Protein AF-A0A1V9Z223-F1 (afdb_monomer_lite)

Foldseek 3Di:
DDDDDDDDPPPPPPPPQFAQAFEEEEEWDDDVPALWTWDFVLVQVLLVLLRYFYFYDFNPDDLVRLVQVLLAGLEYEYEDDDDAQDVSNLSSVVVQVVCVVVVFAYEYEYEAVRQLNVVCSLLVHRPLKDQAFAQALFFWAKDFDPVQVVDLQCVLPVPLNVVSNVDRQFTAHHRIAAAPVSQVVRPSNVQFKDQGIWIAGPVRGIGRAWIATPRHNYIYGNTDLSCLCAQQFDDPVRHGPGPHHVDPSSVSSSSSNSNSRSVSSSSGPRRNPDVVVVVVRTLVVFDWDCPVPNVRNIMTIGNNDDDDDDDDDDDDDDDDDDDDDDDDDDDFWWAEWDDADPAWIKTWTQQFKIWIFGDDDPPDPDTDTDIGGDANGTFHYKDWDDPDPQWTWIWTWGQSQKIFIATPRDPPDSPPDTPDIDHDGPGGWQEWDDLPQWIWTWGQSQKIWIWHFDPVCPVDPDTDIDTPDIDGNPPWTWHYKDDQPPASFWIWTWTFQGKIWIKGWDDPLSPDPDPDPRTDIDTDDMGRPHDRGTWHYWDAPNVQQWIWTFGPQQWIFIARNPPRHTPDIDHPVVVVWGWQEWEAQPQQQWIWTFTQQQKIWIAHPVVRGTPDIDHHPARFNYWYAPDRNQWIWTDHRRDIDIGGDDPPPQKDWAFDFPFFWFEKEFADDDPDPDCPPQNFGMWIFGQSQKIFTADPPPRYTPDIEGDDPFGWQEWDADRVQGWIWTWGQCQWIWTADPNPGDIDIDRDDNGTFHEKDWDADPNWIWIWIFFQQQKIWIWTDDNPDDTHTDDIARRDDPDDGKGWAYKDWDQQPQAPDPRFTWMWIWTQQQKIWIATPVVRDTLDIDRPDRGTFHEWEDDNQWIWTFFQSQKIWIWGPSPVNDIDTPGIDNHGPGGWAYWYADVVQRWIWTFFQCQKIWIWAQVDQDPPRRSIDTLDMDGDNFGWHYWYQHPVQRWIWTITSNNIIMIGRDDPVSRDRPPPPPDPPPDDPVVVVVVVVVVVVVVPPDDDDDDDDPDPVVPPPPDDDDDDDDDDDDDDDDDDDDDDDDDDDDDDDDDDDDDDDDDDDDDDDDDD

Sequence (1072 aa):
MLRTLVITVAVVAASVAATSSPIIGVVAQPYWGRDVDYIAASYVKWLESAGARSVAIPYSASNETLHKTFSSINGLLFPGGSAFVSDQAAYLYSLAIDSNDQGVHFPIWGTCLGFEWLLQLTAGARDILDTTLDAMNLSSPLNFTAAASSSRIVSFAPSVFAALADGERTMNNHKKGMSSPRFAAAPALTSFFDVLATSKDRTGVEYVAMIEAKKYPFYGVQFHPEKHAYELGTYADGLPYEAIDHGYEAIAAGQAFSHFFVGEARKNNHSFPTPVAERAALHYNWQTTTHKAPAFVEIYEFPSVSFNVLESYTSNGHRSPNVPKAGNEPAAALTAYRFVTDFALFSGRSDGKLLKWSNAPKGCLLLHGDLFGDHAGAVVVLEYLSLSETSGILFSGSADRTIKLWDVTSTASLEGGCIQTLNGHGGTITMLCMAGNTLLSGSVDRTIKVWTRDKDRALLRHPWYMCVQTLSTGGSWPTTVSLKLGDVTSMYVGNSTGGLAVYTASGRYLDRQAESTDGQMKLKRLYTHLHTLGITQVLVIPDQNLVVTLGFDDKAQICDAISGVVAVTIDNAARHCRFRACDWDKVHRDLYLVDNGGELIIWSLDAEKCIKRERLPAPATNVSVWAGGSYLMVQSAANAVKYAVVRDATYVECKAHSDAVIAVVAITPCEEEHITSSGATVFSASLDNSLRCWDPYDLKVLYGFEEKTSEISAMAYSALHNRLLTGSEDGCLKQWNVDNGHYFSVPKHANTLSCLAVAFVDEIEYVLTGDYDGVVWIWEMQPAHAPVPHCRIQTKERGSPYELYCIAFNPGEYLLTPHAEYFAVGDSHGDIMLYGFDDQRLYVTLSNHHEAVTCLAFDGSFLFSGSEDCTIKIWNCVDPHHAYEMGYIDAHTAPVRDVLIIPVTGYLVSCAYDGKVRVWNYQVCGAGGEYASLAHEFRKPERLHCLAFWPQRNALVCGTRDTNVLVFDVPKHEITRCLSIPAFAMLSLDELFSALRCLLLFAAIGAGIAIVRLTIDAVRGYCCPVKTAMGLLPGIRADDDPVHCRWCRRHLSRCCCGHGAAEEKLSLVAFA

pLDDT: mean 77.52, std 22.71, range [21.55, 98.69]

Radius of gyration: 38.78 Å; chains: 1; bounding box: 118×94×100 Å

InterPro domains:
  IPR001680 WD40 repeat [PF00400] (385-407)
  IPR001680 WD40 repeat [PF00400] (417-451)
  IPR001680 WD40 repeat [PF00400] (702-737)
  IPR001680 WD40 repeat [PF00400] (844-876)
  IPR001680 WD40 repeat [PF00400] (889-921)
  IPR001680 WD40 repeat [PS50082] (385-416)
  IPR001680 WD40 repeat [PS50082] (422-461)
  IPR001680 WD40 repeat [PS50082] (705-746)
  IPR001680 WD40 repeat [PS50082] (846-876)
  IPR001680 WD40 repeat [PS50082] (889-921)
  IPR001680 WD40 repeat [SM00320] (358-407)
  IPR001680 WD40 repeat [SM00320] (415-452)
  IPR001680 WD40 repeat [SM00320] (522-560)
  IPR001680 WD40 repeat [SM00320] (647-695)
  IPR001680 WD40 repeat [SM00320] (698-737)
  IPR001680 WD40 repeat [SM00320] (739-780)
  IPR001680 WD40 repeat [SM00320] (789-836)
  IPR001680 WD40 repeat [SM00320] (839-876)
  IPR001680 WD40 repeat [SM00320] (882-921)
  IPR001680 WD40 repeat [SM00320] (931-969)

Secondary structure (DSSP, 8-state):
-------------------SS-EEEEE-EE-TTSSEEEEEHHHHHHHHTTT-EEEEE-TT--HHHHHHHHTT-SEEEE--SSPPPPHHHHHHHHHHHHHHHTT----EEEETHHHHHHHHHHHT-TT-SBS---EEEEEE--EE-GGGGG-HHHHHSHHHHHTTTSSS-EEEEES-B-BHHHHHT-HHHHHHEEEEEEEE-TT--EEEEEEEESSSSEEEESS-TTHHHH---B-TTS-BSS----SHHHHHHHHHHHHHHHHHHTT-----SSHHHHHHHBGGGS-EE-TTTTTSS-EEEEE--PPP----------PPP----------PPEEEEEEEETTEEEEEETTS-EEEEPPPPTT-----EEEE---SS-EEEEEEEESSSS-EEEEEEETTS-EEEEE---TT-TTS--SEEE---SS-EEEEEEETTEEEEEETTTEEEEEEE-GGGTTSSS--EEEEEEEE-TTS-EEEEEEETTEEEEEEEEETTS-EEEEE-SSSTTTS--S-STT--EEEEEE-SS-SS-EEEEEEETTTTEEEEEETTSEEEEEETTT--EEEEEE-GGGT--EEEEEEETTTTEEEEEETTSEEEEEETTTTEEEEEEE-SS-EEEEEEEGGGTEEEEEESS-EEEEE--S--S-EEEE--SS-EEEEEE----TTT---TT---EEEEETTSEEEEE-TTT--EEEEEE--SS-EEEEEEETTTTEEEEEETTSEEEEEETTT--EEEEE--SS-EEEEEEEEETTEEEEEEEETTSEEEEEE--SSSPPEEEEEEE-S-TTS---EEEEEEE--TT-SSSS--EEEEEETTS-EEEEETTT--EEEEE---SS-EEEEEEETTEEEEEETTS-EEEEE-SSGGG-EEEEEE---SS-EEEEEEETTTTEEEEEETTSEEEEEETTS--TTS-SSEEEEEEE-SSPEEEEEEETTTTEEEEEETTSEEEEEEPPTTTS-------------HHHHHHHHHHHHHHTTSS-----SSSSSGGGS---PPP----------------------------------------------

Structure (mmCIF, N/CA/C/O backbone):
data_AF-A0A1V9Z223-F1
#
_entry.id   AF-A0A1V9Z223-F1
#
loop_
_atom_site.group_PDB
_atom_site.id
_atom_site.type_symbol
_atom_site.label_atom_id
_atom_site.label_alt_id
_atom_site.label_comp_id
_atom_site.label_asym_id
_atom_site.label_entity_id
_atom_site.label_seq_id
_atom_site.pdbx_PDB_ins_code
_atom_site.Cartn_x
_atom_site.Cartn_y
_atom_site.Cartn_z
_atom_site.occupancy
_atom_site.B_iso_or_equiv
_atom_site.auth_seq_id
_atom_site.auth_comp_id
_atom_site.auth_asym_id
_atom_site.auth_atom_id
_atom_site.pdbx_PDB_model_num
ATOM 1 N N . MET A 1 1 ? 48.265 -60.223 34.348 1.00 36.38 1 MET A N 1
ATOM 2 C CA . MET A 1 1 ? 47.101 -60.786 35.074 1.00 36.38 1 MET A CA 1
ATOM 3 C C . MET A 1 1 ? 46.522 -59.641 35.894 1.00 36.38 1 MET A C 1
ATOM 5 O O . MET A 1 1 ? 47.300 -59.068 36.631 1.00 36.38 1 MET A O 1
ATOM 9 N N . LEU A 1 2 ? 45.296 -59.134 35.776 1.00 30.62 2 LEU A N 1
ATOM 10 C CA . LEU A 1 2 ? 44.018 -59.577 35.215 1.00 30.62 2 LEU A CA 1
ATOM 11 C C . LEU A 1 2 ? 43.450 -58.452 34.321 1.00 30.62 2 LEU A C 1
ATOM 13 O O . LEU A 1 2 ? 43.560 -57.279 34.663 1.00 30.62 2 LEU A O 1
ATOM 17 N N . ARG A 1 3 ? 42.809 -58.821 33.208 1.00 33.97 3 ARG A N 1
ATOM 18 C CA . ARG A 1 3 ? 41.876 -57.967 32.461 1.00 33.97 3 ARG A CA 1
ATOM 19 C C . ARG A 1 3 ? 40.465 -58.374 32.887 1.00 33.97 3 ARG A C 1
ATOM 21 O O . ARG A 1 3 ? 40.125 -59.534 32.676 1.00 33.97 3 ARG A O 1
ATOM 28 N N . THR A 1 4 ? 39.655 -57.444 33.391 1.00 36.12 4 THR A N 1
ATOM 29 C CA . THR A 1 4 ? 38.201 -57.642 33.483 1.00 36.12 4 THR A CA 1
ATOM 30 C C . THR A 1 4 ? 37.458 -56.355 33.128 1.00 36.12 4 THR A C 1
ATOM 32 O O . THR A 1 4 ? 37.611 -55.325 33.775 1.00 36.12 4 THR A O 1
ATOM 35 N N . LEU A 1 5 ? 36.711 -56.485 32.034 1.00 32.88 5 LEU A N 1
ATOM 36 C CA . LEU A 1 5 ? 35.576 -55.731 31.502 1.00 32.88 5 LEU A CA 1
ATOM 37 C C . LEU A 1 5 ? 34.864 -54.743 32.456 1.00 32.88 5 LEU A C 1
ATOM 39 O O . LEU A 1 5 ? 34.338 -55.150 33.488 1.00 32.88 5 LEU A O 1
ATOM 43 N N . VAL A 1 6 ? 34.696 -53.494 32.007 1.00 32.84 6 VAL A N 1
ATOM 44 C CA . VAL A 1 6 ? 33.543 -52.646 32.358 1.00 32.84 6 VAL A CA 1
ATOM 45 C C . VAL A 1 6 ? 32.861 -52.261 31.048 1.00 32.84 6 VAL A C 1
ATOM 47 O O . VAL A 1 6 ? 33.488 -51.729 30.135 1.00 32.84 6 VAL A O 1
ATOM 50 N N . ILE A 1 7 ? 31.588 -52.629 30.952 1.00 33.84 7 ILE A N 1
ATOM 51 C CA . ILE A 1 7 ? 30.689 -52.379 29.829 1.00 33.84 7 ILE A CA 1
ATOM 52 C C . ILE A 1 7 ? 30.216 -50.927 29.937 1.00 33.84 7 ILE A C 1
ATOM 54 O O . ILE A 1 7 ? 29.489 -50.591 30.870 1.00 33.84 7 ILE A O 1
ATOM 58 N N . THR A 1 8 ? 30.603 -50.071 28.992 1.00 33.38 8 THR A N 1
ATOM 59 C CA . THR A 1 8 ? 30.015 -48.735 28.840 1.00 33.38 8 THR A CA 1
ATOM 60 C C . THR A 1 8 ? 28.887 -48.831 27.820 1.00 33.38 8 THR A C 1
ATOM 62 O O . THR A 1 8 ? 29.124 -49.039 26.631 1.00 33.38 8 THR A O 1
ATOM 65 N N . VAL A 1 9 ? 27.648 -48.721 28.293 1.00 32.28 9 VAL A N 1
ATOM 66 C CA . VAL A 1 9 ? 26.464 -48.562 27.444 1.00 32.28 9 VAL A CA 1
ATOM 67 C C . VAL A 1 9 ? 26.579 -47.207 26.746 1.00 32.28 9 VAL A C 1
ATOM 69 O O . VAL A 1 9 ? 26.492 -46.163 27.388 1.00 32.28 9 VAL A O 1
ATOM 72 N N . ALA A 1 10 ? 26.803 -47.219 25.434 1.00 33.72 10 ALA A N 1
ATOM 73 C CA . ALA A 1 10 ? 26.681 -46.034 24.600 1.00 33.72 10 ALA A CA 1
ATOM 74 C C . ALA A 1 10 ? 25.190 -45.695 24.464 1.00 33.72 10 ALA A C 1
ATOM 76 O O . ALA A 1 10 ? 24.483 -46.264 23.634 1.00 33.72 10 ALA A O 1
ATOM 77 N N . VAL A 1 11 ? 24.701 -44.779 25.300 1.00 32.81 11 VAL A N 1
ATOM 78 C CA . VAL A 1 11 ? 23.472 -44.048 24.990 1.00 32.81 11 VAL A CA 1
ATOM 79 C C . VAL A 1 11 ? 23.833 -43.114 23.843 1.00 32.81 11 VAL A C 1
ATOM 81 O O . VAL A 1 11 ? 24.526 -42.117 24.035 1.00 32.81 11 VAL A O 1
ATOM 84 N N . VAL A 1 12 ? 23.406 -43.466 22.632 1.00 33.78 12 VAL A N 1
ATOM 85 C CA . VAL A 1 12 ? 23.365 -42.534 21.505 1.00 33.78 12 VAL A CA 1
ATOM 86 C C . VAL A 1 12 ? 22.308 -41.491 21.861 1.00 33.78 12 VAL A C 1
ATOM 88 O O . VAL A 1 12 ? 21.133 -41.643 21.543 1.00 33.78 12 VAL A O 1
ATOM 91 N N . ALA A 1 13 ? 22.709 -40.452 22.592 1.00 34.94 13 ALA A N 1
ATOM 92 C CA . ALA A 1 13 ? 21.952 -39.216 22.612 1.00 34.94 13 ALA A CA 1
ATOM 93 C C . ALA A 1 13 ? 22.073 -38.656 21.196 1.00 34.94 13 ALA A C 1
ATOM 95 O O . ALA A 1 13 ? 23.142 -38.194 20.795 1.00 34.94 13 ALA A O 1
ATOM 96 N N . ALA A 1 14 ? 21.007 -38.792 20.408 1.00 34.34 14 ALA A N 1
ATOM 97 C CA . ALA A 1 14 ? 20.885 -38.090 19.146 1.00 34.34 14 ALA A CA 1
ATOM 98 C C . ALA A 1 14 ? 21.104 -36.602 19.443 1.00 34.34 14 ALA A C 1
ATOM 100 O O . ALA A 1 14 ? 20.265 -35.960 20.073 1.00 34.34 14 ALA A O 1
ATOM 101 N N . SER A 1 15 ? 22.263 -36.064 19.059 1.00 38.34 15 SER A N 1
ATOM 102 C CA . SER A 1 15 ? 22.480 -34.627 19.064 1.00 38.34 15 SER A CA 1
ATOM 103 C C . SER A 1 15 ? 21.512 -34.059 18.034 1.00 38.34 15 SER A C 1
ATOM 105 O O . SER A 1 15 ? 21.759 -34.164 16.830 1.00 38.34 15 SER A O 1
ATOM 107 N N . VAL A 1 16 ? 20.376 -33.535 18.493 1.00 47.53 16 VAL A N 1
ATOM 108 C CA . VAL A 1 16 ? 19.483 -32.741 17.652 1.00 47.53 16 VAL A CA 1
ATOM 109 C C . VAL A 1 16 ? 20.354 -31.627 17.086 1.00 47.53 16 VAL A C 1
ATOM 111 O O . VAL A 1 16 ? 20.934 -30.854 17.848 1.00 47.53 16 VAL A O 1
ATOM 114 N N . ALA A 1 17 ? 20.553 -31.626 15.768 1.00 51.72 17 ALA A N 1
ATOM 115 C CA . ALA A 1 17 ? 21.320 -30.591 15.095 1.00 51.72 17 ALA A CA 1
ATOM 116 C C . ALA A 1 17 ? 20.658 -29.251 15.430 1.00 51.72 17 ALA A C 1
ATOM 118 O O . ALA A 1 17 ? 19.537 -29.007 14.995 1.00 51.72 17 ALA A O 1
ATOM 119 N N . ALA A 1 18 ? 21.309 -28.452 16.278 1.00 65.88 18 ALA A N 1
ATOM 120 C CA . ALA A 1 18 ? 20.759 -27.195 16.757 1.00 65.88 18 ALA A CA 1
ATOM 121 C C . ALA A 1 18 ? 20.639 -26.213 15.588 1.00 65.88 18 ALA A C 1
ATOM 123 O O . ALA A 1 18 ? 21.585 -26.049 14.810 1.00 65.88 18 ALA A O 1
ATOM 124 N N . THR A 1 19 ? 19.496 -25.539 15.481 1.00 82.25 19 THR A N 1
ATOM 125 C CA . THR A 1 19 ? 19.250 -24.548 14.432 1.00 82.25 19 THR A CA 1
ATOM 126 C C . THR A 1 19 ? 20.258 -23.402 14.564 1.00 82.25 19 THR A C 1
ATOM 128 O O . THR A 1 19 ? 20.306 -22.685 15.568 1.00 82.25 19 THR A O 1
ATOM 131 N N . SER A 1 20 ? 21.114 -23.228 13.555 1.00 80.75 20 SER A N 1
ATOM 132 C CA . SER A 1 20 ? 22.217 -22.254 13.576 1.00 80.75 20 SER A CA 1
ATOM 133 C C . SER A 1 20 ? 21.763 -20.807 13.361 1.00 80.75 20 SER A C 1
ATOM 135 O O . SER A 1 20 ? 22.490 -19.885 13.731 1.00 80.75 20 SER A O 1
ATOM 137 N N . SER A 1 21 ? 20.548 -20.581 12.861 1.00 85.19 21 SER A N 1
ATOM 138 C CA . SER A 1 21 ? 19.933 -19.253 12.751 1.00 85.19 21 SER A CA 1
ATOM 139 C C . SER A 1 21 ? 18.417 -19.352 12.979 1.00 85.19 21 SER A C 1
ATOM 141 O O . SER A 1 21 ? 17.664 -19.467 12.007 1.00 85.19 21 SER A O 1
ATOM 143 N N . PRO A 1 22 ? 17.964 -19.393 14.249 1.00 95.50 22 PRO A N 1
ATOM 144 C CA . PRO A 1 22 ? 16.554 -19.568 14.572 1.00 95.50 22 PRO A CA 1
ATOM 145 C C . PRO A 1 22 ? 15.749 -18.337 14.152 1.00 95.50 22 PRO A C 1
ATOM 147 O O . PRO A 1 22 ? 16.244 -17.207 14.190 1.00 95.50 22 PRO A O 1
ATOM 150 N N . ILE A 1 23 ? 14.498 -18.569 13.778 1.00 97.25 23 ILE A N 1
ATOM 151 C CA . ILE A 1 23 ? 13.552 -17.546 13.354 1.00 97.25 23 ILE A CA 1
ATOM 152 C C . ILE A 1 23 ? 12.497 -17.384 14.437 1.00 97.25 23 ILE A C 1
ATOM 154 O O . ILE A 1 23 ? 11.825 -18.341 14.808 1.00 97.25 23 ILE A O 1
ATOM 158 N N . ILE A 1 24 ? 12.342 -16.172 14.948 1.00 98.06 24 ILE A N 1
ATOM 159 C CA . ILE A 1 24 ? 11.418 -15.872 16.038 1.00 98.06 24 ILE A CA 1
ATOM 160 C C . ILE A 1 24 ? 10.253 -15.056 15.489 1.00 98.06 24 ILE A C 1
ATOM 162 O O . ILE A 1 24 ? 10.441 -14.015 14.859 1.00 98.06 24 ILE A O 1
ATOM 166 N N . GLY A 1 25 ? 9.034 -15.530 15.729 1.00 97.19 25 GLY A N 1
ATOM 167 C CA . GLY A 1 25 ? 7.832 -14.768 15.418 1.00 97.19 25 GLY A CA 1
ATOM 168 C C . GLY A 1 25 ? 7.608 -13.680 16.462 1.00 97.19 25 GLY A C 1
ATOM 169 O O . GLY A 1 25 ? 7.559 -13.983 17.652 1.00 97.19 25 GLY A O 1
ATOM 170 N N . VAL A 1 26 ? 7.457 -12.430 16.034 1.00 96.94 26 VAL A N 1
ATOM 171 C CA . VAL A 1 26 ? 7.158 -11.298 16.922 1.00 96.94 26 VAL A CA 1
ATOM 172 C C . VAL A 1 26 ? 5.731 -10.836 16.660 1.00 96.94 26 VAL A C 1
ATOM 174 O O . VAL A 1 26 ? 5.400 -10.458 15.537 1.00 96.94 26 VAL A O 1
ATOM 177 N N . VAL A 1 27 ? 4.872 -10.883 17.682 1.00 94.44 27 VAL A N 1
ATOM 178 C CA . VAL A 1 27 ? 3.461 -10.491 17.536 1.00 94.44 27 VAL A CA 1
ATOM 179 C C . VAL A 1 27 ? 3.331 -8.975 17.499 1.00 94.44 27 VAL A C 1
ATOM 181 O O . VAL A 1 27 ? 3.602 -8.301 18.490 1.00 94.44 27 VAL A O 1
ATOM 184 N N . ALA A 1 28 ? 2.902 -8.444 16.359 1.00 92.44 28 ALA A N 1
ATOM 185 C CA . ALA A 1 28 ? 2.703 -7.020 16.155 1.00 92.44 28 ALA A CA 1
ATOM 186 C C . ALA A 1 28 ? 1.580 -6.468 17.047 1.00 92.44 28 ALA A C 1
ATOM 188 O O . ALA A 1 28 ? 0.679 -7.191 17.474 1.00 92.44 28 ALA A O 1
ATOM 189 N N . GLN A 1 29 ? 1.649 -5.173 17.342 1.00 90.75 29 GLN A N 1
ATOM 190 C CA . GLN A 1 29 ? 0.672 -4.450 18.151 1.00 90.75 29 GLN A CA 1
ATOM 191 C C . GLN A 1 29 ? -0.131 -3.494 17.262 1.00 90.75 29 GLN A C 1
ATOM 193 O O . GLN A 1 29 ? 0.460 -2.854 16.398 1.00 90.75 29 GLN A O 1
ATOM 198 N N . PRO A 1 30 ? -1.443 -3.321 17.471 1.00 88.69 30 PRO A N 1
ATOM 199 C CA . PRO A 1 30 ? -2.222 -2.349 16.716 1.00 88.69 30 PRO A CA 1
ATOM 200 C C . PRO A 1 30 ? -1.740 -0.923 17.018 1.00 88.69 30 PRO A C 1
ATOM 202 O O . PRO A 1 30 ? -1.567 -0.537 18.184 1.00 88.69 30 PRO A O 1
ATOM 205 N N . TYR A 1 31 ? -1.545 -0.109 15.980 1.00 83.94 31 TYR A N 1
ATOM 206 C CA . TYR A 1 31 ? -1.314 1.321 16.150 1.00 83.94 31 TYR A CA 1
ATOM 207 C C . TYR A 1 31 ? -2.665 2.031 16.267 1.00 83.94 31 TYR A C 1
ATOM 209 O O . TYR A 1 31 ? -3.237 2.491 15.289 1.00 83.94 31 TYR A O 1
ATOM 217 N N . TRP A 1 32 ? -3.142 2.241 17.494 1.00 68.38 32 TRP A N 1
ATOM 218 C CA . TRP A 1 32 ? -4.338 3.057 17.742 1.00 68.38 32 TRP A CA 1
ATOM 219 C C . TRP A 1 32 ? -4.241 4.445 17.081 1.00 68.38 32 TRP A C 1
ATOM 221 O O . TRP A 1 32 ? -3.419 5.273 17.478 1.00 68.38 32 TRP A O 1
ATOM 231 N N . GLY A 1 33 ? -5.079 4.689 16.068 1.00 58.44 33 GLY A N 1
ATOM 232 C CA . GLY A 1 33 ? -5.089 5.924 15.274 1.00 58.44 33 GLY A CA 1
ATOM 233 C C . GLY A 1 33 ? -4.497 5.807 13.863 1.00 58.44 33 GLY A C 1
ATOM 234 O O . GLY A 1 33 ? -4.538 6.793 13.129 1.00 58.44 33 GLY A O 1
ATOM 235 N N . ARG A 1 34 ? -3.980 4.636 13.470 1.00 61.00 34 ARG A N 1
ATOM 236 C CA . ARG A 1 34 ? -3.576 4.297 12.097 1.00 61.00 34 ARG A CA 1
ATOM 237 C C . ARG A 1 34 ? -4.026 2.866 11.772 1.00 61.00 34 ARG A C 1
ATOM 239 O O . ARG A 1 34 ? -3.981 2.009 12.645 1.00 61.00 34 ARG A O 1
ATOM 246 N N . ASP A 1 35 ? -4.409 2.584 10.529 1.00 71.38 35 ASP A N 1
ATOM 247 C CA . ASP A 1 35 ? -4.799 1.227 10.088 1.00 71.38 35 ASP A CA 1
ATOM 248 C C . ASP A 1 35 ? -3.563 0.341 9.803 1.00 71.38 35 ASP A C 1
ATOM 250 O O . ASP A 1 35 ? -3.434 -0.289 8.751 1.00 71.38 35 ASP A O 1
ATOM 254 N N . VAL A 1 36 ? -2.610 0.346 10.738 1.00 81.19 36 VAL A N 1
ATOM 255 C CA . VAL A 1 36 ? -1.364 -0.426 10.679 1.00 81.19 36 VAL A CA 1
ATOM 256 C C . VAL A 1 36 ? -1.099 -1.117 12.014 1.00 81.19 36 VAL A C 1
ATOM 258 O O . VAL A 1 36 ? -1.377 -0.583 13.093 1.00 81.19 36 VAL A O 1
ATOM 261 N N . ASP A 1 37 ? -0.502 -2.299 11.940 1.00 87.94 37 ASP A N 1
ATOM 262 C CA . ASP A 1 37 ? 0.132 -2.947 13.079 1.00 87.94 37 ASP A CA 1
ATOM 263 C C . ASP A 1 37 ? 1.596 -2.492 13.137 1.00 87.94 37 ASP A C 1
ATOM 265 O O . ASP A 1 37 ? 2.188 -2.129 12.123 1.00 87.94 37 ASP A O 1
ATOM 269 N N . TYR A 1 38 ? 2.216 -2.512 14.311 1.00 91.69 38 TYR A N 1
ATOM 270 C CA . TYR A 1 38 ? 3.611 -2.121 14.465 1.00 91.69 38 TYR A CA 1
ATOM 271 C C . TYR A 1 38 ? 4.393 -3.068 15.372 1.00 91.69 38 TYR A C 1
ATOM 273 O O . TYR A 1 38 ? 3.850 -3.700 16.281 1.00 91.69 38 TYR A O 1
ATOM 281 N N . ILE A 1 39 ? 5.703 -3.127 15.143 1.00 94.50 39 ILE A N 1
ATOM 282 C CA . ILE A 1 39 ? 6.685 -3.765 16.026 1.00 94.50 39 ILE A CA 1
ATOM 283 C C . ILE A 1 39 ? 7.776 -2.735 16.303 1.00 94.50 39 ILE A C 1
ATOM 285 O O . ILE A 1 39 ? 8.337 -2.164 15.371 1.00 94.50 39 ILE A O 1
ATOM 289 N N . ALA A 1 40 ? 8.098 -2.489 17.574 1.00 95.06 40 ALA A N 1
ATOM 290 C CA . ALA A 1 40 ? 9.225 -1.622 17.908 1.00 95.06 40 ALA A CA 1
ATOM 291 C C . ALA A 1 40 ? 10.540 -2.242 17.422 1.00 95.06 40 ALA A C 1
ATOM 293 O O . ALA A 1 40 ? 10.797 -3.428 17.657 1.00 95.06 40 ALA A O 1
ATOM 294 N N . ALA A 1 41 ? 11.380 -1.445 16.756 1.00 95.38 41 ALA A N 1
ATOM 295 C CA . ALA A 1 41 ? 12.619 -1.945 16.171 1.00 95.38 41 ALA A CA 1
ATOM 296 C C . ALA A 1 41 ? 13.598 -2.465 17.238 1.00 95.38 41 ALA A C 1
ATOM 298 O O . ALA A 1 41 ? 14.400 -3.349 16.945 1.00 95.38 41 ALA A O 1
ATOM 299 N N . SER A 1 42 ? 13.499 -1.985 18.482 1.00 96.19 42 SER A N 1
ATOM 300 C CA . SER A 1 42 ? 14.265 -2.500 19.623 1.00 96.19 42 SER A CA 1
ATOM 301 C C . SER A 1 42 ? 14.052 -3.991 19.876 1.00 96.19 42 SER A C 1
ATOM 303 O O . SER A 1 42 ? 15.039 -4.685 20.097 1.00 96.19 42 SER A O 1
ATOM 305 N N . TYR A 1 43 ? 12.829 -4.529 19.760 1.00 97.56 43 TYR A N 1
ATOM 306 C CA . TYR A 1 43 ? 12.600 -5.979 19.893 1.00 97.56 43 TYR A CA 1
ATOM 307 C C . TYR A 1 43 ? 13.332 -6.776 18.819 1.00 97.56 43 TYR A C 1
ATOM 309 O O . TYR A 1 43 ? 13.893 -7.832 19.096 1.00 97.56 43 TYR A O 1
ATOM 317 N N . VAL A 1 44 ? 13.330 -6.267 17.588 1.00 96.69 44 VAL A N 1
ATOM 318 C CA . VAL A 1 44 ? 13.997 -6.911 16.457 1.00 96.69 44 VAL A CA 1
ATOM 319 C C . VAL A 1 44 ? 15.511 -6.889 16.657 1.00 96.69 44 VAL A C 1
ATOM 321 O O . VAL A 1 44 ? 16.123 -7.952 16.713 1.00 96.69 44 VAL A O 1
ATOM 324 N N . LYS A 1 45 ? 16.093 -5.705 16.886 1.00 96.38 45 LYS A N 1
ATOM 325 C CA . LYS A 1 45 ? 17.534 -5.525 17.137 1.00 96.38 45 LYS A CA 1
ATOM 326 C C . LYS A 1 45 ? 18.016 -6.369 18.319 1.00 96.38 45 LYS A C 1
ATOM 328 O O . LYS A 1 45 ? 19.089 -6.965 18.259 1.00 96.38 45 LYS A O 1
ATOM 333 N N . TRP A 1 46 ? 17.197 -6.468 19.367 1.00 97.50 46 TRP A N 1
ATOM 334 C CA . TRP A 1 46 ? 17.472 -7.290 20.540 1.00 97.50 46 TRP A CA 1
ATOM 335 C C . TRP A 1 46 ? 17.564 -8.779 20.206 1.00 97.50 46 TRP A C 1
ATOM 337 O O . TRP A 1 46 ? 18.469 -9.440 20.694 1.00 97.50 46 TRP A O 1
ATOM 347 N N . LEU A 1 47 ? 16.696 -9.323 19.349 1.00 97.38 47 LEU A N 1
ATOM 348 C CA . LEU A 1 47 ? 16.793 -10.722 18.909 1.00 97.38 47 LEU A CA 1
ATOM 349 C C . LEU A 1 47 ? 18.004 -10.959 17.992 1.00 97.38 47 LEU A C 1
ATOM 351 O O . LEU A 1 47 ? 18.698 -11.976 18.098 1.00 97.38 47 LEU A O 1
ATOM 355 N N . GLU A 1 48 ? 18.269 -10.017 17.093 1.00 95.38 48 GLU A N 1
ATOM 356 C CA . GLU A 1 48 ? 19.357 -10.112 16.119 1.00 95.38 48 GLU A CA 1
ATOM 357 C C . GLU A 1 48 ? 20.737 -10.050 16.759 1.00 95.38 48 GLU A C 1
ATOM 359 O O . GLU A 1 48 ? 21.651 -10.753 16.319 1.00 95.38 48 GLU A O 1
ATOM 364 N N . SER A 1 49 ? 20.887 -9.290 17.845 1.00 95.75 49 SER A N 1
ATOM 365 C CA . SER A 1 49 ? 22.148 -9.214 18.582 1.00 95.75 49 SER A CA 1
ATOM 366 C C . SER A 1 49 ? 22.587 -10.570 19.158 1.00 95.75 49 SER A C 1
ATOM 368 O O . SER A 1 49 ? 23.776 -10.780 19.390 1.00 95.75 49 SER A O 1
ATOM 370 N N . ALA A 1 50 ? 21.661 -11.519 19.347 1.00 96.19 50 ALA A N 1
ATOM 371 C CA . ALA A 1 50 ? 21.947 -12.898 19.753 1.00 96.19 50 ALA A CA 1
ATOM 372 C C . ALA A 1 50 ? 21.986 -13.909 18.583 1.00 96.19 50 ALA A C 1
ATOM 374 O O . ALA A 1 50 ? 22.138 -15.123 18.791 1.00 96.19 50 ALA A O 1
ATOM 375 N N . GLY A 1 51 ? 21.889 -13.426 17.341 1.00 94.19 51 GLY A N 1
ATOM 376 C CA . GLY A 1 51 ? 22.000 -14.226 16.121 1.00 94.19 51 GLY A CA 1
ATOM 377 C C . GLY A 1 51 ? 20.720 -14.966 15.726 1.00 94.19 51 GLY A C 1
ATOM 378 O O . GLY A 1 51 ? 20.810 -16.026 15.096 1.00 94.19 51 GLY A O 1
ATOM 379 N N . ALA A 1 52 ? 19.553 -14.453 16.124 1.00 95.81 52 ALA A N 1
ATOM 380 C CA . ALA A 1 52 ? 18.267 -14.854 15.561 1.00 95.81 52 ALA A CA 1
ATOM 381 C C . ALA A 1 52 ? 17.876 -13.953 14.385 1.00 95.81 52 ALA A C 1
ATOM 383 O O . ALA A 1 52 ? 18.422 -12.872 14.194 1.00 95.81 52 ALA A O 1
ATOM 384 N N . ARG A 1 53 ? 16.890 -14.405 13.618 1.00 94.50 53 ARG A N 1
ATOM 385 C CA . ARG A 1 53 ? 16.129 -13.572 12.683 1.00 94.50 53 ARG A CA 1
ATOM 386 C C . ARG A 1 53 ? 14.692 -13.506 13.166 1.00 94.50 53 ARG A C 1
ATOM 388 O O . ARG A 1 53 ? 14.271 -14.351 13.957 1.00 94.50 53 ARG A O 1
ATOM 395 N N . SER A 1 54 ? 13.920 -12.538 12.697 1.00 94.50 54 SER A N 1
ATOM 396 C CA . SER A 1 54 ? 12.524 -12.422 13.111 1.00 94.50 54 SER A CA 1
ATOM 397 C C . SER A 1 54 ? 11.572 -12.189 11.952 1.00 94.50 54 SER A C 1
ATOM 399 O O . SER A 1 54 ? 11.929 -11.607 10.924 1.00 94.50 54 SER A O 1
ATOM 401 N N . VAL A 1 55 ? 10.347 -12.669 12.143 1.00 94.44 55 VAL A N 1
ATOM 402 C CA . VAL A 1 55 ? 9.219 -12.479 11.231 1.00 94.44 55 VAL A CA 1
ATOM 403 C C . VAL A 1 55 ? 8.091 -11.795 11.988 1.00 94.44 55 VAL A C 1
ATOM 405 O O . VAL A 1 55 ? 7.864 -12.075 13.170 1.00 94.44 55 VAL A O 1
ATOM 408 N N . ALA A 1 56 ? 7.381 -10.899 11.314 1.00 91.56 56 ALA A N 1
ATOM 409 C CA . ALA A 1 56 ? 6.223 -10.244 11.898 1.00 91.56 56 ALA A CA 1
ATOM 410 C C . ALA A 1 56 ? 5.023 -11.197 11.904 1.00 91.56 56 ALA A C 1
ATOM 412 O O . ALA A 1 56 ? 4.714 -11.840 10.899 1.00 91.56 56 ALA A O 1
ATOM 413 N N . ILE A 1 57 ? 4.330 -11.270 13.036 1.00 90.94 57 ILE A N 1
ATOM 414 C CA . ILE A 1 57 ? 3.029 -11.924 13.150 1.00 90.94 57 ILE A CA 1
ATOM 415 C C . ILE A 1 57 ? 1.984 -10.817 13.309 1.00 90.94 57 ILE A C 1
ATOM 417 O O . ILE A 1 57 ? 1.933 -10.200 14.373 1.00 90.94 57 ILE A O 1
ATOM 421 N N . PRO A 1 58 ? 1.156 -10.551 12.283 1.00 85.81 58 PRO A N 1
ATOM 422 C CA . PRO A 1 58 ? 0.123 -9.524 12.359 1.00 85.81 58 PRO A CA 1
ATOM 423 C C . PRO A 1 58 ? -0.862 -9.774 13.501 1.00 85.81 58 PRO A C 1
ATOM 425 O O . PRO A 1 58 ? -1.217 -10.924 13.783 1.00 85.81 58 PRO A O 1
ATOM 428 N N . TYR A 1 59 ? -1.346 -8.700 14.121 1.00 84.62 59 TYR A N 1
ATOM 429 C CA . TYR A 1 59 ? -2.207 -8.769 15.304 1.00 84.62 59 TYR A CA 1
ATOM 430 C C . TYR A 1 59 ? -3.546 -9.466 15.005 1.00 84.62 59 TYR A C 1
ATOM 432 O O . TYR A 1 59 ? -4.093 -10.172 15.853 1.00 84.62 59 TYR A O 1
ATOM 440 N N . SER A 1 60 ? -4.039 -9.320 13.770 1.00 77.88 60 SER A N 1
ATOM 441 C CA . SER A 1 60 ? -5.304 -9.870 13.264 1.00 77.88 60 SER A CA 1
ATOM 442 C C . SER A 1 60 ? -5.139 -11.064 12.308 1.00 77.88 60 SER A C 1
ATOM 444 O O . SER A 1 60 ? -6.063 -11.398 11.561 1.00 77.88 60 SER A O 1
ATOM 446 N N . ALA A 1 61 ? -3.974 -11.727 12.301 1.00 78.62 61 ALA A N 1
ATOM 447 C CA . ALA A 1 61 ? -3.706 -12.847 11.398 1.00 78.62 61 ALA A CA 1
ATOM 448 C C . ALA A 1 61 ? -4.743 -13.984 11.525 1.00 78.62 61 ALA A C 1
ATOM 450 O O . ALA A 1 61 ? -5.238 -14.305 12.606 1.00 78.62 61 ALA A O 1
ATOM 451 N N . SER A 1 62 ? -5.069 -14.628 10.400 1.00 79.19 62 SER A N 1
ATOM 452 C CA . SER A 1 62 ? -6.006 -15.758 10.393 1.00 79.19 62 SER A CA 1
ATOM 453 C C . SER A 1 62 ? -5.387 -17.007 11.018 1.00 79.19 62 SER A C 1
ATOM 455 O O . SER A 1 62 ? -4.188 -17.228 10.868 1.00 79.19 62 SER A O 1
ATOM 457 N N . ASN A 1 63 ? -6.197 -17.876 11.631 1.00 83.88 63 ASN A N 1
ATOM 458 C CA . ASN A 1 63 ? -5.696 -19.119 12.233 1.00 83.88 63 ASN A CA 1
ATOM 459 C C . ASN A 1 63 ? -4.935 -20.004 11.229 1.00 83.88 63 ASN A C 1
ATOM 461 O O . ASN A 1 63 ? -3.955 -20.635 11.604 1.00 83.88 63 ASN A O 1
ATOM 465 N N . GLU A 1 64 ? -5.323 -20.012 9.948 1.00 80.56 64 GLU A N 1
ATOM 466 C CA . GLU A 1 64 ? -4.593 -20.748 8.905 1.00 80.56 64 GLU A CA 1
ATOM 467 C C . GLU A 1 64 ? -3.190 -20.165 8.677 1.00 80.56 64 GLU A C 1
ATOM 469 O O . GLU A 1 64 ? -2.205 -20.901 8.607 1.00 80.56 64 GLU A O 1
ATOM 474 N N . THR A 1 65 ? -3.091 -18.835 8.595 1.00 81.06 65 THR A N 1
ATOM 475 C CA . THR A 1 65 ? -1.810 -18.126 8.488 1.00 81.06 65 THR A CA 1
ATOM 476 C C . THR A 1 65 ? -0.952 -18.392 9.718 1.00 81.06 65 THR A C 1
ATOM 478 O O . THR A 1 65 ? 0.209 -18.758 9.579 1.00 81.06 65 THR A O 1
ATOM 481 N N . LEU A 1 66 ? -1.533 -18.271 10.914 1.00 87.69 66 LEU A N 1
ATOM 482 C CA . LEU A 1 66 ? -0.843 -18.515 12.177 1.00 87.69 66 LEU A CA 1
ATOM 483 C C . LEU A 1 66 ? -0.311 -19.939 12.264 1.00 87.69 66 LEU A C 1
ATOM 485 O O . LEU A 1 66 ? 0.836 -20.125 12.646 1.00 87.69 66 LEU A O 1
ATOM 489 N N . HIS A 1 67 ? -1.098 -20.934 11.858 1.00 88.56 67 HIS A N 1
ATOM 490 C CA . HIS A 1 67 ? -0.672 -22.327 11.885 1.00 88.56 67 HIS A CA 1
ATOM 491 C C . HIS A 1 67 ? 0.479 -22.599 10.901 1.00 88.56 67 HIS A C 1
ATOM 493 O O . HIS A 1 67 ? 1.408 -23.338 11.231 1.00 88.56 67 HIS A O 1
ATOM 499 N N . LYS A 1 68 ? 0.465 -21.977 9.710 1.00 85.38 68 LYS A N 1
ATOM 500 C CA . LYS A 1 68 ? 1.587 -22.047 8.755 1.00 85.38 68 LYS A CA 1
ATOM 501 C C . LYS A 1 68 ? 2.833 -21.375 9.330 1.00 85.38 68 LYS A C 1
ATOM 503 O O . LYS A 1 68 ? 3.880 -22.013 9.403 1.00 85.38 68 LYS A O 1
ATOM 508 N N . THR A 1 69 ? 2.711 -20.138 9.807 1.00 89.38 69 THR A N 1
ATOM 509 C CA . THR A 1 69 ? 3.833 -19.389 10.388 1.00 89.38 69 THR A CA 1
ATOM 510 C C . THR A 1 69 ? 4.412 -20.097 11.612 1.00 89.38 69 THR A C 1
ATOM 512 O O . THR A 1 69 ? 5.627 -20.216 11.717 1.00 89.38 69 THR A O 1
ATOM 515 N N . PHE A 1 70 ? 3.569 -20.642 12.495 1.00 95.88 70 PHE A N 1
ATOM 516 C CA . PHE A 1 70 ? 3.987 -21.386 13.688 1.00 95.88 70 PHE A CA 1
ATOM 517 C C . PHE A 1 70 ? 4.895 -22.574 13.341 1.00 95.88 70 PHE A C 1
ATOM 519 O O . PHE A 1 70 ? 5.909 -22.791 14.001 1.00 95.88 70 PHE A O 1
ATOM 526 N N . SER A 1 71 ? 4.582 -23.301 12.262 1.00 93.62 71 SER A N 1
ATOM 527 C CA . SER A 1 71 ? 5.407 -24.420 11.779 1.00 93.62 71 SER A CA 1
ATOM 528 C C . SER A 1 71 ? 6.747 -24.003 11.154 1.00 93.62 71 SER A C 1
ATOM 530 O O . SER A 1 71 ? 7.602 -24.851 10.912 1.00 93.62 71 SER A O 1
ATOM 532 N N . SER A 1 72 ? 6.940 -22.706 10.895 1.00 95.12 72 SER A N 1
ATOM 533 C CA . SER A 1 72 ? 8.145 -22.150 10.266 1.00 95.12 72 SER A CA 1
ATOM 534 C C . SER A 1 72 ? 9.019 -21.319 11.210 1.00 95.12 72 SER A C 1
ATOM 536 O O . SER A 1 72 ? 10.143 -20.982 10.846 1.00 95.12 72 SER A O 1
ATOM 538 N N . ILE A 1 73 ? 8.534 -21.008 12.416 1.00 97.19 73 ILE A N 1
ATOM 539 C CA . ILE A 1 73 ? 9.279 -20.277 13.450 1.00 97.19 73 ILE A CA 1
ATOM 540 C C . ILE A 1 73 ? 9.724 -21.212 14.575 1.00 97.19 73 ILE A C 1
ATOM 542 O O . ILE A 1 73 ? 9.060 -22.194 14.898 1.00 97.19 73 ILE A O 1
ATOM 546 N N . ASN A 1 74 ? 10.842 -20.867 15.201 1.00 98.06 74 ASN A N 1
ATOM 547 C CA . ASN A 1 74 ? 11.501 -21.625 16.259 1.00 98.06 74 ASN A CA 1
ATOM 548 C C . ASN A 1 74 ? 11.130 -21.151 17.670 1.00 98.06 74 ASN A C 1
ATOM 550 O O . ASN A 1 74 ? 11.504 -21.802 18.639 1.00 98.06 74 ASN A O 1
ATOM 554 N N . GLY A 1 75 ? 10.446 -20.013 17.794 1.00 97.81 75 GLY A N 1
ATOM 555 C CA . GLY A 1 75 ? 10.004 -19.433 19.059 1.00 97.81 75 GLY A CA 1
ATOM 556 C C . GLY A 1 75 ? 9.110 -18.215 18.836 1.00 97.81 75 GLY A C 1
ATOM 557 O O . GLY A 1 75 ? 9.009 -17.705 17.715 1.00 97.81 75 GLY A O 1
ATOM 558 N N . LEU A 1 76 ? 8.459 -17.755 19.903 1.00 98.19 76 LEU A N 1
ATOM 559 C CA . LEU A 1 76 ? 7.475 -16.672 19.855 1.00 98.19 76 LEU A CA 1
ATOM 560 C C . LEU A 1 76 ? 7.789 -15.578 20.879 1.00 98.19 76 LEU A C 1
ATOM 562 O O . LEU A 1 76 ? 8.054 -15.876 22.041 1.00 98.19 76 LEU A O 1
ATOM 566 N N . LEU A 1 77 ? 7.715 -14.317 20.459 1.00 98.38 77 LEU A N 1
ATOM 567 C CA . LEU A 1 77 ? 7.860 -13.150 21.325 1.00 98.38 77 LEU A CA 1
ATOM 568 C C . LEU A 1 77 ? 6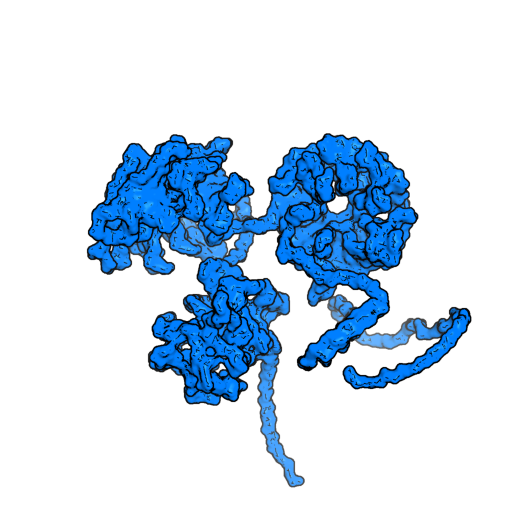.549 -12.356 21.369 1.00 98.38 77 LEU A C 1
ATOM 570 O O . LEU A 1 77 ? 6.060 -11.879 20.340 1.00 98.38 77 LEU A O 1
ATOM 574 N N . PHE A 1 78 ? 6.013 -12.183 22.576 1.00 98.00 78 PHE A N 1
ATOM 575 C CA . PHE A 1 78 ? 4.950 -11.230 22.881 1.00 98.00 78 PHE A CA 1
ATOM 576 C C . PHE A 1 78 ? 5.580 -9.924 23.398 1.00 98.00 78 PHE A C 1
ATOM 578 O O . PHE A 1 78 ? 6.145 -9.915 24.499 1.00 98.00 78 PHE A O 1
ATOM 585 N N . PRO A 1 79 ? 5.537 -8.831 22.614 1.00 96.31 79 PRO A N 1
ATOM 586 C CA . PRO A 1 79 ? 6.170 -7.574 22.994 1.00 96.31 79 PRO A CA 1
ATOM 587 C C . PRO A 1 79 ? 5.325 -6.782 24.000 1.00 96.31 79 PRO A C 1
ATOM 589 O O . PRO A 1 79 ? 4.160 -7.091 24.260 1.00 96.31 79 PRO A O 1
ATOM 592 N N . GLY A 1 80 ? 5.913 -5.712 24.533 1.00 90.31 80 GLY A N 1
ATOM 593 C CA . GLY A 1 80 ? 5.192 -4.684 25.272 1.00 90.31 80 GLY A CA 1
ATOM 594 C C . GLY A 1 80 ? 4.253 -3.872 24.373 1.00 90.31 80 GLY A C 1
ATOM 595 O O . GLY A 1 80 ? 4.378 -3.860 23.147 1.00 90.31 80 GLY A O 1
ATOM 596 N N . GLY A 1 81 ? 3.305 -3.158 24.979 1.00 88.12 81 GLY A N 1
ATOM 597 C CA . GLY A 1 81 ? 2.315 -2.375 24.244 1.00 88.12 81 GLY A CA 1
ATOM 598 C C . GLY A 1 81 ? 1.129 -1.973 25.111 1.00 88.12 81 GLY A C 1
ATOM 599 O O . GLY A 1 81 ? 1.215 -1.957 26.336 1.00 88.12 81 GLY A O 1
ATOM 600 N N . SER A 1 82 ? 0.004 -1.664 24.467 1.00 81.81 82 SER A N 1
ATOM 601 C CA . SER A 1 82 ? -1.240 -1.273 25.146 1.00 81.81 82 SER A CA 1
ATOM 602 C C . SER A 1 82 ? -2.480 -2.028 24.653 1.00 81.81 82 SER A C 1
ATOM 604 O O . SER A 1 82 ? -3.600 -1.600 24.928 1.00 81.81 82 SER A O 1
ATOM 606 N N . ALA A 1 83 ? -2.306 -3.106 23.883 1.00 86.50 83 ALA A N 1
ATOM 607 C CA . ALA A 1 83 ? -3.410 -3.861 23.302 1.00 86.50 83 ALA A CA 1
ATOM 608 C C . ALA A 1 83 ? -3.995 -4.899 24.271 1.00 86.50 83 ALA A C 1
ATOM 610 O O . ALA A 1 83 ? -3.346 -5.359 25.210 1.00 86.50 83 ALA A O 1
ATOM 611 N N . PHE A 1 84 ? -5.239 -5.305 24.027 1.00 85.31 84 PHE A N 1
ATOM 612 C CA . PHE A 1 84 ? -5.837 -6.435 24.735 1.00 85.31 84 PHE A CA 1
ATOM 613 C C . PHE A 1 84 ? -5.253 -7.759 24.228 1.00 85.31 84 PHE A C 1
ATOM 615 O O . PHE A 1 84 ? -4.761 -7.829 23.101 1.00 85.31 84 PHE A O 1
ATOM 622 N N . VAL A 1 85 ? -5.327 -8.819 25.040 1.00 85.69 85 VAL A N 1
ATOM 623 C CA . VAL A 1 85 ? -4.956 -10.161 24.570 1.00 85.69 85 VAL A CA 1
ATOM 624 C C . VAL A 1 85 ? -5.903 -10.567 23.438 1.00 85.69 85 VAL A C 1
ATOM 626 O O . VAL A 1 85 ? -7.127 -10.539 23.606 1.00 85.69 85 VAL A O 1
ATOM 629 N N . SER A 1 86 ? -5.345 -10.881 22.271 1.00 84.50 86 SER A N 1
ATOM 630 C CA . SER A 1 86 ? -6.124 -11.268 21.095 1.00 84.50 86 SER A CA 1
ATOM 631 C C . SER A 1 86 ? -6.398 -12.770 21.080 1.00 84.50 86 SER A C 1
ATOM 633 O O . SER A 1 86 ? -5.671 -13.565 21.686 1.00 84.50 86 SER A O 1
ATOM 635 N N . ASP A 1 87 ? -7.433 -13.181 20.348 1.00 85.19 87 ASP A N 1
ATOM 636 C CA . ASP A 1 87 ? -7.728 -14.603 20.148 1.00 85.19 87 ASP A CA 1
ATOM 637 C C . ASP A 1 87 ? -6.595 -15.293 19.359 1.00 85.19 87 ASP A C 1
ATOM 639 O O . ASP A 1 87 ? -6.320 -16.473 19.558 1.00 85.19 87 ASP A O 1
ATOM 643 N N . GLN A 1 88 ? -5.866 -14.536 18.533 1.00 87.75 88 GLN A N 1
ATOM 644 C CA . GLN A 1 88 ? -4.660 -14.964 17.821 1.00 87.75 88 GLN A CA 1
ATOM 645 C C . GLN A 1 88 ? -3.505 -15.281 18.777 1.00 87.75 88 GLN A C 1
ATOM 647 O O . GLN A 1 88 ? -2.855 -16.318 18.636 1.00 87.75 88 GLN A O 1
ATOM 652 N N . ALA A 1 89 ? -3.261 -14.417 19.769 1.00 90.06 89 ALA A N 1
ATOM 653 C CA . ALA A 1 89 ? -2.261 -14.670 20.804 1.00 90.06 89 ALA A CA 1
ATOM 654 C C . ALA A 1 89 ? -2.638 -15.900 21.645 1.00 90.06 89 ALA A C 1
ATOM 656 O O . ALA A 1 89 ? -1.779 -16.736 21.927 1.00 90.06 89 ALA A O 1
ATOM 657 N N . ALA A 1 90 ? -3.928 -16.059 21.968 1.00 93.62 90 ALA A N 1
ATOM 658 C CA . ALA A 1 90 ? -4.435 -17.250 22.646 1.00 93.62 90 ALA A CA 1
ATOM 659 C C . ALA A 1 90 ? -4.233 -18.526 21.811 1.00 93.62 90 ALA A C 1
ATOM 661 O O . ALA A 1 90 ? -3.801 -19.546 22.346 1.00 93.62 90 ALA A O 1
ATOM 662 N N . TYR A 1 91 ? -4.473 -18.458 20.499 1.00 94.88 91 TYR A N 1
ATOM 663 C CA . TYR A 1 91 ? -4.287 -19.583 19.584 1.00 94.88 91 TYR A CA 1
ATOM 664 C C . TYR A 1 91 ? -2.815 -20.000 19.442 1.00 94.88 91 TYR A C 1
ATOM 666 O O . TYR A 1 91 ? -2.492 -21.187 19.494 1.00 94.88 91 TYR A O 1
ATOM 674 N N . LEU A 1 92 ? -1.893 -19.041 19.316 1.00 96.38 92 LEU A N 1
ATOM 675 C CA . LEU A 1 92 ? -0.454 -19.331 19.285 1.00 96.38 92 LEU A CA 1
ATOM 676 C C . LEU A 1 92 ? 0.046 -19.913 20.611 1.00 96.38 92 LEU A C 1
ATOM 678 O O . LEU A 1 92 ? 0.874 -20.822 20.609 1.00 96.38 92 LEU A O 1
ATOM 682 N N . TYR A 1 93 ? -0.477 -19.420 21.735 1.00 97.31 93 TYR A N 1
ATOM 683 C CA . TYR A 1 93 ? -0.173 -19.961 23.056 1.00 97.31 93 TYR A CA 1
ATOM 684 C C . TYR A 1 93 ? -0.657 -21.413 23.198 1.00 97.31 93 TYR A C 1
ATOM 686 O O . TYR A 1 93 ? 0.104 -22.256 23.673 1.00 97.31 93 TYR A O 1
ATOM 694 N N . SER A 1 94 ? -1.868 -21.743 22.721 1.00 97.31 94 SER A N 1
ATOM 695 C CA . SER A 1 94 ? -2.341 -23.135 22.710 1.00 97.31 94 SER A CA 1
ATOM 696 C C . SER A 1 94 ? -1.497 -24.027 21.800 1.00 97.31 94 SER A C 1
ATOM 698 O O . SER A 1 94 ? -1.093 -25.102 22.228 1.00 97.31 94 SER A O 1
ATOM 700 N N . LEU A 1 95 ? -1.133 -23.557 20.598 1.00 97.25 95 LEU A N 1
ATOM 701 C CA . LEU A 1 95 ? -0.255 -24.310 19.692 1.00 97.25 95 LEU A CA 1
ATOM 702 C C . LEU A 1 95 ? 1.116 -24.588 20.319 1.00 97.25 95 LEU A C 1
ATOM 704 O O . LEU A 1 95 ? 1.667 -25.672 20.144 1.00 97.25 95 LEU A O 1
ATOM 708 N N . ALA A 1 96 ? 1.670 -23.635 21.071 1.00 97.75 96 ALA A N 1
ATOM 709 C CA . ALA A 1 96 ? 2.929 -23.829 21.778 1.00 97.75 96 ALA A CA 1
ATOM 710 C C . ALA A 1 96 ? 2.820 -24.871 22.897 1.00 97.75 96 ALA A C 1
ATOM 712 O O . ALA A 1 96 ? 3.731 -25.687 23.035 1.00 97.75 96 ALA A O 1
ATOM 713 N N . ILE A 1 97 ? 1.731 -24.876 23.676 1.00 97.69 97 ILE A N 1
ATOM 714 C CA . ILE A 1 97 ? 1.488 -25.930 24.676 1.00 97.69 97 ILE A CA 1
ATOM 715 C C . ILE A 1 97 ? 1.397 -27.291 23.985 1.00 97.69 97 ILE A C 1
ATOM 717 O O . ILE A 1 97 ? 2.156 -28.193 24.337 1.00 97.69 97 ILE A O 1
ATOM 721 N N . ASP A 1 98 ? 0.547 -27.406 22.962 1.00 96.94 98 ASP A N 1
ATOM 722 C CA . ASP A 1 98 ? 0.319 -28.659 22.238 1.00 96.94 98 ASP A CA 1
ATOM 723 C C . ASP A 1 98 ? 1.614 -29.194 21.606 1.00 96.94 98 ASP A C 1
ATOM 725 O O . ASP A 1 98 ? 1.907 -30.387 21.680 1.00 96.94 98 ASP A O 1
ATOM 729 N N . SER A 1 99 ? 2.426 -28.308 21.025 1.00 95.69 99 SER A N 1
ATOM 730 C CA . SER A 1 99 ? 3.717 -28.639 20.412 1.00 95.69 99 SER A CA 1
ATOM 731 C C . SER A 1 99 ? 4.729 -29.158 21.444 1.00 95.69 99 SER A C 1
ATOM 733 O O . SER A 1 99 ? 5.352 -30.204 21.242 1.00 95.69 99 SER A O 1
ATOM 735 N N . ASN A 1 100 ? 4.838 -28.497 22.603 1.00 97.31 100 ASN A N 1
ATOM 736 C CA . ASN A 1 100 ? 5.710 -28.962 23.685 1.00 97.31 100 ASN A CA 1
ATOM 737 C C . ASN A 1 100 ? 5.221 -30.282 24.300 1.00 97.31 100 ASN A C 1
ATOM 739 O O . ASN A 1 100 ? 6.041 -31.141 24.624 1.00 97.31 100 ASN A O 1
ATOM 743 N N . ASP A 1 101 ? 3.907 -30.485 24.416 1.00 96.81 101 ASP A N 1
ATOM 744 C CA . ASP A 1 101 ? 3.324 -31.755 24.867 1.00 96.81 101 ASP A CA 1
ATOM 745 C C . ASP A 1 101 ? 3.588 -32.906 23.888 1.00 96.81 101 ASP A C 1
ATOM 747 O O . ASP A 1 101 ? 3.723 -34.059 24.304 1.00 96.81 101 ASP A O 1
ATOM 751 N N . GLN A 1 102 ? 3.750 -32.594 22.601 1.00 95.06 102 GLN A N 1
ATOM 752 C CA . GLN A 1 102 ? 4.190 -33.528 21.561 1.00 95.06 102 GLN A CA 1
ATOM 753 C C . GLN A 1 102 ? 5.718 -33.720 21.517 1.00 95.06 102 GLN A C 1
ATOM 755 O O . GLN A 1 102 ? 6.223 -34.465 20.677 1.00 95.06 102 GLN A O 1
ATOM 760 N N . GLY A 1 103 ? 6.467 -33.091 22.428 1.00 92.88 103 GLY A N 1
ATOM 761 C CA . GLY A 1 103 ? 7.921 -33.222 22.536 1.00 92.88 103 GLY A CA 1
ATOM 762 C C . GLY A 1 103 ? 8.722 -32.288 21.624 1.00 92.88 103 GLY A C 1
ATOM 763 O O . GLY A 1 103 ? 9.939 -32.445 21.522 1.00 92.88 103 GLY A O 1
ATOM 764 N N . VAL A 1 104 ? 8.080 -31.313 20.974 1.00 93.12 104 VAL A N 1
ATOM 765 C CA . VAL A 1 104 ? 8.759 -30.271 20.192 1.00 93.12 104 VAL A CA 1
ATOM 766 C C . VAL A 1 104 ? 9.064 -29.082 21.105 1.00 93.12 104 VAL A C 1
ATOM 768 O O . VAL A 1 104 ? 8.161 -28.400 21.577 1.00 93.12 104 VAL A O 1
ATOM 771 N N . HIS A 1 105 ? 10.349 -28.804 21.347 1.00 96.12 105 HIS A N 1
ATOM 772 C CA . HIS A 1 105 ? 10.774 -27.686 22.202 1.00 96.12 105 HIS A CA 1
ATOM 773 C C . HIS A 1 105 ? 10.396 -26.346 21.561 1.00 96.12 105 HIS A C 1
ATOM 775 O O . HIS A 1 105 ? 11.037 -25.940 20.598 1.00 96.12 105 HIS A O 1
ATOM 781 N N . PHE A 1 106 ? 9.373 -25.647 22.058 1.00 98.12 106 PHE A N 1
ATOM 782 C CA . PHE A 1 106 ? 8.905 -24.379 21.475 1.00 98.12 106 PHE A CA 1
ATOM 783 C C . PHE A 1 106 ? 8.816 -23.274 22.542 1.00 98.12 106 PHE A C 1
ATOM 785 O O . PHE A 1 106 ? 7.865 -23.278 23.329 1.00 98.12 106 PHE A O 1
ATOM 792 N N . PRO A 1 107 ? 9.785 -22.341 22.607 1.00 98.38 107 PRO A N 1
ATOM 793 C CA . PRO A 1 107 ? 9.828 -21.309 23.633 1.00 98.38 107 PRO A CA 1
ATOM 794 C C . PRO A 1 107 ? 8.936 -20.097 23.341 1.00 98.38 107 PRO A C 1
ATOM 796 O O . PRO A 1 107 ? 8.794 -19.667 22.193 1.00 98.38 107 PRO A O 1
ATOM 799 N N . ILE A 1 108 ? 8.402 -19.501 24.413 1.00 98.62 108 ILE A N 1
ATOM 800 C CA . ILE A 1 108 ? 7.702 -18.207 24.383 1.00 98.62 108 ILE A CA 1
ATOM 801 C C . ILE A 1 108 ? 8.404 -17.224 25.318 1.00 98.62 108 ILE A C 1
ATOM 803 O O . ILE A 1 108 ? 8.721 -17.574 26.456 1.00 98.62 108 ILE A O 1
ATOM 807 N N . TRP A 1 109 ? 8.586 -15.990 24.855 1.00 98.69 109 TRP A N 1
ATOM 808 C CA . TRP A 1 109 ? 9.033 -14.857 25.659 1.00 98.69 109 TRP A CA 1
ATOM 809 C C . TRP A 1 109 ? 7.949 -13.780 25.749 1.00 98.69 109 TRP A C 1
ATOM 811 O O . TRP A 1 109 ? 7.391 -13.385 24.726 1.00 98.69 109 TRP A O 1
ATOM 821 N N . GLY A 1 110 ? 7.673 -13.275 26.952 1.00 98.12 110 GLY A N 1
ATOM 822 C CA . GLY A 1 110 ? 6.774 -12.141 27.178 1.00 98.12 110 GLY A CA 1
ATOM 823 C C . GLY A 1 110 ? 7.472 -10.969 27.868 1.00 98.12 110 GLY A C 1
ATOM 824 O O . GLY A 1 110 ? 8.045 -11.149 28.940 1.00 98.12 110 GLY A O 1
ATOM 825 N N . THR A 1 111 ? 7.374 -9.770 27.290 1.00 97.81 111 THR A N 1
ATOM 826 C CA . THR A 1 111 ? 7.898 -8.522 27.878 1.00 97.81 111 THR A CA 1
ATOM 827 C C . THR A 1 111 ? 6.751 -7.561 28.194 1.00 97.81 111 THR A C 1
ATOM 829 O O . THR A 1 111 ? 5.950 -7.269 27.308 1.00 97.81 111 THR A O 1
ATOM 832 N N . CYS A 1 112 ? 6.682 -7.026 29.419 1.00 95.81 112 CYS A N 1
ATOM 833 C CA . CYS A 1 112 ? 5.684 -6.032 29.847 1.00 95.81 112 CYS A CA 1
ATOM 834 C C . CYS A 1 112 ? 4.240 -6.495 29.549 1.00 95.81 112 CYS A C 1
ATOM 836 O O . CYS A 1 112 ? 3.776 -7.456 30.160 1.00 95.81 112 CYS A O 1
ATOM 838 N N . LEU A 1 113 ? 3.544 -5.915 28.563 1.00 94.62 113 LEU A N 1
ATOM 839 C CA . LEU A 1 113 ? 2.233 -6.413 28.114 1.00 94.62 113 LEU A CA 1
ATOM 840 C C . LEU A 1 113 ? 2.263 -7.904 27.722 1.00 94.62 113 LEU A C 1
ATOM 842 O O . LEU A 1 113 ? 1.332 -8.646 28.021 1.00 94.62 113 LEU A O 1
ATOM 846 N N . GLY A 1 114 ? 3.334 -8.378 27.084 1.00 96.62 114 GLY A N 1
ATOM 847 C CA . GLY A 1 114 ? 3.480 -9.793 26.751 1.00 96.62 114 GLY A CA 1
ATOM 848 C C . GLY A 1 114 ? 3.595 -10.696 27.982 1.00 96.62 114 GLY A C 1
ATOM 849 O O . GLY A 1 114 ? 3.092 -11.818 27.970 1.00 96.62 114 GLY A O 1
ATOM 850 N N . PHE A 1 115 ? 4.201 -10.207 29.068 1.00 97.50 115 PHE A N 1
ATOM 851 C CA . PHE A 1 115 ? 4.203 -10.896 30.362 1.00 97.50 115 PHE A CA 1
ATOM 852 C C . PHE A 1 115 ? 2.790 -10.944 30.959 1.00 97.50 115 PHE A C 1
ATOM 854 O O . PHE A 1 115 ? 2.335 -11.999 31.400 1.00 97.50 115 PHE A O 1
ATOM 861 N N . GLU A 1 116 ? 2.057 -9.833 30.895 1.00 96.25 116 GLU A N 1
ATOM 862 C CA . GLU A 1 116 ? 0.658 -9.753 31.324 1.00 96.25 116 GLU A CA 1
ATOM 863 C C . GLU A 1 116 ? -0.236 -10.745 30.560 1.00 96.25 116 GLU A C 1
ATOM 865 O O . GLU A 1 116 ? -1.054 -11.442 31.169 1.00 96.25 116 GLU A O 1
ATOM 870 N N . TRP A 1 117 ? -0.034 -10.875 29.244 1.00 96.50 117 TRP A N 1
ATOM 871 C CA . TRP A 1 117 ? -0.736 -11.852 28.410 1.00 96.50 117 TRP A CA 1
ATOM 872 C C . TRP A 1 117 ? -0.442 -13.288 28.835 1.00 96.50 117 TRP A C 1
ATOM 874 O O . TRP A 1 117 ? -1.374 -14.082 28.932 1.00 96.50 117 TRP A O 1
ATOM 884 N N . LEU A 1 118 ? 0.813 -13.633 29.147 1.00 97.56 118 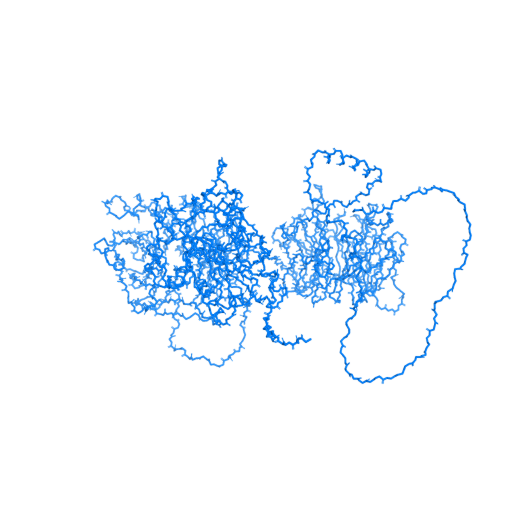LEU A N 1
ATOM 885 C CA . LEU A 1 118 ? 1.148 -14.973 29.644 1.00 97.56 118 LEU A CA 1
ATOM 886 C C . LEU A 1 118 ? 0.364 -15.314 30.917 1.00 97.56 118 LEU A C 1
ATOM 888 O O . LEU A 1 118 ? -0.154 -16.426 31.029 1.00 97.56 118 LEU A O 1
ATOM 892 N N . LEU A 1 119 ? 0.216 -14.366 31.847 1.00 97.19 119 LEU A N 1
ATOM 893 C CA . LEU A 1 119 ? -0.575 -14.572 33.063 1.00 97.19 119 LEU A CA 1
ATOM 894 C C . LEU A 1 119 ? -2.069 -14.740 32.751 1.00 97.19 119 LEU A C 1
ATOM 896 O O . LEU A 1 119 ? -2.698 -15.684 33.231 1.00 97.19 119 LEU A O 1
ATOM 900 N N . GLN A 1 120 ? -2.640 -13.868 31.918 1.00 96.94 120 GLN A N 1
ATOM 901 C CA . GLN A 1 120 ? -4.059 -13.933 31.544 1.00 96.94 120 GLN A CA 1
ATOM 902 C C . GLN A 1 120 ? -4.410 -15.229 30.801 1.00 96.94 120 GLN A C 1
ATOM 904 O O . GLN A 1 120 ? -5.424 -15.858 31.109 1.00 96.94 120 GLN A O 1
ATOM 909 N N . LEU A 1 121 ? -3.569 -15.641 29.845 1.00 97.06 121 LEU A N 1
ATOM 910 C CA . LEU A 1 121 ? -3.761 -16.852 29.044 1.00 97.06 121 LEU A CA 1
ATOM 911 C C . LEU A 1 121 ? -3.635 -18.114 29.898 1.00 97.06 121 LEU A C 1
ATOM 913 O O . LEU A 1 121 ? -4.492 -18.988 29.818 1.00 97.06 121 LEU A O 1
ATOM 917 N N . THR A 1 122 ? -2.624 -18.176 30.770 1.00 97.12 122 THR A N 1
ATOM 918 C CA . THR A 1 122 ? -2.412 -19.330 31.661 1.00 97.12 122 THR A CA 1
ATOM 919 C C . THR A 1 122 ? -3.544 -19.477 32.677 1.00 97.12 122 THR A C 1
ATOM 921 O O . THR A 1 122 ? -3.975 -20.587 32.979 1.00 97.12 122 THR A O 1
ATOM 924 N N . ALA A 1 123 ? -4.055 -18.362 33.206 1.00 94.69 123 ALA A N 1
ATOM 925 C CA . ALA A 1 123 ? -5.164 -18.389 34.152 1.00 94.69 123 ALA A CA 1
ATOM 926 C C . ALA A 1 123 ? -6.542 -18.570 33.496 1.00 94.69 123 ALA A C 1
ATOM 928 O O . ALA A 1 123 ? -7.510 -18.848 34.203 1.00 94.69 123 ALA A O 1
ATOM 929 N N . GLY A 1 124 ? -6.656 -18.365 32.179 1.00 91.06 124 GLY A N 1
ATOM 930 C CA . GLY A 1 124 ? -7.943 -18.303 31.484 1.00 91.06 124 GLY A CA 1
ATOM 931 C C . GLY A 1 124 ? -8.822 -17.128 31.936 1.00 91.06 124 GLY A C 1
ATOM 932 O O . GLY A 1 124 ? -10.043 -17.193 31.806 1.00 91.06 124 GLY A O 1
ATOM 933 N N . ALA A 1 125 ? -8.222 -16.066 32.487 1.00 88.19 125 ALA A N 1
ATOM 934 C CA . ALA A 1 125 ? -8.925 -14.942 33.105 1.00 88.19 125 ALA A CA 1
ATOM 935 C C . ALA A 1 125 ? -8.321 -13.602 32.658 1.00 88.19 125 ALA A C 1
ATOM 937 O O . ALA A 1 125 ? -7.172 -13.281 32.966 1.00 88.19 125 ALA A O 1
ATOM 938 N N . ARG A 1 126 ? -9.106 -12.794 31.930 1.00 83.62 126 ARG A N 1
ATOM 939 C CA . ARG A 1 126 ? -8.651 -11.501 31.377 1.00 83.62 126 ARG A CA 1
ATOM 940 C C . ARG A 1 126 ? -8.535 -10.393 32.438 1.00 83.62 126 ARG A C 1
ATOM 942 O O . ARG A 1 126 ? -7.830 -9.415 32.217 1.00 83.62 126 ARG A O 1
ATOM 949 N N . ASP A 1 127 ? -9.172 -10.541 33.592 1.00 86.06 127 ASP A N 1
ATOM 950 C CA . ASP A 1 127 ? -9.222 -9.579 34.705 1.00 86.06 127 ASP A CA 1
ATOM 951 C C . ASP A 1 127 ? -8.312 -9.961 35.892 1.00 86.06 127 ASP A C 1
ATOM 953 O O . ASP A 1 127 ? -8.413 -9.406 36.989 1.00 86.06 127 ASP A O 1
ATOM 957 N N . ILE A 1 128 ? -7.389 -10.907 35.689 1.00 91.50 128 ILE A N 1
ATOM 958 C CA . ILE A 1 128 ? -6.517 -11.396 36.763 1.00 91.50 128 ILE A CA 1
ATOM 959 C C . ILE A 1 128 ? -5.462 -10.375 37.219 1.00 91.50 128 ILE A C 1
ATOM 961 O O . ILE A 1 128 ? -4.908 -10.525 38.302 1.00 91.50 128 ILE A O 1
ATOM 965 N N . LEU A 1 129 ? -5.192 -9.333 36.437 1.00 93.44 129 LEU A N 1
ATOM 966 C CA . LEU A 1 129 ? -4.141 -8.350 36.709 1.00 93.44 129 LEU A CA 1
ATOM 967 C C . LEU A 1 129 ? -4.610 -7.254 37.677 1.00 93.44 129 LEU A C 1
ATOM 969 O O . LEU A 1 129 ? -5.764 -6.828 37.642 1.00 93.44 129 LEU A O 1
ATOM 973 N N . ASP A 1 130 ? -3.690 -6.752 38.495 1.00 91.31 130 ASP A N 1
ATOM 974 C CA . ASP A 1 130 ? -3.863 -5.503 39.235 1.00 91.31 130 ASP A CA 1
ATOM 975 C C . ASP A 1 130 ? -3.741 -4.324 38.262 1.00 91.31 130 ASP A C 1
ATOM 977 O O . ASP A 1 130 ? -2.853 -4.310 37.415 1.00 91.31 130 ASP A O 1
ATOM 981 N N . THR A 1 131 ? -4.625 -3.328 38.363 1.00 87.06 131 THR A N 1
ATOM 982 C CA . THR A 1 131 ? -4.686 -2.184 37.425 1.00 87.06 131 THR A CA 1
ATOM 983 C C . THR A 1 131 ? -4.228 -0.859 38.038 1.00 87.06 131 THR A C 1
ATOM 985 O O . THR A 1 131 ? -4.454 0.201 37.453 1.00 87.06 131 THR A O 1
ATOM 988 N N . THR A 1 132 ? -3.661 -0.901 39.244 1.00 85.06 132 THR A N 1
ATOM 989 C CA . THR A 1 132 ? -3.331 0.278 40.063 1.00 85.06 132 THR A CA 1
ATOM 990 C C . THR A 1 132 ? -1.844 0.390 40.396 1.00 85.06 132 THR A C 1
ATOM 992 O O . THR A 1 132 ? -1.501 1.152 41.292 1.00 85.06 132 THR A O 1
ATOM 995 N N . LEU A 1 133 ? -0.972 -0.373 39.730 1.00 90.06 133 LEU A N 1
ATOM 996 C CA . LEU A 1 133 ? 0.471 -0.311 39.982 1.00 90.06 133 LEU A CA 1
ATOM 997 C C . LEU A 1 133 ? 1.051 1.002 39.434 1.00 90.06 133 LEU A C 1
ATOM 999 O O . LEU A 1 133 ? 0.719 1.408 38.318 1.00 90.06 133 LEU A O 1
ATOM 1003 N N . ASP A 1 134 ? 1.928 1.655 40.199 1.00 91.25 134 ASP A N 1
ATOM 1004 C CA . ASP A 1 134 ? 2.604 2.897 39.792 1.00 91.25 134 ASP A CA 1
ATOM 1005 C C . ASP A 1 134 ? 4.061 2.647 39.373 1.00 91.25 134 ASP A C 1
ATOM 1007 O O . ASP A 1 134 ? 5.013 3.057 40.043 1.00 91.25 134 ASP A O 1
ATOM 1011 N N . ALA A 1 135 ? 4.231 1.928 38.261 1.00 91.31 135 ALA A N 1
ATOM 1012 C CA . ALA A 1 135 ? 5.529 1.573 37.679 1.00 91.31 135 ALA A CA 1
ATOM 1013 C C . ALA A 1 135 ? 5.686 2.105 36.239 1.00 91.31 135 ALA A C 1
ATOM 1015 O O . ALA A 1 135 ? 6.400 1.538 35.413 1.00 91.31 135 ALA A O 1
ATOM 1016 N N . MET A 1 136 ? 4.998 3.205 35.916 1.00 90.88 136 MET A N 1
ATOM 1017 C CA . MET A 1 136 ? 5.176 3.906 34.643 1.00 90.88 136 MET A CA 1
ATOM 1018 C C . MET A 1 136 ? 6.437 4.757 34.674 1.00 90.88 136 MET A C 1
ATOM 1020 O O . MET A 1 136 ? 6.598 5.585 35.578 1.00 90.88 136 MET A O 1
ATOM 1024 N N . ASN A 1 137 ? 7.258 4.605 33.636 1.00 92.06 137 ASN A N 1
ATOM 1025 C CA . ASN A 1 137 ? 8.494 5.343 33.434 1.00 92.06 137 ASN A CA 1
ATOM 1026 C C . ASN A 1 137 ? 9.417 5.325 34.672 1.00 92.06 137 ASN A C 1
ATOM 1028 O O . ASN A 1 137 ? 9.743 6.370 35.239 1.00 92.06 137 ASN A O 1
ATOM 1032 N N . LEU A 1 138 ? 9.762 4.121 35.139 1.00 91.44 138 LEU A N 1
ATOM 1033 C CA . LEU A 1 138 ? 10.506 3.900 36.381 1.00 91.44 138 LEU A CA 1
ATOM 1034 C C . LEU A 1 138 ? 11.580 2.823 36.190 1.00 91.44 138 LEU A C 1
ATOM 1036 O O . LEU A 1 138 ? 11.258 1.693 35.831 1.00 91.44 138 LEU A O 1
ATOM 1040 N N . SER A 1 139 ? 12.837 3.142 36.502 1.00 93.25 139 SER A N 1
ATOM 1041 C CA . SER A 1 139 ? 13.872 2.119 36.670 1.00 93.25 139 SER A CA 1
ATOM 1042 C C . SER A 1 139 ? 13.876 1.585 38.101 1.00 93.25 139 SER A C 1
ATOM 1044 O O . SER A 1 139 ? 13.709 2.341 39.055 1.00 93.25 139 SER A O 1
ATOM 1046 N N . SER A 1 140 ? 13.994 0.268 38.278 1.00 93.81 140 SER A N 1
ATOM 1047 C CA . SER A 1 140 ? 13.914 -0.367 39.605 1.00 93.81 140 SER A CA 1
ATOM 1048 C C . SER A 1 140 ? 14.857 -1.566 39.746 1.00 93.81 140 SER A C 1
ATOM 1050 O O . SER A 1 140 ? 15.235 -2.166 38.734 1.00 93.81 140 SER A O 1
ATOM 1052 N N . PRO A 1 141 ? 15.273 -1.918 40.976 1.00 96.12 141 PRO A N 1
ATOM 1053 C CA . PRO A 1 141 ? 16.015 -3.145 41.237 1.00 96.12 141 PRO A CA 1
ATOM 1054 C C . PRO A 1 141 ? 15.086 -4.367 41.264 1.00 96.12 141 PRO A C 1
ATOM 1056 O O . PRO A 1 141 ? 13.870 -4.252 41.467 1.00 96.12 141 PRO A O 1
ATOM 1059 N N . LEU A 1 142 ? 15.675 -5.551 41.106 1.00 96.88 142 LEU A N 1
ATOM 1060 C CA . LEU A 1 142 ? 15.003 -6.838 41.274 1.00 96.88 142 LEU A CA 1
ATOM 1061 C C . LEU A 1 142 ? 15.329 -7.477 42.626 1.00 96.88 142 LEU A C 1
ATOM 1063 O O . LEU A 1 142 ? 16.482 -7.554 43.038 1.00 96.88 142 LEU A O 1
ATOM 1067 N N . ASN A 1 143 ? 14.311 -8.043 43.267 1.00 97.12 143 ASN A N 1
ATOM 1068 C CA . ASN A 1 143 ? 14.451 -8.908 44.433 1.00 97.12 143 ASN A CA 1
ATOM 1069 C C . ASN A 1 143 ? 14.306 -10.367 43.995 1.00 97.12 143 ASN A C 1
ATOM 1071 O O . ASN A 1 143 ? 13.191 -10.858 43.805 1.00 97.12 143 ASN A O 1
ATOM 1075 N N . PHE A 1 144 ? 15.427 -11.069 43.825 1.00 96.94 144 PHE A N 1
ATOM 1076 C CA . PHE A 1 144 ? 15.413 -12.482 43.446 1.00 96.94 144 PHE A CA 1
ATOM 1077 C C . PHE A 1 144 ? 14.849 -13.368 44.563 1.00 96.94 144 PHE A C 1
ATOM 1079 O O . PHE A 1 144 ? 15.197 -13.230 45.737 1.00 96.94 144 PHE A O 1
ATOM 1086 N N . THR A 1 145 ? 13.991 -14.314 44.186 1.00 96.44 145 THR A N 1
ATOM 1087 C CA . THR A 1 145 ? 13.431 -15.314 45.100 1.00 96.44 145 THR A CA 1
ATOM 1088 C C . THR A 1 145 ? 14.369 -16.516 45.236 1.00 96.44 145 THR A C 1
ATOM 1090 O O . THR A 1 145 ? 15.336 -16.672 44.489 1.00 96.44 145 THR A O 1
ATOM 1093 N N . ALA A 1 146 ? 14.056 -17.441 46.148 1.00 93.19 146 ALA A N 1
ATOM 1094 C CA . ALA A 1 146 ? 14.802 -18.695 46.267 1.00 93.19 146 ALA A CA 1
ATOM 1095 C C . ALA A 1 146 ? 14.794 -19.528 44.964 1.00 93.19 146 ALA A C 1
ATOM 1097 O O . ALA A 1 146 ? 15.784 -20.199 44.664 1.00 93.19 146 ALA A O 1
ATOM 1098 N N . ALA A 1 147 ? 13.717 -19.444 44.170 1.00 93.94 147 ALA A N 1
ATOM 1099 C CA . ALA A 1 147 ? 13.576 -20.180 42.912 1.00 93.94 147 ALA A CA 1
ATOM 1100 C C . ALA A 1 147 ? 14.553 -19.697 41.824 1.00 93.94 147 ALA A C 1
ATOM 1102 O O . ALA A 1 147 ? 14.946 -20.483 40.964 1.00 93.94 147 ALA A O 1
ATOM 1103 N N . ALA A 1 148 ? 15.015 -18.441 41.895 1.00 93.56 148 ALA A N 1
ATOM 1104 C CA . ALA A 1 148 ? 15.973 -17.874 40.945 1.00 93.56 148 ALA A CA 1
ATOM 1105 C C . ALA A 1 148 ? 17.260 -18.700 40.835 1.00 93.56 148 ALA A C 1
ATOM 1107 O O . ALA A 1 148 ? 17.758 -18.926 39.735 1.00 93.56 148 ALA A O 1
ATOM 1108 N N . SER A 1 149 ? 17.773 -19.193 41.964 1.00 87.06 149 SER A N 1
ATOM 1109 C CA . SER A 1 149 ? 19.052 -19.915 42.029 1.00 87.06 149 SER A CA 1
ATOM 1110 C C . SER A 1 149 ? 19.080 -21.223 41.230 1.00 87.06 149 SER A C 1
ATOM 1112 O O . SER A 1 149 ? 20.143 -21.640 40.779 1.00 87.06 149 SER A O 1
ATOM 1114 N N . SER A 1 150 ? 17.920 -21.852 41.033 1.00 88.81 150 SER A N 1
ATOM 1115 C CA . SER A 1 150 ? 17.749 -23.074 40.241 1.00 88.81 150 SER A CA 1
ATOM 1116 C C . SER A 1 150 ? 17.117 -22.821 38.870 1.00 88.81 150 SER A C 1
ATOM 1118 O O . SER A 1 150 ? 16.836 -23.776 38.146 1.00 88.81 150 SER A O 1
ATOM 1120 N N . SER A 1 151 ? 16.860 -21.556 38.525 1.00 96.31 151 SER A N 1
ATOM 1121 C CA . SER A 1 151 ? 16.131 -21.197 37.311 1.00 96.31 151 SER A CA 1
ATOM 1122 C C . SER A 1 151 ? 16.965 -21.356 36.054 1.00 96.31 151 SER A C 1
ATOM 1124 O O . SER A 1 151 ? 18.190 -21.199 36.090 1.00 96.31 151 SER A O 1
ATOM 1126 N N . ARG A 1 152 ? 16.313 -21.605 34.915 1.00 96.62 152 ARG A N 1
ATOM 1127 C CA . ARG A 1 152 ? 17.026 -21.706 33.631 1.00 96.62 152 ARG A CA 1
ATOM 1128 C C . ARG A 1 152 ? 17.570 -20.349 33.205 1.00 96.62 152 ARG A C 1
ATOM 1130 O O . ARG A 1 152 ? 18.699 -20.283 32.723 1.00 96.62 152 ARG A O 1
ATOM 1137 N N . ILE A 1 153 ? 16.800 -19.283 33.435 1.00 95.94 153 ILE A N 1
ATOM 1138 C CA . ILE A 1 153 ? 17.197 -17.929 33.042 1.00 95.94 153 ILE A CA 1
ATOM 1139 C C . ILE A 1 153 ? 18.393 -17.450 33.869 1.00 95.94 153 ILE A C 1
ATOM 1141 O O . ILE A 1 153 ? 19.426 -17.110 33.305 1.00 95.94 153 ILE A O 1
ATOM 1145 N N . VAL A 1 154 ? 18.301 -17.439 35.204 1.00 95.12 154 VAL A N 1
ATOM 1146 C CA . VAL A 1 154 ? 19.365 -16.847 36.038 1.00 95.12 154 VAL A CA 1
ATOM 1147 C C . VAL A 1 154 ? 20.638 -17.693 35.996 1.00 95.12 154 VAL A C 1
ATOM 1149 O O . VAL A 1 154 ? 21.736 -17.138 35.981 1.00 95.12 154 VAL A O 1
ATOM 1152 N N . SER A 1 155 ? 20.514 -19.020 35.877 1.00 94.62 155 SER A N 1
ATOM 1153 C CA . SER A 1 155 ? 21.671 -19.919 35.743 1.00 94.62 155 SER A CA 1
ATOM 1154 C C . SER A 1 155 ? 22.461 -19.716 34.447 1.00 94.62 155 SER A C 1
ATOM 1156 O O . SER A 1 155 ? 23.619 -20.124 34.381 1.00 94.62 155 SER A O 1
ATOM 1158 N N . PHE A 1 156 ? 21.869 -19.090 33.423 1.00 95.69 156 PHE A N 1
ATOM 1159 C CA . PHE A 1 156 ? 22.546 -18.817 32.153 1.00 95.69 156 PHE A CA 1
ATOM 1160 C C . PHE A 1 156 ? 23.701 -17.821 32.309 1.00 95.69 156 PHE A C 1
ATOM 1162 O O . PHE A 1 156 ? 24.771 -18.019 31.737 1.00 95.69 156 PHE A O 1
ATOM 1169 N N . ALA A 1 157 ? 23.497 -16.767 33.104 1.00 94.75 157 ALA A N 1
ATOM 1170 C CA . ALA A 1 157 ? 24.509 -15.746 33.368 1.00 94.75 157 ALA A CA 1
ATOM 1171 C C . ALA A 1 157 ? 24.378 -15.178 34.798 1.00 94.75 157 ALA A C 1
ATOM 1173 O O . ALA A 1 157 ? 24.014 -14.010 34.968 1.00 94.75 157 ALA A O 1
ATOM 1174 N N . PRO A 1 158 ? 24.694 -15.969 35.845 1.00 92.62 158 PRO A N 1
ATOM 1175 C CA . PRO A 1 158 ? 24.397 -15.603 37.233 1.00 92.62 158 PRO A CA 1
ATOM 1176 C C . PRO A 1 158 ? 25.028 -14.279 37.666 1.00 92.62 158 PRO A C 1
ATOM 1178 O O . PRO A 1 158 ? 24.384 -13.467 38.321 1.00 92.62 158 PRO A O 1
ATOM 1181 N N . SER A 1 159 ? 26.278 -14.032 37.262 1.00 89.69 159 SER A N 1
ATOM 1182 C CA . SER A 1 159 ? 27.002 -12.802 37.600 1.00 89.69 159 SER A CA 1
ATOM 1183 C C . SER A 1 159 ? 26.430 -11.563 36.915 1.00 89.69 159 SER A C 1
ATOM 1185 O O . SER A 1 159 ? 26.520 -10.473 37.466 1.00 89.69 159 SER A O 1
ATOM 1187 N N . VAL A 1 160 ? 25.848 -11.719 35.722 1.00 93.25 160 VAL A N 1
ATOM 1188 C CA . VAL A 1 160 ? 25.243 -10.611 34.972 1.00 93.25 160 VAL A CA 1
ATOM 1189 C C . VAL A 1 160 ? 23.888 -10.260 35.577 1.00 93.25 160 VAL A C 1
ATOM 1191 O O . VAL A 1 160 ? 23.615 -9.094 35.842 1.00 93.25 160 VAL A O 1
ATOM 1194 N N . PHE A 1 161 ? 23.054 -11.263 35.862 1.00 94.69 161 PHE A N 1
ATOM 1195 C CA . PHE A 1 161 ? 21.730 -11.023 36.436 1.00 94.69 161 PHE A CA 1
ATOM 1196 C C . PHE A 1 161 ? 21.772 -10.581 37.900 1.00 94.69 161 PHE A C 1
ATOM 1198 O O . PHE A 1 161 ? 20.887 -9.838 38.315 1.00 94.69 161 PHE A O 1
ATOM 1205 N N . ALA A 1 162 ? 22.811 -10.943 38.661 1.00 92.50 162 ALA A N 1
ATOM 1206 C CA . ALA A 1 162 ? 23.016 -10.424 40.015 1.00 92.50 162 ALA A CA 1
ATOM 1207 C C . ALA A 1 162 ? 23.063 -8.884 40.051 1.00 92.50 162 ALA A C 1
ATOM 1209 O O . ALA A 1 162 ? 22.493 -8.278 40.955 1.00 92.50 162 ALA A O 1
ATOM 1210 N N . ALA A 1 163 ? 23.630 -8.242 39.021 1.00 92.44 163 ALA A N 1
ATOM 1211 C CA . ALA A 1 163 ? 23.711 -6.784 38.942 1.00 92.44 163 ALA A CA 1
ATOM 1212 C C . ALA A 1 163 ? 22.334 -6.090 38.873 1.00 92.44 163 ALA A C 1
ATOM 1214 O O . ALA A 1 163 ? 22.228 -4.905 39.198 1.00 92.44 163 ALA A O 1
ATOM 1215 N N . LEU A 1 164 ? 21.266 -6.807 38.494 1.00 95.06 164 LEU A N 1
ATOM 1216 C CA . LEU A 1 164 ? 19.897 -6.276 38.498 1.00 95.06 164 LEU A CA 1
ATOM 1217 C C . LEU A 1 164 ? 19.329 -6.092 39.914 1.00 95.06 164 LEU A C 1
ATOM 1219 O O . LEU A 1 164 ? 18.355 -5.362 40.078 1.00 95.06 164 LEU A O 1
ATOM 1223 N N . ALA A 1 165 ? 19.918 -6.726 40.933 1.00 94.25 165 ALA A N 1
ATOM 1224 C CA . ALA A 1 165 ? 19.545 -6.511 42.333 1.00 94.25 165 ALA A CA 1
ATOM 1225 C C . ALA A 1 165 ? 20.251 -5.292 42.950 1.00 94.25 165 ALA A C 1
ATOM 1227 O O . ALA A 1 165 ? 19.714 -4.643 43.845 1.00 94.25 165 ALA A O 1
ATOM 1228 N N . ASP A 1 166 ? 21.430 -4.943 42.433 1.00 87.88 166 ASP A N 1
ATOM 1229 C CA . ASP A 1 166 ? 22.334 -3.960 43.038 1.00 87.88 166 ASP A CA 1
ATOM 1230 C C . ASP A 1 166 ? 22.073 -2.514 42.565 1.00 87.88 166 ASP A C 1
ATOM 1232 O O . ASP A 1 166 ? 22.952 -1.654 42.658 1.00 87.88 166 ASP A O 1
ATOM 1236 N N . GLY A 1 167 ? 20.922 -2.222 41.951 1.00 85.81 167 GLY A N 1
ATOM 1237 C CA . GLY A 1 167 ? 20.595 -0.876 41.463 1.00 85.81 167 GLY A CA 1
ATOM 1238 C C . GLY A 1 167 ? 19.366 -0.802 40.560 1.00 85.81 167 GLY A C 1
ATOM 1239 O O . GLY A 1 167 ? 18.829 -1.816 40.121 1.00 85.81 167 GLY A O 1
ATOM 1240 N N . GLU A 1 168 ? 18.921 0.422 40.282 1.00 92.75 168 GLU A N 1
ATOM 1241 C CA . GLU A 1 168 ? 17.744 0.736 39.462 1.00 92.75 168 GLU A CA 1
ATOM 1242 C C . GLU A 1 168 ? 18.032 0.511 37.972 1.00 92.75 168 GLU A C 1
ATOM 1244 O O . GLU A 1 168 ? 18.278 1.452 37.226 1.00 92.75 168 GLU A O 1
ATOM 1249 N N . ARG A 1 169 ? 18.040 -0.760 37.552 1.00 93.00 169 ARG A N 1
ATOM 1250 C CA . ARG A 1 169 ? 18.494 -1.169 36.211 1.00 93.00 169 ARG A CA 1
ATOM 1251 C C . ARG A 1 169 ? 17.418 -1.790 35.335 1.00 93.00 169 ARG A C 1
ATOM 1253 O O . ARG A 1 169 ? 17.684 -2.069 34.176 1.00 93.00 169 ARG A O 1
ATOM 1260 N N . THR A 1 170 ? 16.221 -2.046 35.859 1.00 93.75 170 THR A N 1
ATOM 1261 C CA . THR A 1 170 ? 15.118 -2.596 35.058 1.00 93.75 170 THR A CA 1
ATOM 1262 C C . THR A 1 170 ? 14.143 -1.494 34.691 1.00 93.75 170 THR A C 1
ATOM 1264 O O . THR A 1 170 ? 13.499 -0.934 35.573 1.00 93.75 170 THR A O 1
ATOM 1267 N N . MET A 1 171 ? 14.041 -1.160 33.402 1.00 93.81 171 MET A N 1
ATOM 1268 C CA . MET A 1 171 ? 13.100 -0.137 32.953 1.00 93.81 171 MET A CA 1
ATOM 1269 C C . MET A 1 171 ? 11.672 -0.692 32.931 1.00 93.81 171 MET A C 1
ATOM 1271 O O . MET A 1 171 ? 11.379 -1.659 32.225 1.00 93.81 171 MET A O 1
ATOM 1275 N N . ASN A 1 172 ? 10.778 -0.052 33.682 1.00 93.94 172 ASN A N 1
ATOM 1276 C CA . ASN A 1 172 ? 9.366 -0.398 33.782 1.00 93.94 172 ASN A CA 1
ATOM 1277 C C . ASN A 1 172 ? 8.500 0.698 33.154 1.00 93.94 172 ASN A C 1
ATOM 1279 O O . ASN A 1 172 ? 8.731 1.896 33.348 1.00 93.94 172 ASN A O 1
ATOM 1283 N N . ASN A 1 173 ? 7.482 0.276 32.400 1.00 91.25 173 ASN A N 1
ATOM 1284 C CA . ASN A 1 173 ? 6.513 1.183 31.792 1.00 91.25 173 ASN A CA 1
ATOM 1285 C C . ASN A 1 173 ? 5.100 0.590 31.787 1.00 91.25 173 ASN A C 1
ATOM 1287 O O . ASN A 1 173 ? 4.501 0.378 30.733 1.00 91.25 173 ASN A O 1
ATOM 1291 N N . HIS A 1 174 ? 4.580 0.278 32.978 1.00 89.31 174 HIS A N 1
ATOM 1292 C CA . HIS A 1 174 ? 3.288 -0.391 33.121 1.00 89.31 174 HIS A CA 1
ATOM 1293 C C . HIS A 1 174 ? 2.452 0.156 34.289 1.00 89.31 174 HIS A C 1
ATOM 1295 O O . HIS A 1 174 ? 2.967 0.599 35.316 1.00 89.31 174 HIS A O 1
ATOM 1301 N N . LYS A 1 175 ? 1.123 0.115 34.113 1.00 88.38 175 LYS A N 1
ATOM 1302 C CA . LYS A 1 175 ? 0.114 0.350 35.173 1.00 88.38 175 LYS A CA 1
ATOM 1303 C C . LYS A 1 175 ? -0.630 -0.921 35.579 1.00 88.38 175 LYS A C 1
ATOM 1305 O O . LYS A 1 175 ? -1.347 -0.945 36.580 1.00 88.38 175 LYS A O 1
ATOM 1310 N N . LYS A 1 176 ? -0.503 -1.952 34.745 1.00 90.12 176 LYS A N 1
ATOM 1311 C CA . LYS A 1 176 ? -1.049 -3.284 34.961 1.00 90.12 176 LYS A CA 1
ATOM 1312 C C . LYS A 1 176 ? 0.083 -4.225 35.348 1.00 90.12 176 LYS A C 1
ATOM 1314 O O . LYS A 1 176 ? 1.244 -3.925 35.108 1.00 90.12 176 LYS A O 1
ATOM 1319 N N . GLY A 1 177 ? -0.242 -5.309 36.026 1.00 91.44 177 GLY A N 1
ATOM 1320 C CA . GLY A 1 177 ? 0.733 -6.304 36.459 1.00 91.44 177 GLY A CA 1
ATOM 1321 C C . GLY A 1 177 ? 0.108 -7.202 37.509 1.00 91.44 177 GLY A C 1
ATOM 1322 O O . GLY A 1 177 ? -1.116 -7.305 37.588 1.00 91.44 177 GLY A O 1
ATOM 1323 N N . MET A 1 178 ? 0.920 -7.856 38.331 1.00 94.06 178 MET A N 1
ATOM 1324 C CA . MET A 1 178 ? 0.393 -8.731 39.373 1.00 94.06 178 MET A CA 1
ATOM 1325 C C . MET A 1 178 ? 1.181 -8.597 40.666 1.00 94.06 178 MET A C 1
ATOM 1327 O O . MET A 1 178 ? 2.382 -8.853 40.702 1.00 94.06 178 MET A O 1
ATOM 1331 N N . SER A 1 179 ? 0.492 -8.222 41.739 1.00 93.69 179 SER A N 1
ATOM 1332 C CA . SER A 1 179 ? 1.052 -8.211 43.086 1.00 93.69 179 SER A CA 1
ATOM 1333 C C . SER A 1 179 ? 1.365 -9.631 43.571 1.00 93.69 179 SER A C 1
ATOM 1335 O O . SER A 1 179 ? 0.656 -10.589 43.238 1.00 93.69 179 SER A O 1
ATOM 1337 N N . SER A 1 180 ? 2.401 -9.782 44.401 1.00 92.50 180 SER A N 1
ATOM 1338 C CA . SER A 1 180 ? 2.789 -11.090 44.957 1.00 92.50 180 SER A CA 1
ATOM 1339 C C . SER A 1 180 ? 1.630 -11.824 45.660 1.00 92.50 180 SER A C 1
ATOM 1341 O O . SER A 1 180 ? 1.458 -13.022 45.415 1.00 92.50 180 SER A O 1
ATOM 1343 N N . PRO A 1 181 ? 0.774 -11.158 46.471 1.00 92.12 181 PRO A N 1
ATOM 1344 C CA . PRO A 1 181 ? -0.375 -11.818 47.095 1.00 92.12 181 PRO A CA 1
ATOM 1345 C C . PRO A 1 181 ? -1.408 -12.312 46.079 1.00 92.12 181 PRO A C 1
ATOM 1347 O O . PRO A 1 181 ? -1.953 -13.404 46.239 1.00 92.12 181 PRO A O 1
ATOM 1350 N N . ARG A 1 182 ? -1.668 -11.535 45.020 1.00 93.75 182 ARG A N 1
ATOM 1351 C CA . ARG A 1 182 ? -2.638 -11.905 43.984 1.00 93.75 182 ARG A CA 1
ATOM 1352 C C . ARG A 1 182 ? -2.143 -13.074 43.140 1.00 93.75 182 ARG A C 1
ATOM 1354 O O . ARG A 1 182 ? -2.923 -13.978 42.854 1.00 93.75 182 ARG A O 1
ATOM 1361 N N . PHE A 1 183 ? -0.846 -13.106 42.829 1.00 95.88 183 PHE A N 1
ATOM 1362 C CA . PHE A 1 183 ? -0.219 -14.249 42.166 1.00 95.88 183 PHE A CA 1
ATOM 1363 C C . PHE A 1 183 ? -0.325 -15.515 43.023 1.00 95.88 183 PHE A C 1
ATOM 1365 O O . PHE A 1 183 ? -0.768 -16.556 42.543 1.00 95.88 183 PHE A O 1
ATOM 1372 N N . ALA A 1 184 ? 0.016 -15.420 44.313 1.00 94.00 184 ALA A N 1
ATOM 1373 C CA . ALA A 1 184 ? -0.069 -16.544 45.245 1.00 94.00 184 ALA A CA 1
ATOM 1374 C C . ALA A 1 184 ? -1.507 -17.074 45.415 1.00 94.00 184 ALA A C 1
ATOM 1376 O O . ALA A 1 184 ? -1.703 -18.267 45.646 1.00 94.00 184 ALA A O 1
ATOM 1377 N N . ALA A 1 185 ? -2.511 -16.207 45.261 1.00 94.06 185 ALA A N 1
ATOM 1378 C CA . ALA A 1 185 ? -3.924 -16.562 45.334 1.00 94.06 185 ALA A CA 1
ATOM 1379 C C . ALA A 1 185 ? -4.481 -17.223 44.056 1.00 94.06 185 ALA A C 1
ATOM 1381 O O . ALA A 1 185 ? -5.638 -17.641 44.067 1.00 94.06 185 ALA A O 1
ATOM 1382 N N . ALA A 1 186 ? -3.700 -17.338 42.974 1.00 95.56 186 ALA A N 1
ATOM 1383 C CA . ALA A 1 186 ? -4.119 -17.929 41.703 1.00 95.56 186 ALA A CA 1
ATOM 1384 C C . ALA A 1 186 ? -3.494 -19.330 41.491 1.00 95.56 186 ALA A C 1
ATOM 1386 O O . ALA A 1 186 ? -2.344 -19.440 41.049 1.00 95.56 186 ALA A O 1
ATOM 1387 N N . PRO A 1 187 ? -4.229 -20.437 41.743 1.00 94.50 187 PRO A N 1
ATOM 1388 C CA . PRO A 1 187 ? -3.684 -21.795 41.627 1.00 94.50 187 PRO A CA 1
ATOM 1389 C C . PRO A 1 187 ? -3.207 -22.155 40.214 1.00 94.50 187 PRO A C 1
ATOM 1391 O O . PRO A 1 187 ? -2.211 -22.861 40.054 1.00 94.50 187 PRO A O 1
ATOM 1394 N N . ALA A 1 188 ? -3.886 -21.644 39.182 1.00 95.38 188 ALA A N 1
ATOM 1395 C CA . ALA A 1 188 ? -3.500 -21.859 37.786 1.00 95.38 188 ALA A CA 1
ATOM 1396 C C . ALA A 1 188 ? -2.106 -21.286 37.476 1.00 95.38 188 ALA A C 1
ATOM 1398 O O . ALA A 1 188 ? -1.346 -21.887 36.727 1.00 95.38 188 ALA A O 1
ATOM 1399 N N . LEU A 1 189 ? -1.735 -20.165 38.106 1.00 97.06 189 LEU A N 1
ATOM 1400 C CA . LEU A 1 189 ? -0.432 -19.532 37.905 1.00 97.06 189 LEU A CA 1
ATOM 1401 C C . LEU A 1 189 ? 0.654 -20.182 38.756 1.00 97.06 189 LEU A C 1
ATOM 1403 O O . LEU A 1 189 ? 1.708 -20.531 38.236 1.00 97.06 189 LEU A O 1
ATOM 1407 N N . THR A 1 190 ? 0.388 -20.415 40.042 1.00 96.88 190 THR A N 1
ATOM 1408 C CA . THR A 1 190 ? 1.369 -21.024 40.963 1.00 96.88 190 THR A CA 1
ATOM 1409 C C . THR A 1 190 ? 1.713 -22.473 40.611 1.00 96.88 190 THR A C 1
ATOM 1411 O O . THR A 1 190 ? 2.818 -22.936 40.904 1.00 96.88 190 THR A O 1
ATOM 1414 N N . SER A 1 191 ? 0.805 -23.208 39.963 1.00 97.00 191 SER A N 1
ATOM 1415 C CA . SER A 1 191 ? 1.092 -24.553 39.442 1.00 97.00 191 SER A CA 1
ATOM 1416 C C . SER A 1 191 ? 1.879 -24.542 38.129 1.00 97.00 191 SER A C 1
ATOM 1418 O O . SER A 1 191 ? 2.573 -25.517 37.846 1.00 97.00 191 SER A O 1
ATOM 1420 N N . PHE A 1 192 ? 1.823 -23.451 37.360 1.00 97.94 192 PHE A N 1
ATOM 1421 C CA . PHE A 1 192 ? 2.445 -23.354 36.040 1.00 97.94 192 PHE A CA 1
ATOM 1422 C C . PHE A 1 192 ? 3.809 -22.655 36.062 1.00 97.94 192 PHE A C 1
ATOM 1424 O O . PHE A 1 192 ? 4.735 -23.113 35.394 1.00 97.94 192 PHE A O 1
ATOM 1431 N N . PHE A 1 193 ? 3.950 -21.580 36.838 1.00 98.19 193 PHE A N 1
ATOM 1432 C CA . PHE A 1 193 ? 5.127 -20.712 36.871 1.00 98.19 193 PHE A CA 1
ATOM 1433 C C . PHE A 1 193 ? 5.827 -20.724 38.232 1.00 98.19 193 PHE A C 1
ATOM 1435 O O . PHE A 1 193 ? 5.186 -20.818 39.282 1.00 98.19 193 PHE A O 1
ATOM 1442 N N . ASP A 1 194 ? 7.146 -20.558 38.197 1.00 97.81 194 ASP A N 1
ATOM 1443 C CA . ASP A 1 194 ? 7.948 -20.108 39.328 1.00 97.81 194 ASP A CA 1
ATOM 1444 C C . ASP A 1 194 ? 8.202 -18.601 39.209 1.00 97.81 194 ASP A C 1
ATOM 1446 O O . ASP A 1 194 ? 8.559 -18.091 38.145 1.00 97.81 194 ASP A O 1
ATOM 1450 N N . VAL A 1 195 ? 8.010 -17.880 40.316 1.00 98.12 195 VAL A N 1
ATOM 1451 C CA . VAL A 1 195 ? 8.353 -16.456 40.416 1.00 98.12 195 VAL A CA 1
ATOM 1452 C C . VAL A 1 195 ? 9.834 -16.346 40.733 1.00 98.12 195 VAL A C 1
ATOM 1454 O O . VAL A 1 195 ? 10.262 -16.752 41.813 1.00 98.12 195 VAL A O 1
ATOM 1457 N N . LEU A 1 196 ? 10.612 -15.791 39.809 1.00 97.94 196 LEU A N 1
ATOM 1458 C CA . LEU A 1 196 ? 12.067 -15.689 39.923 1.00 97.94 196 LEU A CA 1
ATOM 1459 C C . LEU A 1 196 ? 12.507 -14.398 40.601 1.00 97.94 196 LEU A C 1
ATOM 1461 O O . LEU A 1 196 ? 13.475 -14.399 41.356 1.00 97.94 196 LEU A O 1
ATOM 1465 N N . ALA A 1 197 ? 11.789 -13.304 40.365 1.00 97.88 197 ALA A N 1
ATOM 1466 C CA . ALA A 1 197 ? 12.056 -12.035 41.021 1.00 97.88 197 ALA A CA 1
ATOM 1467 C C . ALA A 1 197 ? 10.784 -11.204 41.192 1.00 97.88 197 ALA A C 1
ATOM 1469 O O . ALA A 1 197 ? 9.857 -11.274 40.376 1.00 97.88 197 ALA A O 1
ATOM 1470 N N . THR A 1 198 ? 10.772 -10.383 42.237 1.00 97.81 198 THR A N 1
ATOM 1471 C CA . THR A 1 198 ? 9.788 -9.320 42.459 1.00 97.81 198 THR A CA 1
ATOM 1472 C C . THR A 1 198 ? 10.447 -7.951 42.318 1.00 97.81 198 THR A C 1
ATOM 1474 O O . THR A 1 198 ? 11.672 -7.825 42.348 1.00 97.81 198 THR A O 1
ATOM 1477 N N . SER A 1 199 ? 9.643 -6.908 42.155 1.00 96.69 199 SER A N 1
ATOM 1478 C CA . SER A 1 199 ? 10.086 -5.520 42.275 1.00 96.69 199 SER A CA 1
ATOM 1479 C C . SER A 1 199 ? 9.011 -4.701 42.987 1.00 96.69 199 SER A C 1
ATOM 1481 O O . SER A 1 199 ? 7.968 -5.236 43.370 1.00 96.69 199 SER A O 1
ATOM 1483 N N . LYS A 1 200 ? 9.281 -3.421 43.234 1.00 95.00 200 LYS A N 1
ATOM 1484 C CA . LYS A 1 200 ? 8.357 -2.513 43.917 1.00 95.00 200 LYS A CA 1
ATOM 1485 C C . LYS A 1 200 ? 8.037 -1.324 43.038 1.00 95.00 200 LYS A C 1
ATOM 1487 O O . LYS A 1 200 ? 8.910 -0.799 42.357 1.00 95.00 200 LYS A O 1
ATOM 1492 N N . ASP A 1 201 ? 6.778 -0.915 43.062 1.00 92.56 201 ASP A N 1
ATOM 1493 C CA . ASP A 1 201 ? 6.348 0.301 42.384 1.00 92.56 201 ASP A CA 1
ATOM 1494 C C . ASP A 1 201 ? 6.737 1.553 43.193 1.00 92.56 201 ASP A C 1
ATOM 1496 O O . ASP A 1 201 ? 7.277 1.456 44.302 1.00 92.56 201 ASP A O 1
ATOM 1500 N N . ARG A 1 202 ? 6.447 2.749 42.667 1.00 92.25 202 ARG A N 1
ATOM 1501 C CA . ARG A 1 202 ? 6.804 4.017 43.330 1.00 92.25 202 ARG A CA 1
ATOM 1502 C C . ARG A 1 202 ? 6.147 4.192 44.708 1.00 92.25 202 ARG A C 1
ATOM 1504 O O . ARG A 1 202 ? 6.640 4.959 45.533 1.00 92.25 202 ARG A O 1
ATOM 1511 N N . THR A 1 203 ? 5.051 3.483 44.976 1.00 90.81 203 THR A N 1
ATOM 1512 C CA . THR A 1 203 ? 4.339 3.500 46.263 1.00 90.81 203 THR A CA 1
ATOM 1513 C C . THR A 1 203 ? 4.815 2.410 47.228 1.00 90.81 203 THR A C 1
ATOM 1515 O O . THR A 1 203 ? 4.379 2.363 48.379 1.00 90.81 203 THR A O 1
ATOM 1518 N N . GLY A 1 204 ? 5.750 1.560 46.792 1.00 91.56 204 GLY A N 1
ATOM 1519 C CA . GLY A 1 204 ? 6.314 0.460 47.566 1.00 91.56 204 GLY A CA 1
ATOM 1520 C C . GLY A 1 204 ? 5.517 -0.844 47.479 1.00 91.56 204 GLY A C 1
ATOM 1521 O O . GLY A 1 204 ? 5.852 -1.789 48.201 1.00 91.56 204 GLY A O 1
ATOM 1522 N N . VAL A 1 205 ? 4.493 -0.919 46.621 1.00 92.75 205 VAL A N 1
ATOM 1523 C CA . VAL A 1 205 ? 3.714 -2.144 46.398 1.00 92.75 205 VAL A CA 1
ATOM 1524 C C . VAL A 1 205 ? 4.572 -3.141 45.630 1.00 92.75 205 VAL A C 1
ATOM 1526 O O . VAL A 1 205 ? 5.097 -2.834 44.562 1.00 92.75 205 VAL A O 1
ATOM 1529 N N . GLU A 1 206 ? 4.721 -4.344 46.185 1.00 95.75 206 GLU A N 1
ATOM 1530 C CA . GLU A 1 206 ? 5.489 -5.416 45.556 1.00 95.75 206 GLU A CA 1
ATOM 1531 C C . GLU A 1 206 ? 4.683 -6.115 44.453 1.00 95.75 206 GLU A C 1
ATOM 1533 O O . GLU A 1 206 ? 3.539 -6.534 44.668 1.00 95.75 206 GLU A O 1
ATOM 1538 N N . TYR A 1 207 ? 5.310 -6.292 43.291 1.00 96.69 207 TYR A N 1
ATOM 1539 C CA . TYR A 1 207 ? 4.764 -7.014 42.148 1.00 96.69 207 TYR A CA 1
ATOM 1540 C C . TYR A 1 207 ? 5.755 -8.032 41.577 1.00 96.69 207 TYR A C 1
ATOM 1542 O O . TYR A 1 207 ? 6.971 -7.940 41.757 1.00 96.69 207 TYR A O 1
ATOM 1550 N N . VAL A 1 208 ? 5.214 -9.032 40.884 1.00 97.88 208 VAL A N 1
ATOM 1551 C CA . VAL A 1 208 ? 5.977 -10.078 40.200 1.00 97.88 208 VAL A CA 1
ATOM 1552 C C . VAL A 1 208 ? 6.656 -9.476 38.974 1.00 97.88 208 VAL A C 1
ATOM 1554 O O . VAL A 1 208 ? 5.980 -8.987 38.073 1.00 97.88 208 VAL A O 1
ATOM 1557 N N . ALA A 1 209 ? 7.987 -9.526 38.934 1.00 97.44 209 ALA A N 1
ATOM 1558 C CA . ALA A 1 209 ? 8.780 -8.906 37.875 1.00 97.44 209 ALA A CA 1
ATOM 1559 C C . ALA A 1 209 ? 9.324 -9.922 36.861 1.00 97.44 209 ALA A C 1
ATOM 1561 O O . ALA A 1 209 ? 9.576 -9.563 35.713 1.00 97.44 209 ALA A O 1
ATOM 1562 N N . MET A 1 210 ? 9.516 -11.179 37.271 1.00 98.12 210 MET A N 1
ATOM 1563 C CA . MET A 1 210 ? 10.116 -12.214 36.429 1.00 98.12 210 MET A CA 1
ATOM 1564 C C . MET A 1 210 ? 9.553 -13.597 36.758 1.00 98.12 210 MET A C 1
ATOM 1566 O O . MET A 1 210 ? 9.489 -13.980 37.930 1.00 98.12 210 MET A O 1
ATOM 1570 N N . ILE A 1 211 ? 9.185 -14.351 35.722 1.00 98.38 211 ILE A N 1
ATOM 1571 C CA . ILE A 1 211 ? 8.652 -15.715 35.824 1.00 98.38 211 ILE A CA 1
ATOM 1572 C C . ILE A 1 211 ? 9.316 -16.655 34.817 1.00 98.38 211 ILE A C 1
ATOM 1574 O O . ILE A 1 211 ? 9.709 -16.251 33.721 1.00 98.38 211 ILE A O 1
ATOM 1578 N N . GLU A 1 212 ? 9.350 -17.937 35.157 1.00 98.06 212 GLU A N 1
ATOM 1579 C CA . GLU A 1 212 ? 9.571 -19.014 34.191 1.00 98.06 212 GLU A CA 1
ATOM 1580 C C . GLU A 1 212 ? 8.587 -20.157 34.430 1.00 98.06 212 GLU A C 1
ATOM 1582 O O . GLU A 1 212 ? 8.179 -20.419 35.562 1.00 98.06 212 GLU A O 1
ATOM 1587 N N . ALA A 1 213 ? 8.164 -20.836 33.368 1.00 98.12 213 ALA A N 1
ATOM 1588 C CA . ALA A 1 213 ? 7.266 -21.974 33.497 1.00 98.12 213 ALA A CA 1
ATOM 1589 C C . ALA A 1 213 ? 8.013 -23.213 34.010 1.00 98.12 213 ALA A C 1
ATOM 1591 O O . ALA A 1 213 ? 9.166 -23.467 33.662 1.00 98.12 213 ALA A O 1
ATOM 1592 N N . LYS A 1 214 ? 7.337 -24.025 34.821 1.00 96.88 214 LYS A N 1
ATOM 1593 C CA . LYS A 1 214 ? 7.898 -25.244 35.422 1.00 96.88 214 LYS A CA 1
ATOM 1594 C C . LYS A 1 214 ? 8.143 -26.338 34.389 1.00 96.88 214 LYS A C 1
ATOM 1596 O O . LYS A 1 214 ? 9.175 -27.001 34.417 1.00 96.88 214 LYS A O 1
ATOM 1601 N N . LYS A 1 215 ? 7.169 -26.528 33.493 1.00 95.69 215 LYS A N 1
ATOM 1602 C CA . LYS A 1 215 ? 7.160 -27.596 32.481 1.00 95.69 215 LYS A CA 1
ATOM 1603 C C . LYS A 1 215 ? 7.597 -27.112 31.099 1.00 95.69 215 LYS A C 1
ATOM 1605 O O . LYS A 1 215 ? 8.338 -27.812 30.421 1.00 95.69 215 LYS A O 1
ATOM 1610 N N . TYR A 1 216 ? 7.116 -25.944 30.679 1.00 97.81 216 TYR A N 1
ATOM 1611 C CA . TYR A 1 216 ? 7.298 -25.436 29.319 1.00 97.81 216 TYR A CA 1
ATOM 1612 C C . TYR A 1 216 ? 8.450 -24.423 29.250 1.00 97.81 216 TYR A C 1
ATOM 1614 O O . TYR A 1 216 ? 8.735 -23.759 30.249 1.00 97.81 216 TYR A O 1
ATOM 1622 N N . PRO A 1 217 ? 9.099 -24.234 28.090 1.00 97.50 217 PRO A N 1
ATOM 1623 C CA . PRO A 1 217 ? 10.110 -23.196 27.897 1.00 97.50 217 PRO A CA 1
ATOM 1624 C C . PRO A 1 217 ? 9.469 -21.803 27.718 1.00 97.50 217 PRO A C 1
ATOM 1626 O O . PRO A 1 217 ? 9.744 -21.088 26.758 1.00 97.50 217 PRO A O 1
ATOM 1629 N N . PHE A 1 218 ? 8.558 -21.429 28.621 1.00 98.50 218 PHE A N 1
ATOM 1630 C CA . PHE A 1 218 ? 7.877 -20.133 28.613 1.00 98.50 218 PHE A CA 1
ATOM 1631 C C . PHE A 1 218 ? 8.488 -19.235 29.683 1.00 98.50 218 PHE A C 1
ATOM 1633 O O . PHE A 1 218 ? 8.657 -19.649 30.832 1.00 98.50 218 PHE A O 1
ATOM 1640 N N . TYR A 1 219 ? 8.803 -18.005 29.300 1.00 98.56 219 TYR A N 1
ATOM 1641 C CA . TYR A 1 219 ? 9.558 -17.059 30.109 1.00 98.56 219 TYR A CA 1
ATOM 1642 C C . TYR A 1 219 ? 8.916 -15.679 30.012 1.00 98.56 219 TYR A C 1
ATOM 1644 O O . TYR A 1 219 ? 8.393 -15.307 28.959 1.00 98.56 219 TYR A O 1
ATOM 1652 N N . GLY A 1 220 ? 8.954 -14.909 31.097 1.00 98.12 220 GLY A N 1
ATOM 1653 C CA . GLY A 1 220 ? 8.382 -13.571 31.084 1.00 98.12 220 GLY A CA 1
ATOM 1654 C C . GLY A 1 220 ? 9.059 -12.605 32.042 1.00 98.12 220 GLY A C 1
ATOM 1655 O O . GLY A 1 220 ? 9.436 -12.976 33.155 1.00 98.12 220 GLY A O 1
ATOM 1656 N N . VAL A 1 221 ? 9.143 -11.349 31.610 1.00 98.25 221 VAL A N 1
ATOM 1657 C CA . VAL A 1 221 ? 9.635 -10.209 32.388 1.00 98.25 221 VAL A CA 1
ATOM 1658 C C . VAL A 1 221 ? 8.655 -9.041 32.281 1.00 98.25 221 VAL A C 1
ATOM 1660 O O . VAL A 1 221 ? 8.163 -8.723 31.201 1.00 98.25 221 VAL A O 1
ATOM 1663 N N . GLN A 1 222 ? 8.353 -8.388 33.400 1.00 97.19 222 GLN A N 1
ATOM 1664 C CA . GLN A 1 222 ? 7.456 -7.224 33.427 1.00 97.19 222 GLN A CA 1
ATOM 1665 C C . GLN A 1 222 ? 8.163 -5.935 32.948 1.00 97.19 222 GLN A C 1
ATOM 1667 O O . GLN A 1 222 ? 7.507 -5.008 32.475 1.00 97.19 222 GLN A O 1
ATOM 1672 N N . PHE A 1 223 ? 9.495 -5.903 33.020 1.00 96.62 223 PHE A N 1
ATOM 1673 C CA . PHE A 1 223 ? 10.362 -4.808 32.575 1.00 96.62 223 PHE A CA 1
ATOM 1674 C C . PHE A 1 223 ? 10.868 -5.009 31.137 1.00 96.62 223 PHE A C 1
ATOM 1676 O O . PHE A 1 223 ? 10.706 -6.084 30.566 1.00 96.62 223 PHE A O 1
ATOM 1683 N N . HIS A 1 224 ? 11.510 -3.987 30.565 1.00 97.19 224 HIS A N 1
ATOM 1684 C CA . HIS A 1 224 ? 11.932 -3.918 29.161 1.00 97.19 224 HIS A CA 1
ATOM 1685 C C . HIS A 1 224 ? 13.451 -4.129 28.952 1.00 97.19 224 HIS A C 1
ATOM 1687 O O . HIS A 1 224 ? 14.203 -3.150 28.930 1.00 97.19 224 HIS A O 1
ATOM 1693 N N . PRO A 1 225 ? 13.938 -5.372 28.761 1.00 96.44 225 PRO A N 1
ATOM 1694 C CA . PRO A 1 225 ? 15.364 -5.645 28.546 1.00 96.44 225 PRO A CA 1
ATOM 1695 C C . PRO A 1 225 ? 15.911 -5.097 27.217 1.00 96.44 225 PRO A C 1
ATOM 1697 O O . PRO A 1 225 ? 17.114 -4.872 27.094 1.00 96.44 225 PRO A O 1
ATOM 1700 N N . GLU A 1 226 ? 15.053 -4.883 26.220 1.00 96.38 226 GLU A N 1
ATOM 1701 C CA . GLU A 1 226 ? 15.429 -4.409 24.888 1.00 96.38 226 GLU A CA 1
ATOM 1702 C C . GLU A 1 226 ? 15.763 -2.912 24.850 1.00 96.38 226 GLU A C 1
ATOM 1704 O O . GLU A 1 226 ? 16.541 -2.472 24.005 1.00 96.38 226 GLU A O 1
ATOM 1709 N N . LYS A 1 227 ? 15.188 -2.112 25.757 1.00 95.62 227 LYS A N 1
ATOM 1710 C CA . LYS A 1 227 ? 15.254 -0.647 25.657 1.00 95.62 227 LYS A CA 1
ATOM 1711 C C . LYS A 1 227 ? 16.636 -0.079 25.973 1.00 95.62 227 LYS A C 1
ATOM 1713 O O . LYS A 1 227 ? 17.048 0.887 25.336 1.00 95.62 227 LYS A O 1
ATOM 1718 N N . HIS A 1 228 ? 17.377 -0.710 26.885 1.00 94.62 228 HIS A N 1
ATOM 1719 C CA . HIS A 1 228 ? 18.676 -0.233 27.378 1.00 94.62 228 HIS A CA 1
ATOM 1720 C C . HIS A 1 228 ? 19.708 0.042 26.275 1.00 94.62 228 HIS A C 1
ATOM 1722 O O . HIS A 1 228 ? 20.498 0.972 26.398 1.00 94.62 228 HIS A O 1
ATOM 1728 N N . ALA A 1 229 ? 19.712 -0.740 25.194 1.00 95.25 229 ALA A N 1
ATOM 1729 C CA . ALA A 1 229 ? 20.692 -0.588 24.117 1.00 95.25 229 ALA A CA 1
ATOM 1730 C C . ALA A 1 229 ? 20.196 0.267 22.938 1.00 95.25 229 ALA A C 1
ATOM 1732 O O . ALA A 1 229 ? 21.016 0.741 22.152 1.00 95.25 229 ALA A O 1
ATOM 1733 N N . TYR A 1 230 ? 18.877 0.433 22.779 1.00 95.12 230 TYR A N 1
ATOM 1734 C CA . TYR A 1 230 ? 18.299 0.871 21.502 1.00 95.12 230 TYR A CA 1
ATOM 1735 C C . TYR A 1 230 ? 17.332 2.056 21.594 1.00 95.12 230 TYR A C 1
ATOM 1737 O O . TYR A 1 230 ? 17.150 2.737 20.587 1.00 95.12 230 TYR A O 1
ATOM 1745 N N . GLU A 1 231 ? 16.724 2.332 22.752 1.00 94.38 231 GLU A N 1
ATOM 1746 C CA . GLU A 1 231 ? 15.753 3.425 22.891 1.00 94.38 231 GLU A CA 1
ATOM 1747 C C . GLU A 1 231 ? 16.386 4.658 23.539 1.00 94.38 231 GLU A C 1
ATOM 1749 O O . GLU A 1 231 ? 16.563 4.714 24.747 1.00 94.38 231 GLU A O 1
ATOM 1754 N N . LEU A 1 232 ? 16.717 5.658 22.721 1.00 90.94 232 LEU A N 1
ATOM 1755 C CA . LEU A 1 232 ? 17.433 6.880 23.122 1.00 90.94 232 LEU A CA 1
ATOM 1756 C C . LEU A 1 232 ? 16.571 8.146 22.971 1.00 90.94 232 LEU A C 1
ATOM 1758 O O . LEU A 1 232 ? 17.084 9.236 22.722 1.00 90.94 232 LEU A O 1
ATOM 1762 N N . GLY A 1 233 ? 15.248 7.999 23.048 1.00 86.88 233 GLY A N 1
ATOM 1763 C CA . GLY A 1 233 ? 14.313 9.101 22.838 1.00 86.88 233 GLY A CA 1
ATOM 1764 C C . GLY A 1 233 ? 14.490 10.226 23.858 1.00 86.88 233 GLY A C 1
ATOM 1765 O O . GLY A 1 233 ? 14.645 9.980 25.054 1.00 86.88 233 GLY A O 1
ATOM 1766 N N . THR A 1 234 ? 14.415 11.470 23.394 1.00 87.25 234 THR A N 1
ATOM 1767 C CA . THR A 1 234 ? 14.467 12.674 24.232 1.00 87.25 234 THR A CA 1
ATOM 1768 C C . THR A 1 234 ? 13.242 13.557 24.003 1.00 87.25 234 THR A C 1
ATOM 1770 O O . THR A 1 234 ? 12.632 13.550 22.931 1.00 87.25 234 THR A O 1
ATOM 1773 N N . TYR A 1 235 ? 12.855 14.318 25.027 1.00 83.69 235 TYR A N 1
ATOM 1774 C CA . TYR A 1 235 ? 11.936 15.444 24.872 1.00 83.69 235 TYR A CA 1
ATOM 1775 C C . TYR A 1 235 ? 12.622 16.592 24.112 1.00 83.69 235 TYR A C 1
ATOM 1777 O O . TYR A 1 235 ? 13.841 16.616 23.940 1.00 83.69 235 TYR A O 1
ATOM 1785 N N . ALA A 1 236 ? 11.841 17.583 23.671 1.00 81.44 236 ALA A N 1
ATOM 1786 C CA . ALA A 1 236 ? 12.351 18.727 22.906 1.00 81.44 236 ALA A CA 1
ATOM 1787 C C . ALA A 1 236 ? 13.394 19.580 23.662 1.00 81.44 236 ALA A C 1
ATOM 1789 O O . ALA A 1 236 ? 14.153 20.315 23.037 1.00 81.44 236 ALA A O 1
ATOM 1790 N N . ASP A 1 237 ? 13.437 19.487 24.992 1.00 83.88 237 ASP A N 1
ATOM 1791 C CA . ASP A 1 237 ? 14.415 20.150 25.861 1.00 83.88 237 ASP A CA 1
ATOM 1792 C C . ASP A 1 237 ? 15.703 19.328 26.080 1.00 83.88 237 ASP A C 1
ATOM 1794 O O . ASP A 1 237 ? 16.594 19.758 26.812 1.00 83.88 237 ASP A O 1
ATOM 1798 N N . GLY A 1 238 ? 15.820 18.163 25.432 1.00 82.81 238 GLY A N 1
ATOM 1799 C CA . GLY A 1 238 ? 16.976 17.272 25.514 1.00 82.81 238 GLY A CA 1
ATOM 1800 C C . GLY A 1 238 ? 16.969 16.325 26.716 1.00 82.81 238 GLY A C 1
ATOM 1801 O O . GLY A 1 238 ? 17.902 15.532 26.849 1.00 82.81 238 GLY A O 1
ATOM 1802 N N . LEU A 1 239 ? 15.945 16.363 27.578 1.00 83.44 239 LEU A N 1
ATOM 1803 C CA . LEU A 1 239 ? 15.817 15.403 28.675 1.00 83.44 239 LEU A CA 1
ATOM 1804 C C . LEU A 1 239 ? 15.425 14.012 28.146 1.00 83.44 239 LEU A C 1
ATOM 1806 O O . LEU A 1 239 ? 14.625 13.929 27.209 1.00 83.44 239 LEU A O 1
ATOM 1810 N N . PRO A 1 240 ? 15.934 12.913 28.739 1.00 85.19 240 PRO A N 1
ATOM 1811 C CA . PRO A 1 240 ? 15.511 11.560 28.382 1.00 85.19 240 PRO A CA 1
ATOM 1812 C C . PRO A 1 240 ? 13.989 11.395 28.481 1.00 85.19 240 PRO A C 1
ATOM 1814 O O . PRO A 1 240 ? 13.377 11.805 29.471 1.00 85.19 240 PRO A O 1
ATOM 1817 N N . TYR A 1 241 ? 13.378 10.803 27.452 1.00 88.75 241 TYR A N 1
ATOM 1818 C CA . TYR A 1 241 ? 11.932 10.577 27.396 1.00 88.75 241 TYR A CA 1
ATOM 1819 C C . TYR A 1 241 ? 11.477 9.602 28.486 1.00 88.75 241 TYR A C 1
ATOM 1821 O O . TYR A 1 241 ? 10.500 9.846 29.207 1.00 88.75 241 TYR A O 1
ATOM 1829 N N . GLU A 1 242 ? 12.239 8.518 28.624 1.00 88.81 242 GLU A N 1
ATOM 1830 C CA . GLU A 1 242 ? 12.055 7.491 29.633 1.00 88.81 242 GLU A CA 1
ATOM 1831 C C . GLU A 1 242 ? 13.281 7.394 30.552 1.00 88.81 242 GLU A C 1
ATOM 1833 O O . GLU A 1 242 ? 14.414 7.642 30.141 1.00 88.81 242 GLU A O 1
ATOM 1838 N N . ALA A 1 243 ? 13.056 7.007 31.806 1.00 86.88 243 ALA A N 1
ATOM 1839 C CA . ALA A 1 243 ? 14.073 6.733 32.809 1.00 86.88 243 ALA A CA 1
ATOM 1840 C C . ALA A 1 243 ? 14.737 5.373 32.534 1.00 86.88 243 ALA A C 1
ATOM 1842 O O . ALA A 1 243 ? 14.635 4.450 33.342 1.00 86.88 243 ALA A O 1
ATOM 1843 N N . ILE A 1 244 ? 15.357 5.232 31.363 1.00 92.50 244 ILE A N 1
ATOM 1844 C CA . ILE A 1 244 ? 16.097 4.040 30.946 1.00 92.50 244 ILE A CA 1
ATOM 1845 C C . ILE A 1 244 ? 17.534 4.146 31.468 1.00 92.50 244 ILE A C 1
ATOM 1847 O O . ILE A 1 244 ? 18.219 5.140 31.228 1.00 92.50 244 ILE A O 1
ATOM 1851 N N . ASP A 1 245 ? 18.013 3.105 32.152 1.00 92.00 245 ASP A N 1
ATOM 1852 C CA . ASP A 1 245 ? 19.436 2.984 32.475 1.00 92.00 245 ASP A CA 1
ATOM 1853 C C . ASP A 1 245 ? 20.221 2.500 31.244 1.00 92.00 245 ASP A C 1
ATOM 1855 O O . ASP A 1 245 ? 20.076 1.358 30.814 1.00 92.00 245 ASP A O 1
ATOM 1859 N N . HIS A 1 246 ? 21.061 3.362 30.674 1.00 93.62 246 HIS A N 1
ATOM 1860 C CA . HIS A 1 246 ? 21.961 3.019 29.565 1.00 93.62 246 HIS A CA 1
ATOM 1861 C C . HIS A 1 246 ? 23.352 2.554 30.044 1.00 93.62 246 HIS A C 1
ATOM 1863 O O . HIS A 1 246 ? 24.312 2.539 29.271 1.00 93.62 246 HIS A O 1
ATOM 1869 N N . GLY A 1 247 ? 23.487 2.206 31.327 1.00 92.75 247 GLY A N 1
ATOM 1870 C CA . GLY A 1 247 ? 24.707 1.686 31.933 1.00 92.75 247 GLY A CA 1
ATOM 1871 C C . GLY A 1 247 ? 25.115 0.303 31.418 1.00 92.75 247 GLY A C 1
ATOM 1872 O O . GLY A 1 247 ? 24.310 -0.476 30.899 1.00 92.75 247 GLY A O 1
ATOM 1873 N N . TYR A 1 248 ? 26.399 -0.019 31.596 1.00 95.62 248 TYR A N 1
ATOM 1874 C CA . TYR A 1 248 ? 27.005 -1.266 31.122 1.00 95.62 248 TYR A CA 1
ATOM 1875 C C . TYR A 1 248 ? 26.275 -2.508 31.646 1.00 95.62 248 TYR A C 1
ATOM 1877 O O . TYR A 1 248 ? 25.991 -3.424 30.878 1.00 95.62 248 TYR A O 1
ATOM 1885 N N . GLU A 1 249 ? 25.946 -2.538 32.937 1.00 95.31 249 GLU A N 1
ATOM 1886 C CA . GLU A 1 249 ? 25.309 -3.689 33.574 1.00 95.31 249 GLU A CA 1
ATOM 1887 C C . GLU A 1 249 ? 23.884 -3.920 33.054 1.00 95.31 249 GLU A C 1
ATOM 1889 O O . GLU A 1 249 ? 23.502 -5.068 32.825 1.00 95.31 249 GLU A O 1
ATOM 1894 N N . ALA A 1 250 ? 23.115 -2.851 32.818 1.00 94.75 250 ALA A N 1
ATOM 1895 C CA . ALA A 1 250 ? 21.760 -2.941 32.276 1.00 94.75 250 ALA A CA 1
ATOM 1896 C C . ALA A 1 250 ? 21.768 -3.451 30.824 1.00 94.75 250 ALA A C 1
ATOM 1898 O O . ALA A 1 250 ? 21.018 -4.367 30.478 1.00 94.75 250 ALA A O 1
ATOM 1899 N N . ILE A 1 251 ? 22.688 -2.942 29.994 1.00 97.06 251 ILE A N 1
ATOM 1900 C CA . ILE A 1 251 ? 22.891 -3.418 28.617 1.00 97.06 251 ILE A CA 1
ATOM 1901 C C . ILE A 1 251 ? 23.366 -4.878 28.607 1.00 97.06 251 ILE A C 1
ATOM 1903 O O . ILE A 1 251 ? 22.840 -5.691 27.844 1.00 97.06 251 ILE A O 1
ATOM 1907 N N . ALA A 1 252 ? 24.322 -5.241 29.467 1.00 96.81 252 ALA A N 1
ATOM 1908 C CA . ALA A 1 252 ? 24.830 -6.608 29.569 1.00 96.81 252 ALA A CA 1
ATOM 1909 C C . ALA A 1 252 ? 23.729 -7.595 29.987 1.00 96.81 252 ALA A C 1
ATOM 1911 O O . ALA A 1 252 ? 23.629 -8.680 29.411 1.00 96.81 252 ALA A O 1
ATOM 1912 N N . ALA A 1 253 ? 22.872 -7.215 30.938 1.00 96.31 253 ALA A N 1
ATOM 1913 C CA . ALA A 1 253 ? 21.722 -8.016 31.343 1.00 96.31 253 ALA A CA 1
ATOM 1914 C C . ALA A 1 253 ? 20.680 -8.143 30.225 1.00 96.31 253 ALA A C 1
ATOM 1916 O O . ALA A 1 253 ? 20.234 -9.257 29.936 1.00 96.31 253 ALA A O 1
ATOM 1917 N N . GLY A 1 254 ? 20.347 -7.040 29.545 1.00 96.81 254 GLY A N 1
ATOM 1918 C CA . GLY A 1 254 ? 19.474 -7.050 28.370 1.00 96.81 254 GLY A CA 1
ATOM 1919 C C . GLY A 1 254 ? 19.976 -8.015 27.293 1.00 96.81 254 GLY A C 1
ATOM 1920 O O . GLY A 1 254 ? 19.227 -8.872 26.822 1.00 96.81 254 GLY A O 1
ATOM 1921 N N . GLN A 1 255 ? 21.269 -7.957 26.972 1.00 97.31 255 GLN A N 1
ATOM 1922 C CA . GLN A 1 255 ? 21.910 -8.843 26.001 1.00 97.31 255 GLN A CA 1
ATOM 1923 C C . GLN A 1 255 ? 21.923 -10.312 26.462 1.00 97.31 255 GLN A C 1
ATOM 1925 O O . GLN A 1 255 ? 21.688 -11.218 25.658 1.00 97.31 255 GLN A O 1
ATOM 1930 N N . ALA A 1 256 ? 22.148 -10.572 27.755 1.00 97.69 256 ALA A N 1
ATOM 1931 C CA . ALA A 1 256 ? 22.119 -11.921 28.319 1.00 97.69 256 ALA A CA 1
ATOM 1932 C C . ALA A 1 256 ? 20.727 -12.568 28.221 1.00 97.69 256 ALA A C 1
ATOM 1934 O O . ALA A 1 256 ? 20.636 -13.749 27.877 1.00 97.69 256 ALA A O 1
ATOM 1935 N N . PHE A 1 257 ? 19.647 -11.809 28.448 1.00 98.19 257 PHE A N 1
ATOM 1936 C CA . PHE A 1 257 ? 18.282 -12.302 28.230 1.00 98.19 257 PHE A CA 1
ATOM 1937 C C . PHE A 1 257 ? 18.038 -12.692 26.766 1.00 98.19 257 PHE A C 1
ATOM 1939 O O . PHE A 1 257 ? 17.452 -13.746 26.511 1.00 98.19 257 PHE A O 1
ATOM 1946 N N . SER A 1 258 ? 18.537 -11.897 25.810 1.00 97.88 258 SER A N 1
ATOM 1947 C CA . SER A 1 258 ? 18.414 -12.224 24.384 1.00 97.88 258 SER A CA 1
ATOM 1948 C C . SER A 1 258 ? 19.142 -13.522 24.040 1.00 97.88 258 SER A C 1
ATOM 1950 O O . SER A 1 258 ? 18.553 -14.440 23.468 1.00 97.88 258 SER A O 1
ATOM 1952 N N . HIS A 1 259 ? 20.406 -13.656 24.460 1.00 97.69 259 HIS A N 1
ATOM 1953 C CA . HIS A 1 259 ? 21.179 -14.877 24.222 1.00 97.69 259 HIS A CA 1
ATOM 1954 C C . HIS A 1 259 ? 20.531 -16.117 24.833 1.00 97.69 259 HIS A C 1
ATOM 1956 O O . HIS A 1 259 ? 20.545 -17.176 24.201 1.00 97.69 259 HIS A O 1
ATOM 1962 N N . PHE A 1 260 ? 19.947 -15.990 26.026 1.00 98.19 260 PHE A N 1
ATOM 1963 C CA . PHE A 1 260 ? 19.195 -17.072 26.643 1.00 98.19 260 PHE A CA 1
ATOM 1964 C C . PHE A 1 260 ? 17.988 -17.477 25.783 1.00 98.19 260 PHE A C 1
ATOM 1966 O O . PHE A 1 260 ? 17.875 -18.640 25.396 1.00 98.19 260 PHE A O 1
ATOM 1973 N N . PHE A 1 261 ? 17.115 -16.527 25.431 1.00 98.38 261 PHE A N 1
ATOM 1974 C CA . PHE A 1 261 ? 15.890 -16.825 24.684 1.00 98.38 261 PHE A CA 1
ATOM 1975 C C . PHE A 1 261 ? 16.175 -17.354 23.273 1.00 98.38 261 PHE A C 1
ATOM 1977 O O . PHE A 1 261 ? 15.609 -18.367 22.857 1.00 98.38 261 PHE A O 1
ATOM 1984 N N . VAL A 1 262 ? 17.112 -16.731 22.554 1.00 97.94 262 VAL A N 1
ATOM 1985 C CA . VAL A 1 262 ? 17.560 -17.227 21.249 1.00 97.94 262 VAL A CA 1
ATOM 1986 C C . VAL A 1 262 ? 18.190 -18.613 21.392 1.00 97.94 262 VAL A C 1
ATOM 1988 O O . VAL A 1 262 ? 17.931 -19.482 20.563 1.00 97.94 262 VAL A O 1
ATOM 1991 N N . GLY A 1 263 ? 18.953 -18.866 22.458 1.00 97.12 263 GLY A N 1
ATOM 1992 C CA . GLY A 1 263 ? 19.497 -20.187 22.781 1.00 97.12 263 GLY A CA 1
ATOM 1993 C C . GLY A 1 263 ? 18.423 -21.262 22.980 1.00 97.12 263 GLY A C 1
ATOM 1994 O O . GLY A 1 263 ? 18.591 -22.387 22.509 1.00 97.12 263 GLY A O 1
ATOM 1995 N N . GLU A 1 264 ? 17.298 -20.917 23.608 1.00 97.06 264 GLU A N 1
ATOM 1996 C CA . GLU A 1 264 ? 16.134 -21.802 23.716 1.00 97.06 264 GLU A CA 1
ATOM 1997 C C . GLU A 1 264 ? 15.502 -22.079 22.345 1.00 97.06 264 GLU A C 1
ATOM 1999 O O . GLU A 1 264 ? 15.182 -23.229 22.047 1.00 97.06 264 GLU A O 1
ATOM 2004 N N . ALA A 1 265 ? 15.387 -21.067 21.479 1.00 97.75 265 ALA A N 1
ATOM 2005 C CA . ALA A 1 265 ? 14.825 -21.228 20.134 1.00 97.75 265 ALA A CA 1
ATOM 2006 C C . ALA A 1 265 ? 15.687 -22.142 19.241 1.00 97.75 265 ALA A C 1
ATOM 2008 O O . ALA A 1 265 ? 15.160 -22.878 18.411 1.00 97.75 265 ALA A O 1
ATOM 2009 N N . ARG A 1 266 ? 17.013 -22.187 19.441 1.00 96.69 266 ARG A N 1
ATOM 2010 C CA . ARG A 1 266 ? 17.923 -23.084 18.689 1.00 96.69 266 ARG A CA 1
ATOM 2011 C C . ARG A 1 266 ? 17.647 -24.574 18.899 1.00 96.69 266 ARG A C 1
ATOM 2013 O O . ARG A 1 266 ? 18.107 -25.385 18.097 1.00 96.69 266 ARG A O 1
ATOM 2020 N N . LYS A 1 267 ? 16.928 -24.938 19.964 1.00 95.06 267 LYS A N 1
ATOM 2021 C CA . LYS A 1 267 ? 16.530 -26.323 20.267 1.00 95.06 267 LYS A CA 1
ATOM 2022 C C . LYS A 1 267 ? 15.312 -26.779 19.452 1.00 95.06 267 LYS A C 1
ATOM 2024 O O . LYS A 1 267 ? 14.958 -27.954 19.503 1.00 95.06 267 LYS A O 1
ATOM 2029 N N . ASN A 1 268 ? 14.680 -25.864 18.717 1.00 94.56 268 ASN A N 1
ATOM 2030 C CA . ASN A 1 268 ? 13.575 -26.137 17.813 1.00 94.56 268 ASN A CA 1
ATOM 2031 C C . ASN A 1 268 ? 14.083 -26.245 16.362 1.00 94.56 268 ASN A C 1
ATOM 2033 O O . ASN A 1 268 ? 14.829 -25.374 15.915 1.00 94.56 268 ASN A O 1
ATOM 2037 N N . ASN A 1 269 ? 13.626 -27.252 15.609 1.00 92.44 269 ASN A N 1
ATOM 2038 C CA . ASN A 1 269 ? 14.036 -27.507 14.217 1.00 92.44 269 ASN A CA 1
ATOM 2039 C C . ASN A 1 269 ? 12.981 -27.120 13.160 1.00 92.44 269 ASN A C 1
ATOM 2041 O O . ASN A 1 269 ? 13.075 -27.542 12.007 1.00 92.44 269 ASN A O 1
ATOM 2045 N N . HIS A 1 270 ? 11.972 -26.330 13.528 1.00 94.25 270 HIS A N 1
ATOM 2046 C CA . HIS A 1 270 ? 11.082 -25.679 12.572 1.00 94.25 270 HIS A CA 1
ATOM 2047 C C . HIS A 1 270 ? 11.891 -24.837 11.586 1.00 94.25 270 HIS A C 1
ATOM 2049 O O . HIS A 1 270 ? 12.940 -24.277 11.910 1.00 94.25 270 HIS A O 1
ATOM 2055 N N . SER A 1 271 ? 11.402 -24.772 10.360 1.00 91.69 271 SER A N 1
ATOM 2056 C CA . SER A 1 271 ? 12.005 -23.978 9.299 1.00 91.69 271 SER A CA 1
ATOM 2057 C C . SER A 1 271 ? 10.959 -23.683 8.238 1.00 91.69 271 SER A C 1
ATOM 2059 O O . SER A 1 271 ? 9.934 -24.366 8.135 1.00 91.69 271 SER A O 1
ATOM 2061 N N . PHE A 1 272 ? 11.200 -22.644 7.449 1.00 89.75 272 PHE A N 1
ATOM 2062 C CA . PHE A 1 272 ? 10.371 -22.383 6.284 1.00 89.75 272 PHE A CA 1
ATOM 2063 C C . PHE A 1 272 ? 10.565 -23.491 5.238 1.00 89.75 272 PHE A C 1
ATOM 2065 O O . PHE A 1 272 ? 11.669 -24.022 5.106 1.00 89.75 272 PHE A O 1
ATOM 2072 N N . PRO A 1 273 ? 9.535 -23.808 4.431 1.00 84.50 273 PRO A N 1
ATOM 2073 C CA . PRO A 1 273 ? 9.640 -24.846 3.405 1.00 84.50 273 PRO A CA 1
ATOM 2074 C C . PRO A 1 273 ? 10.750 -24.586 2.380 1.00 84.50 273 PRO A C 1
ATOM 2076 O O . PRO A 1 273 ? 11.300 -25.526 1.810 1.00 84.50 273 PRO A O 1
ATOM 2079 N N . THR A 1 274 ? 11.063 -23.311 2.118 1.00 83.69 274 THR A N 1
ATOM 2080 C CA . THR A 1 274 ? 12.124 -22.897 1.198 1.00 83.69 274 THR A CA 1
ATOM 2081 C C . THR A 1 274 ? 12.837 -21.635 1.705 1.00 83.69 274 THR A C 1
ATOM 2083 O O . THR A 1 274 ? 12.200 -20.782 2.331 1.00 83.69 274 THR A O 1
ATOM 2086 N N . PRO A 1 275 ? 14.124 -21.432 1.358 1.00 78.81 275 PRO A N 1
ATOM 2087 C CA . PRO A 1 275 ? 14.842 -20.186 1.653 1.00 78.81 275 PRO A CA 1
ATOM 2088 C C . PRO A 1 275 ? 14.226 -18.932 1.010 1.00 78.81 275 PRO A C 1
ATOM 2090 O O . PRO A 1 275 ? 14.500 -17.812 1.435 1.00 78.81 275 PRO A O 1
ATOM 2093 N N . VAL A 1 276 ? 13.424 -19.090 -0.048 1.00 71.56 276 VAL A N 1
ATOM 2094 C CA . VAL A 1 276 ? 12.699 -17.978 -0.687 1.00 71.56 276 VAL A CA 1
ATOM 2095 C C . VAL A 1 276 ? 11.504 -17.563 0.168 1.00 71.56 276 VAL A C 1
ATOM 2097 O O . VAL A 1 276 ? 11.351 -16.378 0.446 1.00 71.56 276 VAL A O 1
ATOM 2100 N N . ALA A 1 277 ? 10.707 -18.529 0.640 1.00 73.38 277 ALA A N 1
ATOM 2101 C CA . ALA A 1 277 ? 9.594 -18.262 1.552 1.00 73.38 277 ALA A CA 1
ATOM 2102 C C . ALA A 1 277 ? 10.085 -17.649 2.870 1.00 73.38 277 ALA A C 1
ATOM 2104 O O . ALA A 1 277 ? 9.463 -16.729 3.391 1.00 73.38 277 ALA A O 1
ATOM 2105 N N . GLU A 1 278 ? 11.234 -18.119 3.361 1.00 84.19 278 GLU A N 1
ATOM 2106 C CA . GLU A 1 278 ? 11.919 -17.531 4.509 1.00 84.19 278 GLU A CA 1
ATOM 2107 C C . GLU A 1 278 ? 12.273 -16.066 4.259 1.00 84.19 278 GLU A C 1
ATOM 2109 O O . GLU A 1 278 ? 11.799 -15.196 4.983 1.00 84.19 278 GLU A O 1
ATOM 2114 N N . ARG A 1 279 ? 13.049 -15.778 3.201 1.00 80.56 279 ARG A N 1
ATOM 2115 C CA . ARG A 1 279 ? 13.472 -14.411 2.867 1.00 80.56 279 ARG A CA 1
ATOM 2116 C C . ARG A 1 279 ? 12.292 -13.466 2.688 1.00 80.56 279 ARG A C 1
ATOM 2118 O O . ARG A 1 279 ? 12.383 -12.344 3.161 1.00 80.56 279 ARG A O 1
ATOM 2125 N N . ALA A 1 280 ? 11.195 -13.919 2.083 1.00 77.44 280 ALA A N 1
ATOM 2126 C CA . ALA A 1 280 ? 9.980 -13.124 1.905 1.00 77.44 280 ALA A CA 1
ATOM 2127 C C . ALA A 1 280 ? 9.251 -12.805 3.228 1.00 77.44 280 ALA A C 1
ATOM 2129 O O . ALA A 1 280 ? 8.595 -11.771 3.331 1.00 77.44 280 ALA A O 1
ATOM 2130 N N . ALA A 1 281 ? 9.366 -13.665 4.245 1.00 82.25 281 ALA A N 1
ATOM 2131 C CA . ALA A 1 281 ? 8.693 -13.489 5.533 1.00 82.25 281 ALA A CA 1
ATOM 2132 C C . ALA A 1 281 ? 9.480 -12.630 6.541 1.00 82.25 281 ALA A C 1
ATOM 2134 O O . ALA A 1 281 ? 8.898 -12.145 7.515 1.00 82.25 281 ALA A O 1
ATOM 2135 N N . LEU A 1 282 ? 10.793 -12.462 6.345 1.00 85.56 282 LEU A N 1
ATOM 2136 C CA . LEU A 1 282 ? 11.659 -11.708 7.256 1.00 85.56 282 LEU A CA 1
ATOM 2137 C C . LEU A 1 282 ? 11.270 -10.227 7.326 1.00 85.56 282 LEU A C 1
ATOM 2139 O O . LEU A 1 282 ? 10.870 -9.615 6.334 1.00 85.56 282 LEU A O 1
ATOM 2143 N N . HIS A 1 283 ? 11.451 -9.629 8.505 1.00 80.06 283 HIS A N 1
ATOM 2144 C CA . HIS A 1 283 ? 11.154 -8.212 8.729 1.00 80.06 283 HIS A CA 1
ATOM 2145 C C . HIS A 1 283 ? 12.010 -7.264 7.860 1.00 80.06 283 HIS A C 1
ATOM 2147 O O . HIS A 1 283 ? 11.620 -6.119 7.673 1.00 80.06 283 HIS A O 1
ATOM 2153 N N . TYR A 1 284 ? 13.126 -7.734 7.283 1.00 76.75 284 TYR A N 1
ATOM 2154 C CA . TYR A 1 284 ? 13.987 -6.966 6.368 1.00 76.75 284 TYR A CA 1
ATOM 2155 C C . TYR A 1 284 ? 13.262 -6.401 5.145 1.00 76.75 284 TYR A C 1
ATOM 2157 O O . TYR A 1 284 ? 13.745 -5.454 4.533 1.00 76.75 284 TYR A O 1
ATOM 2165 N N . ASN A 1 285 ? 12.106 -6.963 4.791 1.00 77.00 285 ASN A N 1
ATOM 2166 C CA . ASN A 1 285 ? 11.296 -6.483 3.674 1.00 77.00 285 ASN A CA 1
ATOM 2167 C C . ASN A 1 285 ? 10.407 -5.281 4.042 1.00 77.00 285 ASN A C 1
ATOM 2169 O O . ASN A 1 285 ? 9.606 -4.848 3.219 1.00 77.00 285 ASN A O 1
ATOM 2173 N N . TRP A 1 286 ? 10.512 -4.762 5.269 1.00 77.81 286 TRP A N 1
ATOM 2174 C CA . TRP A 1 286 ? 9.671 -3.689 5.793 1.00 77.81 286 TRP A CA 1
ATOM 2175 C C . TRP A 1 286 ? 10.525 -2.484 6.190 1.00 77.81 286 TRP A C 1
ATOM 2177 O O . TRP A 1 286 ? 11.548 -2.632 6.857 1.00 77.81 286 TRP A O 1
ATOM 2187 N N . GLN A 1 287 ? 10.096 -1.282 5.799 1.00 78.44 287 GLN A N 1
ATOM 2188 C CA . GLN A 1 287 ? 10.782 -0.044 6.170 1.00 78.44 287 GLN A CA 1
ATOM 2189 C C . GLN A 1 287 ? 10.455 0.365 7.610 1.00 78.44 287 GLN A C 1
ATOM 2191 O O . GLN A 1 287 ? 9.337 0.172 8.093 1.00 78.44 287 GLN A O 1
ATOM 2196 N N . THR A 1 288 ? 11.438 0.954 8.292 1.00 88.75 288 THR A N 1
ATOM 2197 C CA . THR A 1 288 ? 11.239 1.560 9.608 1.00 88.75 288 THR A CA 1
ATOM 2198 C C . THR A 1 288 ? 10.712 2.991 9.483 1.00 88.75 288 THR A C 1
ATOM 2200 O O . THR A 1 288 ? 11.013 3.708 8.530 1.00 88.75 288 THR A O 1
ATOM 2203 N N . THR A 1 289 ? 9.930 3.429 10.468 1.00 89.44 289 THR A N 1
ATOM 2204 C CA . THR A 1 289 ? 9.439 4.805 10.606 1.00 89.44 289 THR A CA 1
ATOM 2205 C C . THR A 1 289 ? 9.693 5.319 12.022 1.00 89.44 289 THR A C 1
ATOM 2207 O O . THR A 1 289 ? 9.955 4.551 12.950 1.00 89.44 289 THR A O 1
ATOM 2210 N N . THR A 1 290 ? 9.585 6.633 12.211 1.00 89.81 290 THR A N 1
ATOM 2211 C CA . THR A 1 290 ? 9.751 7.300 13.513 1.00 89.81 290 THR A CA 1
ATOM 2212 C C . THR A 1 290 ? 8.417 7.790 14.090 1.00 89.81 290 THR A C 1
ATOM 2214 O O . THR A 1 290 ? 8.390 8.637 14.979 1.00 89.81 290 THR A O 1
ATOM 2217 N N . HIS A 1 291 ? 7.275 7.270 13.619 1.00 87.38 291 HIS A N 1
ATOM 2218 C CA . HIS A 1 291 ? 5.949 7.793 13.986 1.00 87.38 291 HIS A CA 1
ATOM 2219 C C . HIS A 1 291 ? 5.602 7.674 15.480 1.00 87.38 291 HIS A C 1
ATOM 2221 O O . HIS A 1 291 ? 4.757 8.425 15.966 1.00 87.38 291 HIS A O 1
ATOM 2227 N N . LYS A 1 292 ? 6.252 6.761 16.216 1.00 85.88 292 LYS A N 1
ATOM 2228 C CA . LYS A 1 292 ? 6.130 6.638 17.680 1.00 85.88 292 LYS A CA 1
ATOM 2229 C C . LYS A 1 292 ? 7.294 7.252 18.463 1.00 85.88 292 LYS A C 1
ATOM 2231 O O . LYS A 1 292 ? 7.366 7.058 19.679 1.00 85.88 292 LYS A O 1
ATOM 2236 N N . ALA A 1 293 ? 8.160 8.031 17.818 1.00 86.00 293 ALA A N 1
ATOM 2237 C CA . ALA A 1 293 ? 9.157 8.819 18.527 1.00 86.00 293 ALA A CA 1
ATOM 2238 C C . ALA A 1 293 ? 8.462 9.885 19.403 1.00 86.00 293 ALA A C 1
ATOM 2240 O O . ALA A 1 293 ? 7.441 10.447 19.000 1.00 86.00 293 ALA A O 1
ATOM 2241 N N . PRO A 1 294 ? 8.980 10.183 20.607 1.00 85.62 294 PRO A N 1
ATOM 2242 C CA . PRO A 1 294 ? 10.219 9.663 21.197 1.00 85.62 294 PRO A CA 1
ATOM 2243 C C . PRO A 1 294 ? 10.064 8.360 22.014 1.00 85.62 294 PRO A C 1
ATOM 2245 O O . PRO A 1 294 ? 11.046 7.899 22.581 1.00 85.62 294 PRO A O 1
ATOM 2248 N N . ALA A 1 295 ? 8.871 7.756 22.097 1.00 84.12 295 ALA A N 1
ATOM 2249 C CA . ALA A 1 295 ? 8.630 6.555 22.915 1.00 84.12 295 ALA A CA 1
ATOM 2250 C C . ALA A 1 295 ? 9.284 5.279 22.363 1.00 84.12 295 ALA A C 1
ATOM 2252 O O . ALA A 1 295 ? 9.749 4.431 23.126 1.00 84.12 295 ALA A O 1
ATOM 2253 N N . PHE A 1 296 ? 9.298 5.160 21.037 1.00 91.31 296 PHE A N 1
ATOM 2254 C CA . PHE A 1 296 ? 10.142 4.232 20.298 1.00 91.31 296 PHE A CA 1
ATOM 2255 C C . PHE A 1 296 ? 10.861 5.030 19.215 1.00 91.31 296 PHE A C 1
ATOM 2257 O O . PHE A 1 296 ? 10.197 5.698 18.418 1.00 91.31 296 PHE A O 1
ATOM 2264 N N . VAL A 1 297 ? 12.194 4.991 19.194 1.00 89.75 297 VAL A N 1
ATOM 2265 C CA . VAL A 1 297 ? 13.016 5.742 18.230 1.00 89.75 297 VAL A CA 1
ATOM 2266 C C . VAL A 1 297 ? 12.682 5.310 16.804 1.00 89.75 297 VAL A C 1
ATOM 2268 O O . VAL A 1 297 ? 12.531 6.155 15.926 1.00 89.75 297 VAL A O 1
ATOM 2271 N N . GLU A 1 298 ? 12.495 4.006 16.597 1.00 93.38 298 GLU A N 1
ATOM 2272 C CA . GLU A 1 298 ? 12.112 3.409 15.319 1.00 93.38 298 GLU A CA 1
ATOM 2273 C C . GLU A 1 298 ? 11.092 2.284 15.527 1.00 93.38 298 GLU A C 1
ATOM 2275 O O . GLU A 1 298 ? 11.188 1.482 16.463 1.00 93.38 298 GLU A O 1
ATOM 2280 N N . ILE A 1 299 ? 10.134 2.185 14.610 1.00 93.69 299 ILE A N 1
ATOM 2281 C CA . ILE A 1 299 ? 9.165 1.090 14.538 1.00 93.69 299 ILE A CA 1
ATOM 2282 C C . ILE A 1 299 ? 9.106 0.536 13.115 1.00 93.69 299 ILE A C 1
ATOM 2284 O O . ILE A 1 299 ? 9.291 1.274 12.155 1.00 93.69 299 ILE A O 1
ATOM 2288 N N . TYR A 1 300 ? 8.815 -0.752 12.979 1.00 91.38 300 TYR A N 1
ATOM 2289 C CA . TYR A 1 300 ? 8.329 -1.334 11.731 1.00 91.38 300 TYR A CA 1
ATOM 2290 C C . TYR A 1 300 ? 6.808 -1.202 11.703 1.00 91.38 300 TYR A C 1
ATOM 2292 O O . TYR A 1 300 ? 6.157 -1.570 12.685 1.00 91.38 300 TYR A O 1
ATOM 2300 N N . GLU A 1 301 ? 6.250 -0.697 10.605 1.00 87.69 301 GLU A N 1
ATOM 2301 C CA . GLU A 1 301 ? 4.803 -0.650 10.372 1.00 87.69 301 GLU A CA 1
ATOM 2302 C C . GLU A 1 301 ? 4.417 -1.691 9.320 1.00 87.69 301 GLU A C 1
ATOM 2304 O O . GLU A 1 301 ? 5.048 -1.813 8.271 1.00 87.69 301 GLU A O 1
ATOM 2309 N N . PHE A 1 302 ? 3.361 -2.438 9.613 1.00 78.94 302 PHE A N 1
ATOM 2310 C CA . PHE A 1 302 ? 2.785 -3.454 8.749 1.00 78.94 302 PHE A CA 1
ATOM 2311 C C . PHE A 1 302 ? 1.344 -3.037 8.461 1.00 78.94 302 PHE A C 1
ATOM 2313 O O . PHE A 1 302 ? 0.628 -2.684 9.399 1.00 78.94 302 PHE A O 1
ATOM 2320 N N . PRO A 1 303 ? 0.865 -3.090 7.211 1.00 61.53 303 PRO A N 1
ATOM 2321 C CA . PRO A 1 303 ? -0.546 -2.914 6.935 1.00 61.53 303 PRO A CA 1
ATOM 2322 C C . PRO A 1 303 ? -1.304 -3.953 7.755 1.00 61.53 303 PRO A C 1
ATOM 2324 O O . PRO A 1 303 ? -1.011 -5.153 7.671 1.00 61.53 303 PRO A O 1
ATOM 2327 N N . SER A 1 304 ? -2.249 -3.498 8.579 1.00 52.19 304 SER A N 1
ATOM 2328 C CA . SER A 1 304 ? -3.118 -4.416 9.307 1.00 52.19 304 SER A CA 1
ATOM 2329 C C . SER A 1 304 ? -3.773 -5.311 8.261 1.00 52.19 304 SER A C 1
ATOM 2331 O O . SER A 1 304 ? -4.351 -4.802 7.297 1.00 52.19 304 SER A O 1
ATOM 2333 N N . VAL A 1 305 ? -3.604 -6.635 8.391 1.00 41.00 305 VAL A N 1
ATOM 2334 C CA . VAL A 1 305 ? -3.980 -7.602 7.349 1.00 41.00 305 VAL A CA 1
ATOM 2335 C C . VAL A 1 305 ? -5.454 -7.422 7.002 1.00 41.00 305 VAL A C 1
ATOM 2337 O O . VAL A 1 305 ? -6.354 -7.931 7.666 1.00 41.00 305 VAL A O 1
ATOM 2340 N N . SER A 1 306 ? -5.687 -6.693 5.921 1.00 28.41 306 SER A N 1
ATOM 2341 C CA . SER A 1 306 ? -6.925 -6.648 5.177 1.00 28.41 306 SER A CA 1
ATOM 2342 C C . SER A 1 306 ? -6.699 -7.584 3.997 1.00 28.41 306 SER A C 1
ATOM 2344 O O . SER A 1 306 ? -5.738 -7.457 3.243 1.00 28.41 306 SER A O 1
ATOM 2346 N N . PHE A 1 307 ? -7.511 -8.638 3.925 1.00 24.48 307 PHE A N 1
ATOM 2347 C CA . PHE A 1 307 ? -7.335 -9.702 2.944 1.00 24.48 307 PHE A CA 1
ATOM 2348 C C . PHE A 1 307 ? -7.319 -9.158 1.507 1.00 24.48 307 PHE A C 1
ATOM 2350 O O . PHE A 1 307 ? -8.292 -8.552 1.065 1.00 24.48 307 PHE A O 1
ATOM 2357 N N . ASN A 1 308 ? -6.264 -9.496 0.764 1.00 23.25 308 ASN A N 1
ATOM 2358 C CA . ASN A 1 308 ? -6.316 -9.659 -0.689 1.00 23.25 308 ASN A CA 1
ATOM 2359 C C . ASN A 1 308 ? -7.052 -10.963 -1.032 1.00 23.25 308 ASN A C 1
ATOM 2361 O O . ASN A 1 308 ? -6.714 -11.980 -0.434 1.00 23.25 308 ASN A O 1
ATOM 2365 N N . VAL A 1 309 ? -7.991 -10.916 -1.991 1.00 22.17 309 VAL A N 1
ATOM 2366 C CA . VAL A 1 309 ? -8.375 -11.915 -3.035 1.00 22.17 309 VAL A CA 1
ATOM 2367 C C . VAL A 1 309 ? -9.457 -11.205 -3.888 1.00 22.17 309 VAL A C 1
ATOM 2369 O O . VAL A 1 309 ? -10.499 -10.848 -3.350 1.00 22.17 309 VAL A O 1
ATOM 2372 N N . LEU A 1 310 ? -9.125 -10.688 -5.081 1.00 23.48 310 LEU A N 1
ATOM 2373 C CA . LEU A 1 310 ? -9.175 -11.293 -6.436 1.00 23.48 310 LEU A CA 1
ATOM 2374 C C . LEU A 1 310 ? -10.560 -11.296 -7.117 1.00 23.48 310 LEU A C 1
ATOM 2376 O O . LEU A 1 310 ? -11.566 -11.681 -6.536 1.00 23.48 310 LEU A O 1
ATOM 2380 N N . GLU A 1 311 ? -10.500 -10.957 -8.409 1.00 22.69 311 GLU A N 1
ATOM 2381 C CA . GLU A 1 311 ? -11.387 -11.346 -9.515 1.00 22.69 311 GLU A CA 1
ATOM 2382 C C . GLU A 1 311 ? -12.814 -10.779 -9.583 1.00 22.69 311 GLU A C 1
ATOM 2384 O O . GLU A 1 311 ? -13.757 -11.177 -8.902 1.00 22.69 311 GLU A O 1
ATOM 2389 N N . SER A 1 312 ? -12.980 -9.908 -10.579 1.00 21.55 312 SER A N 1
ATOM 2390 C CA . SER A 1 312 ? -14.230 -9.674 -11.288 1.00 21.55 312 SER A CA 1
ATOM 2391 C C . SER A 1 312 ? -14.770 -10.983 -11.879 1.00 21.55 312 SER A C 1
ATOM 2393 O O . SER A 1 312 ? -14.179 -11.520 -12.814 1.00 21.55 312 SER A O 1
ATOM 2395 N N . TYR A 1 313 ? -15.928 -11.452 -11.416 1.00 23.09 313 TYR A N 1
ATOM 2396 C CA . TYR A 1 313 ? -16.750 -12.362 -12.214 1.00 23.09 313 TYR A CA 1
ATOM 2397 C C . TYR A 1 313 ? -17.803 -11.560 -12.969 1.00 23.09 313 TYR A C 1
ATOM 2399 O O . TYR A 1 313 ? -18.723 -10.978 -12.391 1.00 23.09 313 TYR A O 1
ATOM 2407 N N . THR A 1 314 ? -17.637 -11.536 -14.287 1.00 22.06 314 THR A N 1
ATOM 2408 C CA . THR A 1 314 ? -18.660 -11.134 -15.241 1.00 22.06 314 THR A CA 1
ATOM 2409 C C . THR A 1 314 ? -19.808 -12.139 -15.219 1.00 22.06 314 THR A C 1
ATOM 2411 O O . THR A 1 314 ? -19.640 -13.346 -15.041 1.00 22.06 314 THR A O 1
ATOM 2414 N N . SER A 1 315 ? -21.013 -11.622 -15.415 1.00 27.41 315 SER A N 1
ATOM 2415 C CA . SER A 1 315 ? -22.213 -12.404 -15.664 1.00 27.41 315 SER A CA 1
ATOM 2416 C C . SER A 1 315 ? -22.053 -13.224 -16.946 1.00 27.41 315 SER A C 1
ATOM 2418 O O . SER A 1 315 ? -22.121 -12.655 -18.030 1.00 27.41 315 SER A O 1
ATOM 2420 N N . ASN A 1 316 ? -21.891 -14.542 -16.839 1.00 24.67 316 ASN A N 1
ATOM 2421 C CA . ASN A 1 316 ? -22.400 -15.498 -17.824 1.00 24.67 316 ASN A CA 1
ATOM 2422 C C . ASN A 1 316 ? -22.588 -16.877 -17.181 1.00 24.67 316 ASN A C 1
ATOM 2424 O O . ASN A 1 316 ? -21.797 -17.326 -16.358 1.00 24.67 316 ASN A O 1
ATOM 2428 N N . GLY A 1 317 ? -23.731 -17.490 -17.485 1.00 31.98 317 GLY A N 1
ATOM 2429 C CA . GLY A 1 317 ? -24.330 -18.537 -16.673 1.00 31.98 317 GLY A CA 1
ATOM 2430 C C . GLY A 1 317 ? -23.595 -19.873 -16.665 1.00 31.98 317 GLY A C 1
ATOM 2431 O O . GLY A 1 317 ? -23.293 -20.430 -17.708 1.00 31.98 317 GLY A O 1
ATOM 2432 N N . HIS A 1 318 ? -23.498 -20.456 -15.473 1.00 22.27 318 HIS A N 1
ATOM 2433 C CA . HIS A 1 318 ? -23.681 -21.887 -15.260 1.00 22.27 318 HIS A CA 1
ATOM 2434 C C . HIS A 1 318 ? -24.356 -22.100 -13.900 1.00 22.27 318 HIS A C 1
ATOM 2436 O O . HIS A 1 318 ? -23.818 -21.769 -12.847 1.00 22.27 318 HIS A O 1
ATOM 2442 N N . ARG A 1 319 ? -25.581 -22.638 -13.930 1.00 30.28 319 ARG A N 1
ATOM 2443 C CA . ARG A 1 319 ? -26.247 -23.187 -12.743 1.00 30.28 319 ARG A CA 1
ATOM 2444 C C . ARG A 1 319 ? -25.488 -24.438 -12.307 1.00 30.28 319 ARG A C 1
ATOM 2446 O O . ARG A 1 319 ? -25.414 -25.384 -13.085 1.00 30.28 319 ARG A O 1
ATOM 2453 N N . SER A 1 320 ? -25.024 -24.471 -11.061 1.00 22.22 320 SER A N 1
ATOM 2454 C CA . SER A 1 320 ? -24.717 -25.724 -10.367 1.00 22.22 320 SER A CA 1
ATOM 2455 C C . SER A 1 320 ? -25.870 -26.072 -9.410 1.00 22.22 320 SER A C 1
ATOM 2457 O O . SER A 1 320 ? -26.378 -25.175 -8.727 1.00 22.22 320 SER A O 1
ATOM 2459 N N . PRO A 1 321 ? -26.351 -27.328 -9.392 1.00 29.34 321 PRO A N 1
ATOM 2460 C CA . PRO A 1 321 ? -27.481 -27.753 -8.584 1.00 29.34 321 PRO A CA 1
ATOM 2461 C C . PRO A 1 321 ? -27.002 -28.138 -7.180 1.00 29.34 321 PRO A C 1
ATOM 2463 O O . PRO A 1 321 ? -26.109 -28.967 -7.055 1.00 29.34 321 PRO A O 1
ATOM 2466 N N . ASN A 1 322 ? -27.621 -27.544 -6.153 1.00 27.61 322 ASN A N 1
ATOM 2467 C CA . ASN A 1 322 ? -27.725 -27.986 -4.745 1.00 27.61 322 ASN A CA 1
ATOM 2468 C C . ASN A 1 322 ? -27.475 -26.839 -3.756 1.00 27.61 322 ASN A C 1
ATOM 2470 O O . ASN A 1 322 ? -26.486 -26.817 -3.032 1.00 27.61 322 ASN A O 1
ATOM 2474 N N . VAL A 1 323 ? -28.439 -25.919 -3.678 1.00 25.80 323 VAL A N 1
ATOM 2475 C CA . VAL A 1 323 ? -28.681 -25.102 -2.480 1.00 25.80 323 VAL A CA 1
ATOM 2476 C C . VAL A 1 323 ? -30.185 -25.188 -2.175 1.00 25.80 323 VAL A C 1
ATOM 2478 O O . VAL A 1 323 ? -30.984 -25.091 -3.115 1.00 25.80 323 VAL A O 1
ATOM 2481 N N . PRO A 1 324 ? -30.612 -25.426 -0.918 1.00 22.98 324 PRO A N 1
ATOM 2482 C CA . PRO A 1 324 ? -32.027 -25.510 -0.566 1.00 22.98 324 PRO A CA 1
ATOM 2483 C C . PRO A 1 324 ? -32.747 -24.188 -0.860 1.00 22.98 324 PRO A C 1
ATOM 2485 O O . PRO A 1 324 ? -32.212 -23.110 -0.614 1.00 22.98 324 PRO A O 1
ATOM 2488 N N . LYS A 1 325 ? -33.982 -24.272 -1.366 1.00 24.14 325 LYS A N 1
ATOM 2489 C CA . LYS A 1 325 ? -34.865 -23.118 -1.585 1.00 24.14 325 LYS A CA 1
ATOM 2490 C C . LYS A 1 325 ? -35.091 -22.360 -0.268 1.00 24.14 325 LYS A C 1
ATOM 2492 O O . LYS A 1 325 ? -35.791 -22.871 0.603 1.00 24.14 325 LYS A O 1
ATOM 2497 N N . ALA A 1 326 ? -34.583 -21.133 -0.160 1.00 26.55 326 ALA A N 1
ATOM 2498 C CA . ALA A 1 326 ? -35.166 -20.144 0.743 1.00 26.55 326 ALA A CA 1
ATOM 2499 C C . ALA A 1 326 ? -36.552 -19.753 0.198 1.00 26.55 326 ALA A C 1
ATOM 2501 O O . ALA A 1 326 ? -36.731 -19.594 -1.011 1.00 26.55 326 ALA A O 1
ATOM 2502 N N . GLY A 1 327 ? -37.544 -19.713 1.085 1.00 25.97 327 GLY A N 1
ATOM 2503 C CA . GLY A 1 327 ? -38.961 -19.597 0.755 1.00 25.97 327 GLY A CA 1
ATOM 2504 C C . GLY A 1 327 ? -39.342 -18.338 -0.028 1.00 25.97 327 GLY A C 1
ATOM 2505 O O . GLY A 1 327 ? -38.725 -17.285 0.086 1.00 25.97 327 GLY A O 1
ATOM 2506 N N . ASN A 1 328 ? -40.407 -18.489 -0.815 1.00 30.25 328 ASN A N 1
ATOM 2507 C CA . ASN A 1 328 ? -41.105 -17.454 -1.573 1.00 30.25 328 ASN A CA 1
ATOM 2508 C C . ASN A 1 328 ? -41.688 -16.346 -0.660 1.00 30.25 328 ASN A C 1
ATOM 2510 O O . ASN A 1 328 ? -42.872 -16.401 -0.332 1.00 30.25 328 ASN A O 1
ATOM 2514 N N . GLU A 1 329 ? -40.921 -15.312 -0.315 1.00 35.47 329 GLU A N 1
ATOM 2515 C CA . GLU A 1 329 ? -41.482 -14.007 0.078 1.00 35.47 329 GLU A CA 1
ATOM 2516 C C . GLU A 1 329 ? -41.026 -12.919 -0.912 1.00 35.47 329 GLU A C 1
ATOM 2518 O O . GLU A 1 329 ? -39.884 -12.958 -1.378 1.00 35.47 329 GLU A O 1
ATOM 2523 N N . PRO A 1 330 ? -41.895 -11.962 -1.295 1.00 38.44 330 PRO A N 1
ATOM 2524 C CA . PRO A 1 330 ? -41.539 -10.919 -2.252 1.00 38.44 330 PRO A CA 1
ATOM 2525 C C . PRO A 1 330 ? -40.410 -10.034 -1.699 1.00 38.44 330 PRO A C 1
ATOM 2527 O O . PRO A 1 330 ? -40.453 -9.590 -0.552 1.00 38.44 330 PRO A O 1
ATOM 2530 N N . ALA A 1 331 ? -39.392 -9.772 -2.521 1.00 54.50 331 ALA A N 1
ATOM 2531 C CA . ALA A 1 331 ? -38.228 -8.973 -2.148 1.00 54.50 331 ALA A CA 1
ATOM 2532 C C . ALA A 1 331 ? -38.627 -7.508 -1.877 1.00 54.50 331 ALA A C 1
ATOM 2534 O O . ALA A 1 331 ? -38.823 -6.727 -2.807 1.00 54.50 331 ALA A O 1
ATOM 2535 N N . ALA A 1 332 ? -38.771 -7.130 -0.604 1.00 68.31 332 ALA A N 1
ATOM 2536 C CA . ALA A 1 332 ? -38.997 -5.741 -0.213 1.00 68.31 332 ALA A CA 1
ATOM 2537 C C . ALA A 1 332 ? -37.721 -4.912 -0.443 1.00 68.31 332 ALA A C 1
ATOM 2539 O O . ALA A 1 332 ? -36.628 -5.323 -0.053 1.00 68.31 332 ALA A O 1
ATOM 2540 N N . ALA A 1 333 ? -37.861 -3.733 -1.056 1.00 72.56 333 ALA A N 1
ATOM 2541 C CA . ALA A 1 333 ? -36.738 -2.846 -1.353 1.00 72.56 333 ALA A CA 1
ATOM 2542 C C . ALA A 1 333 ? -36.092 -2.293 -0.072 1.00 72.56 333 ALA A C 1
ATOM 2544 O O . ALA A 1 333 ? -36.803 -1.965 0.887 1.00 72.56 333 ALA A O 1
ATOM 2545 N N . LEU A 1 334 ? -34.765 -2.147 -0.097 1.00 78.00 334 LEU A N 1
ATOM 2546 C CA . LEU A 1 334 ? -33.986 -1.480 0.945 1.00 78.00 334 LEU A CA 1
ATOM 2547 C C . LEU A 1 334 ? -34.172 0.040 0.846 1.00 78.00 334 LEU A C 1
ATOM 2549 O O . LEU A 1 334 ? -34.029 0.625 -0.228 1.00 78.00 334 LEU A O 1
ATOM 2553 N N . THR A 1 335 ? -34.500 0.680 1.965 1.00 80.06 335 THR A N 1
ATOM 2554 C CA . THR A 1 335 ? -34.915 2.092 2.018 1.00 80.06 335 THR A CA 1
ATOM 2555 C C . THR A 1 335 ? -34.022 2.962 2.894 1.00 80.06 335 THR A C 1
ATOM 2557 O O . THR A 1 335 ? -33.964 4.169 2.677 1.00 80.06 335 THR A O 1
ATOM 2560 N N . ALA A 1 336 ? -33.307 2.365 3.849 1.00 80.81 336 ALA A N 1
ATOM 2561 C CA . ALA A 1 336 ? -32.412 3.049 4.782 1.00 80.81 336 ALA A CA 1
ATOM 2562 C C . ALA A 1 336 ? -31.209 2.166 5.121 1.00 80.81 336 ALA A C 1
ATOM 2564 O O . ALA A 1 336 ? -31.287 0.943 4.991 1.00 80.81 336 ALA A O 1
ATOM 2565 N N . TYR A 1 337 ? -30.124 2.762 5.611 1.00 80.81 337 TYR A N 1
ATOM 2566 C CA . TYR A 1 337 ? -28.941 2.031 6.057 1.00 80.81 337 TYR A CA 1
ATOM 2567 C C . TYR A 1 337 ? -28.189 2.801 7.145 1.00 80.81 337 TYR A C 1
ATOM 2569 O O . TYR A 1 337 ? -28.281 4.027 7.224 1.00 80.81 337 TYR A O 1
ATOM 2577 N N . ARG A 1 338 ? -27.457 2.077 7.995 1.00 81.62 338 ARG A N 1
ATOM 2578 C CA . ARG A 1 338 ? -26.524 2.659 8.964 1.00 81.62 338 ARG A CA 1
ATOM 2579 C C . ARG A 1 338 ? -25.422 1.671 9.319 1.00 81.62 338 ARG A C 1
ATOM 2581 O O . ARG A 1 338 ? -25.699 0.509 9.616 1.00 81.62 338 ARG A O 1
ATOM 2588 N N . PHE A 1 339 ? -24.186 2.158 9.324 1.00 72.81 339 PHE A N 1
ATOM 2589 C CA . PHE A 1 339 ? -23.049 1.438 9.885 1.00 72.81 339 PHE A CA 1
ATOM 2590 C C . PHE A 1 339 ? -22.965 1.691 11.390 1.00 72.81 339 PHE A C 1
ATOM 2592 O O . PHE A 1 339 ? -23.129 2.823 11.851 1.00 72.81 339 PHE A O 1
ATOM 2599 N N . VAL A 1 340 ? -22.756 0.612 12.142 1.00 64.31 340 VAL A N 1
ATOM 2600 C CA . VAL A 1 340 ? -22.732 0.615 13.611 1.00 64.31 340 VAL A CA 1
ATOM 2601 C C . VAL A 1 340 ? -21.313 0.371 14.142 1.00 64.31 340 VAL A C 1
ATOM 2603 O O . VAL A 1 340 ? -20.932 0.986 15.135 1.00 64.31 340 VAL A O 1
ATOM 2606 N N . THR A 1 341 ? -20.523 -0.455 13.444 1.00 57.25 341 THR A N 1
ATOM 2607 C CA . THR A 1 341 ? -19.086 -0.739 13.657 1.00 57.25 341 THR A CA 1
ATOM 2608 C C . THR A 1 341 ? -18.457 -1.247 12.343 1.00 57.25 341 THR A C 1
ATOM 2610 O O . THR A 1 341 ? -19.177 -1.412 11.355 1.00 57.25 341 THR A O 1
ATOM 2613 N N . ASP A 1 342 ? -17.158 -1.580 12.333 1.00 48.62 342 ASP A N 1
ATOM 2614 C CA . ASP A 1 342 ? -16.435 -2.153 11.173 1.00 48.62 342 ASP A CA 1
ATOM 2615 C C . ASP A 1 342 ? -16.985 -3.498 10.658 1.00 48.62 342 ASP A C 1
ATOM 2617 O O . ASP A 1 342 ? -16.572 -3.983 9.604 1.00 48.62 342 ASP A O 1
ATOM 2621 N N . PHE A 1 343 ? -17.932 -4.109 11.377 1.00 50.12 343 PHE A N 1
ATOM 2622 C CA . PHE A 1 343 ? -18.409 -5.468 11.104 1.00 50.12 343 PHE A CA 1
ATOM 2623 C C . PHE A 1 343 ? -19.935 -5.595 11.006 1.00 50.12 343 PHE A C 1
ATOM 2625 O O . PHE A 1 343 ? -20.428 -6.689 10.728 1.00 50.12 343 PHE A O 1
ATOM 2632 N N . ALA A 1 344 ? -20.694 -4.516 11.240 1.00 64.75 344 ALA A N 1
ATOM 2633 C CA . ALA A 1 344 ? -22.156 -4.570 11.277 1.00 64.75 344 ALA A CA 1
ATOM 2634 C C . ALA A 1 344 ? -22.806 -3.426 10.486 1.00 64.75 344 ALA A C 1
ATOM 2636 O O . ALA A 1 344 ? -22.757 -2.252 10.872 1.00 64.75 344 ALA A O 1
ATOM 2637 N N . LEU A 1 345 ? -23.479 -3.807 9.398 1.00 74.94 345 LEU A N 1
ATOM 2638 C CA . LEU A 1 345 ? -24.370 -2.954 8.620 1.00 74.94 345 LEU A CA 1
ATOM 2639 C C . LEU A 1 345 ? -25.819 -3.276 8.996 1.00 74.94 345 LEU A C 1
ATOM 2641 O O . LEU A 1 345 ? -26.198 -4.443 9.116 1.00 74.94 345 LEU A O 1
ATOM 2645 N N . PHE A 1 346 ? -26.641 -2.241 9.122 1.00 80.31 346 PHE A N 1
ATOM 2646 C CA . PHE A 1 346 ? -28.086 -2.364 9.281 1.00 80.31 346 PHE A CA 1
ATOM 2647 C C . PHE A 1 346 ? -28.795 -1.696 8.116 1.00 80.31 346 PHE A C 1
ATOM 2649 O O . PHE A 1 346 ? -28.361 -0.638 7.658 1.00 80.31 346 PHE A O 1
ATOM 2656 N N . SER A 1 347 ? -29.901 -2.285 7.671 1.00 82.00 347 SER A N 1
ATOM 2657 C CA . SER A 1 347 ? -30.758 -1.702 6.641 1.00 82.00 347 SER A CA 1
ATOM 2658 C C . SER A 1 347 ? -32.228 -1.737 7.024 1.00 82.00 347 SER A C 1
ATOM 2660 O O . SER A 1 347 ? -32.715 -2.700 7.606 1.00 82.00 347 SER A O 1
ATOM 2662 N N . GLY A 1 348 ? -32.942 -0.674 6.670 1.00 85.25 348 GLY A N 1
ATOM 2663 C CA . GLY A 1 348 ? -34.396 -0.608 6.735 1.00 85.25 348 GLY A CA 1
ATOM 2664 C C . GLY A 1 348 ? -35.017 -1.090 5.431 1.00 85.25 348 GLY A C 1
ATOM 2665 O O . GLY A 1 348 ? -34.437 -0.901 4.358 1.00 85.25 348 GLY A O 1
ATOM 2666 N N . ARG A 1 349 ? -36.197 -1.702 5.522 1.00 86.69 349 ARG A N 1
ATOM 2667 C CA . ARG A 1 349 ? -36.961 -2.188 4.373 1.00 86.69 349 ARG A CA 1
ATOM 2668 C C . ARG A 1 349 ? -38.280 -1.442 4.219 1.00 86.69 349 ARG A C 1
ATOM 2670 O O . ARG A 1 349 ? -38.863 -0.917 5.172 1.00 86.69 349 ARG A O 1
ATOM 2677 N N . SER A 1 350 ? -38.781 -1.468 2.990 1.00 86.12 350 SER A N 1
ATOM 2678 C CA . SER A 1 350 ? -40.088 -0.919 2.613 1.00 86.12 350 SER A CA 1
ATOM 2679 C C . SER A 1 350 ? -41.284 -1.599 3.298 1.00 86.12 350 SER A C 1
ATOM 2681 O O . SER A 1 350 ? -42.341 -0.982 3.400 1.00 86.12 350 SER A O 1
ATOM 2683 N N . ASP A 1 351 ? -41.120 -2.816 3.821 1.00 85.19 351 ASP A N 1
ATOM 2684 C CA . ASP A 1 351 ? -42.143 -3.572 4.560 1.00 85.19 351 ASP A CA 1
ATOM 2685 C C . ASP A 1 351 ? -42.152 -3.298 6.078 1.00 85.19 351 ASP A C 1
ATOM 2687 O O . ASP A 1 351 ? -42.937 -3.902 6.803 1.00 85.19 351 ASP A O 1
ATOM 2691 N N . GLY A 1 352 ? -41.294 -2.395 6.565 1.00 86.50 352 GLY A N 1
ATOM 2692 C CA . GLY A 1 352 ? -41.195 -2.054 7.987 1.00 86.50 352 GLY A CA 1
ATOM 2693 C C . GLY A 1 352 ? -40.260 -2.951 8.798 1.00 86.50 352 GLY A C 1
ATOM 2694 O O . GLY A 1 352 ? -40.050 -2.711 9.989 1.00 86.50 352 GLY A O 1
ATOM 2695 N N . LYS A 1 353 ? -39.628 -3.944 8.169 1.00 87.25 353 LYS A N 1
ATOM 2696 C CA . LYS A 1 353 ? -38.604 -4.751 8.830 1.00 87.25 353 LYS A CA 1
ATOM 2697 C C . LYS A 1 353 ? -37.217 -4.118 8.708 1.00 87.25 353 LYS A C 1
ATOM 2699 O O . LYS A 1 353 ? -36.944 -3.257 7.867 1.00 87.25 353 LYS A O 1
ATOM 2704 N N . LEU A 1 354 ? -36.333 -4.564 9.582 1.00 84.69 354 LEU A N 1
ATOM 2705 C CA . LEU A 1 354 ? -34.920 -4.236 9.655 1.00 84.69 354 LEU A CA 1
ATOM 2706 C C . LEU A 1 354 ? -34.117 -5.483 9.304 1.00 84.69 354 LEU A C 1
ATOM 2708 O O . LEU A 1 354 ? -34.523 -6.611 9.585 1.00 84.69 354 LEU A O 1
ATOM 2712 N N . LEU A 1 355 ? -32.967 -5.267 8.689 1.00 79.19 355 LEU A N 1
ATOM 2713 C CA . LEU A 1 355 ? -32.034 -6.313 8.324 1.00 79.19 355 LEU A CA 1
ATOM 2714 C C . LEU A 1 355 ? -30.693 -6.012 8.979 1.00 79.19 355 LEU A C 1
ATOM 2716 O O . LEU A 1 355 ? -30.134 -4.932 8.772 1.00 79.19 355 LEU A O 1
ATOM 2720 N N . LYS A 1 356 ? -30.177 -6.962 9.756 1.00 77.06 356 LYS A N 1
ATOM 2721 C CA . LYS A 1 356 ? -28.785 -6.952 10.203 1.00 77.06 356 LYS A CA 1
ATOM 2722 C C . LYS A 1 356 ? -27.981 -7.797 9.235 1.00 77.06 356 LYS A C 1
ATOM 2724 O O . LYS A 1 356 ? -28.227 -8.993 9.122 1.00 77.06 356 LYS A O 1
ATOM 2729 N N . TRP A 1 357 ? -27.016 -7.196 8.561 1.00 68.31 357 TRP A N 1
ATOM 2730 C CA . TRP A 1 357 ? -26.129 -7.932 7.674 1.00 68.31 357 TRP A CA 1
ATOM 2731 C C . TRP A 1 357 ? -25.010 -8.576 8.499 1.00 68.31 357 TRP A C 1
ATOM 2733 O O . TRP A 1 357 ? -24.339 -7.890 9.271 1.00 68.31 357 TRP A O 1
ATOM 2743 N N . SER A 1 358 ? -24.821 -9.889 8.349 1.00 53.00 358 SER A N 1
ATOM 2744 C CA . SER A 1 358 ? -23.681 -10.618 8.916 1.00 53.00 358 SER A CA 1
ATOM 2745 C C . SER A 1 358 ? -22.620 -10.866 7.838 1.00 53.00 358 SER A C 1
ATOM 2747 O O . SER A 1 358 ? -22.957 -11.080 6.672 1.00 53.00 358 SER A O 1
ATOM 2749 N N . ASN A 1 359 ? -21.333 -10.829 8.205 1.00 44.91 359 ASN A N 1
ATOM 2750 C CA . ASN A 1 359 ? -20.269 -11.266 7.298 1.00 44.91 359 ASN A CA 1
ATOM 2751 C C . ASN A 1 359 ? -20.460 -12.757 6.992 1.00 44.91 359 ASN A C 1
ATOM 2753 O O . ASN A 1 359 ? -20.483 -13.582 7.905 1.00 44.91 359 ASN A O 1
ATOM 2757 N N . ALA A 1 360 ? -20.583 -13.105 5.710 1.00 35.16 360 ALA A N 1
ATOM 2758 C CA . ALA A 1 360 ? -20.638 -14.499 5.295 1.00 35.16 360 ALA A CA 1
ATOM 2759 C C . ALA A 1 360 ? -19.301 -15.208 5.612 1.00 35.16 360 ALA A C 1
ATOM 2761 O O . ALA A 1 360 ? -18.234 -14.598 5.477 1.00 35.16 360 ALA A O 1
ATOM 2762 N N . PRO A 1 361 ? -19.316 -16.502 5.988 1.00 29.64 361 PRO A N 1
ATOM 2763 C CA . PRO A 1 361 ? -18.111 -17.325 5.987 1.00 29.64 361 PRO A CA 1
ATOM 2764 C C . PRO A 1 361 ? -17.469 -17.324 4.589 1.00 29.64 361 PRO A C 1
ATOM 2766 O O . PRO A 1 361 ? -18.179 -17.284 3.580 1.00 29.64 361 PRO A O 1
ATOM 2769 N N . LYS A 1 362 ? -16.129 -17.368 4.526 1.00 28.11 362 LYS A N 1
ATOM 2770 C CA . LYS A 1 362 ? -15.349 -17.313 3.274 1.00 28.11 362 LYS A CA 1
ATOM 2771 C C . LYS A 1 362 ? -15.950 -18.217 2.182 1.00 28.11 362 LYS A C 1
ATOM 2773 O O . LYS A 1 362 ? -16.099 -19.417 2.393 1.00 28.11 362 LYS A O 1
ATOM 2778 N N . GLY A 1 363 ? -16.233 -17.633 1.013 1.00 30.86 363 GLY A N 1
ATOM 2779 C CA . GLY A 1 363 ? -16.655 -18.348 -0.201 1.00 30.86 363 GLY A CA 1
ATOM 2780 C C . GLY A 1 363 ? -18.130 -18.209 -0.598 1.00 30.86 363 GLY A C 1
ATOM 2781 O O . GLY A 1 363 ? -18.509 -18.720 -1.647 1.00 30.86 363 GLY A O 1
ATOM 2782 N N . CYS A 1 364 ? -18.963 -17.505 0.176 1.00 25.09 364 CYS A N 1
ATOM 2783 C CA . CYS A 1 364 ? -20.361 -17.251 -0.184 1.00 25.09 364 CYS A CA 1
ATOM 2784 C C . CYS A 1 364 ? -20.614 -15.745 -0.377 1.00 25.09 364 CYS A C 1
ATOM 2786 O O . CYS A 1 364 ? -20.416 -14.957 0.542 1.00 25.09 364 CYS A O 1
ATOM 2788 N N . LEU A 1 365 ? -21.072 -15.342 -1.568 1.00 30.00 365 LEU A N 1
ATOM 2789 C CA . LEU A 1 365 ? -21.405 -13.949 -1.929 1.00 30.00 365 LEU A CA 1
ATOM 2790 C C . LEU A 1 365 ? -22.807 -13.507 -1.463 1.00 30.00 365 LEU A C 1
ATOM 2792 O O . LEU A 1 365 ? -23.305 -12.466 -1.886 1.00 30.00 365 LEU A O 1
ATOM 2796 N N . LEU A 1 366 ? -23.467 -14.288 -0.606 1.00 31.78 366 LEU A N 1
ATOM 2797 C CA . LEU A 1 366 ? -24.781 -13.950 -0.066 1.00 31.78 366 LEU A CA 1
ATOM 2798 C C . LEU A 1 366 ? -24.647 -13.584 1.408 1.00 31.78 366 LEU A C 1
ATOM 2800 O O . LEU A 1 366 ? -24.373 -14.434 2.254 1.00 31.78 366 LEU A O 1
ATOM 2804 N N . LEU A 1 367 ? -24.861 -12.303 1.703 1.00 36.31 367 LEU A N 1
ATOM 2805 C CA . LEU A 1 367 ? -25.051 -11.834 3.066 1.00 36.31 367 LEU A CA 1
ATOM 2806 C C . LEU A 1 367 ? -26.336 -12.478 3.616 1.00 36.31 367 LEU A C 1
ATOM 2808 O O . LEU A 1 367 ? -27.431 -12.217 3.113 1.00 36.31 367 LEU A O 1
ATOM 2812 N N . HIS A 1 368 ? -26.217 -13.316 4.645 1.00 39.44 368 HIS A N 1
ATOM 2813 C CA . HIS A 1 368 ? -27.377 -13.735 5.426 1.00 39.44 368 HIS A CA 1
ATOM 2814 C C . HIS A 1 368 ? -27.767 -12.574 6.344 1.00 39.44 368 HIS A C 1
ATOM 2816 O O . HIS A 1 368 ? -26.984 -12.139 7.193 1.00 39.44 368 HIS A O 1
ATOM 2822 N N . GLY A 1 369 ? -28.956 -12.025 6.107 1.00 52.47 369 GLY A N 1
ATOM 2823 C CA . GLY A 1 369 ? -29.513 -10.960 6.920 1.00 52.47 369 GLY A CA 1
ATOM 2824 C C . GLY A 1 369 ? -30.471 -11.516 7.965 1.00 52.47 369 GLY A C 1
ATOM 2825 O O . GLY A 1 369 ? -31.486 -12.106 7.592 1.00 52.47 369 GLY A O 1
ATOM 2826 N N . ASP A 1 370 ? -30.183 -11.298 9.248 1.00 61.66 370 ASP A N 1
ATOM 2827 C CA . ASP A 1 370 ? -31.151 -11.580 10.307 1.00 61.66 370 ASP A CA 1
ATOM 2828 C C . ASP A 1 370 ? -32.221 -10.490 10.267 1.00 61.66 370 ASP A C 1
ATOM 2830 O O . ASP A 1 370 ? -31.941 -9.295 10.427 1.00 61.66 370 ASP A O 1
ATOM 2834 N N . LEU A 1 371 ? -33.448 -10.908 9.977 1.00 72.69 371 LEU A N 1
ATOM 2835 C CA . LEU A 1 371 ? -34.598 -10.031 9.845 1.00 72.69 371 LEU A CA 1
ATOM 2836 C C . LEU A 1 371 ? -35.233 -9.823 11.221 1.00 72.69 371 LEU A C 1
ATOM 2838 O O . LEU A 1 371 ? -35.614 -10.783 11.886 1.00 72.69 371 LEU A O 1
ATOM 2842 N N . PHE A 1 372 ? -35.390 -8.571 11.626 1.00 79.44 372 PHE A N 1
ATOM 2843 C CA . PHE A 1 372 ? -36.037 -8.193 12.881 1.00 79.44 372 PHE A CA 1
ATOM 2844 C C . PHE A 1 372 ? -36.851 -6.913 12.669 1.00 79.44 372 PHE A C 1
ATOM 2846 O O . PHE A 1 372 ? -36.850 -6.347 11.580 1.00 79.44 372 PHE A O 1
ATOM 2853 N N . GLY A 1 373 ? -37.579 -6.447 13.675 1.00 77.88 373 GLY A N 1
ATOM 2854 C CA . GLY A 1 373 ? -38.366 -5.219 13.563 1.00 77.88 373 GLY A CA 1
ATOM 2855 C C . GLY A 1 373 ? -39.865 -5.437 13.366 1.00 77.88 373 GLY A C 1
ATOM 2856 O O . GLY A 1 373 ? -40.308 -6.458 12.843 1.00 77.88 373 GLY A O 1
ATOM 2857 N N . ASP A 1 374 ? -40.643 -4.460 13.824 1.00 84.56 374 ASP A N 1
ATOM 2858 C CA . ASP A 1 374 ? -42.104 -4.522 13.943 1.00 84.56 374 ASP A CA 1
ATOM 2859 C C . ASP A 1 374 ? -42.790 -3.205 13.514 1.00 84.56 374 ASP A C 1
ATOM 2861 O O . ASP A 1 374 ? -43.897 -2.907 13.969 1.00 84.56 374 ASP A O 1
ATOM 2865 N N . HIS A 1 375 ? -42.149 -2.385 12.668 1.00 90.31 375 HIS A N 1
ATOM 2866 C CA . HIS A 1 375 ? -42.802 -1.178 12.153 1.00 90.31 375 HIS A CA 1
ATOM 2867 C C . HIS A 1 375 ? -43.978 -1.534 11.238 1.00 90.31 375 HIS A C 1
ATOM 2869 O O . HIS A 1 375 ? -43.922 -2.485 10.461 1.00 90.31 375 HIS A O 1
ATOM 2875 N N . ALA A 1 376 ? -45.032 -0.715 11.282 1.00 90.50 376 ALA A N 1
ATOM 2876 C CA . ALA A 1 376 ? -46.232 -0.901 10.459 1.00 90.50 376 ALA A CA 1
ATOM 2877 C C . ALA A 1 376 ? -46.102 -0.297 9.044 1.00 90.50 376 ALA A C 1
ATOM 2879 O O . ALA A 1 376 ? -47.034 -0.365 8.243 1.00 90.50 376 ALA A O 1
ATOM 2880 N N . GLY A 1 377 ? -44.962 0.325 8.739 1.00 89.81 377 GLY A N 1
ATOM 2881 C CA . GLY A 1 377 ? -44.662 0.944 7.452 1.00 89.81 377 GLY A CA 1
ATOM 2882 C C . GLY A 1 377 ? -43.158 1.046 7.208 1.00 89.81 377 GLY A C 1
ATOM 2883 O O . GLY A 1 377 ? -42.360 0.790 8.109 1.00 89.81 377 GLY A O 1
ATOM 2884 N N . ALA A 1 378 ? -42.776 1.442 5.991 1.00 91.12 378 ALA A N 1
ATOM 2885 C CA . ALA A 1 378 ? -41.386 1.492 5.532 1.00 91.12 378 ALA A CA 1
ATOM 2886 C C . ALA A 1 378 ? -40.441 2.198 6.518 1.00 91.12 378 ALA A C 1
ATOM 2888 O O . ALA A 1 378 ? -40.731 3.306 6.974 1.00 91.12 378 ALA A O 1
ATOM 2889 N N . VAL A 1 379 ? -39.287 1.589 6.796 1.00 92.62 379 VAL A N 1
ATOM 2890 C CA . VAL A 1 379 ? -38.220 2.216 7.588 1.00 92.62 379 VAL A CA 1
ATOM 2891 C C . VAL A 1 379 ? -37.429 3.162 6.687 1.00 92.62 379 VAL A C 1
ATOM 2893 O O . VAL A 1 379 ? -36.765 2.720 5.754 1.00 92.62 379 VAL A O 1
ATOM 2896 N N . VAL A 1 380 ? -37.498 4.465 6.944 1.00 90.62 380 VAL A N 1
ATOM 2897 C CA . VAL A 1 380 ? -36.980 5.506 6.035 1.00 90.62 380 VAL A CA 1
ATOM 2898 C C . VAL A 1 380 ? -35.599 6.007 6.452 1.00 90.62 380 VAL A C 1
ATOM 2900 O O . VAL A 1 380 ? -34.822 6.434 5.604 1.00 90.62 380 VAL A O 1
ATOM 2903 N N . VAL A 1 381 ? -35.262 5.930 7.740 1.00 91.44 381 VAL A N 1
ATOM 2904 C CA . VAL A 1 381 ? -33.988 6.434 8.264 1.00 91.44 381 VAL A CA 1
ATOM 2905 C C . VAL A 1 381 ? -33.532 5.616 9.471 1.00 91.44 381 VAL A C 1
ATOM 2907 O O . VAL A 1 381 ? -34.356 5.147 10.261 1.00 91.44 381 VAL A O 1
ATOM 2910 N N . LEU A 1 382 ? -32.217 5.443 9.606 1.00 92.06 382 LEU A N 1
ATOM 2911 C CA . LEU A 1 382 ? -31.564 4.739 10.707 1.00 92.06 382 LEU A CA 1
ATOM 2912 C C . LEU A 1 382 ? -30.486 5.622 11.330 1.00 92.06 382 LEU A C 1
ATOM 2914 O O . LEU A 1 382 ? -29.754 6.295 10.612 1.00 92.06 382 LEU A O 1
ATOM 2918 N N . GLU A 1 383 ? -30.353 5.561 12.651 1.00 91.12 383 GLU A N 1
ATOM 2919 C CA . GLU A 1 383 ? -29.305 6.260 13.397 1.00 91.12 383 GLU A CA 1
ATOM 2920 C C . GLU A 1 383 ? -28.773 5.353 14.510 1.00 91.12 383 GLU A C 1
ATOM 2922 O O . GLU A 1 383 ? -29.489 4.480 14.996 1.00 91.12 383 GLU A O 1
ATOM 2927 N N . TYR A 1 384 ? -27.519 5.530 14.918 1.00 87.06 384 TYR A N 1
ATOM 2928 C CA . TYR A 1 384 ? -26.894 4.695 15.942 1.00 87.06 384 TYR A CA 1
ATOM 2929 C C . TYR A 1 384 ? -26.288 5.533 17.060 1.00 87.06 384 TYR A C 1
ATOM 2931 O O . TYR A 1 384 ? -25.668 6.567 16.811 1.00 87.06 384 TYR A O 1
ATOM 2939 N N . LEU A 1 385 ? -26.440 5.043 18.287 1.00 85.62 385 LEU A N 1
ATOM 2940 C CA . LEU A 1 385 ? -25.797 5.570 19.477 1.00 85.62 385 LEU A CA 1
ATOM 2941 C C . LEU A 1 385 ? -24.888 4.506 20.083 1.00 85.62 385 LEU A C 1
ATOM 2943 O O . LEU A 1 385 ? -25.364 3.488 20.590 1.00 85.62 385 LEU A O 1
ATOM 2947 N N . SER A 1 386 ? -23.590 4.792 20.092 1.00 78.19 386 SER A N 1
ATOM 2948 C CA . SER A 1 386 ? -22.622 4.006 20.849 1.00 78.19 386 SER A CA 1
ATOM 2949 C C . SER A 1 386 ? -22.785 4.284 22.346 1.00 78.19 386 SER A C 1
ATOM 2951 O O . SER A 1 386 ? -22.772 5.443 22.770 1.00 78.19 386 SER A O 1
ATOM 2953 N N . LEU A 1 387 ? -22.981 3.232 23.144 1.00 71.69 387 LEU A N 1
ATOM 2954 C CA . LEU A 1 387 ? -23.011 3.312 24.610 1.00 71.69 387 LEU A CA 1
ATOM 2955 C C . LEU A 1 387 ? -21.690 2.826 25.226 1.00 71.69 387 LEU A C 1
ATOM 2957 O O . LEU A 1 387 ? -21.303 3.316 26.285 1.00 71.69 387 LEU A O 1
ATOM 2961 N N . SER A 1 388 ? -21.009 1.884 24.565 1.00 63.75 388 SER A N 1
ATOM 2962 C CA . SER A 1 388 ? -19.652 1.406 24.862 1.00 63.75 388 SER A CA 1
ATOM 2963 C C . SER A 1 388 ? -19.004 0.813 23.597 1.00 63.75 388 SER A C 1
ATOM 2965 O O . SER A 1 388 ? -19.641 0.756 22.549 1.00 63.75 388 SER A O 1
ATOM 2967 N N . GLU A 1 389 ? -17.768 0.308 23.688 1.00 55.09 389 GLU A N 1
ATOM 2968 C CA . GLU A 1 389 ? -17.086 -0.378 22.571 1.00 55.09 389 GLU A CA 1
ATOM 2969 C C . GLU A 1 389 ? -17.834 -1.622 22.056 1.00 55.09 389 GLU A C 1
ATOM 2971 O O . GLU A 1 389 ? -17.655 -2.020 20.908 1.00 55.09 389 GLU A O 1
ATOM 2976 N N . THR A 1 390 ? -18.690 -2.233 22.883 1.00 52.19 390 THR A N 1
ATOM 2977 C CA . THR A 1 390 ? -19.402 -3.483 22.557 1.00 52.19 390 THR A CA 1
ATOM 2978 C C . THR A 1 390 ? -20.921 -3.375 22.670 1.00 52.19 390 THR A C 1
ATOM 2980 O O . THR A 1 390 ? -21.616 -4.332 22.340 1.00 52.19 390 THR A O 1
ATOM 2983 N N . SER A 1 391 ? -21.457 -2.229 23.110 1.00 68.25 391 SER A N 1
ATOM 2984 C CA . SER A 1 391 ? -22.892 -2.017 23.331 1.00 68.25 391 SER A CA 1
ATOM 2985 C C . SER A 1 391 ? -23.395 -0.725 22.689 1.00 68.25 391 SER A C 1
ATOM 2987 O O . SER A 1 391 ? -22.740 0.319 22.728 1.00 68.25 391 SER A O 1
ATOM 2989 N N . GLY A 1 392 ? -24.603 -0.766 22.137 1.00 79.50 392 GLY A N 1
ATOM 2990 C CA . GLY A 1 392 ? -25.225 0.417 21.563 1.00 79.50 392 GLY A CA 1
ATOM 2991 C C . GLY A 1 392 ? -26.643 0.191 21.077 1.00 79.50 392 GLY A C 1
ATOM 2992 O O . GLY A 1 392 ? -27.170 -0.921 21.105 1.00 79.50 392 GLY A O 1
ATOM 2993 N N . ILE A 1 393 ? -27.267 1.293 20.671 1.00 87.00 393 ILE A N 1
ATOM 2994 C CA . ILE A 1 393 ? -28.686 1.351 20.329 1.00 87.00 393 ILE A CA 1
ATOM 2995 C C . ILE A 1 393 ? -28.846 1.818 18.898 1.00 87.00 393 ILE A C 1
ATOM 2997 O O . ILE A 1 393 ? -28.343 2.877 18.519 1.00 87.00 393 ILE A O 1
ATOM 3001 N N . LEU A 1 394 ? -29.607 1.045 18.131 1.00 89.69 394 LEU A N 1
ATOM 3002 C CA . LEU A 1 394 ? -30.077 1.451 16.817 1.00 89.69 394 LEU A CA 1
ATOM 3003 C C . LEU A 1 394 ? -31.442 2.133 16.963 1.00 89.69 394 LEU A C 1
ATOM 3005 O O . LEU A 1 394 ? -32.346 1.604 17.609 1.00 89.69 394 LEU A O 1
ATOM 3009 N N . PHE A 1 395 ? -31.594 3.293 16.339 1.00 93.19 395 PHE A N 1
ATOM 3010 C CA . PHE A 1 395 ? -32.855 4.005 16.185 1.00 93.19 395 PHE A CA 1
ATOM 3011 C C . PHE A 1 395 ? -33.360 3.821 14.758 1.00 93.19 395 PHE A C 1
ATOM 3013 O O . PHE A 1 395 ? -32.601 4.002 13.804 1.00 93.19 395 PHE A O 1
ATOM 3020 N N . SER A 1 396 ? -34.646 3.518 14.602 1.00 94.25 396 SER A N 1
ATOM 3021 C CA . SER A 1 396 ? -35.300 3.427 13.295 1.00 94.25 396 SER A CA 1
ATOM 3022 C C . SER A 1 396 ? -36.502 4.353 13.211 1.00 94.25 396 SER A C 1
ATOM 3024 O O . SER A 1 396 ? -37.394 4.300 14.053 1.00 94.25 396 SER A O 1
ATOM 3026 N N . GLY A 1 397 ? -36.523 5.210 12.192 1.00 96.00 397 GLY A N 1
ATOM 3027 C CA . GLY A 1 397 ? -37.638 6.102 11.881 1.00 96.00 397 GLY A CA 1
ATOM 3028 C C . GLY A 1 397 ? -38.440 5.566 10.701 1.00 96.00 397 GLY A C 1
ATOM 3029 O O . GLY A 1 397 ? -37.860 5.176 9.684 1.00 96.00 397 GLY A O 1
ATOM 3030 N N . SER A 1 398 ? -39.767 5.551 10.822 1.00 96.38 398 SER A N 1
ATOM 3031 C CA . SER A 1 398 ? -40.647 4.918 9.836 1.00 96.38 398 SER A CA 1
ATOM 3032 C C . SER A 1 398 ? -41.742 5.844 9.292 1.00 96.38 398 SER A C 1
ATOM 3034 O O . SER A 1 398 ? -42.109 6.872 9.875 1.00 96.38 398 SER A O 1
ATOM 3036 N N . ALA A 1 399 ? -42.293 5.447 8.144 1.00 95.88 399 ALA A N 1
ATOM 3037 C CA . ALA A 1 399 ? -43.545 5.954 7.593 1.00 95.88 399 ALA A CA 1
ATOM 3038 C C . ALA A 1 399 ? -44.756 5.742 8.521 1.00 95.88 399 ALA A C 1
ATOM 3040 O O . ALA A 1 399 ? -45.757 6.445 8.382 1.00 95.88 399 ALA A O 1
ATOM 3041 N N . ASP A 1 400 ? -44.655 4.843 9.505 1.00 95.12 400 ASP A N 1
ATOM 3042 C CA . ASP A 1 400 ? -45.677 4.649 10.541 1.00 95.12 400 ASP A CA 1
ATOM 3043 C C . ASP A 1 400 ? -45.724 5.765 11.603 1.00 95.12 400 ASP A C 1
ATOM 3045 O O . ASP A 1 400 ? -46.557 5.713 12.507 1.00 95.12 400 ASP A O 1
ATOM 3049 N N . ARG A 1 401 ? -44.900 6.816 11.442 1.00 96.12 401 ARG A N 1
ATOM 3050 C CA . ARG A 1 401 ? -44.830 8.022 12.294 1.00 96.12 401 ARG A CA 1
ATOM 3051 C C . ARG A 1 401 ? -44.159 7.792 13.649 1.00 96.12 401 ARG A C 1
ATOM 3053 O O . ARG A 1 401 ? -44.148 8.699 14.484 1.00 96.12 401 ARG A O 1
ATOM 3060 N N . THR A 1 402 ? -43.584 6.613 13.866 1.00 96.44 402 THR A N 1
ATOM 3061 C CA . THR A 1 402 ? -42.893 6.261 15.106 1.00 96.44 402 THR A CA 1
ATOM 3062 C C . THR A 1 402 ? -41.384 6.173 14.907 1.00 96.44 402 THR A C 1
ATOM 3064 O O . THR A 1 402 ? -40.879 5.998 13.792 1.00 96.44 402 THR A O 1
ATOM 3067 N N . ILE A 1 403 ? -40.660 6.299 16.020 1.00 97.06 403 ILE A N 1
ATOM 3068 C CA . ILE A 1 403 ? -39.234 5.979 16.101 1.00 97.06 403 ILE A CA 1
ATOM 3069 C C . ILE A 1 403 ? -39.085 4.829 17.089 1.00 97.06 403 ILE A C 1
ATOM 3071 O O . ILE A 1 403 ? -39.626 4.907 18.193 1.00 97.06 403 ILE A O 1
ATOM 3075 N N . LYS A 1 404 ? -38.366 3.772 16.725 1.00 94.12 404 LYS A N 1
ATOM 3076 C CA . LYS A 1 404 ? -38.135 2.616 17.602 1.00 94.12 404 LYS A CA 1
ATOM 3077 C C . LYS A 1 404 ? -36.668 2.472 17.965 1.00 94.12 404 LYS A C 1
ATOM 3079 O O . LYS A 1 404 ? -35.794 2.844 17.185 1.00 94.12 404 LYS A O 1
ATOM 3084 N N . LEU A 1 405 ? -36.427 1.965 19.172 1.00 92.44 405 LEU A N 1
ATOM 3085 C CA . LEU A 1 405 ? -35.105 1.735 19.749 1.00 92.44 405 LEU A CA 1
ATOM 3086 C C . LEU A 1 405 ? -34.841 0.233 19.855 1.00 92.44 405 LEU A C 1
ATOM 3088 O O . LEU A 1 405 ? -35.676 -0.505 20.384 1.00 92.44 405 LEU A O 1
ATOM 3092 N N . TRP A 1 406 ? -33.661 -0.194 19.418 1.00 87.50 406 TRP A N 1
ATOM 3093 C CA . TRP A 1 406 ? -33.263 -1.600 19.352 1.00 87.50 406 TRP A CA 1
ATOM 3094 C C . TRP A 1 406 ? -31.917 -1.818 20.038 1.00 87.50 406 TRP A C 1
ATOM 3096 O O . TRP A 1 406 ? -30.971 -1.070 19.778 1.00 87.50 406 TRP A O 1
ATOM 3106 N N . ASP A 1 407 ? -31.818 -2.855 20.873 1.00 81.19 407 ASP A N 1
ATOM 3107 C CA . ASP A 1 407 ? -30.525 -3.355 21.350 1.00 81.19 407 ASP A CA 1
ATOM 3108 C C . ASP A 1 407 ? -29.981 -4.295 20.280 1.00 81.19 407 ASP A C 1
ATOM 3110 O O . ASP A 1 407 ? -30.582 -5.322 19.969 1.00 81.19 407 ASP A O 1
ATOM 3114 N N . VAL A 1 408 ? -28.851 -3.921 19.695 1.00 73.69 408 VAL A N 1
ATOM 3115 C CA . VAL A 1 408 ? -28.256 -4.642 18.568 1.00 73.69 408 VAL A CA 1
ATOM 3116 C C . VAL A 1 408 ? -27.000 -5.432 18.954 1.00 73.69 408 VAL A C 1
ATOM 3118 O O . VAL A 1 408 ? -26.301 -5.938 18.071 1.00 73.69 408 VAL A O 1
ATOM 3121 N N . THR A 1 409 ? -26.719 -5.564 20.260 1.00 64.56 409 THR A N 1
ATOM 3122 C CA . THR A 1 409 ? -25.406 -5.997 20.779 1.00 64.56 409 THR A CA 1
ATOM 3123 C C . THR A 1 409 ? -25.359 -7.351 21.494 1.00 64.56 409 THR A C 1
ATOM 3125 O O . THR A 1 409 ? -24.280 -7.920 21.644 1.00 64.56 409 THR A O 1
ATOM 3128 N N . SER A 1 410 ? -26.501 -7.954 21.839 1.00 52.78 410 SER A N 1
ATOM 3129 C CA . SER A 1 410 ? -26.550 -9.323 22.381 1.00 52.78 410 SER A CA 1
ATOM 3130 C C . SER A 1 410 ? -26.439 -10.381 21.273 1.00 52.78 410 SER A C 1
ATOM 3132 O O . SER A 1 410 ? -27.308 -10.480 20.407 1.00 52.78 410 SER A O 1
ATOM 3134 N N . THR A 1 411 ? -25.408 -11.229 21.323 1.00 44.56 411 THR A N 1
ATOM 3135 C CA . THR A 1 411 ? -25.255 -12.420 20.459 1.00 44.56 411 THR A CA 1
ATOM 3136 C C . THR A 1 411 ? -26.259 -13.536 20.770 1.00 44.56 411 THR A C 1
ATOM 3138 O O . THR A 1 411 ? -26.310 -14.524 20.044 1.00 44.56 411 THR A O 1
ATOM 3141 N N . ALA A 1 412 ? -27.072 -13.397 21.824 1.00 37.56 412 ALA A N 1
ATOM 3142 C CA . ALA A 1 412 ? -27.959 -14.457 22.295 1.00 37.56 412 ALA A CA 1
ATOM 3143 C C . ALA A 1 412 ? -29.394 -14.404 21.739 1.00 37.56 412 ALA A C 1
ATOM 3145 O O . ALA A 1 412 ? -30.125 -15.365 21.953 1.00 37.56 412 ALA A O 1
ATOM 3146 N N . SER A 1 413 ? -29.822 -13.325 21.066 1.00 40.06 413 SER A N 1
ATOM 3147 C CA . SER A 1 413 ? -31.071 -13.271 20.272 1.00 40.06 413 SER A CA 1
ATOM 3148 C C . SER A 1 413 ? -31.418 -11.831 19.859 1.00 40.06 413 SER A C 1
ATOM 3150 O O . SER A 1 413 ? -31.631 -10.969 20.707 1.00 40.06 413 SER A O 1
ATOM 3152 N N . LEU A 1 414 ? -31.603 -11.587 18.556 1.00 51.88 414 LEU A N 1
ATOM 3153 C CA . LEU A 1 414 ? -32.375 -10.439 18.033 1.00 51.88 414 LEU A CA 1
ATOM 3154 C C . LEU A 1 414 ? -33.896 -10.587 18.298 1.00 51.88 414 LEU A C 1
ATOM 3156 O O . LEU A 1 414 ? -34.697 -9.791 17.820 1.00 51.88 414 LEU A O 1
ATOM 3160 N N . GLU A 1 415 ? -34.299 -11.609 19.062 1.00 46.91 415 GLU A N 1
ATOM 3161 C CA . GLU A 1 415 ? -35.680 -11.874 19.493 1.00 46.91 415 GLU A CA 1
ATOM 3162 C C . GLU A 1 415 ? -36.121 -10.980 20.669 1.00 46.91 415 GLU A C 1
ATOM 3164 O O . GLU A 1 415 ? -37.305 -10.934 21.006 1.00 46.91 415 GLU A O 1
ATOM 3169 N N . GLY A 1 416 ? -35.196 -10.237 21.290 1.00 51.94 416 GLY A N 1
ATOM 3170 C CA . GLY A 1 416 ? -35.515 -9.209 22.280 1.00 51.94 416 GLY A CA 1
ATOM 3171 C C . GLY A 1 416 ? -36.175 -8.005 21.608 1.00 51.94 416 GLY A C 1
ATOM 3172 O O . GLY A 1 416 ? -35.492 -7.192 20.994 1.00 51.94 416 GLY A O 1
ATOM 3173 N N . GLY A 1 417 ? -37.505 -7.919 21.687 1.00 70.25 417 GLY A N 1
ATOM 3174 C CA . GLY A 1 417 ? -38.318 -6.895 21.021 1.00 70.25 417 GLY A CA 1
ATOM 3175 C C . GLY A 1 417 ? -37.919 -5.433 21.290 1.00 70.25 417 GLY A C 1
ATOM 3176 O O . GLY A 1 417 ? -37.091 -5.122 22.142 1.00 70.25 417 GLY A O 1
ATOM 3177 N N . CYS A 1 418 ? -38.551 -4.520 20.541 1.00 83.94 418 CYS A N 1
ATOM 3178 C CA . CYS A 1 418 ? -38.349 -3.065 20.602 1.00 83.94 418 CYS A CA 1
ATOM 3179 C C . CYS A 1 418 ? -38.243 -2.537 22.052 1.00 83.94 418 CYS A C 1
ATOM 3181 O O . CYS A 1 418 ? -39.204 -2.640 22.816 1.00 83.94 418 CYS A O 1
ATOM 3183 N N . ILE A 1 419 ? -37.116 -1.895 22.403 1.00 87.88 419 ILE A N 1
ATOM 3184 C CA . ILE A 1 419 ? -36.856 -1.330 23.745 1.00 87.88 419 ILE A CA 1
ATOM 3185 C C . ILE A 1 419 ? -37.900 -0.261 24.077 1.00 87.88 419 ILE A C 1
ATOM 3187 O O . ILE A 1 419 ? -38.477 -0.234 25.162 1.00 87.88 419 ILE A O 1
ATOM 3191 N N . GLN A 1 420 ? -38.108 0.662 23.137 1.00 90.81 420 GLN A N 1
ATOM 3192 C CA . GLN A 1 420 ? -39.002 1.796 23.296 1.00 90.81 420 GLN A CA 1
ATOM 3193 C C . GLN A 1 420 ? -39.524 2.248 21.934 1.00 90.81 420 GLN A C 1
ATOM 3195 O O . GLN A 1 420 ? -38.766 2.358 20.973 1.00 90.81 420 GLN A O 1
ATOM 3200 N N . THR A 1 421 ? -40.818 2.565 21.868 1.00 93.94 421 THR A N 1
ATOM 3201 C CA . THR A 1 421 ? -41.428 3.264 20.730 1.00 93.94 421 THR A CA 1
ATOM 3202 C C . THR A 1 421 ? -41.695 4.720 21.116 1.00 93.94 421 THR A C 1
ATOM 3204 O O . THR A 1 421 ? -42.483 5.000 22.023 1.00 93.94 421 THR A O 1
ATOM 3207 N N . LEU A 1 422 ? -41.033 5.653 20.435 1.00 95.50 422 LEU A N 1
ATOM 3208 C CA . LEU A 1 422 ? -41.235 7.089 20.580 1.00 95.50 422 LEU A CA 1
ATOM 3209 C C . LEU A 1 422 ? -42.403 7.529 19.700 1.00 95.50 422 LEU A C 1
ATOM 3211 O O . LEU A 1 422 ? -42.373 7.397 18.475 1.00 95.50 422 LEU A O 1
ATOM 3215 N N . ASN A 1 423 ? -43.428 8.071 20.352 1.00 93.25 423 ASN A N 1
ATOM 3216 C CA . ASN A 1 423 ? -44.649 8.560 19.725 1.00 93.25 423 ASN A CA 1
ATOM 3217 C C . ASN A 1 423 ? -44.727 10.085 19.841 1.00 93.25 423 ASN A C 1
ATOM 3219 O O . ASN A 1 423 ? -44.251 10.666 20.817 1.00 93.25 423 ASN A O 1
ATOM 3223 N N . GLY A 1 424 ? -45.364 10.734 18.866 1.00 87.44 424 GLY A N 1
ATOM 3224 C CA . GLY A 1 424 ? -45.660 12.169 18.926 1.00 87.44 424 GLY A CA 1
ATOM 3225 C C . GLY A 1 424 ? -45.514 12.916 17.606 1.00 87.44 424 GLY A C 1
ATOM 3226 O O . GLY A 1 424 ? -45.944 14.066 17.533 1.00 87.44 424 GLY A O 1
ATOM 3227 N N . HIS A 1 425 ? -44.913 12.306 16.583 1.00 95.69 425 HIS A N 1
ATOM 3228 C CA . HIS A 1 425 ? -44.950 12.837 15.222 1.00 95.69 425 HIS A CA 1
ATOM 3229 C C . HIS A 1 425 ? -46.289 12.513 14.542 1.00 95.69 425 HIS A C 1
ATOM 3231 O O . HIS A 1 425 ? -46.862 11.440 14.731 1.00 95.69 425 HIS A O 1
ATOM 3237 N N . GLY A 1 426 ? -46.800 13.459 13.756 1.00 94.06 426 GLY A N 1
ATOM 3238 C CA . GLY A 1 426 ? -48.047 13.346 12.995 1.00 94.06 426 GLY A CA 1
ATOM 3239 C C . GLY A 1 426 ? -47.876 12.771 11.585 1.00 94.06 426 GLY A C 1
ATOM 3240 O O . GLY A 1 426 ? -48.871 12.520 10.907 1.00 94.06 426 GLY A O 1
ATOM 3241 N N . GLY A 1 427 ? -46.637 12.548 11.139 1.00 94.06 427 GLY A N 1
ATOM 3242 C CA . GLY A 1 427 ? -46.300 12.110 9.784 1.00 94.06 427 GLY A CA 1
ATOM 3243 C C . GLY A 1 427 ? -45.014 11.282 9.730 1.00 94.06 427 GLY A C 1
ATOM 3244 O O . GLY A 1 427 ? -44.361 11.072 10.752 1.00 94.06 427 GLY A O 1
ATOM 3245 N N . THR A 1 428 ? -44.655 10.817 8.533 1.00 96.06 428 THR A N 1
ATOM 3246 C CA . THR A 1 428 ? -43.452 10.008 8.273 1.00 96.06 428 THR A CA 1
ATOM 3247 C C . THR A 1 428 ? -42.198 10.653 8.845 1.00 96.06 428 THR A C 1
ATOM 3249 O O . THR A 1 428 ? -41.977 11.847 8.631 1.00 96.06 428 THR A O 1
ATOM 3252 N N . ILE A 1 429 ? -41.372 9.863 9.530 1.00 97.69 429 ILE A N 1
ATOM 3253 C CA . ILE A 1 429 ? -40.051 10.304 9.984 1.00 97.69 429 ILE A CA 1
ATOM 3254 C C . ILE A 1 429 ? -39.127 10.424 8.768 1.00 97.69 429 ILE A C 1
ATOM 3256 O O . ILE A 1 429 ? -38.975 9.468 8.010 1.00 97.69 429 ILE A O 1
ATOM 3260 N N . THR A 1 430 ? -38.530 11.597 8.570 1.00 94.12 430 THR A N 1
ATOM 3261 C CA . THR A 1 430 ? -37.669 11.903 7.412 1.00 94.12 430 THR A CA 1
ATOM 3262 C C . THR A 1 430 ? -36.191 11.926 7.764 1.00 94.12 430 THR A C 1
ATOM 3264 O O . THR A 1 430 ? -35.358 11.649 6.910 1.00 94.12 430 THR A O 1
ATOM 3267 N N . MET A 1 431 ? -35.854 12.237 9.015 1.00 93.00 431 MET A N 1
ATOM 3268 C CA . MET A 1 431 ? -34.470 12.352 9.459 1.00 93.00 431 MET A CA 1
ATOM 3269 C C . MET A 1 431 ? -34.323 11.955 10.927 1.00 93.00 431 MET A C 1
ATOM 3271 O O . MET A 1 431 ? -35.222 12.211 11.734 1.00 93.00 431 MET A O 1
ATOM 3275 N N . LEU A 1 432 ? -33.170 11.381 11.262 1.00 94.69 432 LEU A N 1
ATOM 3276 C CA . LEU A 1 432 ? -32.706 11.117 12.620 1.00 94.69 432 LEU A CA 1
ATOM 3277 C C . LEU A 1 432 ? -31.247 11.552 12.733 1.00 94.69 432 LEU A C 1
ATOM 3279 O O . LEU A 1 432 ? -30.505 11.437 11.762 1.00 94.69 432 LEU A O 1
ATOM 3283 N N . CYS A 1 433 ? -30.842 12.058 13.894 1.00 90.88 433 CYS A N 1
ATOM 3284 C CA . CYS A 1 433 ? -29.445 12.399 14.151 1.00 90.88 433 CYS A CA 1
ATOM 3285 C C . CYS A 1 433 ? -29.141 12.408 15.647 1.00 90.88 433 CYS A C 1
ATOM 3287 O O . CYS A 1 433 ? -29.908 12.975 16.433 1.00 90.88 433 CYS A O 1
ATOM 3289 N N . MET A 1 434 ? -28.023 11.796 16.039 1.00 87.00 434 MET A N 1
ATOM 3290 C CA . MET A 1 434 ? -27.533 11.852 17.415 1.00 87.00 434 MET A CA 1
ATOM 3291 C C . MET A 1 434 ? -26.606 13.053 17.622 1.00 87.00 434 MET A C 1
ATOM 3293 O O . MET A 1 434 ? -25.565 13.173 16.982 1.00 87.00 434 MET A O 1
ATOM 3297 N N . ALA A 1 435 ? -26.948 13.906 18.586 1.00 79.25 435 ALA A N 1
ATOM 3298 C CA . ALA A 1 435 ? -26.094 14.964 19.115 1.00 79.25 435 ALA A CA 1
ATOM 3299 C C . ALA A 1 435 ? -25.717 14.621 20.564 1.00 79.25 435 ALA A C 1
ATOM 3301 O O . ALA A 1 435 ? -26.480 14.883 21.499 1.00 79.25 435 ALA A O 1
ATOM 3302 N N . GLY A 1 436 ? -24.561 13.981 20.755 1.00 77.31 436 GLY A N 1
ATOM 3303 C CA . GLY A 1 436 ? -24.174 13.432 22.054 1.00 77.31 436 GLY A CA 1
ATOM 3304 C C . GLY A 1 436 ? -25.192 12.390 22.528 1.00 77.31 436 GLY A C 1
ATOM 3305 O O . GLY A 1 436 ? -25.409 11.377 21.869 1.00 77.31 436 GLY A O 1
ATOM 3306 N N . ASN A 1 437 ? -25.861 12.659 23.652 1.00 78.56 437 ASN A N 1
ATOM 3307 C CA . ASN A 1 437 ? -26.924 11.793 24.186 1.00 78.56 437 ASN A CA 1
ATOM 3308 C C . ASN A 1 437 ? -28.343 12.199 23.761 1.00 78.56 437 ASN A C 1
ATOM 3310 O O . ASN A 1 437 ? -29.304 11.548 24.179 1.00 78.56 437 ASN A O 1
ATOM 3314 N N . THR A 1 438 ? -28.482 13.242 22.944 1.00 84.06 438 THR A N 1
ATOM 3315 C CA . THR A 1 438 ? -29.767 13.784 22.493 1.00 84.06 438 THR A CA 1
ATOM 3316 C C . THR A 1 438 ? -30.079 13.294 21.083 1.00 84.06 438 THR A C 1
ATOM 3318 O O . THR A 1 438 ? -29.261 13.450 20.180 1.00 84.06 438 THR A O 1
ATOM 3321 N N . LEU A 1 439 ? -31.266 12.723 20.883 1.00 90.88 439 LEU A N 1
ATOM 3322 C CA . LEU A 1 439 ? -31.755 12.345 19.559 1.00 90.88 439 LEU A CA 1
ATOM 3323 C C . LEU A 1 439 ? -32.569 13.500 18.971 1.00 90.88 439 LEU A C 1
ATOM 3325 O O . LEU A 1 439 ? -33.419 14.089 19.639 1.00 90.88 439 LEU A O 1
ATOM 3329 N N . LEU A 1 440 ? -32.339 13.789 17.699 1.00 91.19 440 LEU A N 1
ATOM 3330 C CA . LEU A 1 440 ? -33.114 14.730 16.903 1.00 91.19 440 LEU A CA 1
ATOM 3331 C C . LEU A 1 440 ? -33.907 13.959 15.857 1.00 91.19 440 LEU A C 1
ATOM 3333 O O . LEU A 1 440 ? -33.357 13.071 15.208 1.00 91.19 440 LEU A O 1
ATOM 3337 N N . SER A 1 441 ? -35.176 14.311 15.665 1.00 95.38 441 SER A N 1
ATOM 3338 C CA . SER A 1 441 ? -36.003 13.727 14.607 1.00 95.38 441 SER A CA 1
ATOM 3339 C C . SER A 1 441 ? -36.791 14.781 13.851 1.00 95.38 441 SER A C 1
ATOM 3341 O O . SER A 1 441 ? -37.293 15.729 14.448 1.00 95.38 441 SER A O 1
ATOM 3343 N N . GLY A 1 442 ? -36.922 14.610 12.539 1.00 95.25 442 GLY A N 1
ATOM 3344 C CA . GLY A 1 442 ? -37.782 15.434 11.688 1.00 95.25 442 GLY A CA 1
ATOM 3345 C C . GLY A 1 442 ? -38.869 14.606 11.024 1.00 95.25 442 GLY A C 1
ATOM 3346 O O . GLY A 1 442 ? -38.698 13.403 10.814 1.00 95.25 442 GLY A O 1
ATOM 3347 N N . SER A 1 443 ? -39.987 15.250 10.698 1.00 96.44 443 SER A N 1
ATOM 3348 C CA . SER A 1 443 ? -41.127 14.586 10.073 1.00 96.44 443 SER A CA 1
ATOM 3349 C C . SER A 1 443 ? -41.823 15.461 9.033 1.00 96.44 443 SER A C 1
ATOM 3351 O O . SER A 1 443 ? -41.784 16.692 9.077 1.00 96.44 443 SER A O 1
ATOM 3353 N N . VAL A 1 444 ? -42.534 14.799 8.117 1.00 95.50 444 VAL A N 1
ATOM 3354 C CA . VAL A 1 444 ? -43.455 15.419 7.146 1.00 95.50 444 VAL A CA 1
ATOM 3355 C C . VAL A 1 444 ? -44.552 16.250 7.836 1.00 95.50 444 VAL A C 1
ATOM 3357 O O . VAL A 1 444 ? -45.135 17.140 7.219 1.00 95.50 444 VAL A O 1
ATOM 3360 N N . ASP A 1 445 ? -44.788 16.037 9.136 1.00 94.94 445 ASP A N 1
ATOM 3361 C CA . ASP A 1 445 ? -45.665 16.879 9.965 1.00 94.94 445 ASP A CA 1
ATOM 3362 C C . ASP A 1 445 ? -45.164 18.321 10.184 1.00 94.94 445 ASP A C 1
ATOM 3364 O O . ASP A 1 445 ? -45.840 19.104 10.852 1.00 94.94 445 ASP A O 1
ATOM 3368 N N . ARG A 1 446 ? -44.016 18.683 9.588 1.00 95.25 446 ARG A N 1
ATOM 3369 C CA . ARG A 1 446 ? -43.372 20.005 9.670 1.00 95.25 446 ARG A CA 1
ATOM 3370 C C . ARG A 1 446 ? -42.851 20.329 11.065 1.00 95.25 446 ARG A C 1
ATOM 3372 O O . ARG A 1 446 ? -42.773 21.495 11.460 1.00 95.25 446 ARG A O 1
ATOM 3379 N N . THR A 1 447 ? -42.487 19.297 11.820 1.00 95.31 447 THR A N 1
ATOM 3380 C CA . THR A 1 447 ? -41.864 19.455 13.128 1.00 95.31 447 THR A CA 1
ATOM 3381 C C . THR A 1 447 ? -40.505 18.775 13.212 1.00 95.31 447 THR A C 1
ATOM 3383 O O . THR A 1 447 ? -40.244 17.754 12.572 1.00 95.31 447 THR A O 1
ATOM 3386 N N . ILE A 1 448 ? -39.638 19.357 14.039 1.00 94.50 448 ILE A N 1
ATOM 3387 C CA . ILE A 1 448 ? -38.412 18.733 14.535 1.00 94.50 448 ILE A CA 1
ATOM 3388 C C . ILE A 1 448 ? -38.598 18.507 16.032 1.00 94.50 448 ILE A C 1
ATOM 3390 O O . ILE A 1 448 ? -38.972 19.433 16.755 1.00 94.50 448 ILE A O 1
ATOM 3394 N N . LYS A 1 449 ? -38.345 17.295 16.515 1.00 93.75 449 LYS A N 1
ATOM 3395 C CA . LYS A 1 449 ? -38.411 16.957 17.938 1.00 93.75 449 LYS A CA 1
ATOM 3396 C C . LYS A 1 449 ? -37.027 16.678 18.496 1.00 93.75 449 LYS A C 1
ATOM 3398 O O . LYS A 1 449 ? -36.175 16.098 17.825 1.00 93.75 449 LYS A O 1
ATOM 3403 N N . VAL A 1 450 ? -36.832 17.112 19.736 1.00 91.00 450 VAL A N 1
ATOM 3404 C CA . VAL A 1 450 ? -35.617 16.902 20.523 1.00 91.00 450 VAL A CA 1
ATOM 3405 C C . VAL A 1 450 ? -35.952 15.922 21.638 1.00 91.00 450 VAL A C 1
ATOM 3407 O O . VAL A 1 450 ? -36.842 16.190 22.453 1.00 91.00 450 VAL A O 1
ATOM 3410 N N . TRP A 1 451 ? -35.246 14.796 21.668 1.00 91.12 451 TRP A N 1
ATOM 3411 C CA . TRP A 1 451 ? -35.461 13.712 22.618 1.00 91.12 451 TRP A CA 1
ATOM 3412 C C . TRP A 1 451 ? -34.230 13.527 23.497 1.00 91.12 451 TRP A C 1
ATOM 3414 O O . TRP A 1 451 ? -33.128 13.307 22.996 1.00 91.12 451 TRP A O 1
ATOM 3424 N N . THR A 1 452 ? -34.416 13.554 24.811 1.00 86.62 452 THR A N 1
ATOM 3425 C CA . THR A 1 452 ? -33.335 13.358 25.787 1.00 86.62 452 THR A CA 1
ATOM 3426 C C . THR A 1 452 ? -33.628 12.171 26.687 1.00 86.62 452 THR A C 1
ATOM 3428 O O . THR A 1 452 ? -34.773 11.732 26.792 1.00 86.62 452 THR A O 1
ATOM 3431 N N . ARG A 1 453 ? -32.596 11.667 27.368 1.00 86.50 453 ARG A N 1
ATOM 3432 C CA . ARG A 1 453 ? -32.747 10.574 28.332 1.00 86.50 453 ARG A CA 1
ATOM 3433 C C . ARG A 1 453 ? -33.556 11.019 29.556 1.00 86.50 453 ARG A C 1
ATOM 3435 O O . ARG A 1 453 ? -33.312 12.098 30.094 1.00 86.50 453 ARG A O 1
ATOM 3442 N N . ASP A 1 454 ? -34.483 10.176 29.987 1.00 83.81 454 ASP A N 1
ATOM 3443 C CA . ASP A 1 454 ? -35.267 10.336 31.208 1.00 83.81 454 ASP A CA 1
ATOM 3444 C C . ASP A 1 454 ? -34.376 10.072 32.435 1.00 83.81 454 ASP A C 1
ATOM 3446 O O . ASP A 1 454 ? -33.821 8.981 32.599 1.00 83.81 454 ASP A O 1
ATOM 3450 N N . LYS A 1 455 ? -34.216 11.096 33.282 1.00 73.94 455 LYS A N 1
ATOM 3451 C CA . LYS A 1 455 ? -33.363 11.053 34.480 1.00 73.94 455 LYS A CA 1
ATOM 3452 C C . LYS A 1 455 ? -33.917 10.095 35.533 1.00 73.94 455 LYS A C 1
ATOM 3454 O O . LYS A 1 455 ? -33.144 9.376 36.165 1.00 73.94 455 LYS A O 1
ATOM 3459 N N . ASP A 1 456 ? -35.239 10.021 35.665 1.00 75.75 456 ASP A N 1
ATOM 3460 C CA . ASP A 1 456 ? -35.907 9.201 36.684 1.00 75.75 456 ASP A CA 1
ATOM 3461 C C . ASP A 1 456 ? -35.819 7.701 36.360 1.00 75.75 456 ASP A C 1
ATOM 3463 O O . ASP A 1 456 ? -36.128 6.838 37.182 1.00 75.75 456 ASP A O 1
ATOM 3467 N N . ARG A 1 457 ? -35.345 7.379 35.151 1.00 79.38 457 ARG A N 1
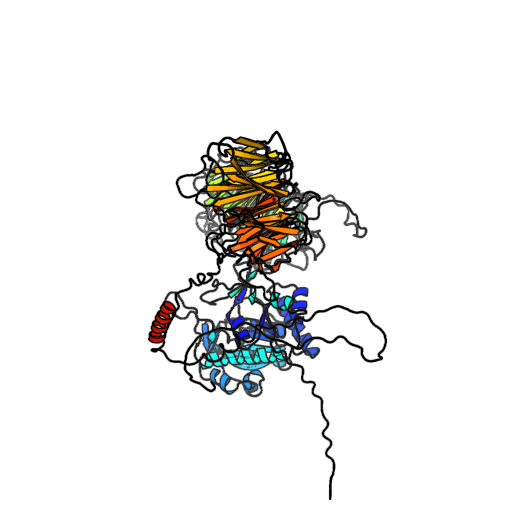ATOM 3468 C CA . ARG A 1 457 ? -35.129 6.023 34.639 1.00 79.38 457 ARG A CA 1
ATOM 3469 C C . ARG A 1 457 ? -33.658 5.709 34.376 1.00 79.38 457 ARG A C 1
ATOM 3471 O O . ARG A 1 457 ? -33.360 4.750 33.668 1.00 79.38 457 ARG A O 1
ATOM 3478 N N . ALA A 1 458 ? -32.733 6.461 34.975 1.00 69.19 458 ALA A N 1
ATOM 3479 C CA . ALA A 1 458 ? -31.293 6.265 34.787 1.00 69.19 458 ALA A CA 1
ATOM 3480 C C . ALA A 1 458 ? -30.778 4.876 35.227 1.00 69.19 458 ALA A C 1
ATOM 3482 O O . ALA A 1 458 ? -29.717 4.458 34.776 1.00 69.19 458 ALA A O 1
ATOM 3483 N N . LEU A 1 459 ? -31.524 4.159 36.080 1.00 72.88 459 LEU A N 1
ATOM 3484 C CA . LEU A 1 459 ? -31.195 2.804 36.545 1.00 72.88 459 LEU A CA 1
ATOM 3485 C C . LEU A 1 459 ? -31.662 1.685 35.595 1.00 72.88 459 LEU A C 1
ATOM 3487 O O . LEU A 1 459 ? -31.377 0.514 35.850 1.00 72.88 459 LEU A O 1
ATOM 3491 N N . LEU A 1 460 ? -32.410 2.002 34.530 1.00 74.25 460 LEU A N 1
ATOM 3492 C CA . LEU A 1 460 ? -32.804 0.996 33.544 1.00 74.25 460 LEU A CA 1
ATOM 3493 C C . LEU A 1 460 ? -31.584 0.491 32.770 1.00 74.25 460 LEU A C 1
ATOM 3495 O O . LEU A 1 460 ? -30.664 1.245 32.460 1.00 74.25 460 LEU A O 1
ATOM 3499 N N . ARG A 1 461 ? -31.627 -0.789 32.384 1.00 71.69 461 ARG A N 1
ATOM 3500 C CA . ARG A 1 461 ? -30.590 -1.426 31.558 1.00 71.69 461 ARG A CA 1
ATOM 3501 C C . ARG A 1 461 ? -30.338 -0.675 30.243 1.00 71.69 461 ARG A C 1
ATOM 3503 O O . ARG A 1 461 ? -29.205 -0.634 29.778 1.00 71.69 461 ARG A O 1
ATOM 3510 N N . HIS A 1 462 ? -31.385 -0.091 29.659 1.00 77.94 462 HIS A N 1
ATOM 3511 C CA . HIS A 1 462 ? -31.302 0.705 28.437 1.00 77.94 462 HIS A CA 1
ATOM 3512 C C . HIS A 1 462 ? -31.831 2.127 28.686 1.00 77.94 462 HIS A C 1
ATOM 3514 O O . HIS A 1 462 ? -32.819 2.283 29.409 1.00 77.94 462 HIS A O 1
ATOM 3520 N N . PRO A 1 463 ? -31.212 3.165 28.090 1.00 79.81 463 PRO A N 1
ATOM 3521 C CA . PRO A 1 463 ? -31.685 4.539 28.182 1.00 79.81 463 PRO A CA 1
ATOM 3522 C C . PRO A 1 463 ? -33.105 4.682 27.631 1.00 79.81 463 PRO A C 1
ATOM 3524 O O . PRO A 1 463 ? -33.437 4.164 26.566 1.00 79.81 463 PRO A O 1
ATOM 3527 N N . TRP A 1 464 ? -33.916 5.448 28.352 1.00 87.12 464 TRP A N 1
ATOM 3528 C CA . TRP A 1 464 ? -35.287 5.776 27.981 1.00 87.12 464 TRP A CA 1
ATOM 3529 C C . TRP A 1 464 ? -35.357 7.221 27.500 1.00 87.12 464 TRP A C 1
ATOM 3531 O O . TRP A 1 464 ? -34.850 8.103 28.185 1.00 87.12 464 TRP A O 1
ATOM 3541 N N . TYR A 1 465 ? -35.957 7.482 26.343 1.00 90.12 465 TYR A N 1
ATOM 3542 C CA . TYR A 1 465 ? -36.004 8.806 25.720 1.00 90.12 465 TYR A CA 1
ATOM 3543 C C . TYR A 1 465 ? -37.370 9.478 25.886 1.00 90.12 465 TYR A C 1
ATOM 3545 O O . TYR A 1 465 ? -38.416 8.846 25.749 1.00 90.12 465 TYR A O 1
ATOM 3553 N N . MET A 1 466 ? -37.373 10.787 26.133 1.00 90.12 466 MET A N 1
ATOM 3554 C CA . MET A 1 466 ? -38.578 11.614 26.219 1.00 90.12 466 MET A CA 1
ATOM 3555 C C . MET A 1 466 ? -38.428 12.888 25.387 1.00 90.12 466 MET A C 1
ATOM 3557 O O . MET A 1 466 ? -37.347 13.471 25.313 1.00 90.12 466 MET A O 1
ATOM 3561 N N . CYS A 1 467 ? -39.516 13.321 24.744 1.00 90.88 467 CYS A N 1
ATOM 3562 C CA . CYS A 1 467 ? -39.529 14.556 23.962 1.00 90.88 467 CYS A CA 1
ATOM 3563 C C . CYS A 1 467 ? -39.505 15.761 24.908 1.00 90.88 467 CYS A C 1
ATOM 3565 O O . CYS A 1 467 ? -40.452 15.965 25.666 1.00 90.88 467 CYS A O 1
ATOM 3567 N N . VAL A 1 468 ? -38.461 16.584 24.816 1.00 88.19 468 VAL A N 1
ATOM 3568 C CA . VAL A 1 468 ? -38.302 17.801 25.635 1.00 88.19 468 VAL A CA 1
ATOM 3569 C C . VAL A 1 468 ? -38.568 19.087 24.862 1.00 88.19 468 VAL A C 1
ATOM 3571 O O . VAL A 1 468 ? -38.848 20.121 25.464 1.00 88.19 468 VAL A O 1
ATOM 3574 N N . GLN A 1 469 ? -38.521 19.041 23.528 1.00 89.31 469 GLN A N 1
ATOM 3575 C CA . GLN A 1 469 ? -38.802 20.200 22.685 1.00 89.31 469 GLN A CA 1
ATOM 3576 C C . GLN A 1 469 ? -39.418 19.776 21.348 1.00 89.31 469 GLN A C 1
ATOM 3578 O O . GLN A 1 469 ? -39.025 18.770 20.761 1.00 89.31 469 GLN A O 1
ATOM 3583 N N . THR A 1 470 ? -40.376 20.560 20.847 1.00 92.75 470 THR A N 1
ATOM 3584 C CA . THR A 1 470 ? -40.903 20.459 19.476 1.00 92.75 470 THR A CA 1
ATOM 3585 C C . THR A 1 470 ? -40.743 21.811 18.785 1.00 92.75 470 THR A C 1
ATOM 3587 O O . THR A 1 470 ? -41.209 22.829 19.293 1.00 92.75 470 THR A O 1
ATOM 3590 N N . LEU A 1 471 ? -40.080 21.819 17.634 1.00 91.56 471 LEU A N 1
ATOM 3591 C CA . LEU A 1 471 ? -39.856 22.977 16.774 1.00 91.56 471 LEU A CA 1
ATOM 3592 C C . LEU A 1 471 ? -40.757 22.867 15.551 1.00 91.56 471 LEU A C 1
ATOM 3594 O O . LEU A 1 471 ? -40.783 21.818 14.917 1.00 91.56 471 LEU A O 1
ATOM 3598 N N . SER A 1 472 ? -41.449 23.943 15.185 1.00 90.00 472 SER A N 1
ATOM 3599 C CA . SER A 1 472 ? -42.140 24.025 13.895 1.00 90.00 472 SER A CA 1
ATOM 3600 C C . SER A 1 472 ? -41.178 24.549 12.830 1.00 90.00 472 SER A C 1
ATOM 3602 O O . SER A 1 472 ? -40.506 25.560 13.046 1.00 90.00 472 SER A O 1
ATOM 3604 N N . THR A 1 473 ? -41.104 23.875 11.683 1.00 85.50 473 THR A N 1
ATOM 3605 C CA . THR A 1 473 ? -40.295 24.303 10.528 1.00 85.50 473 THR A CA 1
ATOM 3606 C C . THR A 1 473 ? -41.046 25.274 9.610 1.00 85.50 473 THR A C 1
ATOM 3608 O O . THR A 1 473 ? -40.499 25.732 8.610 1.00 85.50 473 THR A O 1
ATOM 3611 N N . GLY A 1 474 ? -42.288 25.635 9.955 1.00 78.81 474 GLY A N 1
ATOM 3612 C CA . GLY A 1 474 ? -43.123 26.545 9.174 1.00 78.81 474 GLY A CA 1
ATOM 3613 C C . GLY A 1 474 ? -43.874 25.839 8.039 1.00 78.81 474 GLY A C 1
ATOM 3614 O O . GLY A 1 474 ? -44.563 24.845 8.262 1.00 78.81 474 GLY A O 1
ATOM 3615 N N . GLY A 1 475 ? -43.805 26.399 6.825 1.00 81.00 475 GLY A N 1
ATOM 3616 C CA . GLY A 1 475 ? -44.555 25.929 5.648 1.00 81.00 475 GLY A CA 1
ATOM 3617 C C . GLY A 1 475 ? -43.945 24.733 4.904 1.00 81.00 475 GLY A C 1
ATOM 3618 O O . GLY A 1 475 ? -44.646 24.104 4.115 1.00 81.00 475 GLY A O 1
ATOM 3619 N N . SER A 1 476 ? -42.677 24.399 5.160 1.00 88.88 476 SER A N 1
ATOM 3620 C CA . SER A 1 476 ? -41.963 23.255 4.572 1.00 88.88 476 SER A CA 1
ATOM 3621 C C . SER A 1 476 ? -41.644 22.211 5.641 1.00 88.88 476 SER A C 1
ATOM 3623 O O . SER A 1 476 ? -41.600 22.538 6.828 1.00 88.88 476 SER A O 1
ATOM 3625 N N . TRP A 1 477 ? -41.442 20.952 5.245 1.00 92.94 477 TRP A N 1
ATOM 3626 C CA . TRP A 1 477 ? -41.010 19.900 6.171 1.00 92.94 477 TRP A CA 1
ATOM 3627 C C . TRP A 1 477 ? -39.500 19.639 6.062 1.00 92.94 477 TRP A C 1
ATOM 3629 O O . TRP A 1 477 ? -38.933 19.790 4.971 1.00 92.94 477 TRP A O 1
ATOM 3639 N N . PRO A 1 478 ? -38.839 19.246 7.167 1.00 95.38 478 PRO A N 1
ATOM 3640 C CA . PRO A 1 478 ? -37.433 18.861 7.159 1.00 95.38 478 PRO A CA 1
ATOM 3641 C C . PRO A 1 478 ? -37.241 17.546 6.394 1.00 95.38 478 PRO A C 1
ATOM 3643 O O . PRO A 1 478 ? -38.047 16.621 6.518 1.00 95.38 478 PRO A O 1
ATOM 3646 N N . THR A 1 479 ? -36.179 17.453 5.598 1.00 93.38 479 THR A N 1
ATOM 3647 C CA . THR A 1 479 ? -35.888 16.278 4.758 1.00 93.38 479 THR A CA 1
ATOM 3648 C C . THR A 1 479 ? -34.639 15.524 5.190 1.00 93.38 479 THR A C 1
ATOM 3650 O O . THR A 1 479 ? -34.578 14.316 5.013 1.00 93.38 479 THR A O 1
ATOM 3653 N N . THR A 1 480 ? -33.653 16.217 5.756 1.00 92.94 480 THR A N 1
ATOM 3654 C CA . THR A 1 480 ? -32.347 15.663 6.132 1.00 92.94 480 THR A CA 1
ATOM 3655 C C . THR A 1 480 ? -31.677 16.597 7.134 1.00 92.94 480 THR A C 1
ATOM 3657 O O . THR A 1 480 ? -31.961 17.798 7.148 1.00 92.94 480 THR A O 1
ATOM 3660 N N . VAL A 1 481 ? -30.750 16.075 7.934 1.00 92.12 481 VAL A N 1
ATOM 3661 C CA . VAL A 1 481 ? -29.963 16.864 8.888 1.00 92.12 481 VAL A CA 1
ATOM 3662 C C . VAL A 1 481 ? -28.505 16.427 8.884 1.00 92.12 481 VAL A C 1
ATOM 3664 O O . VAL A 1 481 ? -28.213 15.251 8.695 1.00 92.12 481 VAL A O 1
ATOM 3667 N N . SER A 1 482 ? -27.605 17.373 9.137 1.00 90.19 482 SER A N 1
ATOM 3668 C CA . SER A 1 482 ? -26.205 17.109 9.466 1.00 90.19 482 SER A CA 1
ATOM 3669 C C . SER A 1 482 ? -25.755 18.026 10.601 1.00 90.19 482 SER A C 1
ATOM 3671 O O . SER A 1 482 ? -26.158 19.191 10.686 1.00 90.19 482 SER A O 1
ATOM 3673 N N . LEU A 1 483 ? -24.903 17.501 11.478 1.00 85.44 483 LEU A N 1
ATOM 3674 C CA . LEU A 1 483 ? -24.282 18.252 12.569 1.00 85.44 483 LEU A CA 1
ATOM 3675 C C . LEU A 1 483 ? -22.870 18.681 12.182 1.00 85.44 483 LEU A C 1
ATOM 3677 O O . LEU A 1 483 ? -22.198 18.011 11.400 1.00 85.44 483 LEU A O 1
ATOM 3681 N N . LYS A 1 484 ? -22.402 19.784 12.764 1.00 74.81 484 LYS A N 1
ATOM 3682 C CA . LYS A 1 484 ? -20.999 20.187 12.672 1.00 74.81 484 LYS A CA 1
ATOM 3683 C C . LYS A 1 484 ? -20.210 19.512 13.797 1.00 74.81 484 LYS A C 1
ATOM 3685 O O . LYS A 1 484 ? -20.425 19.828 14.967 1.00 74.81 484 LYS A O 1
ATOM 3690 N N . LEU A 1 485 ? -19.293 18.595 13.470 1.00 62.75 485 LEU A N 1
ATOM 3691 C CA . LEU A 1 485 ? -18.420 17.990 14.487 1.00 62.75 485 LEU A CA 1
ATOM 3692 C C . LEU A 1 485 ? -17.626 19.080 15.230 1.00 62.75 485 LEU A C 1
ATOM 3694 O O . LEU A 1 485 ? -17.058 19.974 14.608 1.00 62.75 485 LEU A O 1
ATOM 3698 N N . GLY A 1 486 ? -17.598 19.000 16.564 1.00 56.62 486 GLY A N 1
ATOM 3699 C CA . GLY A 1 486 ? -16.948 19.982 17.443 1.00 56.62 486 GLY A CA 1
ATOM 3700 C C . GLY A 1 486 ? -17.854 21.128 17.913 1.00 56.62 486 GLY A C 1
ATOM 3701 O O . GLY A 1 486 ? -17.543 21.765 18.917 1.00 56.62 486 GLY A O 1
ATOM 3702 N N . ASP A 1 487 ? -19.003 21.341 17.262 1.00 63.31 487 ASP A N 1
ATOM 3703 C CA . ASP A 1 487 ? -20.050 22.269 17.694 1.00 63.31 487 ASP A CA 1
ATOM 3704 C C . ASP A 1 487 ? -21.388 21.523 17.808 1.00 63.31 487 ASP A C 1
ATOM 3706 O O . ASP A 1 487 ? -22.249 21.593 16.931 1.00 63.31 487 ASP A O 1
ATOM 3710 N N . VAL A 1 488 ? -21.586 20.821 18.930 1.00 60.75 488 VAL A N 1
ATOM 3711 C CA . VAL A 1 488 ? -22.863 20.169 19.284 1.00 60.75 488 VAL A CA 1
ATOM 3712 C C . VAL A 1 488 ? -24.001 21.169 19.507 1.00 60.75 488 VAL A C 1
ATOM 3714 O O . VAL A 1 488 ? -25.029 20.797 20.046 1.00 60.75 488 VAL A O 1
ATOM 3717 N N . THR A 1 489 ? -23.860 22.443 19.138 1.00 66.38 489 THR A N 1
ATOM 3718 C CA . THR A 1 489 ? -24.923 23.439 19.293 1.00 66.38 489 THR A CA 1
ATOM 3719 C C . THR A 1 489 ? -25.614 23.791 17.985 1.00 66.38 489 THR A C 1
ATOM 3721 O O . THR A 1 489 ? -26.709 24.338 18.058 1.00 66.38 489 THR A O 1
ATOM 3724 N N . SER A 1 490 ? -25.044 23.448 16.821 1.00 81.19 490 SER A N 1
ATOM 3725 C CA . SER A 1 490 ? -25.548 23.857 15.501 1.00 81.19 490 SER A CA 1
ATOM 3726 C C . SER A 1 490 ? -25.924 22.661 14.616 1.00 81.19 490 SER A C 1
ATOM 3728 O O . SER A 1 490 ? -25.089 21.802 14.333 1.00 81.19 490 SER A O 1
ATOM 3730 N N . MET A 1 491 ? -27.163 22.636 14.112 1.00 87.75 491 MET A N 1
ATOM 3731 C CA . MET A 1 491 ? -27.634 21.646 13.132 1.00 87.75 491 MET A CA 1
ATOM 3732 C C . MET A 1 491 ? -28.040 22.308 11.812 1.00 87.75 491 MET A C 1
ATOM 3734 O O . MET A 1 491 ? -28.671 23.368 11.809 1.00 87.75 491 MET A O 1
ATOM 3738 N N . TYR A 1 492 ? -27.713 21.650 10.703 1.00 91.94 492 TYR A N 1
ATOM 3739 C CA . TYR A 1 492 ? -28.032 22.074 9.343 1.00 91.94 492 TYR A CA 1
ATOM 3740 C C . TYR A 1 492 ? -29.117 21.156 8.793 1.00 91.94 492 TYR A C 1
ATOM 3742 O O . TYR A 1 492 ? -28.907 19.952 8.676 1.00 91.94 492 TYR A O 1
ATOM 3750 N N . VAL A 1 493 ? -30.285 21.716 8.492 1.00 93.50 493 VAL A N 1
ATOM 3751 C CA . VAL A 1 493 ? -31.497 20.977 8.136 1.00 93.50 493 VAL A CA 1
ATOM 3752 C C . VAL A 1 493 ? -31.950 21.384 6.741 1.00 93.50 493 VAL A C 1
ATOM 3754 O O . VAL A 1 493 ? -32.318 22.535 6.510 1.00 93.50 493 VAL A O 1
ATOM 3757 N N . GLY A 1 494 ? -31.940 20.435 5.810 1.00 94.50 494 GLY A N 1
ATOM 3758 C CA . GLY A 1 494 ? -32.527 20.622 4.485 1.00 94.50 494 GLY A CA 1
ATOM 3759 C C . GLY A 1 494 ? -34.052 20.549 4.551 1.00 94.50 494 GLY A C 1
ATOM 3760 O O . GLY A 1 494 ? -34.609 19.866 5.416 1.00 94.50 494 GLY A O 1
ATOM 3761 N N . ASN A 1 495 ? -34.741 21.254 3.654 1.00 93.88 495 ASN A N 1
ATOM 3762 C CA . ASN A 1 495 ? -36.201 21.254 3.604 1.00 93.88 495 ASN A CA 1
ATOM 3763 C C . ASN A 1 495 ? -36.768 20.910 2.218 1.00 93.88 495 ASN A C 1
ATOM 3765 O O . ASN A 1 495 ? -36.076 20.899 1.196 1.00 93.88 495 ASN A O 1
ATOM 3769 N N . SER A 1 496 ? -38.076 20.654 2.191 1.00 94.06 496 SER A N 1
ATOM 3770 C CA . SER A 1 496 ? -38.818 20.245 0.995 1.00 94.06 496 SER A CA 1
ATOM 3771 C C . SER A 1 496 ? -38.933 21.305 -0.104 1.00 94.06 496 SER A C 1
ATOM 3773 O O . SER A 1 496 ? -39.359 20.973 -1.205 1.00 94.06 496 SER A O 1
ATOM 3775 N N . THR A 1 497 ? -38.575 22.561 0.173 1.00 93.31 497 THR A N 1
ATOM 3776 C CA . THR A 1 497 ? -38.638 23.682 -0.781 1.00 93.31 497 THR A CA 1
ATOM 3777 C C . THR A 1 497 ? -37.264 24.088 -1.317 1.00 93.31 497 THR A C 1
ATOM 3779 O O . THR A 1 497 ? -37.174 25.101 -1.992 1.00 93.31 497 THR A O 1
ATOM 3782 N N . GLY A 1 498 ? -36.202 23.343 -0.991 1.00 92.19 498 GLY A N 1
ATOM 3783 C CA . GLY A 1 498 ? -34.845 23.607 -1.489 1.00 92.19 498 GLY A CA 1
ATOM 3784 C C . GLY A 1 498 ? -33.999 24.523 -0.605 1.00 92.19 498 GLY A C 1
ATOM 3785 O O . GLY A 1 498 ? -32.890 24.899 -0.977 1.00 92.19 498 GLY A O 1
ATOM 3786 N N . GLY A 1 499 ? -34.501 24.868 0.582 1.00 93.25 499 GLY A N 1
ATOM 3787 C CA . GLY A 1 499 ? -33.802 25.706 1.546 1.00 93.25 499 GLY A CA 1
ATOM 3788 C C . GLY A 1 499 ? -33.055 24.921 2.625 1.00 93.25 499 GLY A C 1
ATOM 3789 O O . GLY A 1 499 ? -33.441 23.810 2.997 1.00 93.25 499 GLY A O 1
ATOM 3790 N N . LEU A 1 500 ? -32.014 25.548 3.169 1.00 94.31 500 LEU A N 1
ATOM 3791 C CA . LEU A 1 500 ? -31.186 25.046 4.263 1.00 94.31 500 LEU A CA 1
ATOM 3792 C C . LEU A 1 500 ? -31.408 25.905 5.512 1.00 94.31 500 LEU A C 1
ATOM 3794 O O . LEU A 1 500 ? -31.085 27.093 5.540 1.00 94.31 500 LEU A O 1
ATOM 3798 N N . ALA A 1 501 ? -31.973 25.306 6.553 1.00 92.94 501 ALA A N 1
ATOM 3799 C CA . ALA A 1 501 ? -32.208 25.929 7.847 1.00 92.94 501 ALA A CA 1
ATOM 3800 C C . ALA A 1 501 ? -31.085 25.570 8.827 1.00 92.94 501 ALA A C 1
ATOM 3802 O O . ALA A 1 501 ? -30.751 24.401 8.996 1.00 92.94 501 ALA A O 1
ATOM 3803 N N . VAL A 1 502 ? -30.532 26.563 9.517 1.00 91.12 502 VAL A N 1
ATOM 3804 C CA . VAL A 1 502 ? -29.534 26.370 10.574 1.00 91.12 502 VAL A CA 1
ATOM 3805 C C . VAL A 1 502 ? -30.200 26.635 11.913 1.00 91.12 502 VAL A C 1
ATOM 3807 O O . VAL A 1 502 ? -30.596 27.770 12.192 1.00 91.12 502 VAL A O 1
ATOM 3810 N N . TYR A 1 503 ? -30.321 25.606 12.746 1.00 89.06 503 TYR A N 1
ATOM 3811 C CA . TYR A 1 503 ? -30.820 25.735 14.115 1.00 89.06 503 TYR A CA 1
ATOM 3812 C C . TYR A 1 503 ? -29.656 25.709 15.093 1.00 89.06 503 TYR A C 1
ATOM 3814 O O . TYR A 1 503 ? -28.737 24.909 14.928 1.00 89.06 503 TYR A O 1
ATOM 3822 N N . THR A 1 504 ? -29.713 26.553 16.122 1.00 84.81 504 THR A N 1
ATOM 3823 C CA . THR A 1 504 ? -28.687 26.610 17.164 1.00 84.81 504 THR A CA 1
ATOM 3824 C C . THR A 1 504 ? -29.268 26.692 18.568 1.00 84.81 504 THR A C 1
ATOM 3826 O O . THR A 1 504 ? -30.325 27.297 18.753 1.00 84.81 504 THR A O 1
ATOM 3829 N N . ALA A 1 505 ? -28.546 26.174 19.557 1.00 76.12 505 ALA A N 1
ATOM 3830 C CA . ALA A 1 505 ? -28.810 26.385 20.981 1.00 76.12 505 ALA A CA 1
ATOM 3831 C C . ALA A 1 505 ? -27.725 27.254 21.634 1.00 76.12 505 ALA A C 1
ATOM 3833 O O . ALA A 1 505 ? -26.585 27.299 21.176 1.00 76.12 505 ALA A O 1
ATOM 3834 N N . SER A 1 506 ? -28.068 27.947 22.722 1.00 63.03 506 SER A N 1
ATOM 3835 C CA . SER A 1 506 ? -27.102 28.706 23.523 1.00 63.03 506 SER A CA 1
ATOM 3836 C C . SER A 1 506 ? -26.381 27.796 24.527 1.00 63.03 506 SER A C 1
ATOM 3838 O O . SER A 1 506 ? -27.019 27.133 25.342 1.00 63.03 506 SER A O 1
ATOM 3840 N N . GLY A 1 507 ? -25.043 27.794 24.498 1.00 56.62 507 GLY A N 1
ATOM 3841 C CA . GLY A 1 507 ? -24.203 26.974 25.383 1.00 56.62 507 GLY A CA 1
ATOM 3842 C C . GLY A 1 507 ? -24.193 25.483 25.018 1.00 56.62 507 GLY A C 1
ATOM 3843 O O . GLY A 1 507 ? -24.731 25.078 23.995 1.00 56.62 507 GLY A O 1
ATOM 3844 N N . ARG A 1 508 ? -23.589 24.637 25.867 1.00 55.69 508 ARG A N 1
ATOM 3845 C CA . ARG A 1 508 ? -23.569 23.163 25.726 1.00 55.69 508 ARG A CA 1
ATOM 3846 C C . ARG A 1 508 ? -24.954 22.530 25.989 1.00 55.69 508 ARG A C 1
ATOM 3848 O O . ARG A 1 508 ? -25.071 21.633 26.813 1.00 55.69 508 ARG A O 1
ATOM 3855 N N . TYR A 1 509 ? -26.022 23.018 25.355 1.00 54.97 509 TYR A N 1
ATOM 3856 C CA . TYR A 1 509 ? -27.408 22.587 25.598 1.00 54.97 509 TYR A CA 1
ATOM 3857 C C . TYR A 1 509 ? -27.657 21.115 25.251 1.00 54.97 509 TYR A C 1
ATOM 3859 O O . TYR A 1 509 ? -28.347 20.423 25.989 1.00 54.97 509 TYR A O 1
ATOM 3867 N N . LEU A 1 510 ? -27.052 20.619 24.167 1.00 56.19 510 LEU A N 1
ATOM 3868 C CA . LEU A 1 510 ? -27.160 19.211 23.763 1.00 56.19 510 LEU A CA 1
ATOM 3869 C C . LEU A 1 510 ? -26.276 18.269 24.617 1.00 56.19 510 LEU A C 1
ATOM 3871 O O . LEU A 1 510 ? -26.424 17.052 24.526 1.00 56.19 510 LEU A O 1
ATOM 3875 N N . ASP A 1 511 ? -25.431 18.841 25.489 1.00 50.81 511 ASP A N 1
ATOM 3876 C CA . ASP A 1 511 ? -24.461 18.165 26.370 1.00 50.81 511 ASP A CA 1
ATOM 3877 C C . ASP A 1 511 ? -24.857 18.226 27.863 1.00 50.81 511 ASP A C 1
ATOM 3879 O O . ASP A 1 511 ? -24.606 17.294 28.628 1.00 50.81 511 ASP A O 1
ATOM 3883 N N . ARG A 1 512 ? -25.472 19.329 28.315 1.00 48.84 512 ARG A N 1
ATOM 3884 C CA . ARG A 1 512 ? -25.927 19.507 29.698 1.00 48.84 512 ARG A CA 1
ATOM 3885 C C . ARG A 1 512 ? -27.325 18.937 29.853 1.00 48.84 512 ARG A C 1
ATOM 3887 O O . ARG A 1 512 ? -28.274 19.392 29.225 1.00 48.84 512 ARG A O 1
ATOM 3894 N N . GLN A 1 513 ? -27.457 17.988 30.772 1.00 48.16 513 GLN A N 1
ATOM 3895 C CA . GLN A 1 513 ? -28.741 17.494 31.243 1.00 48.16 513 GLN A CA 1
ATOM 3896 C C . GLN A 1 513 ? -29.541 18.618 31.937 1.00 48.16 513 GLN A C 1
ATOM 3898 O O . GLN A 1 513 ? -29.490 18.736 33.156 1.00 48.16 513 GLN A O 1
ATOM 3903 N N . ALA A 1 514 ? -30.257 19.430 31.151 1.00 43.09 514 ALA A N 1
ATOM 3904 C CA . ALA A 1 514 ? -31.260 20.441 31.511 1.00 43.09 514 ALA A CA 1
ATOM 3905 C C . ALA A 1 514 ? -31.422 20.736 33.021 1.00 43.09 514 ALA A C 1
ATOM 3907 O O . ALA A 1 514 ? -32.128 20.016 33.730 1.00 43.09 514 ALA A O 1
ATOM 3908 N N . GLU A 1 515 ? -30.797 21.822 33.485 1.00 43.81 515 GLU A N 1
ATOM 3909 C CA . GLU A 1 515 ? -31.123 22.490 34.760 1.00 43.81 515 GLU A CA 1
ATOM 3910 C C . GLU A 1 515 ? -31.583 23.948 34.562 1.00 43.81 515 GLU A C 1
ATOM 3912 O O . GLU A 1 515 ? -32.096 24.560 35.493 1.00 43.81 515 GLU A O 1
ATOM 3917 N N . SER A 1 516 ? -31.501 24.504 33.345 1.00 45.62 516 SER A N 1
ATOM 3918 C CA . SER A 1 516 ? -32.056 25.823 33.017 1.00 45.62 516 SER A CA 1
ATOM 3919 C C . SER A 1 516 ? -32.889 25.782 31.732 1.00 45.62 516 SER A C 1
ATOM 3921 O O . SER A 1 516 ? -32.568 25.086 30.771 1.00 45.62 516 SER A O 1
ATOM 3923 N N . THR A 1 517 ? -33.972 26.562 31.703 1.00 47.03 517 THR A N 1
ATOM 3924 C CA . THR A 1 517 ? -34.797 26.835 30.508 1.00 47.03 517 THR A CA 1
ATOM 3925 C C . THR A 1 517 ? -34.074 27.698 29.465 1.00 47.03 517 THR A C 1
ATOM 3927 O O . THR A 1 517 ? -34.574 27.888 28.354 1.00 47.03 517 THR A O 1
ATOM 3930 N N . ASP A 1 518 ? -32.886 28.196 29.805 1.00 47.09 518 ASP A N 1
ATOM 3931 C CA . ASP A 1 518 ? -32.066 29.087 28.996 1.00 47.09 518 ASP A CA 1
ATOM 3932 C C . ASP A 1 518 ? -31.093 28.257 28.138 1.00 47.09 518 ASP A C 1
ATOM 3934 O O . ASP A 1 518 ? -29.979 27.934 28.552 1.00 47.09 518 ASP A O 1
ATOM 3938 N N . GLY A 1 519 ? -31.568 27.796 26.974 1.00 60.84 519 GLY A N 1
ATOM 3939 C CA . GLY A 1 519 ? -30.804 26.879 26.115 1.00 60.84 519 GLY A CA 1
ATOM 3940 C C . GLY A 1 519 ? -31.524 26.275 24.906 1.00 60.84 519 GLY A C 1
ATOM 3941 O O . GLY A 1 519 ? -30.861 25.706 24.052 1.00 60.84 519 GLY A O 1
ATOM 3942 N N . GLN A 1 520 ? -32.850 26.397 24.790 1.00 74.31 520 GLN A N 1
ATOM 3943 C CA . GLN A 1 520 ? -33.642 25.767 23.719 1.00 74.31 520 GLN A CA 1
ATOM 3944 C C . GLN A 1 520 ? -33.086 25.980 22.298 1.00 74.31 520 GLN A C 1
ATOM 3946 O O . GLN A 1 520 ? -32.691 27.094 21.943 1.00 74.31 520 GLN A O 1
ATOM 3951 N N . MET A 1 521 ? -33.148 24.935 21.458 1.00 82.44 521 MET A N 1
ATOM 3952 C CA . MET A 1 521 ? -32.800 25.042 20.035 1.00 82.44 521 MET A CA 1
ATOM 3953 C C . MET A 1 521 ? -33.733 26.047 19.352 1.00 82.44 521 MET A C 1
ATOM 3955 O O . MET A 1 521 ? -34.948 26.002 19.551 1.00 82.44 521 MET A O 1
ATOM 3959 N N . LYS A 1 522 ? -33.183 26.956 18.544 1.00 86.69 522 LYS A N 1
ATOM 3960 C CA . LYS A 1 522 ? -33.936 27.975 17.793 1.00 86.69 522 LYS A CA 1
ATOM 3961 C C . LYS A 1 522 ? -33.383 28.117 16.382 1.00 86.69 522 LYS A C 1
ATOM 3963 O O . LYS A 1 522 ? -32.203 27.877 16.146 1.00 86.69 522 LYS A O 1
ATOM 3968 N N . LEU A 1 523 ? -34.232 28.522 15.438 1.00 89.38 523 LEU A N 1
ATOM 3969 C CA . LEU A 1 523 ? -33.797 28.834 14.078 1.00 89.38 523 LEU A CA 1
ATOM 3970 C C . LEU A 1 523 ? -32.876 30.062 14.112 1.00 89.38 523 LEU A C 1
ATOM 3972 O O . LEU A 1 523 ? -33.286 31.125 14.574 1.00 89.38 523 LEU A O 1
ATOM 3976 N N . LYS A 1 524 ? -31.646 29.910 13.621 1.00 88.69 524 LYS A N 1
ATOM 3977 C CA . LYS A 1 524 ? -30.648 30.983 13.531 1.00 88.69 524 LYS A CA 1
ATOM 3978 C C . LYS A 1 524 ? -30.615 31.605 12.141 1.00 88.69 524 LYS A C 1
ATOM 3980 O O . LYS A 1 524 ? -30.554 32.826 12.027 1.00 88.69 524 LYS A O 1
ATOM 3985 N N . ARG A 1 525 ? -30.621 30.779 11.090 1.00 89.38 525 ARG A N 1
ATOM 3986 C CA . ARG A 1 525 ? -30.579 31.218 9.683 1.00 89.38 525 ARG A CA 1
ATOM 3987 C C . ARG A 1 525 ? -31.410 30.302 8.797 1.00 89.38 525 ARG A C 1
ATOM 3989 O O . ARG A 1 525 ? -31.558 29.123 9.100 1.00 89.38 525 ARG A O 1
ATOM 3996 N N . LEU A 1 526 ? -31.920 30.850 7.700 1.00 91.75 526 LEU A N 1
ATOM 3997 C CA . LEU A 1 526 ? -32.603 30.108 6.645 1.00 91.75 526 LEU A CA 1
ATOM 3998 C C . LEU A 1 526 ? -32.107 30.613 5.289 1.00 91.75 526 LEU A C 1
ATOM 4000 O O . LEU A 1 526 ? -32.337 31.769 4.940 1.00 91.75 526 LEU A O 1
ATOM 4004 N N . TYR A 1 527 ? -31.454 29.737 4.534 1.00 91.88 527 TYR A N 1
ATOM 4005 C CA . TYR A 1 527 ? -31.040 29.981 3.156 1.00 91.88 527 TYR A CA 1
ATOM 4006 C C . TYR A 1 527 ? -32.098 29.399 2.223 1.00 91.88 527 TYR A C 1
ATOM 4008 O O . TYR A 1 527 ? -32.455 28.232 2.358 1.00 91.88 527 TYR A O 1
ATOM 4016 N N . THR A 1 528 ? -32.634 30.201 1.306 1.00 89.69 528 THR A N 1
ATOM 4017 C CA . THR A 1 528 ? -33.742 29.803 0.410 1.00 89.69 528 THR A CA 1
ATOM 4018 C C . THR A 1 528 ? -33.338 29.752 -1.061 1.00 89.69 528 THR A C 1
ATOM 4020 O O . THR A 1 528 ? -34.136 29.345 -1.895 1.00 89.69 528 THR A O 1
ATOM 4023 N N . HIS A 1 529 ? -32.105 30.150 -1.376 1.00 87.88 529 HIS A N 1
ATOM 4024 C CA . HIS A 1 529 ? -31.592 30.323 -2.736 1.00 87.88 529 HIS A CA 1
ATOM 4025 C C . HIS A 1 529 ? -30.760 29.144 -3.252 1.00 87.88 529 HIS A C 1
ATOM 4027 O O . HIS A 1 529 ? -30.238 29.234 -4.357 1.00 87.88 529 HIS A O 1
ATOM 4033 N N . LEU A 1 530 ? -30.588 28.085 -2.455 1.00 90.06 530 LEU A N 1
ATOM 4034 C CA . LEU A 1 530 ? -29.718 26.961 -2.800 1.00 90.06 530 LEU A CA 1
ATOM 4035 C C . LEU A 1 530 ? -30.329 26.138 -3.941 1.00 90.06 530 LEU A C 1
ATOM 4037 O O . LEU A 1 530 ? -29.876 26.216 -5.081 1.00 90.06 530 LEU A O 1
ATOM 4041 N N . HIS A 1 531 ? -31.423 25.430 -3.670 1.00 93.88 531 HIS A N 1
ATOM 4042 C CA . HIS A 1 531 ? -32.072 24.591 -4.671 1.00 93.88 531 HIS A CA 1
ATOM 4043 C C . HIS A 1 531 ? -33.446 25.123 -5.064 1.00 93.88 531 HIS A C 1
ATOM 4045 O O . HIS A 1 531 ? -34.173 25.703 -4.258 1.00 93.88 531 HIS A O 1
ATOM 4051 N N . THR A 1 532 ? -33.818 24.880 -6.318 1.00 91.94 532 THR A N 1
ATOM 4052 C CA . THR A 1 532 ? -35.157 25.200 -6.847 1.00 91.94 532 THR A CA 1
ATOM 4053 C C . THR A 1 532 ? -36.208 24.163 -6.445 1.00 91.94 532 THR A C 1
ATOM 4055 O O . THR A 1 532 ? -37.404 24.457 -6.428 1.00 91.94 532 THR A O 1
ATOM 4058 N N . LEU A 1 533 ? -35.760 22.954 -6.093 1.00 92.06 533 LEU A N 1
ATOM 4059 C CA . LEU A 1 533 ? -36.561 21.846 -5.574 1.00 92.06 533 LEU A CA 1
ATOM 4060 C C . LEU A 1 533 ? -35.992 21.362 -4.232 1.00 92.06 533 LEU A C 1
ATOM 4062 O O . LEU A 1 533 ? -34.900 21.751 -3.836 1.00 92.06 533 LEU A O 1
ATOM 4066 N N . GLY A 1 534 ? -36.726 20.502 -3.522 1.00 92.06 534 GLY A N 1
ATOM 4067 C CA . GLY A 1 534 ? -36.361 20.035 -2.178 1.00 92.06 534 GLY A CA 1
ATOM 4068 C C . GLY A 1 534 ? -34.921 19.525 -2.031 1.00 92.06 534 GLY A C 1
ATOM 4069 O O . GLY A 1 534 ? -34.410 18.826 -2.907 1.00 92.06 534 GLY A O 1
ATOM 4070 N N . ILE A 1 535 ? -34.294 19.824 -0.888 1.00 95.56 535 ILE A N 1
ATOM 4071 C CA . ILE A 1 535 ? -32.992 19.257 -0.508 1.00 95.56 535 ILE A CA 1
ATOM 4072 C C . ILE A 1 535 ? -33.199 17.820 -0.045 1.00 95.56 535 ILE A C 1
ATOM 4074 O O . ILE A 1 535 ? -34.177 17.509 0.636 1.00 95.56 535 ILE A O 1
ATOM 4078 N N . THR A 1 536 ? -32.273 16.941 -0.396 1.00 91.44 536 THR A N 1
ATOM 4079 C CA . THR A 1 536 ? -32.408 15.496 -0.202 1.00 91.44 536 THR A CA 1
ATOM 4080 C C . THR A 1 536 ? -31.309 14.880 0.639 1.00 91.44 536 THR A C 1
ATOM 4082 O O . THR A 1 536 ? -31.567 13.905 1.335 1.00 91.44 536 THR A O 1
ATOM 4085 N N . GLN A 1 537 ? -30.132 15.498 0.646 1.00 92.88 537 GLN A N 1
ATOM 4086 C CA . GLN A 1 537 ? -29.074 15.215 1.600 1.00 92.88 537 GLN A CA 1
ATOM 4087 C C . GLN A 1 537 ? -28.334 16.515 1.910 1.00 92.88 537 GLN A C 1
ATOM 4089 O O . GLN A 1 537 ? -28.192 17.382 1.045 1.00 92.88 537 GLN A O 1
ATOM 4094 N N . VAL A 1 538 ? -27.902 16.643 3.160 1.00 94.62 538 VAL A N 1
ATOM 4095 C CA . VAL A 1 538 ? -27.020 17.705 3.642 1.00 94.62 538 VAL A CA 1
ATOM 4096 C C . VAL A 1 538 ? -25.832 17.015 4.290 1.00 94.62 538 VAL A C 1
ATOM 4098 O O . VAL A 1 538 ? -26.034 16.122 5.110 1.00 94.62 538 VAL A O 1
ATOM 4101 N N . LEU A 1 539 ? -24.622 17.438 3.941 1.00 93.38 539 LEU A N 1
ATOM 4102 C CA . LEU A 1 539 ? -23.372 16.943 4.507 1.00 93.38 539 LEU A CA 1
ATOM 4103 C C . LEU A 1 539 ? -22.517 18.142 4.921 1.00 93.38 539 LEU A C 1
ATOM 4105 O O . LEU A 1 539 ? -22.205 19.002 4.102 1.00 93.38 539 LEU A O 1
ATOM 4109 N N . VAL A 1 540 ? -22.167 18.230 6.202 1.00 91.00 540 VAL A N 1
ATOM 4110 C CA . VAL A 1 540 ? -21.295 19.296 6.718 1.00 91.00 540 VAL A CA 1
ATOM 4111 C C . VAL A 1 540 ? -19.848 18.813 6.687 1.00 91.00 540 VAL A C 1
ATOM 4113 O O . VAL A 1 540 ? -19.548 17.756 7.234 1.00 91.00 540 VAL A O 1
ATOM 4116 N N . ILE A 1 541 ? -18.957 19.620 6.112 1.00 88.94 541 ILE A N 1
ATOM 4117 C CA . ILE A 1 541 ? -17.504 19.416 6.091 1.00 88.94 541 ILE A CA 1
ATOM 4118 C C . ILE A 1 541 ? -16.895 20.386 7.121 1.00 88.94 541 ILE A C 1
ATOM 4120 O O . ILE A 1 541 ? -16.697 21.574 6.836 1.00 88.94 541 ILE A O 1
ATOM 4124 N N . PRO A 1 542 ? -16.698 19.937 8.375 1.00 75.94 542 PRO A N 1
ATOM 4125 C CA . PRO A 1 542 ? -16.448 20.823 9.511 1.00 75.94 542 PRO A CA 1
ATOM 4126 C C . PRO A 1 542 ? -15.063 21.475 9.480 1.00 75.94 542 PRO A C 1
ATOM 4128 O O . PRO A 1 542 ? -14.929 22.608 9.938 1.00 75.94 542 PRO A O 1
ATOM 4131 N N . ASP A 1 543 ? -14.061 20.785 8.938 1.00 74.69 543 ASP A N 1
ATOM 4132 C CA . ASP A 1 543 ? -12.674 21.240 8.796 1.00 74.69 543 ASP A CA 1
ATOM 4133 C C . ASP A 1 543 ? -12.536 22.435 7.845 1.00 74.69 543 ASP A C 1
ATOM 4135 O O . ASP A 1 543 ? -11.650 23.263 8.036 1.00 74.69 543 ASP A O 1
ATOM 4139 N N . GLN A 1 544 ? -13.450 22.574 6.882 1.00 73.00 544 GLN A N 1
ATOM 4140 C CA . GLN A 1 544 ? -13.412 23.642 5.876 1.00 73.00 544 GLN A CA 1
ATOM 4141 C C . GLN A 1 544 ? -14.571 24.634 5.994 1.00 73.00 544 GLN A C 1
ATOM 4143 O O . GLN A 1 544 ? -14.675 25.554 5.192 1.00 73.00 544 GLN A O 1
ATOM 4148 N N . ASN A 1 545 ? -15.445 24.470 6.996 1.00 85.94 545 ASN A N 1
ATOM 4149 C CA . ASN A 1 545 ? -16.694 25.229 7.123 1.00 85.94 545 ASN A CA 1
ATOM 4150 C C . ASN A 1 545 ? -17.563 25.184 5.853 1.00 85.94 545 ASN A C 1
ATOM 4152 O O . ASN A 1 545 ? -18.238 26.160 5.537 1.00 85.94 545 ASN A O 1
ATOM 4156 N N . LEU A 1 546 ? -17.594 24.055 5.146 1.00 90.56 546 LEU A N 1
ATOM 4157 C CA . LEU A 1 546 ? -18.427 23.884 3.956 1.00 90.56 546 LEU A CA 1
ATOM 4158 C C . LEU A 1 546 ? -19.660 23.034 4.270 1.00 90.56 546 LEU A C 1
ATOM 4160 O O . LEU A 1 546 ? -19.655 22.191 5.170 1.00 90.56 546 LEU A O 1
ATOM 4164 N N . VAL A 1 547 ? -20.729 23.255 3.512 1.00 93.06 547 VAL A N 1
ATOM 4165 C CA . VAL A 1 547 ? -21.928 22.416 3.503 1.00 93.06 547 VAL A CA 1
ATOM 4166 C C . VAL A 1 547 ? -22.202 21.995 2.072 1.00 93.06 547 VAL A C 1
ATOM 4168 O O . VAL A 1 547 ? -22.305 22.837 1.183 1.00 93.06 547 VAL A O 1
ATOM 4171 N N . VAL A 1 548 ? -22.340 20.692 1.871 1.00 95.25 548 VAL A N 1
ATOM 4172 C CA . VAL A 1 548 ? -22.761 20.097 0.609 1.00 95.25 548 VAL A CA 1
ATOM 4173 C C . VAL A 1 548 ? -24.256 19.815 0.687 1.00 95.25 548 VAL A C 1
ATOM 4175 O O . VAL A 1 548 ? -24.723 19.178 1.635 1.00 95.25 548 VAL A O 1
ATOM 4178 N N . THR A 1 549 ? -25.018 20.278 -0.298 1.00 96.31 549 THR A N 1
ATOM 4179 C CA . THR A 1 549 ? -26.454 20.020 -0.418 1.00 96.31 549 THR A CA 1
ATOM 4180 C C . THR A 1 549 ? -26.770 19.362 -1.757 1.00 96.31 549 THR A C 1
ATOM 4182 O O . THR A 1 549 ? -26.320 19.812 -2.808 1.00 96.31 549 THR A O 1
ATOM 4185 N N . LEU A 1 550 ? -27.553 18.280 -1.719 1.00 95.75 550 LEU A N 1
ATOM 4186 C CA . LEU A 1 550 ? -28.046 17.583 -2.912 1.00 95.75 550 LEU A CA 1
ATOM 4187 C C . LEU A 1 550 ? -29.524 17.898 -3.119 1.00 95.75 550 LEU A C 1
ATOM 4189 O O . LEU A 1 550 ? -30.336 17.618 -2.231 1.00 95.75 550 LEU A O 1
ATOM 4193 N N . GLY A 1 551 ? -29.892 18.413 -4.288 1.00 92.81 551 GLY A N 1
ATOM 4194 C CA . GLY A 1 551 ? -31.264 18.801 -4.606 1.00 92.81 551 GLY A CA 1
ATOM 4195 C C . GLY A 1 551 ? -32.016 17.799 -5.474 1.00 92.81 551 GLY A C 1
ATOM 4196 O O . GLY A 1 551 ? -31.444 16.915 -6.112 1.00 92.81 551 GLY A O 1
ATOM 4197 N N . PHE A 1 552 ? -33.339 17.957 -5.519 1.00 90.31 552 PHE A N 1
ATOM 4198 C CA . PHE A 1 552 ? -34.191 17.316 -6.527 1.00 90.31 552 PHE A CA 1
ATOM 4199 C C . PHE A 1 552 ? -34.049 17.933 -7.929 1.00 90.31 552 PHE A C 1
ATOM 4201 O O . PHE A 1 552 ? -34.620 17.400 -8.872 1.00 90.31 552 PHE A O 1
ATOM 4208 N N . ASP A 1 553 ? -33.316 19.036 -8.059 1.00 91.75 553 ASP A N 1
ATOM 4209 C CA . ASP A 1 553 ? -33.082 19.791 -9.293 1.00 91.75 553 ASP A CA 1
ATOM 4210 C C . ASP A 1 553 ? -31.789 19.386 -10.019 1.00 91.75 553 ASP A C 1
ATOM 4212 O O . ASP A 1 553 ? -31.193 20.197 -10.722 1.00 91.75 553 ASP A O 1
ATOM 4216 N N . ASP A 1 554 ? -31.357 18.135 -9.832 1.00 92.19 554 ASP A N 1
ATOM 4217 C CA . ASP A 1 554 ? -30.173 17.520 -10.451 1.00 92.19 554 ASP A CA 1
ATOM 4218 C C . ASP A 1 554 ? -28.830 18.194 -10.120 1.00 92.19 554 ASP A C 1
ATOM 4220 O O . ASP A 1 554 ? -27.820 17.947 -10.781 1.00 92.19 554 ASP A O 1
ATOM 4224 N N . LYS A 1 555 ? -28.793 19.005 -9.056 1.00 93.31 555 LYS A N 1
ATOM 4225 C CA . LYS A 1 555 ? -27.600 19.741 -8.624 1.00 93.31 555 LYS A CA 1
ATOM 4226 C C . LYS A 1 555 ? -27.074 19.264 -7.278 1.00 93.31 555 LYS A C 1
ATOM 4228 O O . LYS A 1 555 ? -27.842 18.966 -6.359 1.00 93.31 555 LYS A O 1
ATOM 4233 N N . ALA A 1 556 ? -25.752 19.268 -7.158 1.00 94.88 556 ALA A N 1
ATOM 4234 C CA . ALA A 1 556 ? -25.044 19.258 -5.887 1.00 94.88 556 ALA A CA 1
ATOM 4235 C C . ALA A 1 556 ? -24.375 20.624 -5.695 1.00 94.88 556 ALA A C 1
ATOM 4237 O O . ALA A 1 556 ? -23.664 21.105 -6.577 1.00 94.88 556 ALA A O 1
ATOM 4238 N N . GLN A 1 557 ? -24.623 21.272 -4.563 1.00 94.50 557 GLN A N 1
ATOM 4239 C CA . GLN A 1 557 ? -24.063 22.582 -4.245 1.00 94.50 557 GLN A CA 1
ATOM 4240 C C . GLN A 1 557 ? -23.145 22.487 -3.043 1.00 94.50 557 GLN A C 1
ATOM 4242 O O . GLN A 1 557 ? -23.488 21.863 -2.045 1.00 94.50 557 GLN A O 1
ATOM 4247 N N . ILE A 1 558 ? -21.992 23.137 -3.138 1.00 94.25 558 ILE A N 1
ATOM 4248 C CA . ILE A 1 558 ? -21.042 23.286 -2.043 1.00 94.25 558 ILE A CA 1
ATOM 4249 C C . ILE A 1 558 ? -21.076 24.760 -1.659 1.00 94.25 558 ILE A C 1
ATOM 4251 O O . ILE A 1 558 ? -20.728 25.621 -2.467 1.00 94.25 558 ILE A O 1
ATOM 4255 N N . CYS A 1 559 ? -21.538 25.064 -0.451 1.00 92.50 559 CYS A N 1
ATOM 4256 C CA . CYS A 1 559 ? -21.675 26.429 0.042 1.00 92.50 559 CYS A CA 1
ATOM 4257 C C . CYS A 1 559 ? -20.933 26.638 1.360 1.00 92.50 559 CYS A C 1
ATOM 4259 O O . CYS A 1 559 ? -20.800 25.717 2.167 1.00 92.50 559 CYS A O 1
ATOM 4261 N N . ASP A 1 560 ? -20.490 27.867 1.602 1.00 89.88 560 ASP A N 1
ATOM 4262 C CA . ASP A 1 560 ? -19.901 28.254 2.880 1.00 89.88 560 ASP A CA 1
ATOM 4263 C C . ASP A 1 560 ? -20.960 28.212 3.993 1.00 89.88 560 ASP A C 1
ATOM 4265 O O . ASP A 1 560 ? -22.031 28.819 3.895 1.00 89.88 560 ASP A O 1
ATOM 4269 N N . ALA A 1 561 ? -20.654 27.502 5.078 1.00 85.44 561 ALA A N 1
ATOM 4270 C CA . ALA A 1 561 ? -21.578 27.227 6.175 1.00 85.44 561 ALA A CA 1
ATOM 4271 C C . ALA A 1 561 ? -22.011 28.494 6.930 1.00 85.44 561 ALA A C 1
ATOM 4273 O O . ALA A 1 561 ? -23.046 28.503 7.602 1.00 85.44 561 ALA A O 1
ATOM 4274 N N . ILE A 1 562 ? -21.213 29.564 6.855 1.00 83.44 562 ILE A N 1
ATOM 4275 C CA . ILE A 1 562 ? -21.475 30.823 7.552 1.00 83.44 562 ILE A CA 1
ATOM 4276 C C . ILE A 1 562 ? -22.290 31.754 6.650 1.00 83.44 562 ILE A C 1
ATOM 4278 O O . ILE A 1 562 ? -23.381 32.185 7.016 1.00 83.44 562 ILE A O 1
ATOM 4282 N N . SER A 1 563 ? -21.793 32.102 5.477 1.00 86.25 563 SER A N 1
ATOM 4283 C CA . SER A 1 563 ? -22.423 33.069 4.578 1.00 86.25 563 SER A CA 1
ATOM 4284 C C . SER A 1 563 ? -23.592 32.480 3.784 1.00 86.25 563 SER A C 1
ATOM 4286 O O . SER A 1 563 ? -24.510 33.220 3.435 1.00 86.25 563 SER A O 1
ATOM 4288 N N . GLY A 1 564 ? -23.603 31.166 3.540 1.00 84.56 564 GLY A N 1
ATOM 4289 C CA . GLY A 1 564 ? -24.538 30.511 2.622 1.00 84.56 564 GLY A CA 1
ATOM 4290 C C . GLY A 1 564 ? -24.256 30.811 1.147 1.00 84.56 564 GLY A C 1
ATOM 4291 O O . GLY A 1 564 ? -25.109 30.545 0.298 1.00 84.56 564 GLY A O 1
ATOM 4292 N N . VAL A 1 565 ? -23.095 31.394 0.831 1.00 91.19 565 VAL A N 1
ATOM 4293 C CA . VAL A 1 565 ? -22.654 31.625 -0.549 1.00 91.19 565 VAL A CA 1
ATOM 4294 C C . VAL A 1 565 ? -22.260 30.289 -1.168 1.00 91.19 565 VAL A C 1
ATOM 4296 O O . VAL A 1 565 ? -21.497 29.528 -0.575 1.00 91.19 565 VAL A O 1
ATOM 4299 N N . VAL A 1 566 ? -22.794 30.001 -2.355 1.00 91.69 566 VAL A N 1
ATOM 4300 C CA . VAL A 1 566 ? -22.449 28.799 -3.123 1.00 91.69 566 VAL A CA 1
ATOM 4301 C C . VAL A 1 566 ? -21.076 29.009 -3.758 1.00 91.69 566 VAL A C 1
ATOM 4303 O O . VAL A 1 566 ? -20.909 29.923 -4.560 1.00 91.69 566 VAL A O 1
ATOM 4306 N N . ALA A 1 567 ? -20.111 28.173 -3.383 1.00 87.12 567 ALA A N 1
ATOM 4307 C CA . ALA A 1 567 ? -18.760 28.171 -3.933 1.00 87.12 567 ALA A CA 1
ATOM 4308 C C . ALA A 1 567 ? -18.700 27.360 -5.233 1.00 87.12 567 ALA A C 1
ATOM 4310 O O . ALA A 1 567 ? -18.193 27.836 -6.242 1.00 87.12 567 ALA A O 1
ATOM 4311 N N . VAL A 1 568 ? -19.283 26.157 -5.226 1.00 90.06 568 VAL A N 1
ATOM 4312 C CA . VAL A 1 568 ? -19.268 25.244 -6.377 1.00 90.06 568 VAL A CA 1
ATOM 4313 C C . VAL A 1 568 ? -20.670 24.696 -6.618 1.00 90.06 568 VAL A C 1
ATOM 4315 O O . VAL A 1 568 ? -21.373 24.309 -5.683 1.00 90.06 568 VAL A O 1
ATOM 4318 N N . THR A 1 569 ? -21.079 24.651 -7.886 1.00 92.31 569 THR A N 1
ATOM 4319 C CA . THR A 1 569 ? -22.278 23.932 -8.337 1.00 92.31 569 THR A CA 1
ATOM 4320 C C . THR A 1 569 ? -21.852 22.815 -9.275 1.00 92.31 569 THR A C 1
ATOM 4322 O O . THR A 1 569 ? -21.318 23.074 -10.350 1.00 92.31 569 THR A O 1
ATOM 4325 N N . ILE A 1 570 ? -22.114 21.576 -8.873 1.00 91.62 570 ILE A N 1
ATOM 4326 C CA . ILE A 1 570 ? -21.921 20.389 -9.700 1.00 91.62 570 ILE A CA 1
ATOM 4327 C C . ILE A 1 570 ? -23.282 20.060 -10.311 1.00 91.62 570 ILE A C 1
ATOM 4329 O O . ILE A 1 570 ? -24.230 19.709 -9.604 1.00 91.62 570 ILE A O 1
ATOM 4333 N N . ASP A 1 571 ? -23.385 20.224 -11.626 1.00 88.94 571 ASP A N 1
ATOM 4334 C CA . ASP A 1 571 ? -24.637 20.088 -12.369 1.00 88.94 571 ASP A CA 1
ATOM 4335 C C . ASP A 1 571 ? -24.695 18.740 -13.106 1.00 88.94 571 ASP A C 1
ATOM 4337 O O . ASP A 1 571 ? -23.756 18.369 -13.818 1.00 88.94 571 ASP A O 1
ATOM 4341 N N . ASN A 1 572 ? -25.792 17.999 -12.931 1.00 87.88 572 ASN A N 1
ATOM 4342 C CA . ASN A 1 572 ? -26.075 16.758 -13.654 1.00 87.88 572 ASN A CA 1
ATOM 4343 C C . ASN A 1 572 ? -27.298 16.876 -14.588 1.00 87.88 572 ASN A C 1
ATOM 4345 O O . ASN A 1 572 ? -27.790 15.870 -15.108 1.00 87.88 572 ASN A O 1
ATOM 4349 N N . ALA A 1 573 ? -27.772 18.100 -14.849 1.00 78.25 573 ALA A N 1
ATOM 4350 C CA . ALA A 1 573 ? -28.947 18.379 -15.673 1.00 78.25 573 ALA A CA 1
ATOM 4351 C C . ALA A 1 573 ? -28.802 17.892 -17.120 1.00 78.25 573 ALA A C 1
ATOM 4353 O O . ALA A 1 573 ? -29.786 17.453 -17.707 1.00 78.25 573 ALA A O 1
ATOM 4354 N N . ALA A 1 574 ? -27.585 17.883 -17.683 1.00 74.69 574 ALA A N 1
ATOM 4355 C CA . ALA A 1 574 ? -27.330 17.352 -19.029 1.00 74.69 574 ALA A CA 1
ATOM 4356 C C . ALA A 1 574 ? -27.737 15.872 -19.181 1.00 74.69 574 ALA A C 1
ATOM 4358 O O . ALA A 1 574 ? -27.980 15.404 -20.291 1.00 74.69 574 ALA A O 1
ATOM 4359 N N . ARG A 1 575 ? -27.819 15.136 -18.067 1.00 76.50 575 ARG A N 1
ATOM 4360 C CA . ARG A 1 575 ? -28.237 13.730 -18.020 1.00 76.50 575 ARG A CA 1
ATOM 4361 C C . ARG A 1 575 ? -29.671 13.546 -17.531 1.00 76.50 575 ARG A C 1
ATOM 4363 O O . ARG A 1 575 ? -30.160 12.422 -17.577 1.00 76.50 575 ARG A O 1
ATOM 4370 N N . HIS A 1 576 ? -30.328 14.608 -17.056 1.00 80.62 576 HIS A N 1
ATOM 4371 C CA . HIS A 1 576 ? -31.607 14.538 -16.339 1.00 80.62 576 HIS A CA 1
ATOM 4372 C C . HIS A 1 576 ? -31.585 13.500 -15.201 1.00 80.62 576 HIS A C 1
ATOM 4374 O O . HIS A 1 576 ? -32.541 12.748 -14.992 1.00 80.62 576 HIS A O 1
ATOM 4380 N N . CYS A 1 577 ? -30.446 13.412 -14.504 1.00 83.44 577 CYS A N 1
ATOM 4381 C CA . CYS A 1 577 ? -30.184 12.397 -13.491 1.00 83.44 577 CYS A CA 1
ATOM 4382 C C . CYS A 1 577 ? -29.903 13.045 -12.139 1.00 83.44 577 CYS A C 1
ATOM 4384 O O . CYS A 1 577 ? -28.856 13.647 -11.913 1.00 83.44 577 CYS A O 1
ATOM 4386 N N . ARG A 1 578 ? -30.813 12.833 -11.195 1.00 87.75 578 ARG A N 1
ATOM 4387 C CA . ARG A 1 578 ? -30.689 13.375 -9.847 1.00 87.75 578 ARG A CA 1
ATOM 4388 C C . ARG A 1 578 ? -29.558 12.722 -9.053 1.00 87.75 578 ARG A C 1
ATOM 4390 O O . ARG A 1 578 ? -29.443 11.494 -9.041 1.00 87.75 578 ARG A O 1
ATOM 4397 N N . PHE A 1 579 ? -28.813 13.527 -8.294 1.00 91.56 579 PHE A N 1
ATOM 4398 C CA . PHE A 1 579 ? -27.930 13.029 -7.240 1.00 91.56 579 PHE A CA 1
ATOM 4399 C C . PHE A 1 579 ? -28.723 12.341 -6.129 1.00 91.56 579 PHE A C 1
ATOM 4401 O O . PHE A 1 579 ? -29.752 12.836 -5.649 1.00 91.56 579 PHE A O 1
ATOM 4408 N N . ARG A 1 580 ? -28.233 11.175 -5.722 1.00 88.19 580 ARG A N 1
ATOM 4409 C CA . ARG A 1 580 ? -28.898 10.307 -4.762 1.00 88.19 580 ARG A CA 1
ATOM 4410 C C . ARG A 1 580 ? -28.246 10.349 -3.394 1.00 88.19 580 ARG A C 1
ATOM 4412 O O . ARG A 1 580 ? -28.973 10.442 -2.407 1.00 88.19 580 ARG A O 1
ATOM 4419 N N . ALA A 1 581 ? -26.921 10.267 -3.354 1.00 90.06 581 ALA A N 1
ATOM 4420 C CA . ALA A 1 581 ? -26.169 10.303 -2.116 1.00 90.06 581 ALA A CA 1
ATOM 4421 C C . ALA A 1 581 ? -24.774 10.900 -2.302 1.00 90.06 581 ALA A C 1
ATOM 4423 O O . ALA A 1 581 ? -24.240 10.923 -3.413 1.00 90.06 581 ALA A O 1
ATOM 4424 N N . CYS A 1 582 ? -24.199 11.361 -1.198 1.00 93.44 582 CYS A N 1
ATOM 4425 C CA . CYS A 1 582 ? -22.834 11.846 -1.116 1.00 93.44 582 CYS A CA 1
ATOM 4426 C C . CYS A 1 582 ? -22.181 11.490 0.215 1.00 93.44 582 CYS A C 1
ATOM 4428 O O . CYS A 1 582 ? -22.878 11.340 1.224 1.00 93.44 582 CYS A O 1
ATOM 4430 N N . ASP A 1 583 ? -20.852 11.409 0.205 1.00 91.31 583 ASP A N 1
ATOM 4431 C CA . ASP A 1 583 ? -20.044 11.291 1.416 1.00 91.31 583 ASP A CA 1
ATOM 4432 C C . ASP A 1 583 ? -18.641 11.895 1.231 1.00 91.31 583 ASP A C 1
ATOM 4434 O O . ASP A 1 583 ? -18.180 12.099 0.103 1.00 91.31 583 ASP A O 1
ATOM 4438 N N . TRP A 1 584 ? -17.983 12.215 2.346 1.00 90.56 584 TRP A N 1
ATOM 4439 C CA . TRP A 1 584 ? -16.743 12.990 2.393 1.00 90.56 584 TRP A CA 1
ATOM 4440 C C . TRP A 1 584 ? -15.561 12.168 2.903 1.00 90.56 584 TRP A C 1
ATOM 4442 O O . TRP A 1 584 ? -15.574 11.660 4.026 1.00 90.56 584 TRP A O 1
ATOM 4452 N N . ASP A 1 585 ? -14.495 12.109 2.107 1.00 85.50 585 ASP A N 1
ATOM 4453 C CA . ASP A 1 585 ? -13.209 11.587 2.549 1.00 85.50 585 ASP A CA 1
ATOM 4454 C C . ASP A 1 585 ? -12.378 12.704 3.174 1.00 85.50 585 ASP A C 1
ATOM 4456 O O . ASP A 1 585 ? -11.753 13.517 2.495 1.00 85.50 585 ASP A O 1
ATOM 4460 N N . LYS A 1 586 ? -12.348 12.708 4.506 1.00 79.56 586 LYS A N 1
ATOM 4461 C CA . LYS A 1 586 ? -11.590 13.683 5.288 1.00 79.56 586 LYS A CA 1
ATOM 4462 C C . LYS A 1 586 ? -10.076 13.596 5.074 1.00 79.56 586 LYS A C 1
ATOM 4464 O O . LYS A 1 586 ? -9.404 14.612 5.219 1.00 79.56 586 LYS A O 1
ATOM 4469 N N . VAL A 1 587 ? -9.531 12.410 4.804 1.00 74.44 587 VAL A N 1
ATOM 4470 C CA . VAL A 1 587 ? -8.076 12.208 4.722 1.00 74.44 587 VAL A CA 1
ATOM 4471 C C . VAL A 1 587 ? -7.543 12.782 3.415 1.00 74.44 587 VAL A C 1
ATOM 4473 O O . VAL A 1 587 ? -6.557 13.512 3.426 1.00 74.44 587 VAL A O 1
ATOM 4476 N N . HIS A 1 588 ? -8.229 12.501 2.309 1.00 70.19 588 HIS A N 1
ATOM 4477 C CA . HIS A 1 588 ? -7.765 12.857 0.964 1.00 70.19 588 HIS A CA 1
ATOM 4478 C C . HIS A 1 588 ? -8.484 14.070 0.379 1.00 70.19 588 HIS A C 1
ATOM 4480 O O . HIS A 1 588 ? -8.119 14.551 -0.687 1.00 70.19 588 HIS A O 1
ATOM 4486 N N . ARG A 1 589 ? -9.494 14.571 1.093 1.00 83.56 589 ARG A N 1
ATOM 4487 C CA . ARG A 1 589 ? -10.268 15.762 0.749 1.00 83.56 589 ARG A CA 1
ATOM 4488 C C . ARG A 1 589 ? -11.045 15.625 -0.567 1.00 83.56 589 ARG A C 1
ATOM 4490 O O . ARG A 1 589 ? -11.204 16.589 -1.322 1.00 83.56 589 ARG A O 1
ATOM 4497 N N . ASP A 1 590 ? -11.607 14.435 -0.778 1.00 87.38 590 ASP A N 1
ATOM 4498 C CA . ASP A 1 590 ? -12.443 14.110 -1.933 1.00 87.38 590 ASP A CA 1
ATOM 4499 C C . ASP A 1 590 ? -13.912 13.912 -1.552 1.00 87.38 590 ASP A C 1
ATOM 4501 O O . ASP A 1 590 ? -14.259 13.247 -0.572 1.00 87.38 590 ASP A O 1
ATOM 4505 N N . LEU A 1 591 ? -14.790 14.469 -2.381 1.00 91.38 591 LEU A N 1
ATOM 4506 C CA . LEU A 1 591 ? -16.233 14.320 -2.302 1.00 91.38 591 LEU A CA 1
ATOM 4507 C C . LEU A 1 591 ? -16.697 13.236 -3.277 1.00 91.38 591 LEU A C 1
ATOM 4509 O O . LEU A 1 591 ? -16.496 13.337 -4.489 1.00 91.38 591 LEU A O 1
ATOM 4513 N N . TYR A 1 592 ? -17.381 12.230 -2.745 1.00 92.44 592 TYR A N 1
ATOM 4514 C CA . TYR A 1 592 ? -17.979 11.156 -3.527 1.00 92.44 592 TYR A CA 1
ATOM 4515 C C . TYR A 1 592 ? -19.467 11.419 -3.707 1.00 92.44 592 TYR A C 1
ATOM 4517 O O . TYR A 1 592 ? -20.177 11.681 -2.738 1.00 92.44 592 TYR A O 1
ATOM 4525 N N . LEU A 1 593 ? -19.948 11.336 -4.944 1.00 92.88 593 LEU A N 1
ATOM 4526 C CA . LEU A 1 593 ? -21.345 11.550 -5.315 1.00 92.88 593 LEU A CA 1
ATOM 4527 C C . LEU A 1 593 ? -21.837 10.350 -6.120 1.00 92.88 593 LEU A C 1
ATOM 4529 O O . LEU A 1 593 ? -21.119 9.853 -6.984 1.00 92.88 593 LEU A O 1
ATOM 4533 N N . VAL A 1 594 ? -23.074 9.920 -5.897 1.00 91.75 594 VAL A N 1
ATOM 4534 C CA . VAL A 1 594 ? -23.744 8.948 -6.774 1.00 91.75 594 VAL A CA 1
ATOM 4535 C C . VAL A 1 594 ? -25.055 9.501 -7.307 1.00 91.75 594 VAL A C 1
ATOM 4537 O O . VAL A 1 594 ? -25.792 10.168 -6.576 1.00 91.75 594 VAL A O 1
ATOM 4540 N N . ASP A 1 595 ? -25.360 9.223 -8.574 1.00 89.94 595 ASP A N 1
ATOM 4541 C CA . ASP A 1 595 ? -26.622 9.604 -9.217 1.00 89.94 595 ASP A CA 1
ATOM 4542 C C . ASP A 1 595 ? -27.598 8.419 -9.381 1.00 89.94 595 ASP A C 1
ATOM 4544 O O . ASP A 1 595 ? -27.235 7.244 -9.287 1.00 89.94 595 ASP A O 1
ATOM 4548 N N . ASN A 1 596 ? -28.870 8.727 -9.652 1.00 84.44 596 ASN A N 1
ATOM 4549 C CA . ASN A 1 596 ? -29.904 7.720 -9.925 1.00 84.44 596 ASN A CA 1
ATOM 4550 C C . ASN A 1 596 ? -29.638 6.893 -11.201 1.00 84.44 596 ASN A C 1
ATOM 4552 O O . ASN A 1 596 ? -30.255 5.843 -11.385 1.00 84.44 596 ASN A O 1
ATOM 4556 N N . GLY A 1 597 ? -28.757 7.358 -12.090 1.00 81.69 597 GLY A N 1
ATOM 4557 C CA . GLY A 1 597 ? -28.341 6.646 -13.299 1.00 81.69 597 GLY A CA 1
ATOM 4558 C C . GLY A 1 597 ? -27.282 5.568 -13.041 1.00 81.69 597 GLY A C 1
ATOM 4559 O O . GLY A 1 597 ? -26.964 4.803 -13.961 1.00 81.69 597 GLY A O 1
ATOM 4560 N N . GLY A 1 598 ? -26.764 5.491 -11.809 1.00 80.88 598 GLY A N 1
ATOM 4561 C CA . GLY A 1 598 ? -25.701 4.578 -11.403 1.00 80.88 598 GLY A CA 1
ATOM 4562 C C . GLY A 1 598 ? -24.301 5.093 -11.716 1.00 80.88 598 GLY A C 1
ATOM 4563 O O . GLY A 1 598 ? -23.402 4.286 -11.908 1.00 80.88 598 GLY A O 1
ATOM 4564 N N . GLU A 1 599 ? -24.091 6.402 -11.814 1.00 86.25 599 GLU A N 1
ATOM 4565 C CA . GLU A 1 599 ? -22.753 6.982 -11.943 1.00 86.25 599 GLU A CA 1
ATOM 4566 C C . GLU A 1 599 ? -22.197 7.385 -10.577 1.00 86.25 599 GLU A C 1
ATOM 4568 O O . GLU A 1 599 ? -22.871 8.067 -9.807 1.00 86.25 599 GLU A O 1
ATOM 4573 N N . LEU A 1 600 ? -20.963 6.961 -10.297 1.00 88.62 600 LEU A N 1
ATOM 4574 C CA . LEU A 1 600 ? -20.125 7.435 -9.202 1.00 88.62 600 LEU A CA 1
ATOM 4575 C C . LEU A 1 600 ? -19.242 8.570 -9.720 1.00 88.62 600 LEU A C 1
ATOM 4577 O O . LEU A 1 600 ? -18.549 8.419 -10.724 1.00 88.62 600 LEU A O 1
ATOM 4581 N N . ILE A 1 601 ? -19.245 9.697 -9.024 1.00 88.94 601 ILE A N 1
ATOM 4582 C CA . ILE A 1 601 ? -18.473 10.890 -9.359 1.00 88.94 601 ILE A CA 1
ATOM 4583 C C . ILE A 1 601 ? -17.559 11.195 -8.174 1.00 88.94 601 ILE A C 1
ATOM 4585 O O . ILE A 1 601 ? -18.023 11.285 -7.037 1.00 88.94 601 ILE A O 1
ATOM 4589 N N . ILE A 1 602 ? -16.267 11.349 -8.451 1.00 88.81 602 ILE A N 1
ATOM 4590 C CA . ILE A 1 602 ? -15.235 11.713 -7.480 1.00 88.81 602 ILE A CA 1
ATOM 4591 C C . ILE A 1 602 ? -14.819 13.149 -7.775 1.00 88.81 602 ILE A C 1
ATOM 4593 O O . ILE A 1 602 ? -14.331 13.447 -8.869 1.00 88.81 602 ILE A O 1
ATOM 4597 N N . TRP A 1 603 ? -15.030 14.039 -6.814 1.00 87.19 603 TRP A N 1
ATOM 4598 C CA . TRP A 1 603 ? -14.749 15.462 -6.936 1.00 87.19 603 TRP A CA 1
ATOM 4599 C C . TRP A 1 603 ? -13.710 15.886 -5.902 1.00 87.19 603 TRP A C 1
ATOM 4601 O O . TRP A 1 603 ? -13.950 15.760 -4.704 1.00 87.19 603 TRP A O 1
ATOM 4611 N N . SER A 1 604 ? -12.576 16.420 -6.352 1.00 82.19 604 SER A N 1
ATOM 4612 C CA . SER A 1 604 ? -11.567 16.954 -5.438 1.00 82.19 604 SER A CA 1
ATOM 4613 C C . SER A 1 604 ? -11.965 18.358 -5.012 1.00 82.19 604 SER A C 1
ATOM 4615 O O . SER A 1 604 ? -12.219 19.207 -5.872 1.00 82.19 604 SER A O 1
ATOM 4617 N N . LEU A 1 605 ? -12.001 18.624 -3.703 1.00 78.56 605 LEU A N 1
ATOM 4618 C CA . LEU A 1 605 ? -12.127 20.007 -3.237 1.00 78.56 605 LEU A CA 1
ATOM 4619 C C . LEU A 1 605 ? -10.830 20.790 -3.445 1.00 78.56 605 LEU A C 1
ATOM 4621 O O . LEU A 1 605 ? -10.902 21.974 -3.744 1.00 78.56 605 LEU A O 1
ATOM 4625 N N . ASP A 1 606 ? -9.670 20.138 -3.356 1.00 72.94 606 ASP A N 1
ATOM 4626 C CA . ASP A 1 606 ? -8.372 20.811 -3.496 1.00 72.94 606 ASP A CA 1
ATOM 4627 C C . ASP A 1 606 ? -8.081 21.226 -4.938 1.00 72.94 606 ASP A C 1
ATOM 4629 O O . ASP A 1 606 ? -7.548 22.307 -5.176 1.00 72.94 606 ASP A O 1
ATOM 4633 N N . ALA A 1 607 ? -8.464 20.394 -5.909 1.00 68.69 607 ALA A N 1
ATOM 4634 C CA . ALA A 1 607 ? -8.330 20.728 -7.326 1.00 68.69 607 ALA A CA 1
ATOM 4635 C C . ALA A 1 607 ? -9.568 21.437 -7.911 1.00 68.69 607 ALA A C 1
ATOM 4637 O O . ALA A 1 607 ? -9.575 21.741 -9.103 1.00 68.69 607 ALA A O 1
ATOM 4638 N N . GLU A 1 608 ? -10.625 21.628 -7.110 1.00 77.56 608 GLU A N 1
ATOM 4639 C CA . GLU A 1 608 ? -11.930 22.182 -7.510 1.00 77.56 608 GLU A CA 1
ATOM 4640 C C . GLU A 1 608 ? -12.505 21.579 -8.810 1.00 77.56 608 GLU A C 1
ATOM 4642 O O . GLU A 1 608 ? -13.225 22.235 -9.566 1.00 77.56 608 GLU A O 1
ATOM 4647 N N . LYS A 1 609 ? -12.205 20.304 -9.085 1.00 77.38 609 LYS A N 1
ATOM 4648 C CA . LYS A 1 609 ? -12.610 19.622 -10.318 1.00 77.38 609 LYS A CA 1
ATOM 4649 C C . LYS A 1 609 ? -13.013 18.173 -10.086 1.00 77.38 609 LYS A C 1
ATOM 4651 O O . LYS A 1 609 ? -12.612 17.519 -9.122 1.00 77.38 609 LYS A O 1
ATOM 4656 N N . CYS A 1 610 ? -13.784 17.648 -11.034 1.00 78.19 610 CYS A N 1
ATOM 4657 C CA . CYS A 1 610 ? -14.079 16.224 -11.121 1.00 78.19 610 CYS A CA 1
ATOM 4658 C C . CYS A 1 610 ? -12.784 15.460 -11.425 1.00 78.19 610 CYS A C 1
ATOM 4660 O O . CYS A 1 610 ? -12.196 15.662 -12.485 1.00 78.19 610 CYS A O 1
ATOM 4662 N N . ILE A 1 611 ? -12.370 14.564 -10.527 1.00 75.38 611 ILE A N 1
ATOM 4663 C CA . ILE A 1 611 ? -11.246 13.649 -10.757 1.00 75.38 611 ILE A CA 1
ATOM 4664 C C . ILE A 1 611 ? -11.688 12.544 -11.712 1.00 75.38 611 ILE A C 1
ATOM 4666 O O . ILE A 1 611 ? -11.016 12.254 -12.698 1.00 75.38 611 ILE A O 1
ATOM 4670 N N . LYS A 1 612 ? -12.830 11.911 -11.416 1.00 74.88 612 LYS A N 1
ATOM 4671 C CA . LYS A 1 612 ? -13.279 10.726 -12.147 1.00 74.88 612 LYS A CA 1
ATOM 4672 C C . LYS A 1 612 ? -14.794 10.572 -12.123 1.00 74.88 612 LYS A C 1
ATOM 4674 O O . LYS A 1 612 ? -15.446 10.898 -11.133 1.00 74.88 612 LYS A O 1
ATOM 4679 N N . ARG A 1 613 ? -15.334 10.017 -13.209 1.00 79.75 613 ARG A N 1
ATOM 4680 C CA . ARG A 1 613 ? -16.690 9.469 -13.278 1.00 79.75 613 ARG A CA 1
ATOM 4681 C C . ARG A 1 613 ? -16.607 7.996 -13.652 1.00 79.75 613 ARG A C 1
ATOM 4683 O O . ARG A 1 613 ? -15.901 7.649 -14.592 1.00 79.75 613 ARG A O 1
ATOM 4690 N N . GLU A 1 614 ? -17.310 7.148 -12.922 1.00 77.25 614 GLU A N 1
ATOM 4691 C CA . GLU A 1 614 ? -17.300 5.698 -13.102 1.00 77.25 614 GLU A CA 1
ATOM 4692 C C . GLU A 1 614 ? -18.741 5.189 -13.122 1.00 77.25 614 GLU A C 1
ATOM 4694 O O . GLU A 1 614 ? -19.549 5.547 -12.261 1.00 77.25 614 GLU A O 1
ATOM 4699 N N . ARG A 1 615 ? -19.090 4.342 -14.094 1.00 80.75 615 ARG A N 1
ATOM 4700 C CA . ARG A 1 615 ? -20.429 3.754 -14.148 1.00 80.75 615 ARG A CA 1
ATOM 4701 C C . ARG A 1 615 ? -20.484 2.486 -13.308 1.00 80.75 615 ARG A C 1
ATOM 4703 O O . ARG A 1 615 ? -19.816 1.502 -13.600 1.00 80.75 615 ARG A O 1
ATOM 4710 N N . LEU A 1 616 ? -21.328 2.506 -12.286 1.00 76.38 616 LEU A N 1
ATOM 4711 C CA . LEU A 1 616 ? -21.552 1.376 -11.404 1.00 76.38 616 LEU A CA 1
ATOM 4712 C C . LEU A 1 616 ? -22.432 0.314 -12.091 1.00 76.38 616 LEU A C 1
ATOM 4714 O O . LEU A 1 616 ? -23.309 0.659 -12.891 1.00 76.38 616 LEU A O 1
ATOM 4718 N N . PRO A 1 617 ? -22.269 -0.977 -11.746 1.00 66.00 617 PRO A N 1
ATOM 4719 C CA . PRO A 1 617 ? -23.035 -2.076 -12.346 1.00 66.00 617 PRO A CA 1
ATOM 4720 C C . PRO A 1 617 ? -24.545 -1.998 -12.086 1.00 66.00 617 PRO A C 1
ATOM 4722 O O . PRO A 1 617 ? -25.341 -2.558 -12.837 1.00 66.00 617 PRO A O 1
ATOM 4725 N N . ALA A 1 618 ? -24.945 -1.326 -11.005 1.00 69.19 618 ALA A N 1
ATOM 4726 C CA . ALA A 1 618 ? -26.334 -1.111 -10.631 1.00 69.19 618 ALA A CA 1
ATOM 4727 C C . ALA A 1 618 ? -26.527 0.320 -10.102 1.00 69.19 618 ALA A C 1
ATOM 4729 O O . ALA A 1 618 ? -25.598 0.868 -9.501 1.00 69.19 618 ALA A O 1
ATOM 4730 N N . PRO A 1 619 ? -27.725 0.915 -10.268 1.00 78.12 619 PRO A N 1
ATOM 4731 C CA . PRO A 1 619 ? -28.042 2.223 -9.707 1.00 78.12 619 PRO A CA 1
ATOM 4732 C C . PRO A 1 619 ? -27.815 2.257 -8.199 1.00 78.12 619 PRO A C 1
ATOM 4734 O O . PRO A 1 619 ? -28.419 1.480 -7.448 1.00 78.12 619 PRO A O 1
ATOM 4737 N N . ALA A 1 620 ? -26.939 3.160 -7.768 1.00 79.38 620 ALA A N 1
ATOM 4738 C CA . ALA A 1 620 ? -26.616 3.300 -6.367 1.00 79.38 620 ALA A CA 1
ATOM 4739 C C . ALA A 1 620 ? -27.702 4.098 -5.642 1.00 79.38 620 ALA A C 1
ATOM 4741 O O . ALA A 1 620 ? -28.042 5.220 -6.010 1.00 79.38 620 ALA A O 1
ATOM 4742 N N . THR A 1 621 ? -28.245 3.517 -4.580 1.00 78.44 621 THR A N 1
ATOM 4743 C CA . THR A 1 621 ? -29.103 4.200 -3.614 1.00 78.44 621 THR A CA 1
ATOM 4744 C C . THR A 1 621 ? -28.287 4.944 -2.567 1.00 78.44 621 THR A C 1
ATOM 4746 O O . THR A 1 621 ? -28.827 5.878 -1.968 1.00 78.44 621 THR A O 1
ATOM 4749 N N . ASN A 1 622 ? -27.028 4.541 -2.339 1.00 81.81 622 ASN A N 1
ATOM 4750 C CA . ASN A 1 622 ? -26.123 5.233 -1.433 1.00 81.81 622 ASN A CA 1
ATOM 4751 C C . ASN A 1 622 ? -24.625 5.002 -1.695 1.00 81.81 622 ASN A C 1
ATOM 4753 O O . ASN A 1 622 ? -24.257 4.012 -2.329 1.00 81.81 622 ASN A O 1
ATOM 4757 N N . VAL A 1 623 ? -23.788 5.891 -1.153 1.00 85.88 623 VAL A N 1
ATOM 4758 C CA . VAL A 1 623 ? -22.324 5.798 -1.096 1.00 85.88 623 VAL A CA 1
ATOM 4759 C C . VAL A 1 623 ? -21.839 6.232 0.289 1.00 85.88 623 VAL A C 1
ATOM 4761 O O . VAL A 1 623 ? -22.349 7.201 0.842 1.00 85.88 623 VAL A O 1
ATOM 4764 N N . SER A 1 624 ? -20.865 5.522 0.852 1.00 83.00 624 SER A N 1
ATOM 4765 C CA . SER A 1 624 ? -20.186 5.944 2.079 1.00 83.00 624 SER A CA 1
ATOM 4766 C C . SER A 1 624 ? -18.700 5.613 2.051 1.00 83.00 624 SER A C 1
ATOM 4768 O O . SER A 1 624 ? -18.313 4.519 1.628 1.00 83.00 624 SER A O 1
ATOM 4770 N N . VAL A 1 625 ? -17.883 6.535 2.543 1.00 81.56 625 VAL A N 1
ATOM 4771 C CA . VAL A 1 625 ? -16.437 6.391 2.685 1.00 81.56 625 VAL A CA 1
ATOM 4772 C C . VAL A 1 625 ? -16.129 5.531 3.911 1.00 81.56 625 VAL A C 1
ATOM 4774 O O . VAL A 1 625 ? -16.709 5.709 4.981 1.00 81.56 625 VAL A O 1
ATOM 4777 N N . TRP A 1 626 ? -15.213 4.575 3.759 1.00 65.00 626 TRP A N 1
ATOM 4778 C CA . TRP A 1 626 ? -14.801 3.654 4.819 1.00 65.00 626 TRP A CA 1
ATOM 4779 C C . TRP A 1 626 ? -13.271 3.567 4.926 1.00 65.00 626 TRP A C 1
ATOM 4781 O O . TRP A 1 626 ? -12.562 3.824 3.951 1.00 65.00 626 TRP A O 1
ATOM 4791 N N . ALA A 1 627 ? -12.776 3.236 6.127 1.00 58.50 627 ALA A N 1
ATOM 4792 C CA . ALA A 1 627 ? -11.351 3.152 6.483 1.00 58.50 627 ALA A CA 1
ATOM 4793 C C . ALA A 1 627 ? -10.520 4.343 5.960 1.00 58.50 627 ALA A C 1
ATOM 4795 O O . ALA A 1 627 ? -9.591 4.192 5.163 1.00 58.50 627 ALA A O 1
ATOM 4796 N N . GLY A 1 628 ? -10.946 5.559 6.326 1.00 58.06 628 GLY A N 1
ATOM 4797 C CA . GLY A 1 628 ? -10.214 6.788 6.007 1.00 58.06 628 GLY A CA 1
ATOM 4798 C C . GLY A 1 628 ? -10.052 7.086 4.514 1.00 58.06 628 GLY A C 1
ATOM 4799 O O . GLY A 1 628 ? -9.071 7.722 4.148 1.00 58.06 628 GLY A O 1
ATOM 4800 N N . GLY A 1 629 ? -10.961 6.611 3.655 1.00 59.25 629 GLY A N 1
ATOM 4801 C CA . GLY A 1 629 ? -10.866 6.844 2.209 1.00 59.25 629 GLY A CA 1
ATOM 4802 C C . GLY A 1 629 ? -10.369 5.662 1.394 1.00 59.25 629 GLY A C 1
ATOM 4803 O O . GLY A 1 629 ? -10.414 5.722 0.170 1.00 59.25 629 GLY A O 1
ATOM 4804 N N . SER A 1 630 ? -9.931 4.585 2.050 1.00 54.59 630 SER A N 1
ATOM 4805 C CA . SER A 1 630 ? -9.361 3.403 1.386 1.00 54.59 630 SER A CA 1
ATOM 4806 C C . SER A 1 630 ? -10.415 2.535 0.695 1.00 54.59 630 SER A C 1
ATOM 4808 O O . SER A 1 630 ? -10.099 1.721 -0.172 1.00 54.59 630 SER A O 1
ATOM 4810 N N . TYR A 1 631 ? -11.687 2.684 1.071 1.00 65.31 631 TYR A N 1
ATOM 4811 C CA . TYR A 1 631 ? -12.790 1.951 0.464 1.00 65.31 631 TYR A CA 1
ATOM 4812 C C . TYR A 1 631 ? -14.044 2.817 0.353 1.00 65.31 631 TYR A C 1
ATOM 4814 O O . TYR A 1 631 ? -14.300 3.693 1.180 1.00 65.31 631 TYR A O 1
ATOM 4822 N N . LEU A 1 632 ? -14.881 2.487 -0.625 1.00 71.38 632 LEU A N 1
ATOM 4823 C CA . LEU A 1 632 ? -16.244 2.988 -0.748 1.00 71.38 632 LEU A CA 1
ATOM 4824 C C . LEU A 1 632 ? -17.217 1.835 -0.585 1.00 71.38 632 LEU A C 1
ATOM 4826 O O . LEU A 1 632 ? -17.100 0.800 -1.236 1.00 71.38 632 LEU A O 1
ATOM 4830 N N . MET A 1 633 ? -18.229 2.034 0.239 1.00 73.44 633 MET A N 1
ATOM 4831 C CA . MET A 1 633 ? -19.390 1.159 0.271 1.00 73.44 633 MET A CA 1
ATOM 4832 C C . MET A 1 633 ? -20.476 1.786 -0.588 1.00 73.44 633 MET A C 1
ATOM 4834 O O . MET A 1 633 ? -20.907 2.905 -0.328 1.00 73.44 633 MET A O 1
ATOM 4838 N N . VAL A 1 634 ? -20.930 1.062 -1.603 1.00 78.00 634 VAL A N 1
ATOM 4839 C CA . VAL A 1 634 ? -21.980 1.512 -2.515 1.00 78.00 634 VAL A CA 1
ATOM 4840 C C . VAL A 1 634 ? -23.151 0.552 -2.410 1.00 78.00 634 VAL A C 1
ATOM 4842 O O . VAL A 1 634 ? -23.002 -0.661 -2.561 1.00 78.00 634 VAL A O 1
ATOM 4845 N N . GLN A 1 635 ? -24.335 1.089 -2.154 1.00 72.94 635 GLN A N 1
ATOM 4846 C CA . GLN A 1 635 ? -25.555 0.298 -2.040 1.00 72.94 635 GLN A CA 1
ATOM 4847 C C . GLN A 1 635 ? -26.445 0.498 -3.248 1.00 72.94 635 GLN A C 1
ATOM 4849 O O . GLN A 1 635 ? -26.515 1.592 -3.786 1.00 72.94 635 GLN A O 1
ATOM 4854 N N . SER A 1 636 ? -27.155 -0.554 -3.630 1.00 72.56 636 SER A N 1
ATOM 4855 C CA . SER A 1 636 ? -28.230 -0.565 -4.620 1.00 72.56 636 SER A CA 1
ATOM 4856 C C . SER A 1 636 ? -29.543 -0.972 -3.945 1.00 72.56 636 SER A C 1
ATOM 4858 O O . SER A 1 636 ? -29.574 -1.301 -2.759 1.00 72.56 636 SER A O 1
ATOM 4860 N N . ALA A 1 637 ? -30.646 -0.996 -4.693 1.00 65.81 637 ALA A N 1
ATOM 4861 C CA . ALA A 1 637 ? -31.950 -1.400 -4.157 1.00 65.81 637 ALA A CA 1
ATOM 4862 C C . ALA A 1 637 ? -31.986 -2.842 -3.600 1.00 65.81 637 ALA A C 1
ATOM 4864 O O . ALA A 1 637 ? -32.855 -3.146 -2.781 1.00 65.81 637 ALA A O 1
ATOM 4865 N N . ALA A 1 638 ? -31.067 -3.711 -4.044 1.00 57.50 638 ALA A N 1
ATOM 4866 C CA . ALA A 1 638 ? -31.027 -5.129 -3.681 1.00 57.50 638 ALA A CA 1
ATOM 4867 C C . ALA A 1 638 ? -29.760 -5.542 -2.909 1.00 57.50 638 ALA A C 1
ATOM 4869 O O . ALA A 1 638 ? -29.850 -6.387 -2.024 1.00 57.50 638 ALA A O 1
ATOM 4870 N N . ASN A 1 639 ? -28.601 -4.949 -3.221 1.00 60.09 639 ASN A N 1
ATOM 4871 C CA . ASN A 1 639 ? -27.292 -5.391 -2.724 1.00 60.09 639 ASN A CA 1
ATOM 4872 C C . ASN A 1 639 ? -26.434 -4.221 -2.226 1.00 60.09 639 ASN A C 1
ATOM 4874 O O . ASN A 1 639 ? -26.557 -3.105 -2.730 1.00 60.09 639 ASN A O 1
ATOM 4878 N N . ALA A 1 640 ? -25.494 -4.508 -1.325 1.00 61.78 640 ALA A N 1
ATOM 4879 C CA . ALA A 1 640 ? -24.398 -3.617 -0.948 1.00 61.78 640 ALA A CA 1
ATOM 4880 C C . ALA A 1 640 ? -23.067 -4.175 -1.477 1.00 61.78 640 ALA A C 1
ATOM 4882 O O . ALA A 1 640 ? -22.801 -5.367 -1.334 1.00 61.78 640 ALA A O 1
ATOM 4883 N N . VAL A 1 641 ? -22.243 -3.324 -2.087 1.00 63.16 641 VAL A N 1
ATOM 4884 C CA . VAL A 1 641 ? -20.948 -3.684 -2.681 1.00 63.16 641 VAL A CA 1
ATOM 4885 C C . VAL A 1 641 ? -19.853 -2.818 -2.066 1.00 63.16 641 VAL A C 1
ATOM 4887 O O . VAL A 1 641 ? -20.025 -1.613 -1.891 1.00 63.16 641 VAL A O 1
ATOM 4890 N N . LYS A 1 642 ? -18.721 -3.443 -1.745 1.00 62.06 642 LYS A N 1
ATOM 4891 C CA . LYS A 1 642 ? -17.510 -2.772 -1.273 1.00 62.06 642 LYS A CA 1
ATOM 4892 C C . LYS A 1 642 ? -16.550 -2.569 -2.442 1.00 62.06 642 LYS A C 1
ATOM 4894 O O . LYS A 1 642 ? -16.194 -3.534 -3.110 1.00 62.06 642 LYS A O 1
ATOM 4899 N N . TYR A 1 643 ? -16.111 -1.338 -2.649 1.00 61.69 643 TYR A N 1
ATOM 4900 C CA . TYR A 1 643 ? -15.097 -0.941 -3.618 1.00 61.69 643 TYR A CA 1
ATOM 4901 C C . TYR A 1 643 ? -13.825 -0.556 -2.869 1.00 61.69 643 TYR A C 1
ATOM 4903 O O . TYR A 1 643 ? -13.890 0.183 -1.891 1.00 61.69 643 TYR A O 1
ATOM 4911 N N . ALA A 1 644 ? -12.671 -1.047 -3.314 1.00 51.50 644 ALA A N 1
ATOM 4912 C CA . ALA A 1 644 ? -11.386 -0.519 -2.871 1.00 51.50 644 ALA A CA 1
ATOM 4913 C C . ALA A 1 644 ? -11.077 0.759 -3.654 1.00 51.50 644 ALA A C 1
ATOM 4915 O O . ALA A 1 644 ? -11.209 0.784 -4.879 1.00 51.50 644 ALA A O 1
ATOM 4916 N N . VAL A 1 645 ? -10.681 1.812 -2.948 1.00 57.56 645 VAL A N 1
ATOM 4917 C CA . VAL A 1 645 ? -10.199 3.048 -3.561 1.00 57.56 645 VAL A CA 1
ATOM 4918 C C . VAL A 1 645 ? -8.690 2.924 -3.661 1.00 57.56 645 VAL A C 1
ATOM 4920 O O . VAL A 1 645 ? -7.955 3.217 -2.723 1.00 57.56 645 VAL A O 1
ATOM 4923 N N . VAL A 1 646 ? -8.233 2.436 -4.809 1.00 51.50 646 VAL A N 1
ATOM 4924 C CA . VAL A 1 646 ? -6.806 2.389 -5.122 1.00 51.50 646 VAL A CA 1
ATOM 4925 C C . VAL A 1 646 ? -6.441 3.727 -5.741 1.00 51.50 646 VAL A C 1
ATOM 4927 O O . VAL A 1 646 ? -6.823 4.028 -6.871 1.00 51.50 646 VAL A O 1
ATOM 4930 N N . ARG A 1 647 ? -5.760 4.554 -4.952 1.00 50.25 647 ARG A N 1
ATOM 4931 C CA . ARG A 1 647 ? -5.305 5.888 -5.364 1.00 50.25 647 ARG A CA 1
ATOM 4932 C C . ARG A 1 647 ? -4.001 5.818 -6.165 1.00 50.25 647 ARG A C 1
ATOM 4934 O O . ARG A 1 647 ? -3.743 6.706 -6.966 1.00 50.25 647 ARG A O 1
ATOM 4941 N N . ASP A 1 648 ? -3.297 4.693 -6.055 1.00 41.78 648 ASP A N 1
ATOM 4942 C CA . ASP A 1 648 ? -2.122 4.319 -6.844 1.00 41.78 648 ASP A CA 1
ATOM 4943 C C . ASP A 1 648 ? -2.528 3.490 -8.071 1.00 41.78 648 ASP A C 1
ATOM 4945 O O . ASP A 1 648 ? -2.065 2.366 -8.282 1.00 41.78 648 ASP A O 1
ATOM 4949 N N . ALA A 1 649 ? -3.458 4.004 -8.881 1.00 42.81 649 ALA A N 1
ATOM 4950 C CA . ALA A 1 649 ? -3.617 3.459 -10.223 1.00 42.81 649 ALA A CA 1
ATOM 4951 C C . ALA A 1 649 ? -2.297 3.721 -10.956 1.00 42.81 649 ALA A C 1
ATOM 4953 O O . ALA A 1 649 ? -1.999 4.854 -11.318 1.00 42.81 649 ALA A O 1
ATOM 4954 N N . THR A 1 650 ? -1.488 2.679 -11.137 1.00 56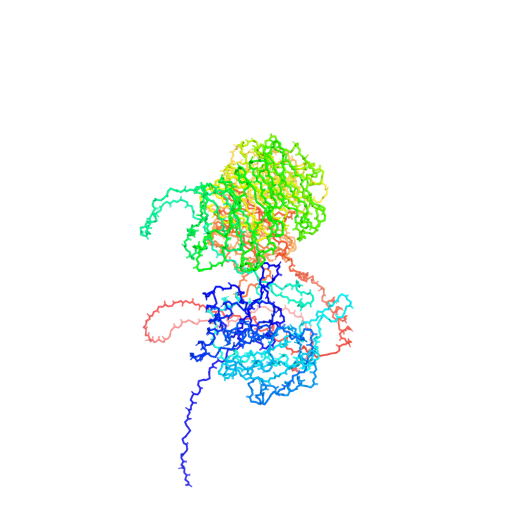.94 650 THR A N 1
ATOM 4955 C CA . THR A 1 650 ? -0.132 2.786 -11.686 1.00 56.94 650 THR A CA 1
ATOM 4956 C C . THR A 1 650 ? -0.086 3.233 -13.148 1.00 56.94 650 THR A C 1
ATOM 4958 O O . THR A 1 650 ? 1.000 3.327 -13.710 1.00 56.94 650 THR A O 1
ATOM 4961 N N . TYR A 1 651 ? -1.237 3.511 -13.771 1.00 65.19 651 TYR A N 1
ATOM 4962 C CA . TYR A 1 651 ? -1.331 4.087 -15.104 1.00 65.19 651 TYR A CA 1
ATOM 4963 C C . TYR A 1 651 ? -2.629 4.868 -15.353 1.00 65.19 651 TYR A C 1
ATOM 4965 O O . TYR A 1 651 ? -3.686 4.562 -14.798 1.00 65.19 651 TYR A O 1
ATOM 4973 N N . VAL A 1 652 ? -2.558 5.832 -16.272 1.00 75.25 652 VAL A N 1
ATOM 4974 C CA . VAL A 1 652 ? -3.699 6.508 -16.903 1.00 75.25 652 VAL A CA 1
ATOM 4975 C C . VAL A 1 652 ? -3.947 5.889 -18.276 1.00 75.25 652 VAL A C 1
ATOM 4977 O O . VAL A 1 652 ? -3.007 5.666 -19.031 1.00 75.25 652 VAL A O 1
ATOM 4980 N N . GLU A 1 653 ? -5.207 5.598 -18.599 1.00 80.06 653 GLU A N 1
ATOM 4981 C CA . GLU A 1 653 ? -5.610 5.013 -19.883 1.00 80.06 653 GLU A CA 1
ATOM 4982 C C . GLU A 1 653 ? -6.227 6.081 -20.790 1.00 80.06 653 GLU A C 1
ATOM 4984 O O . GLU A 1 653 ? -7.256 6.678 -20.464 1.00 80.06 653 GLU A O 1
ATOM 4989 N N . CYS A 1 654 ? -5.601 6.298 -21.942 1.00 81.69 654 CYS A N 1
ATOM 4990 C CA . CYS A 1 654 ? -5.951 7.327 -22.907 1.00 81.69 654 CYS A CA 1
ATOM 4991 C C . CYS A 1 654 ? -6.522 6.663 -24.164 1.00 81.69 654 CYS A C 1
ATOM 4993 O O . CYS A 1 654 ? -5.799 6.042 -24.948 1.00 81.69 654 CYS A O 1
ATOM 4995 N N . LYS A 1 655 ? -7.839 6.790 -24.352 1.00 81.06 655 LYS A N 1
ATOM 4996 C CA . LYS A 1 655 ? -8.555 6.192 -25.487 1.00 81.06 655 LYS A CA 1
ATOM 4997 C C . LYS A 1 655 ? -8.742 7.217 -26.585 1.00 81.06 655 LYS A C 1
ATOM 4999 O O . LYS A 1 655 ? -9.480 8.184 -26.401 1.00 81.06 655 LYS A O 1
ATOM 5004 N N . ALA A 1 656 ? -8.106 6.983 -27.725 1.00 76.38 656 ALA A N 1
ATOM 5005 C CA . ALA A 1 656 ? -8.355 7.785 -28.915 1.00 76.38 656 ALA A CA 1
ATOM 5006 C C . ALA A 1 656 ? -8.203 7.002 -30.216 1.00 76.38 656 ALA A C 1
ATOM 5008 O O . ALA A 1 656 ? -8.949 7.283 -31.150 1.00 76.38 656 ALA A O 1
ATOM 5009 N N . HIS A 1 657 ? -7.254 6.060 -30.299 1.00 87.56 657 HIS A N 1
ATOM 5010 C CA . HIS A 1 657 ? -7.029 5.301 -31.530 1.00 87.56 657 HIS A CA 1
ATOM 5011 C C . HIS A 1 657 ? -8.123 4.271 -31.744 1.00 87.56 657 HIS A C 1
ATOM 5013 O O . HIS A 1 657 ? -8.733 3.784 -30.792 1.00 87.56 657 HIS A O 1
ATOM 5019 N N . SER A 1 658 ? -8.397 4.000 -33.017 1.00 87.88 658 SER A N 1
ATOM 5020 C CA . SER A 1 658 ? -9.319 2.942 -33.432 1.00 87.88 658 SER A CA 1
ATOM 5021 C C . SER A 1 658 ? -8.599 1.657 -33.830 1.00 87.88 658 SER A C 1
ATOM 5023 O O . SER A 1 658 ? -9.270 0.661 -34.085 1.00 87.88 658 SER A O 1
ATOM 5025 N N . ASP A 1 659 ? -7.265 1.677 -33.866 1.00 90.56 659 ASP A N 1
ATOM 5026 C CA . ASP A 1 659 ? -6.412 0.526 -34.162 1.00 90.56 659 ASP A CA 1
ATOM 5027 C C . ASP A 1 659 ? -5.121 0.562 -33.316 1.00 90.56 659 ASP A C 1
ATOM 5029 O O . ASP A 1 659 ? -4.915 1.482 -32.518 1.00 90.56 659 ASP A O 1
ATOM 5033 N N . ALA A 1 660 ? -4.263 -0.448 -33.457 1.00 91.44 660 ALA A N 1
ATOM 5034 C CA . ALA A 1 660 ? -3.030 -0.625 -32.699 1.00 91.44 660 ALA A CA 1
ATOM 5035 C C . ALA A 1 660 ? -2.132 0.618 -32.746 1.00 91.44 660 ALA A C 1
ATOM 5037 O O . ALA A 1 660 ? -1.926 1.224 -33.802 1.00 91.44 660 ALA A O 1
ATOM 5038 N N . VAL A 1 661 ? -1.574 0.987 -31.593 1.00 94.38 661 VAL A N 1
ATOM 5039 C CA . VAL A 1 661 ? -0.592 2.069 -31.480 1.00 94.38 661 VAL A CA 1
ATOM 5040 C C . VAL A 1 661 ? 0.787 1.493 -31.784 1.00 94.38 661 VAL A C 1
ATOM 5042 O O . VAL A 1 661 ? 1.275 0.629 -31.056 1.00 94.38 661 VAL A O 1
ATOM 5045 N N . ILE A 1 662 ? 1.403 1.957 -32.870 1.00 93.06 662 ILE A N 1
ATOM 5046 C CA . ILE A 1 662 ? 2.664 1.404 -33.381 1.00 93.06 662 ILE A CA 1
ATOM 5047 C C . ILE A 1 662 ? 3.891 2.043 -32.735 1.00 93.06 662 ILE A C 1
ATOM 5049 O O . ILE A 1 662 ? 4.882 1.355 -32.509 1.00 93.06 662 ILE A O 1
ATOM 5053 N N . ALA A 1 663 ? 3.816 3.335 -32.415 1.00 92.44 663 ALA A N 1
ATOM 5054 C CA . ALA A 1 663 ? 4.917 4.096 -31.845 1.00 92.44 663 ALA A CA 1
ATOM 5055 C C . ALA A 1 663 ? 4.395 5.257 -30.993 1.00 92.44 663 ALA A C 1
ATOM 5057 O O . ALA A 1 663 ? 3.361 5.863 -31.295 1.00 92.44 663 ALA A O 1
ATOM 5058 N N . VAL A 1 664 ? 5.142 5.594 -29.945 1.00 93.88 664 VAL A N 1
ATOM 5059 C CA . VAL A 1 664 ? 4.899 6.751 -29.078 1.00 93.88 664 VAL A CA 1
ATOM 5060 C C . VAL A 1 664 ? 6.205 7.509 -28.891 1.00 93.88 664 VAL A C 1
ATOM 5062 O O . VAL A 1 664 ? 7.264 6.899 -28.805 1.00 93.88 664 VAL A O 1
ATOM 5065 N N . VAL A 1 665 ? 6.141 8.836 -28.833 1.00 90.56 665 VAL A N 1
ATOM 5066 C CA . VAL A 1 665 ? 7.308 9.681 -28.559 1.00 90.56 665 VAL A CA 1
ATOM 5067 C C . VAL A 1 665 ? 6.924 10.772 -27.571 1.00 90.56 665 VAL A C 1
ATOM 5069 O O . VAL A 1 665 ? 5.891 11.421 -27.726 1.00 90.56 665 VAL A O 1
ATOM 5072 N N . ALA A 1 666 ? 7.766 10.985 -26.560 1.00 86.81 666 ALA A N 1
ATOM 5073 C CA . ALA A 1 666 ? 7.640 12.091 -25.621 1.00 86.81 666 ALA A CA 1
ATOM 5074 C C . ALA A 1 666 ? 8.712 13.150 -25.914 1.00 86.81 666 ALA A C 1
ATOM 5076 O O . ALA A 1 666 ? 9.899 12.840 -26.011 1.00 86.81 666 ALA A O 1
ATOM 5077 N N . ILE A 1 667 ? 8.289 14.402 -26.065 1.00 80.56 667 ILE A N 1
ATOM 5078 C CA . ILE A 1 667 ? 9.156 15.535 -26.384 1.00 80.56 667 ILE A CA 1
ATOM 5079 C C . ILE A 1 667 ? 9.649 16.171 -25.089 1.00 80.56 667 ILE A C 1
ATOM 5081 O O . ILE A 1 667 ? 8.866 16.507 -24.200 1.00 80.56 667 ILE A O 1
ATOM 5085 N N . THR A 1 668 ? 10.958 16.398 -25.024 1.00 64.38 668 THR A N 1
ATOM 5086 C CA . THR A 1 668 ? 11.580 17.212 -23.981 1.00 64.38 668 THR A CA 1
ATOM 5087 C C . THR A 1 668 ? 11.875 18.587 -24.568 1.00 64.38 668 THR A C 1
ATOM 5089 O O . THR A 1 668 ? 12.702 18.660 -25.474 1.00 64.38 668 THR A O 1
ATOM 5092 N N . PRO A 1 669 ? 11.212 19.673 -24.126 1.00 54.59 669 PRO A N 1
ATOM 5093 C CA . PRO A 1 669 ? 11.576 21.001 -24.589 1.00 54.59 669 PRO A CA 1
ATOM 5094 C C . PRO A 1 669 ? 12.987 21.325 -24.086 1.00 54.59 669 PRO A C 1
ATOM 5096 O O . PRO A 1 669 ? 13.256 21.241 -22.886 1.00 54.59 669 PRO A O 1
ATOM 5099 N N . CYS A 1 670 ? 13.888 21.654 -25.010 1.00 43.84 670 CYS A N 1
ATOM 5100 C CA . CYS A 1 670 ? 15.184 22.240 -24.683 1.00 43.84 670 CYS A CA 1
ATOM 5101 C C . CYS A 1 670 ? 14.968 23.637 -24.072 1.00 43.84 670 CYS A C 1
ATOM 5103 O O . CYS A 1 670 ? 13.978 24.300 -24.383 1.00 43.84 670 CYS A O 1
ATOM 5105 N N . GLU A 1 671 ? 15.856 24.042 -23.163 1.00 40.47 671 GLU A N 1
ATOM 5106 C CA . GLU A 1 671 ? 15.731 25.226 -22.300 1.00 40.47 671 GLU A CA 1
ATOM 5107 C C . GLU A 1 671 ? 15.213 26.505 -22.998 1.00 40.47 671 GLU A C 1
ATOM 5109 O O . GLU A 1 671 ? 15.586 26.805 -24.126 1.00 40.47 671 GLU A O 1
ATOM 5114 N N . GLU A 1 672 ? 14.351 27.226 -22.263 1.00 37.34 672 GLU A N 1
ATOM 5115 C CA . GLU A 1 672 ? 13.782 28.592 -22.378 1.00 37.34 672 GLU A CA 1
ATOM 5116 C C . GLU A 1 672 ? 13.443 29.250 -23.742 1.00 37.34 672 GLU A C 1
ATOM 5118 O O . GLU A 1 672 ? 12.576 30.125 -23.748 1.00 37.34 672 GLU A O 1
ATOM 5123 N N . GLU A 1 673 ? 13.986 28.854 -24.897 1.00 39.31 673 GLU A N 1
ATOM 5124 C CA . GLU A 1 673 ? 13.775 29.571 -26.173 1.00 39.31 673 GLU A CA 1
ATOM 5125 C C . GLU A 1 673 ? 12.841 28.869 -27.175 1.00 39.31 673 GLU A C 1
ATOM 5127 O O . GLU A 1 673 ? 12.284 29.528 -28.060 1.00 39.31 673 GLU A O 1
ATOM 5132 N N . HIS A 1 674 ? 12.582 27.564 -27.032 1.00 42.34 674 HIS A N 1
ATOM 5133 C CA . HIS A 1 674 ? 11.746 26.799 -27.971 1.00 42.34 674 HIS A CA 1
ATOM 5134 C C . HIS A 1 674 ? 10.680 25.950 -27.268 1.00 42.34 674 HIS A C 1
ATOM 5136 O O . HIS A 1 674 ? 10.581 24.738 -27.447 1.00 42.34 674 HIS A O 1
ATOM 5142 N N . ILE A 1 675 ? 9.814 26.611 -26.495 1.00 43.34 675 ILE A N 1
ATOM 5143 C CA . ILE A 1 675 ? 8.486 26.061 -26.201 1.00 43.34 675 ILE A CA 1
ATOM 5144 C C . ILE A 1 675 ? 7.775 25.915 -27.552 1.00 43.34 675 ILE A C 1
ATOM 5146 O O . ILE A 1 675 ? 7.582 26.910 -28.257 1.00 43.34 675 ILE A O 1
ATOM 5150 N N . THR A 1 676 ? 7.407 24.689 -27.939 1.00 46.28 676 THR A N 1
ATOM 5151 C CA . THR A 1 676 ? 6.513 24.488 -29.086 1.00 46.28 676 THR A CA 1
ATOM 5152 C C . THR A 1 676 ? 5.292 25.372 -28.863 1.00 46.28 676 THR A C 1
ATOM 5154 O O . THR A 1 676 ? 4.726 25.395 -27.770 1.00 46.28 676 THR A O 1
ATOM 5157 N N . SER A 1 677 ? 4.881 26.136 -29.874 1.00 42.53 677 SER A N 1
ATOM 5158 C CA . SER A 1 677 ? 3.787 27.109 -29.726 1.00 42.53 677 SER A CA 1
ATOM 5159 C C . SER A 1 677 ? 2.470 26.487 -29.216 1.00 42.53 677 SER A C 1
ATOM 5161 O O . SER A 1 677 ? 1.582 27.200 -28.751 1.00 42.53 677 SER A O 1
ATOM 5163 N N . SER A 1 678 ? 2.371 25.152 -29.268 1.00 42.97 678 SER A N 1
ATOM 5164 C CA . SER A 1 678 ? 1.234 24.322 -28.882 1.00 42.97 678 SER A CA 1
ATOM 5165 C C . SER A 1 678 ? 1.283 23.712 -27.470 1.00 42.97 678 SER A C 1
ATOM 5167 O O . SER A 1 678 ? 0.258 23.198 -27.029 1.00 42.97 678 SER A O 1
ATOM 5169 N N . GLY A 1 679 ? 2.417 23.730 -26.751 1.00 52.00 679 GLY A N 1
ATOM 5170 C CA . GLY A 1 679 ? 2.532 23.098 -25.422 1.00 52.00 679 GLY A CA 1
ATOM 5171 C C . GLY A 1 679 ? 2.459 21.559 -25.423 1.00 52.00 679 GLY A C 1
ATOM 5172 O O . GLY A 1 679 ? 2.261 20.948 -24.375 1.00 52.00 679 GLY A O 1
ATOM 5173 N N . ALA A 1 680 ? 2.603 20.931 -26.592 1.00 54.28 680 ALA A N 1
ATOM 5174 C CA . ALA A 1 680 ? 2.529 19.486 -26.793 1.00 54.28 680 ALA A CA 1
ATOM 5175 C C . ALA A 1 680 ? 3.763 18.740 -26.254 1.00 54.28 680 ALA A C 1
ATOM 5177 O O . ALA A 1 680 ? 4.892 19.120 -26.566 1.00 54.28 680 ALA A O 1
ATOM 5178 N N . THR A 1 681 ? 3.556 17.641 -25.516 1.00 72.38 681 THR A N 1
ATOM 5179 C CA . THR A 1 681 ? 4.648 16.847 -24.911 1.00 72.38 681 THR A CA 1
ATOM 5180 C C . THR A 1 681 ? 4.680 15.378 -25.328 1.00 72.38 681 THR A C 1
ATOM 5182 O O . THR A 1 681 ? 5.696 14.729 -25.102 1.00 72.38 681 THR A O 1
ATOM 5185 N N . VAL A 1 682 ? 3.614 14.824 -25.919 1.00 88.06 682 VAL A N 1
ATOM 5186 C CA . VAL A 1 682 ? 3.547 13.403 -26.310 1.00 88.06 682 VAL A CA 1
ATOM 5187 C C . VAL A 1 682 ? 2.817 13.245 -27.645 1.00 88.06 682 VAL A C 1
ATOM 5189 O O . VAL A 1 682 ? 1.750 13.828 -27.847 1.00 88.06 682 VAL A O 1
ATOM 5192 N N . PHE A 1 683 ? 3.371 12.414 -28.528 1.00 91.25 683 PHE A N 1
ATOM 5193 C CA . PHE A 1 683 ? 2.797 12.027 -29.816 1.00 91.25 683 PHE A CA 1
ATOM 5194 C C . PHE A 1 683 ? 2.654 10.510 -29.924 1.00 91.25 683 PHE A C 1
ATOM 5196 O O . PHE A 1 683 ? 3.500 9.764 -29.432 1.00 91.25 683 PHE A O 1
ATOM 5203 N N . SER A 1 684 ? 1.602 10.049 -30.596 1.00 93.94 684 SER A N 1
ATOM 5204 C CA . SER A 1 684 ?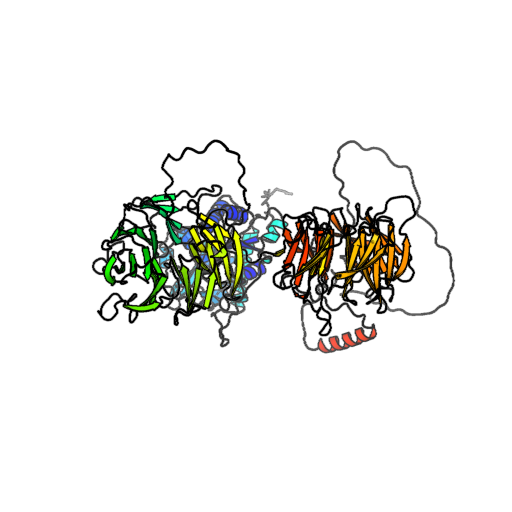 1.394 8.634 -30.920 1.00 93.94 684 SER A CA 1
ATOM 5205 C C . SER A 1 684 ? 1.052 8.444 -32.393 1.00 93.94 684 SER A C 1
ATOM 5207 O O . SER A 1 684 ? 0.332 9.255 -32.976 1.00 93.94 684 SER A O 1
ATOM 5209 N N . ALA A 1 685 ? 1.542 7.350 -32.967 1.00 94.00 685 ALA A N 1
ATOM 5210 C CA . ALA A 1 685 ? 1.200 6.874 -34.300 1.00 94.00 685 ALA A CA 1
ATOM 5211 C C . ALA A 1 685 ? 0.465 5.535 -34.203 1.00 94.00 685 ALA A C 1
ATOM 5213 O O . ALA A 1 685 ? 0.734 4.732 -33.306 1.00 94.00 685 ALA A O 1
ATOM 5214 N N . SER A 1 686 ? -0.450 5.277 -35.130 1.00 94.44 686 SER A N 1
ATOM 5215 C CA . SER A 1 686 ? -1.263 4.061 -35.137 1.00 94.44 686 SER A CA 1
ATOM 5216 C C . SER A 1 686 ? -1.552 3.582 -36.553 1.00 94.44 686 SER A C 1
ATOM 5218 O O . SER A 1 686 ? -1.502 4.362 -37.504 1.00 94.44 686 SER A O 1
ATOM 5220 N N . LEU A 1 687 ? -1.907 2.300 -36.657 1.00 91.19 687 LEU A N 1
ATOM 5221 C CA . LEU A 1 687 ? -2.429 1.680 -37.877 1.00 91.19 687 LEU A CA 1
ATOM 5222 C C . LEU A 1 687 ? -3.785 2.256 -38.317 1.00 91.19 687 LEU A C 1
ATOM 5224 O O . LEU A 1 687 ? -4.217 2.015 -39.436 1.00 91.19 687 LEU A O 1
ATOM 5228 N N . ASP A 1 688 ? -4.438 3.089 -37.494 1.00 89.94 688 ASP A N 1
ATOM 5229 C CA . ASP A 1 688 ? -5.594 3.888 -37.927 1.00 89.94 688 ASP A CA 1
ATOM 5230 C C . ASP A 1 688 ? -5.222 5.054 -38.869 1.00 89.94 688 ASP A C 1
ATOM 5232 O O . ASP A 1 688 ? -6.069 5.891 -39.188 1.00 89.94 688 ASP A O 1
ATOM 5236 N N . ASN A 1 689 ? -3.960 5.108 -39.310 1.00 89.06 689 ASN A N 1
ATOM 5237 C CA . ASN A 1 689 ? -3.355 6.150 -40.135 1.00 89.06 689 ASN A CA 1
ATOM 5238 C C . ASN A 1 689 ? -3.396 7.545 -39.504 1.00 89.06 689 ASN A C 1
ATOM 5240 O O . ASN A 1 689 ? -3.295 8.549 -40.211 1.00 89.06 689 ASN A O 1
ATOM 5244 N N . SER A 1 690 ? -3.523 7.640 -38.178 1.00 91.19 690 SER A N 1
ATOM 5245 C CA . SER A 1 690 ? -3.485 8.916 -37.471 1.00 91.19 690 SER A CA 1
ATOM 5246 C C . SER A 1 690 ? -2.226 9.089 -36.624 1.00 91.19 690 SER A C 1
ATOM 5248 O O . SER A 1 690 ? -1.752 8.179 -35.939 1.00 91.19 690 SER A O 1
ATOM 5250 N N . LEU A 1 691 ? -1.717 10.318 -36.643 1.00 92.00 691 LEU A N 1
ATOM 5251 C CA . LEU A 1 691 ? -0.768 10.852 -35.678 1.00 92.00 691 LEU A CA 1
ATOM 5252 C C . LEU A 1 691 ? -1.549 11.717 -34.699 1.00 92.00 691 LEU A C 1
ATOM 5254 O O . LEU A 1 691 ? -2.230 12.651 -35.122 1.00 92.00 691 LEU A O 1
ATOM 5258 N N . ARG A 1 692 ? -1.468 11.447 -33.398 1.00 90.75 692 ARG A N 1
ATOM 5259 C CA . ARG A 1 692 ? -2.172 12.245 -32.386 1.00 90.75 692 ARG A CA 1
ATOM 5260 C C . ARG A 1 692 ? -1.212 12.926 -31.435 1.00 90.75 692 ARG A C 1
ATOM 5262 O O . ARG A 1 692 ? -0.256 12.322 -30.964 1.00 90.75 692 ARG A O 1
ATOM 5269 N N . CYS A 1 693 ? -1.521 14.185 -31.154 1.00 88.31 693 CYS A N 1
ATOM 5270 C CA . CYS A 1 693 ? -0.882 15.007 -30.145 1.00 88.31 693 CYS A CA 1
ATOM 5271 C C . CYS A 1 693 ? -1.703 14.959 -28.857 1.00 88.31 693 CYS A C 1
ATOM 5273 O O . CYS A 1 693 ? -2.918 15.183 -28.890 1.00 88.31 693 CYS A O 1
ATOM 5275 N N . TRP A 1 694 ? -1.045 14.738 -27.724 1.00 85.81 694 TRP A N 1
ATOM 5276 C CA . TRP A 1 694 ? -1.699 14.609 -26.424 1.00 85.81 694 TRP A CA 1
ATOM 5277 C C . TRP A 1 694 ? -1.415 15.806 -25.521 1.00 85.81 694 TRP A C 1
ATOM 5279 O O . TRP A 1 694 ? -0.306 16.341 -25.501 1.00 85.81 694 TRP A O 1
ATOM 5289 N N . ASP A 1 695 ? -2.437 16.205 -24.768 1.00 75.69 695 ASP A N 1
ATOM 5290 C CA . ASP A 1 695 ? -2.343 17.252 -23.760 1.00 75.69 695 ASP A CA 1
ATOM 5291 C C . ASP A 1 695 ? -1.514 16.773 -22.555 1.00 75.69 695 ASP A C 1
ATOM 5293 O O . ASP A 1 695 ? -1.789 15.690 -22.025 1.00 75.69 695 ASP A O 1
ATOM 5297 N N . PRO A 1 696 ? -0.536 17.562 -22.080 1.00 69.31 696 PRO A N 1
ATOM 5298 C CA . PRO A 1 696 ? 0.331 17.164 -20.973 1.00 69.31 696 PRO A CA 1
ATOM 5299 C C . PRO A 1 696 ? -0.384 17.001 -19.620 1.00 69.31 696 PRO A C 1
ATOM 5301 O O . PRO A 1 696 ? 0.144 16.341 -18.724 1.00 69.31 696 PRO A O 1
ATOM 5304 N N . TYR A 1 697 ? -1.555 17.606 -19.421 1.00 64.62 697 TYR A N 1
ATOM 5305 C CA . TYR A 1 697 ? -2.219 17.651 -18.117 1.00 64.62 697 TYR A CA 1
ATOM 5306 C C . TYR A 1 697 ? -3.404 16.693 -18.048 1.00 64.62 697 TYR A C 1
ATOM 5308 O O . TYR A 1 697 ? -3.484 15.863 -17.141 1.00 64.62 697 TYR A O 1
ATOM 5316 N N . ASP A 1 698 ? -4.307 16.785 -19.019 1.00 65.38 698 ASP A N 1
ATOM 5317 C CA . ASP A 1 698 ? -5.548 16.016 -19.047 1.00 65.38 698 ASP A CA 1
ATOM 5318 C C . ASP A 1 698 ? -5.450 14.762 -19.935 1.00 65.38 698 ASP A C 1
ATOM 5320 O O . ASP A 1 698 ? -6.398 13.974 -19.967 1.00 65.38 698 ASP A O 1
ATOM 5324 N N . LEU A 1 699 ? -4.333 14.573 -20.659 1.00 74.56 699 LEU A N 1
ATOM 5325 C CA . LEU A 1 699 ? -4.085 13.439 -21.563 1.00 74.56 699 LEU A CA 1
ATOM 5326 C C . LEU A 1 699 ? -5.200 13.210 -22.595 1.00 74.56 699 LEU A C 1
ATOM 5328 O O . LEU A 1 699 ? -5.489 12.088 -23.017 1.00 74.56 699 LEU A O 1
ATOM 5332 N N . LYS A 1 700 ? -5.835 14.301 -23.023 1.00 79.69 700 LYS A N 1
ATOM 5333 C CA . LYS A 1 700 ? -6.777 14.312 -24.143 1.00 79.69 700 LYS A CA 1
ATOM 5334 C C . LYS A 1 700 ? -6.041 14.619 -25.436 1.00 79.69 700 LYS A C 1
ATOM 5336 O O . LYS A 1 700 ? -5.000 15.266 -25.428 1.00 79.69 700 LYS A O 1
ATOM 5341 N N . VAL A 1 701 ? -6.613 14.192 -26.554 1.00 84.12 701 VAL A N 1
ATOM 5342 C CA . VAL A 1 701 ? -6.108 14.573 -27.876 1.00 84.12 701 VAL A CA 1
ATOM 5343 C C . VAL A 1 701 ? -6.289 16.080 -28.060 1.00 84.12 701 VAL A C 1
ATOM 5345 O O . VAL A 1 701 ? -7.414 16.574 -27.976 1.00 84.12 701 VAL A O 1
ATOM 5348 N N . LEU A 1 702 ? -5.194 16.792 -28.326 1.00 82.38 702 LEU A N 1
ATOM 5349 C CA . LEU A 1 702 ? -5.205 18.214 -28.676 1.00 82.38 702 LEU A CA 1
ATOM 5350 C C . LEU A 1 702 ? -5.572 18.400 -30.147 1.00 82.38 702 LEU A C 1
ATOM 5352 O O . LEU A 1 702 ? -6.519 19.101 -30.493 1.00 82.38 702 LEU A O 1
ATOM 5356 N N . TYR A 1 703 ? -4.810 17.741 -31.010 1.00 85.06 703 TYR A N 1
ATOM 5357 C CA . TYR A 1 703 ? -4.989 17.715 -32.454 1.00 85.06 703 TYR A CA 1
ATOM 5358 C C . TYR A 1 703 ? -4.341 16.446 -33.010 1.00 85.06 703 TYR A C 1
ATOM 5360 O O . TYR A 1 703 ? -3.662 15.706 -32.295 1.00 85.06 703 TYR A O 1
ATOM 5368 N N . GLY A 1 704 ? -4.559 16.176 -34.290 1.00 86.69 704 GLY A N 1
ATOM 5369 C CA . GLY A 1 704 ? -3.916 15.066 -34.970 1.00 86.69 704 GLY A CA 1
ATOM 5370 C C . GLY A 1 704 ? -3.795 15.310 -36.463 1.00 86.69 704 GLY A C 1
ATOM 5371 O O . GLY A 1 704 ? -4.476 16.172 -37.023 1.00 86.69 704 GLY A O 1
ATOM 5372 N N . PHE A 1 705 ? -2.913 14.542 -37.084 1.00 89.25 705 PHE A N 1
ATOM 5373 C CA . PHE A 1 705 ? -2.703 14.504 -38.521 1.00 89.25 705 PHE A CA 1
ATOM 5374 C C . PHE A 1 705 ? -3.162 13.148 -39.042 1.00 89.25 705 PHE A C 1
ATOM 5376 O O . PHE A 1 705 ? -3.026 12.139 -38.356 1.00 89.25 705 PHE A O 1
ATOM 5383 N N . GLU A 1 706 ? -3.709 13.126 -40.249 1.00 88.31 706 GLU A N 1
ATOM 5384 C CA . GLU A 1 706 ? -4.094 11.887 -40.917 1.00 88.31 706 GLU A CA 1
ATOM 5385 C C . GLU A 1 706 ? -3.168 11.649 -42.097 1.00 88.31 706 GLU A C 1
ATOM 5387 O O . GLU A 1 706 ? -3.026 12.503 -42.980 1.00 88.31 706 GLU A O 1
ATOM 5392 N N . GLU A 1 707 ? -2.580 10.465 -42.121 1.00 84.06 707 GLU A N 1
ATOM 5393 C CA . GLU A 1 707 ? -1.891 9.938 -43.275 1.00 84.06 707 GLU A CA 1
ATOM 5394 C C . GLU A 1 707 ? -2.915 9.331 -44.243 1.00 84.06 707 GLU A C 1
ATOM 5396 O O . GLU A 1 707 ? -3.779 8.544 -43.865 1.00 84.06 707 GLU A O 1
ATOM 5401 N N . LYS A 1 708 ? -2.854 9.730 -45.514 1.00 82.88 708 LYS A N 1
ATOM 5402 C CA . LYS A 1 708 ? -3.871 9.360 -46.512 1.00 82.88 708 LYS A CA 1
ATOM 5403 C C . LYS A 1 708 ? -3.346 8.427 -47.586 1.00 82.88 708 LYS A C 1
ATOM 5405 O O . LYS A 1 708 ? -4.154 7.896 -48.345 1.00 82.88 708 LYS A O 1
ATOM 5410 N N . THR A 1 709 ? -2.027 8.280 -47.707 1.00 80.31 709 THR A N 1
ATOM 5411 C CA . THR A 1 709 ? -1.439 7.557 -48.841 1.00 80.31 709 THR A CA 1
ATOM 5412 C C . THR A 1 709 ? -1.053 6.124 -48.512 1.00 80.31 709 THR A C 1
ATOM 5414 O O . THR A 1 709 ? -1.110 5.292 -49.410 1.00 80.31 709 THR A O 1
ATOM 5417 N N . SER A 1 710 ? -0.658 5.834 -47.271 1.00 87.00 710 SER A N 1
ATOM 5418 C CA . SER A 1 710 ? -0.093 4.539 -46.872 1.00 87.00 710 SER A CA 1
ATOM 5419 C C . SER A 1 710 ? -0.154 4.365 -45.354 1.00 87.00 710 SER A C 1
ATOM 5421 O O . SER A 1 710 ? -0.196 5.360 -44.634 1.00 87.00 710 SER A O 1
ATOM 5423 N N . GLU A 1 711 ? -0.095 3.123 -44.871 1.00 90.44 711 GLU A N 1
ATOM 5424 C CA . GLU A 1 711 ? -0.019 2.840 -43.434 1.00 90.44 711 GLU A CA 1
ATOM 5425 C C . GLU A 1 711 ? 1.296 3.331 -42.821 1.00 90.44 711 GLU A C 1
ATOM 5427 O O . GLU A 1 711 ? 2.346 3.299 -43.474 1.00 90.44 711 GLU A O 1
ATOM 5432 N N . ILE A 1 712 ? 1.221 3.804 -41.573 1.00 93.00 712 ILE A N 1
ATOM 5433 C CA . ILE A 1 712 ? 2.380 4.256 -40.799 1.00 93.00 712 ILE A CA 1
ATOM 5434 C C . ILE A 1 712 ? 2.996 3.046 -40.097 1.00 93.00 712 ILE A C 1
ATOM 5436 O O . ILE A 1 712 ? 2.320 2.357 -39.335 1.00 93.00 712 ILE A O 1
ATOM 5440 N N . SER A 1 713 ? 4.287 2.821 -40.317 1.00 92.06 713 SER A N 1
ATOM 5441 C CA . SER A 1 713 ? 5.017 1.641 -39.833 1.00 92.06 713 SER A CA 1
ATOM 5442 C C . SER A 1 713 ? 6.050 1.956 -38.748 1.00 92.06 713 SER A C 1
ATOM 5444 O O . SER A 1 713 ? 6.313 1.115 -37.893 1.00 92.06 713 SER A O 1
ATOM 5446 N N . ALA A 1 714 ? 6.608 3.170 -38.734 1.00 92.06 714 ALA A N 1
ATOM 5447 C CA . ALA A 1 714 ? 7.590 3.613 -37.743 1.00 92.06 714 ALA A CA 1
ATOM 5448 C C . ALA A 1 714 ? 7.473 5.119 -37.479 1.00 92.06 714 ALA A C 1
ATOM 5450 O O . ALA A 1 714 ? 7.028 5.873 -38.348 1.00 92.06 714 ALA A O 1
ATOM 5451 N N . MET A 1 715 ? 7.919 5.571 -36.303 1.00 94.69 715 MET A N 1
ATOM 5452 C CA . MET A 1 715 ? 7.963 6.992 -35.950 1.00 94.69 715 MET A CA 1
ATOM 5453 C C . MET A 1 715 ? 9.205 7.323 -35.121 1.00 94.69 715 MET A C 1
ATOM 5455 O O . MET A 1 715 ? 9.584 6.558 -34.241 1.00 94.69 715 MET A O 1
ATOM 5459 N N . ALA A 1 716 ? 9.789 8.493 -35.366 1.00 92.56 716 ALA A N 1
ATOM 5460 C CA . ALA A 1 716 ? 10.817 9.096 -34.523 1.00 92.56 716 ALA A CA 1
ATOM 5461 C C . ALA A 1 716 ? 10.623 10.618 -34.451 1.00 92.56 716 ALA A C 1
ATOM 5463 O O . ALA A 1 716 ? 9.850 11.200 -35.217 1.00 92.56 716 ALA A O 1
ATOM 5464 N N . TYR A 1 717 ? 11.328 11.275 -33.533 1.00 90.50 717 TYR A N 1
ATOM 5465 C CA . TYR A 1 717 ? 11.278 12.725 -33.371 1.00 90.50 717 TYR A CA 1
ATOM 5466 C C . TYR A 1 717 ? 12.665 13.336 -33.533 1.00 90.50 717 TYR A C 1
ATOM 5468 O O . TYR A 1 717 ? 13.621 12.907 -32.894 1.00 90.50 717 TYR A O 1
ATOM 5476 N N . SER A 1 718 ? 12.736 14.349 -34.390 1.00 89.25 718 SER A N 1
ATOM 5477 C CA . SER A 1 718 ? 13.897 15.207 -34.592 1.00 89.25 718 SER A CA 1
ATOM 5478 C C . SER A 1 718 ? 13.827 16.347 -33.579 1.00 89.25 718 SER A C 1
ATOM 5480 O O . SER A 1 718 ? 12.949 17.217 -33.656 1.00 89.25 718 SER A O 1
ATOM 5482 N N . ALA A 1 719 ? 14.730 16.307 -32.600 1.00 80.12 719 ALA A N 1
ATOM 5483 C CA . ALA A 1 719 ? 14.760 17.271 -31.509 1.00 80.12 719 ALA A CA 1
ATOM 5484 C C . ALA A 1 719 ? 15.343 18.611 -31.964 1.00 80.12 719 ALA A C 1
ATOM 5486 O O . ALA A 1 719 ? 14.801 19.656 -31.604 1.00 80.12 719 ALA A O 1
ATOM 5487 N N . LEU A 1 720 ? 16.379 18.582 -32.812 1.00 82.69 720 LEU A N 1
ATOM 5488 C CA . LEU A 1 720 ? 17.052 19.791 -33.291 1.00 82.69 720 LEU A CA 1
ATOM 5489 C C . LEU A 1 720 ? 16.132 20.658 -34.157 1.00 82.69 720 LEU A C 1
ATOM 5491 O O . LEU A 1 720 ? 16.161 21.885 -34.080 1.00 82.69 720 LEU A O 1
ATOM 5495 N N . HIS A 1 721 ? 15.313 20.028 -35.001 1.00 82.31 721 HIS A N 1
ATOM 5496 C CA . HIS A 1 721 ? 14.466 20.744 -35.953 1.00 82.31 721 HIS A CA 1
ATOM 5497 C C . HIS A 1 721 ? 12.990 20.799 -35.549 1.00 82.31 721 HIS A C 1
ATOM 5499 O O . HIS A 1 721 ? 12.205 21.424 -36.268 1.00 82.31 721 HIS A O 1
ATOM 5505 N N . ASN A 1 722 ? 12.602 20.177 -34.429 1.00 82.81 722 ASN A N 1
ATOM 5506 C CA . ASN A 1 722 ? 11.213 20.040 -33.979 1.00 82.81 722 ASN A CA 1
ATOM 5507 C C . ASN A 1 722 ? 10.313 19.475 -35.098 1.00 82.81 722 ASN A C 1
ATOM 5509 O O . ASN A 1 722 ? 9.436 20.155 -35.652 1.00 82.81 722 ASN A O 1
ATOM 5513 N N . ARG A 1 723 ? 10.610 18.241 -35.521 1.00 88.19 723 ARG A N 1
ATOM 5514 C CA . ARG A 1 723 ? 9.902 17.544 -36.609 1.00 88.19 723 ARG A CA 1
ATOM 5515 C C . ARG A 1 723 ? 9.558 16.120 -36.203 1.00 88.19 723 ARG A C 1
ATOM 5517 O O . ARG A 1 723 ? 10.369 15.432 -35.591 1.00 88.19 723 ARG A O 1
ATOM 5524 N N . LEU A 1 724 ? 8.379 15.659 -36.612 1.00 91.38 724 LEU A N 1
ATOM 5525 C CA . LEU A 1 724 ? 8.025 14.242 -36.528 1.00 91.38 724 LEU A CA 1
ATOM 5526 C C . LEU A 1 724 ? 8.432 13.547 -37.819 1.00 91.38 724 LEU A C 1
ATOM 5528 O O . LEU A 1 724 ? 8.192 14.056 -38.913 1.00 91.38 724 LEU A O 1
ATOM 5532 N N . LEU A 1 725 ? 9.043 12.382 -37.689 1.00 93.38 725 LEU A N 1
ATOM 5533 C CA . LEU A 1 725 ? 9.467 11.556 -38.805 1.00 93.38 725 LEU A CA 1
ATOM 5534 C C . LEU A 1 725 ? 8.646 10.283 -38.798 1.00 93.38 725 LEU A C 1
ATOM 5536 O O . LEU A 1 725 ? 8.520 9.648 -37.753 1.00 93.38 725 LEU A O 1
ATOM 5540 N N . THR A 1 726 ? 8.108 9.900 -39.949 1.00 94.38 726 THR A N 1
ATOM 5541 C CA . THR A 1 726 ? 7.345 8.658 -40.077 1.00 94.38 726 THR A CA 1
ATOM 5542 C C . THR A 1 726 ? 7.812 7.849 -41.271 1.00 94.38 726 THR A C 1
ATOM 5544 O O . THR A 1 726 ? 8.028 8.399 -42.355 1.00 94.38 726 THR A O 1
ATOM 5547 N N . GLY A 1 727 ? 7.918 6.541 -41.067 1.00 93.31 727 GLY A N 1
ATOM 5548 C CA . GLY A 1 727 ? 8.020 5.559 -42.137 1.00 93.31 727 GLY A CA 1
ATOM 5549 C C . GLY A 1 727 ? 6.644 5.079 -42.570 1.00 93.31 727 GLY A C 1
ATOM 5550 O O . GLY A 1 727 ? 5.713 5.059 -41.760 1.00 93.31 727 GLY A O 1
ATOM 5551 N N . SER A 1 728 ? 6.529 4.695 -43.836 1.00 91.94 728 SER A N 1
ATOM 5552 C CA . SER A 1 728 ? 5.313 4.101 -44.381 1.00 91.94 728 SER A CA 1
ATOM 5553 C C . SER A 1 728 ? 5.551 2.764 -45.079 1.00 91.94 728 SER A C 1
ATOM 5555 O O . SER A 1 728 ? 6.662 2.440 -45.513 1.00 91.94 728 SER A O 1
ATOM 5557 N N . GLU A 1 729 ? 4.466 1.997 -45.207 1.00 91.94 729 GLU A N 1
ATOM 5558 C CA . GLU A 1 729 ? 4.422 0.713 -45.921 1.00 91.94 729 GLU A CA 1
ATOM 5559 C C . GLU A 1 729 ? 4.913 0.820 -47.376 1.00 91.94 729 GLU A C 1
ATOM 5561 O O . GLU A 1 729 ? 5.586 -0.083 -47.871 1.00 91.94 729 GLU A O 1
ATOM 5566 N N . ASP A 1 730 ? 4.656 1.950 -48.040 1.00 90.00 730 ASP A N 1
ATOM 5567 C CA . ASP A 1 730 ? 5.103 2.239 -49.410 1.00 90.00 730 ASP A CA 1
ATOM 5568 C C . ASP A 1 730 ? 6.592 2.637 -49.541 1.00 90.00 730 ASP A C 1
ATOM 5570 O O . ASP A 1 730 ? 7.047 2.970 -50.639 1.00 90.00 730 ASP A O 1
ATOM 5574 N N . GLY A 1 731 ? 7.358 2.625 -48.444 1.00 90.44 731 GLY A N 1
ATOM 5575 C CA . GLY A 1 731 ? 8.790 2.936 -48.446 1.00 90.44 731 GLY A CA 1
ATOM 5576 C C . GLY A 1 731 ? 9.128 4.433 -48.472 1.00 90.44 731 GLY A C 1
ATOM 5577 O O . GLY A 1 731 ? 10.273 4.819 -48.758 1.00 90.44 731 GLY A O 1
ATOM 5578 N N . CYS A 1 732 ? 8.156 5.305 -48.188 1.00 92.94 732 CYS A N 1
ATOM 5579 C CA . CYS A 1 732 ? 8.403 6.737 -48.053 1.00 92.94 732 CYS A CA 1
ATOM 5580 C C . CYS A 1 732 ? 8.882 7.114 -46.646 1.00 92.94 732 CYS A C 1
ATOM 5582 O O . CYS A 1 732 ? 8.308 6.720 -45.633 1.00 92.94 732 CYS A O 1
ATOM 5584 N N . LEU A 1 733 ? 9.887 7.989 -46.591 1.00 94.31 733 LEU A N 1
ATOM 5585 C CA . LEU A 1 733 ? 10.195 8.765 -45.393 1.00 94.31 733 LEU A CA 1
ATOM 5586 C C . LEU A 1 733 ? 9.389 10.064 -45.438 1.00 94.31 733 LEU A C 1
ATOM 5588 O O . LEU A 1 733 ? 9.462 10.806 -46.424 1.00 94.31 733 LEU A O 1
ATOM 5592 N N . LYS A 1 734 ? 8.632 10.358 -44.380 1.00 92.50 734 LYS A N 1
ATOM 5593 C CA . LYS A 1 734 ? 7.899 11.620 -44.239 1.00 92.50 734 LYS A CA 1
ATOM 5594 C C . LYS A 1 734 ? 8.407 12.431 -43.061 1.00 92.50 734 LYS A C 1
ATOM 5596 O O . LYS A 1 734 ? 8.650 11.892 -41.988 1.00 92.50 734 LYS A O 1
ATOM 5601 N N . GLN A 1 735 ? 8.538 13.735 -43.277 1.00 92.38 735 GLN A N 1
ATOM 5602 C CA . GLN A 1 735 ? 8.945 14.714 -42.272 1.00 92.38 735 GLN A CA 1
ATOM 5603 C C . GLN A 1 735 ? 7.808 15.707 -42.075 1.00 92.38 735 GLN A C 1
ATOM 5605 O O . GLN A 1 735 ? 7.528 16.505 -42.968 1.00 92.38 735 GLN A O 1
ATOM 5610 N N . TRP A 1 736 ? 7.176 15.663 -40.910 1.00 90.94 736 TRP A N 1
ATOM 5611 C CA . TRP A 1 736 ? 6.033 16.476 -40.528 1.00 90.94 736 TRP A CA 1
ATOM 5612 C C . TRP A 1 736 ? 6.467 17.668 -39.688 1.00 90.94 736 TRP A C 1
ATOM 5614 O O . TRP A 1 736 ? 7.241 17.552 -38.733 1.00 90.94 736 TRP A O 1
ATOM 5624 N N . ASN A 1 737 ? 5.913 18.823 -40.018 1.00 86.88 737 ASN A N 1
ATOM 5625 C CA . ASN A 1 737 ? 5.939 19.987 -39.161 1.00 86.88 737 ASN A CA 1
ATOM 5626 C C . ASN A 1 737 ? 4.854 19.841 -38.085 1.00 86.88 737 ASN A C 1
ATOM 5628 O O . ASN A 1 737 ? 3.668 19.734 -38.393 1.00 86.88 737 ASN A O 1
ATOM 5632 N N . VAL A 1 738 ? 5.282 19.846 -36.825 1.00 83.81 738 VAL A N 1
ATOM 5633 C CA . VAL A 1 738 ? 4.423 19.601 -35.662 1.00 83.81 738 VAL A CA 1
ATOM 5634 C C . VAL A 1 738 ? 3.401 20.721 -35.446 1.00 83.81 738 VAL A C 1
ATOM 5636 O O . VAL A 1 738 ? 2.300 20.457 -34.977 1.00 83.81 738 VAL A O 1
ATOM 5639 N N . ASP A 1 739 ? 3.715 21.960 -35.828 1.00 79.94 739 ASP A N 1
ATOM 5640 C CA . ASP A 1 739 ? 2.839 23.107 -35.566 1.00 79.94 739 ASP A CA 1
ATOM 5641 C C . ASP A 1 739 ? 1.661 23.199 -36.551 1.00 79.94 739 ASP A C 1
ATOM 5643 O O . ASP A 1 739 ? 0.607 23.735 -36.212 1.00 79.94 739 ASP A O 1
ATOM 5647 N N . ASN A 1 740 ? 1.821 22.715 -37.788 1.00 81.31 740 ASN A N 1
ATOM 5648 C CA . ASN A 1 740 ? 0.823 22.914 -38.851 1.00 81.31 740 ASN A CA 1
ATOM 5649 C C . ASN A 1 740 ? 0.468 21.657 -39.662 1.00 81.31 740 ASN A C 1
ATOM 5651 O O . ASN A 1 740 ? -0.417 21.723 -40.513 1.00 81.31 740 ASN A O 1
ATOM 5655 N N . GLY A 1 741 ? 1.137 20.528 -39.425 1.00 82.62 741 GLY A N 1
ATOM 5656 C CA . GLY A 1 741 ? 0.874 19.262 -40.111 1.00 82.62 741 GLY A CA 1
ATOM 5657 C C . GLY A 1 741 ? 1.339 19.195 -41.565 1.00 82.62 741 GLY A C 1
ATOM 5658 O O . GLY A 1 741 ? 1.087 18.193 -42.232 1.00 82.62 741 GLY A O 1
ATOM 5659 N N . HIS A 1 742 ? 2.010 20.226 -42.091 1.00 86.88 742 HIS A N 1
ATOM 5660 C CA . HIS A 1 742 ? 2.626 20.137 -43.413 1.00 86.88 742 HIS A CA 1
ATOM 5661 C C . HIS A 1 742 ? 3.783 19.144 -43.385 1.00 86.88 742 HIS A C 1
ATOM 5663 O O . HIS A 1 742 ? 4.591 19.161 -42.458 1.00 86.88 742 HIS A O 1
ATOM 5669 N N . TYR A 1 743 ? 3.897 18.322 -44.427 1.00 90.06 743 TYR A N 1
ATOM 5670 C CA . TYR A 1 743 ? 4.952 17.324 -44.514 1.00 90.06 743 TYR A CA 1
ATOM 5671 C C . TYR A 1 743 ? 5.666 17.314 -45.862 1.00 90.06 743 TYR A C 1
ATOM 5673 O O . TYR A 1 743 ? 5.094 17.638 -46.906 1.00 90.06 743 TYR A O 1
ATOM 5681 N N . PHE A 1 744 ? 6.927 16.896 -45.823 1.00 90.31 744 PHE A N 1
ATOM 5682 C CA . PHE A 1 744 ? 7.676 16.452 -46.992 1.00 90.31 744 PHE A CA 1
ATOM 5683 C C . PHE A 1 744 ? 7.643 14.929 -47.061 1.00 90.31 744 PHE A C 1
ATOM 5685 O O . PHE A 1 744 ? 7.642 14.270 -46.027 1.00 90.31 744 PHE A O 1
ATOM 5692 N N . SER A 1 745 ? 7.628 14.369 -48.268 1.00 89.81 745 SER A N 1
ATOM 5693 C CA . SER A 1 745 ? 7.655 12.923 -48.489 1.00 89.81 745 SER A CA 1
ATOM 5694 C C . SER A 1 745 ? 8.740 12.572 -49.496 1.00 89.81 745 SER A C 1
ATOM 5696 O O . SER A 1 745 ? 8.831 13.198 -50.555 1.00 89.81 745 SER A O 1
ATOM 5698 N N . VAL A 1 746 ? 9.567 11.586 -49.152 1.00 91.44 746 VAL A N 1
ATOM 5699 C CA . VAL A 1 746 ? 10.701 11.145 -49.962 1.00 91.44 746 VAL A CA 1
ATOM 5700 C C . VAL A 1 746 ? 10.614 9.627 -50.194 1.00 91.44 746 VAL A C 1
ATOM 5702 O O . VAL A 1 746 ? 10.948 8.855 -49.294 1.00 91.44 746 VAL A O 1
ATOM 5705 N N . PRO A 1 747 ? 10.175 9.175 -51.386 1.00 88.38 747 PRO A N 1
ATOM 5706 C CA . PRO A 1 747 ? 10.090 7.756 -51.734 1.00 88.38 747 PRO A CA 1
ATOM 5707 C C . PRO A 1 747 ? 11.459 7.236 -52.192 1.00 88.38 747 PRO A C 1
ATOM 5709 O O . PRO A 1 747 ? 11.894 7.512 -53.317 1.00 88.38 747 PRO A O 1
ATOM 5712 N N . LYS A 1 748 ? 12.172 6.504 -51.330 1.00 89.94 748 LYS A N 1
ATOM 5713 C CA . LYS A 1 748 ? 13.472 5.897 -51.688 1.00 89.94 748 LYS A CA 1
ATOM 5714 C C . LYS A 1 748 ? 13.608 4.427 -51.357 1.00 89.94 748 LYS A C 1
ATOM 5716 O O . LYS A 1 748 ? 14.370 3.759 -52.059 1.00 89.94 748 LYS A O 1
ATOM 5721 N N . HIS A 1 749 ? 12.926 3.934 -50.331 1.00 89.25 749 HIS A N 1
ATOM 5722 C CA . HIS A 1 749 ? 12.897 2.502 -50.088 1.00 89.25 749 HIS A CA 1
ATOM 5723 C C . HIS A 1 749 ? 12.005 1.834 -51.132 1.00 89.25 749 HIS A C 1
ATOM 5725 O O . HIS A 1 749 ? 11.042 2.428 -51.616 1.00 89.25 749 HIS A O 1
ATOM 5731 N N . ALA A 1 750 ? 12.385 0.627 -51.547 1.00 86.62 750 ALA A N 1
ATOM 5732 C CA . ALA A 1 750 ? 11.610 -0.147 -52.515 1.00 86.62 750 ALA A CA 1
ATOM 5733 C C . ALA A 1 750 ? 10.468 -0.929 -51.847 1.00 86.62 750 ALA A C 1
ATOM 5735 O O . ALA A 1 750 ? 9.568 -1.404 -52.537 1.00 86.62 750 ALA A O 1
ATOM 5736 N N . ASN A 1 751 ? 10.535 -1.057 -50.523 1.00 89.56 751 ASN A N 1
ATOM 5737 C CA . ASN A 1 751 ? 9.657 -1.847 -49.681 1.00 89.56 751 ASN A CA 1
ATOM 5738 C C . ASN A 1 751 ? 9.365 -1.073 -48.383 1.00 89.56 751 ASN A C 1
ATOM 5740 O O . ASN A 1 751 ? 9.893 0.027 -48.185 1.00 89.56 751 ASN A O 1
ATOM 5744 N N . THR A 1 752 ? 8.543 -1.646 -47.507 1.00 92.25 752 THR A N 1
ATOM 5745 C CA . THR A 1 752 ? 8.130 -1.046 -46.237 1.00 92.25 752 THR A CA 1
ATOM 5746 C C . THR A 1 752 ? 9.318 -0.571 -45.424 1.00 92.25 752 THR A C 1
ATOM 5748 O O . THR A 1 752 ? 10.212 -1.346 -45.080 1.00 92.25 752 THR A O 1
ATOM 5751 N N . LEU A 1 753 ? 9.295 0.720 -45.102 1.00 94.25 753 LEU A N 1
ATOM 5752 C CA . LEU A 1 753 ? 10.228 1.323 -44.170 1.00 94.25 753 LEU A CA 1
ATOM 5753 C C . LEU A 1 753 ? 9.802 0.870 -42.772 1.00 94.25 753 LEU A C 1
ATOM 5755 O O . LEU A 1 753 ? 8.727 1.237 -42.314 1.00 94.25 753 LEU A O 1
ATOM 5759 N N . SER A 1 754 ? 10.602 0.063 -42.094 1.00 92.25 754 SER A N 1
ATOM 5760 C CA . SER A 1 754 ? 10.188 -0.657 -40.886 1.00 92.25 754 SER A CA 1
ATOM 5761 C C . SER A 1 754 ? 10.751 -0.081 -39.592 1.00 92.25 754 SER A C 1
ATOM 5763 O O . SER A 1 754 ? 10.132 -0.227 -38.542 1.00 92.25 754 SER A O 1
ATOM 5765 N N . CYS A 1 755 ? 11.900 0.594 -39.645 1.00 93.38 755 CYS A N 1
ATOM 5766 C CA . CYS A 1 755 ? 12.540 1.169 -38.466 1.00 93.38 755 CYS A CA 1
ATOM 5767 C C . CYS A 1 755 ? 13.196 2.523 -38.760 1.00 93.38 755 CYS A C 1
ATOM 5769 O O . CYS A 1 755 ? 13.685 2.776 -39.864 1.00 93.38 755 CYS A O 1
ATOM 5771 N N . LEU A 1 756 ? 13.199 3.399 -37.751 1.00 95.31 756 LEU A N 1
ATOM 5772 C CA . LEU A 1 756 ? 13.782 4.738 -37.805 1.00 95.31 756 LEU A CA 1
ATOM 5773 C C . LEU A 1 756 ? 14.579 5.023 -36.533 1.00 95.31 756 LEU A C 1
ATOM 5775 O O . LEU A 1 756 ? 14.107 4.721 -35.441 1.00 95.31 756 LEU A O 1
ATOM 5779 N N . ALA A 1 757 ? 15.717 5.695 -36.670 1.00 94.00 757 ALA A N 1
ATOM 5780 C CA . ALA A 1 757 ? 16.412 6.333 -35.556 1.00 94.00 757 ALA A CA 1
ATOM 5781 C C . ALA A 1 757 ? 16.956 7.697 -35.980 1.00 94.00 757 ALA A C 1
ATOM 5783 O O . ALA A 1 757 ? 17.246 7.929 -37.154 1.00 94.00 757 ALA A O 1
ATOM 5784 N N . VAL A 1 758 ? 17.100 8.594 -35.011 1.00 93.31 758 VAL A N 1
ATOM 5785 C CA . VAL A 1 758 ? 17.755 9.891 -35.196 1.00 93.31 758 VAL A CA 1
ATOM 5786 C C . VAL A 1 758 ? 19.157 9.800 -34.604 1.00 93.31 758 VAL A C 1
ATOM 5788 O O . VAL A 1 758 ? 19.337 9.265 -33.511 1.00 93.31 758 VAL A O 1
ATOM 5791 N N . ALA A 1 759 ? 20.142 10.294 -35.343 1.00 92.25 759 ALA A N 1
ATOM 5792 C CA . ALA A 1 759 ? 21.546 10.337 -34.968 1.00 92.25 759 ALA A CA 1
ATOM 5793 C C . ALA A 1 759 ? 22.018 11.793 -34.968 1.00 92.25 759 ALA A C 1
ATOM 5795 O O . ALA A 1 759 ? 21.594 12.582 -35.808 1.00 92.25 759 ALA A O 1
ATOM 5796 N N . PHE A 1 760 ? 22.897 12.152 -34.041 1.00 89.00 760 PHE A N 1
ATOM 5797 C CA . PHE A 1 760 ? 23.491 13.483 -33.982 1.00 89.00 760 PHE A CA 1
ATOM 5798 C C . PHE A 1 760 ? 25.006 13.328 -34.033 1.00 89.00 760 PHE A C 1
ATOM 5800 O O . PHE A 1 760 ? 25.583 12.697 -33.148 1.00 89.00 760 PHE A O 1
ATOM 5807 N N . VAL A 1 761 ? 25.618 13.838 -35.101 1.00 87.81 761 VAL A N 1
ATOM 5808 C CA . VAL A 1 761 ? 27.051 13.693 -35.394 1.00 87.81 761 VAL A CA 1
ATOM 5809 C C . VAL A 1 761 ? 27.572 15.033 -35.887 1.00 87.81 761 VAL A C 1
ATOM 5811 O O . VAL A 1 761 ? 26.991 15.610 -36.803 1.00 87.81 761 VAL A O 1
ATOM 5814 N N . ASP A 1 762 ? 28.648 15.533 -35.277 1.00 84.06 762 ASP A N 1
ATOM 5815 C CA . ASP A 1 762 ? 29.303 16.793 -35.657 1.00 84.06 762 ASP A CA 1
ATOM 5816 C C . ASP A 1 762 ? 28.338 17.985 -35.834 1.00 84.06 762 ASP A C 1
ATOM 5818 O O . ASP A 1 762 ? 28.413 18.725 -36.815 1.00 84.06 762 ASP A O 1
ATOM 5822 N N . GLU A 1 763 ? 27.414 18.181 -34.885 1.00 83.44 763 GLU A N 1
ATOM 5823 C CA . GLU A 1 763 ? 26.389 19.246 -34.907 1.00 83.44 763 GLU A CA 1
ATOM 5824 C C . GLU A 1 763 ? 25.341 19.130 -36.034 1.00 83.44 763 GLU A C 1
ATOM 5826 O O . GLU A 1 763 ? 24.538 20.043 -36.252 1.00 83.44 763 GLU A O 1
ATOM 5831 N N . ILE A 1 764 ? 25.318 18.003 -36.749 1.00 88.06 764 ILE A N 1
ATOM 5832 C CA . ILE A 1 764 ? 24.355 17.705 -37.807 1.00 88.06 764 ILE A CA 1
ATOM 5833 C C . ILE A 1 764 ? 23.457 16.555 -37.352 1.00 88.06 764 ILE A C 1
ATOM 5835 O O . ILE A 1 764 ? 23.910 15.523 -36.852 1.00 88.06 764 ILE A O 1
ATOM 5839 N N . GLU A 1 765 ? 22.153 16.728 -37.548 1.00 91.81 765 GLU A N 1
ATOM 5840 C CA . GLU A 1 765 ? 21.178 15.675 -37.299 1.00 91.81 765 GLU A CA 1
ATOM 5841 C C . GLU A 1 765 ? 21.020 14.809 -38.556 1.00 91.81 765 GLU A C 1
ATOM 5843 O O . GLU A 1 765 ? 20.754 15.293 -39.659 1.00 91.81 765 GLU A O 1
ATOM 5848 N N . TYR A 1 766 ? 21.177 13.505 -38.381 1.00 94.12 766 TYR A N 1
ATOM 5849 C CA . TYR A 1 766 ? 20.956 12.497 -39.401 1.00 94.12 766 TYR A CA 1
ATOM 5850 C C . TYR A 1 766 ? 19.778 11.609 -39.017 1.00 94.12 766 TYR A C 1
ATOM 5852 O O . TYR A 1 766 ? 19.466 11.411 -37.843 1.00 94.12 766 TYR A O 1
ATOM 5860 N N . VAL A 1 767 ? 19.133 11.022 -40.017 1.00 94.94 767 VAL A N 1
ATOM 5861 C CA . VAL A 1 767 ? 18.119 9.985 -39.819 1.00 94.94 767 VAL A CA 1
ATOM 5862 C C . VAL A 1 767 ? 18.634 8.700 -40.424 1.00 94.94 767 VAL A C 1
ATOM 5864 O O . VAL A 1 767 ? 19.145 8.690 -41.541 1.00 94.94 767 VAL A O 1
ATOM 5867 N N . LEU A 1 768 ? 18.490 7.613 -39.683 1.00 96.00 768 LEU A N 1
ATOM 5868 C CA . LEU A 1 768 ? 18.767 6.265 -40.143 1.00 96.00 768 LEU A CA 1
ATOM 5869 C C . LEU A 1 768 ? 17.431 5.569 -40.383 1.00 96.00 768 LEU A C 1
ATOM 5871 O O . LEU A 1 768 ? 16.574 5.559 -39.498 1.00 96.00 768 LEU A O 1
ATOM 5875 N N . THR A 1 769 ? 17.243 4.997 -41.567 1.00 96.31 769 THR A N 1
ATOM 5876 C CA . THR A 1 769 ? 16.010 4.286 -41.927 1.00 96.31 769 THR A CA 1
ATOM 5877 C C . THR A 1 769 ? 16.331 2.896 -42.446 1.00 96.31 769 THR A C 1
ATOM 5879 O O . THR A 1 769 ? 17.222 2.744 -43.279 1.00 96.31 769 THR A O 1
ATOM 5882 N N . GLY A 1 770 ? 15.604 1.887 -41.973 1.00 94.44 770 GLY A N 1
ATOM 5883 C CA . GLY A 1 770 ? 15.702 0.506 -42.449 1.00 94.44 770 GLY A CA 1
ATOM 5884 C C . GLY A 1 770 ? 14.418 0.051 -43.139 1.00 94.44 770 GLY A C 1
ATOM 5885 O O . GLY A 1 770 ? 13.334 0.525 -42.796 1.00 94.44 770 GLY A O 1
ATOM 5886 N N . ASP A 1 771 ? 14.541 -0.856 -44.109 1.00 93.50 771 ASP A N 1
ATOM 5887 C CA . ASP A 1 771 ? 13.404 -1.512 -44.763 1.00 93.50 771 ASP A CA 1
ATOM 5888 C C . ASP A 1 771 ? 13.433 -3.045 -44.668 1.00 93.50 771 ASP A C 1
ATOM 5890 O O . ASP A 1 771 ? 14.401 -3.666 -44.223 1.00 93.50 771 ASP A O 1
ATOM 5894 N N . TYR A 1 772 ? 12.350 -3.666 -45.131 1.00 90.94 772 TYR A N 1
ATOM 5895 C CA . TYR A 1 772 ? 12.211 -5.121 -45.232 1.00 90.94 772 TYR A CA 1
ATOM 5896 C C . TYR A 1 772 ? 13.106 -5.793 -46.290 1.00 90.94 772 TYR A C 1
ATOM 5898 O O . TYR A 1 772 ? 13.232 -7.016 -46.285 1.00 90.94 772 TYR A O 1
ATOM 5906 N N . ASP A 1 773 ? 13.784 -5.028 -47.152 1.00 89.00 773 ASP A N 1
ATOM 5907 C CA . ASP A 1 773 ? 14.747 -5.554 -48.133 1.00 89.00 773 ASP A CA 1
ATOM 5908 C C . ASP A 1 773 ? 16.192 -5.581 -47.585 1.00 89.00 773 ASP A C 1
ATOM 5910 O O . ASP A 1 773 ? 17.152 -5.860 -48.323 1.00 89.00 773 ASP A O 1
ATOM 5914 N N . GLY A 1 774 ? 16.381 -5.274 -46.298 1.00 89.06 774 GLY A N 1
ATOM 5915 C CA . GLY A 1 774 ? 17.697 -5.249 -45.666 1.00 89.06 774 GLY A CA 1
ATOM 5916 C C . GLY A 1 774 ? 18.525 -4.017 -46.037 1.00 89.06 774 GLY A C 1
ATOM 5917 O O . GLY A 1 774 ? 19.760 -4.071 -45.966 1.00 89.06 774 GLY A O 1
ATOM 5918 N N . VAL A 1 775 ? 17.887 -2.934 -46.492 1.00 92.00 775 VAL A N 1
ATOM 5919 C CA . VAL A 1 775 ? 18.551 -1.694 -46.905 1.00 92.00 775 VAL A CA 1
ATOM 5920 C C . VAL A 1 775 ? 18.451 -0.658 -45.797 1.00 92.00 775 VAL A C 1
ATOM 5922 O O . VAL A 1 775 ? 17.363 -0.340 -45.324 1.00 92.00 775 VAL A O 1
ATOM 5925 N N . VAL A 1 776 ? 19.595 -0.070 -45.453 1.00 94.19 776 VAL A N 1
ATOM 5926 C CA . VAL A 1 776 ? 19.670 1.090 -44.566 1.00 94.19 776 VAL A CA 1
ATOM 5927 C C . VAL A 1 776 ? 20.016 2.330 -45.381 1.00 94.19 776 VAL A C 1
ATOM 5929 O O . VAL A 1 776 ? 20.954 2.310 -46.183 1.00 94.19 776 VAL A O 1
ATOM 5932 N N . TRP A 1 777 ? 19.274 3.415 -45.175 1.00 95.19 777 TRP A N 1
ATOM 5933 C CA . TRP A 1 777 ? 19.627 4.739 -45.678 1.00 95.19 777 TRP A CA 1
ATOM 5934 C C . TRP A 1 777 ? 19.994 5.673 -44.526 1.00 95.19 777 TRP A C 1
ATOM 5936 O O . TRP A 1 777 ? 19.329 5.696 -43.493 1.00 95.19 777 TRP A O 1
ATOM 5946 N N . ILE A 1 778 ? 21.042 6.463 -44.743 1.00 95.00 778 ILE A N 1
ATOM 5947 C CA . ILE A 1 778 ? 21.436 7.584 -43.890 1.00 95.00 778 ILE A CA 1
ATOM 5948 C C . ILE A 1 778 ? 21.009 8.861 -44.603 1.00 95.00 778 ILE A C 1
ATOM 5950 O O . ILE A 1 778 ? 21.338 9.054 -45.778 1.00 95.00 778 ILE A O 1
ATOM 5954 N N . TRP A 1 779 ? 20.285 9.722 -43.902 1.00 93.94 779 TRP A N 1
ATOM 5955 C CA . TRP A 1 779 ? 19.728 10.964 -44.422 1.00 93.94 779 TRP A CA 1
ATOM 5956 C C . TRP A 1 779 ? 20.264 12.136 -43.630 1.00 93.94 779 TRP A C 1
ATOM 5958 O O . TRP A 1 779 ? 20.225 12.109 -42.408 1.00 93.94 779 TRP A O 1
ATOM 5968 N N . GLU A 1 780 ? 20.707 13.174 -44.315 1.00 93.00 780 GLU A N 1
ATOM 5969 C CA . GLU A 1 780 ? 21.023 14.449 -43.687 1.00 93.00 780 GLU A CA 1
ATOM 5970 C C . GLU A 1 780 ? 19.727 15.247 -43.503 1.00 93.00 780 GLU A C 1
ATOM 5972 O O . GLU A 1 780 ? 18.965 15.450 -44.463 1.00 93.00 780 GLU A O 1
ATOM 5977 N N . MET A 1 781 ? 19.456 15.679 -42.270 1.00 90.50 781 MET A N 1
ATOM 5978 C CA . MET A 1 781 ? 18.267 16.464 -41.969 1.00 90.50 781 MET A CA 1
ATOM 5979 C C . MET A 1 781 ? 18.455 17.929 -42.316 1.00 90.50 781 MET A C 1
ATOM 5981 O O . MET A 1 781 ? 19.510 18.527 -42.128 1.00 90.50 781 MET A O 1
ATOM 5985 N N . GLN A 1 782 ? 17.376 18.520 -42.821 1.00 83.69 782 GLN A N 1
ATOM 5986 C CA . GLN A 1 782 ? 17.320 19.932 -43.151 1.00 83.69 782 GLN A CA 1
ATOM 5987 C C . GLN A 1 782 ? 16.098 20.561 -42.457 1.00 83.69 782 GLN A C 1
ATOM 5989 O O . GLN A 1 782 ? 14.996 20.000 -42.506 1.00 83.69 782 GLN A O 1
ATOM 5994 N N . PRO A 1 783 ? 16.235 21.741 -41.824 1.00 73.94 783 PRO A N 1
ATOM 5995 C CA . PRO A 1 783 ? 15.160 22.344 -41.030 1.00 73.94 783 PRO A CA 1
ATOM 5996 C C . PRO A 1 783 ? 13.945 22.784 -41.867 1.00 73.94 783 PRO A C 1
ATOM 5998 O O . PRO A 1 783 ? 12.808 22.757 -41.383 1.00 73.94 783 PRO A O 1
ATOM 6001 N N . ALA A 1 784 ? 14.170 23.199 -43.118 1.00 79.38 784 ALA A N 1
ATOM 6002 C CA . ALA A 1 784 ? 13.149 23.775 -44.004 1.00 79.38 784 ALA A CA 1
ATOM 6003 C C . ALA A 1 784 ? 12.940 22.998 -45.318 1.00 79.38 784 ALA A C 1
ATOM 6005 O O . ALA A 1 784 ? 12.145 23.418 -46.163 1.00 79.38 784 ALA A O 1
ATOM 6006 N N . HIS A 1 785 ? 13.641 21.880 -45.504 1.00 84.69 785 HIS A N 1
ATOM 6007 C CA . HIS A 1 785 ? 13.623 21.092 -46.734 1.00 84.69 785 HIS A CA 1
ATOM 6008 C C . HIS A 1 785 ? 13.470 19.607 -46.423 1.00 84.69 785 HIS A C 1
ATOM 6010 O O . HIS A 1 785 ? 13.693 19.187 -45.293 1.00 84.69 785 HIS A O 1
ATOM 6016 N N . ALA A 1 786 ? 13.092 18.833 -47.440 1.00 87.12 786 ALA A N 1
ATOM 6017 C CA . ALA A 1 786 ? 13.010 17.384 -47.330 1.00 87.12 786 ALA A CA 1
ATOM 6018 C C . ALA A 1 786 ? 14.384 16.777 -46.971 1.00 87.12 786 ALA A C 1
ATOM 6020 O O . ALA A 1 786 ? 15.402 17.318 -47.421 1.00 87.12 786 ALA A O 1
ATOM 6021 N N . PRO A 1 787 ? 14.427 15.647 -46.237 1.00 89.69 787 PRO A N 1
ATOM 6022 C CA . PRO A 1 787 ? 15.678 14.981 -45.890 1.00 89.69 787 PRO A CA 1
ATOM 6023 C C . PRO A 1 787 ? 16.457 14.584 -47.146 1.00 89.69 787 PRO A C 1
ATOM 6025 O O . PRO A 1 787 ? 15.878 14.098 -48.126 1.00 89.69 787 PRO A O 1
ATOM 6028 N N . VAL A 1 788 ? 17.774 14.787 -47.124 1.00 91.56 788 VAL A N 1
ATOM 6029 C CA . VAL A 1 788 ? 18.642 14.511 -48.274 1.00 91.56 788 VAL A CA 1
ATOM 6030 C C . VAL A 1 788 ? 19.315 13.153 -48.072 1.00 91.56 788 VAL A C 1
ATOM 6032 O O . VAL A 1 788 ? 19.971 12.954 -47.053 1.00 91.56 788 VAL A O 1
ATOM 6035 N N . PRO A 1 789 ? 19.180 12.195 -49.008 1.00 90.38 789 PRO A N 1
ATOM 6036 C CA . PRO A 1 789 ? 19.826 10.895 -48.868 1.00 90.38 789 PRO A CA 1
ATOM 6037 C C . PRO A 1 789 ? 21.345 11.058 -48.974 1.00 90.38 789 PRO A C 1
ATOM 6039 O O . PRO A 1 789 ? 21.849 11.520 -49.998 1.00 90.38 789 PRO A O 1
ATOM 6042 N N . HIS A 1 790 ? 22.055 10.654 -47.925 1.00 88.31 790 HIS A N 1
ATOM 6043 C CA . HIS A 1 790 ? 23.505 10.759 -47.804 1.00 88.31 790 HIS A CA 1
ATOM 6044 C C . HIS A 1 790 ? 24.198 9.441 -48.182 1.00 88.31 790 HIS A C 1
ATOM 6046 O O . HIS A 1 790 ? 25.085 9.428 -49.035 1.00 88.31 790 HIS A O 1
ATOM 6052 N N . CYS A 1 791 ? 23.763 8.313 -47.607 1.00 90.12 791 CYS A N 1
ATOM 6053 C CA . CYS A 1 791 ? 24.376 7.002 -47.842 1.00 90.12 791 CYS A CA 1
ATOM 6054 C C . CYS A 1 791 ? 23.342 5.868 -47.912 1.00 90.12 791 CYS A C 1
ATOM 6056 O O . CYS A 1 791 ? 22.313 5.921 -47.244 1.00 90.12 791 CYS A O 1
ATOM 6058 N N . ARG A 1 792 ? 23.638 4.832 -48.713 1.00 91.94 792 ARG A N 1
ATOM 6059 C CA . ARG A 1 792 ? 22.884 3.574 -48.799 1.00 91.94 792 ARG A CA 1
ATOM 6060 C C . ARG A 1 792 ? 23.782 2.395 -48.441 1.00 91.94 792 ARG A C 1
ATOM 6062 O O . ARG A 1 792 ? 24.764 2.141 -49.137 1.00 91.94 792 ARG A O 1
ATOM 6069 N N . ILE A 1 793 ? 23.364 1.605 -47.461 1.00 90.12 793 ILE A N 1
ATOM 6070 C CA . ILE A 1 793 ? 24.055 0.398 -47.002 1.00 90.12 793 ILE A CA 1
ATOM 6071 C C . ILE A 1 793 ? 23.147 -0.810 -47.257 1.00 90.12 793 ILE A C 1
ATOM 6073 O O . ILE A 1 793 ? 21.960 -0.794 -46.941 1.00 90.12 793 ILE A O 1
ATOM 6077 N N . GLN A 1 794 ? 23.696 -1.861 -47.867 1.00 88.19 794 GLN A N 1
ATOM 6078 C CA . GLN A 1 794 ? 23.026 -3.158 -47.991 1.00 88.19 794 GLN A CA 1
ATOM 6079 C C . GLN A 1 794 ? 23.598 -4.085 -46.922 1.00 88.19 794 GLN A C 1
ATOM 6081 O O . GLN A 1 794 ? 24.805 -4.322 -46.918 1.00 88.19 794 GLN A O 1
ATOM 6086 N N . THR A 1 795 ? 22.749 -4.607 -46.040 1.00 82.31 795 THR A N 1
ATOM 6087 C CA . THR A 1 795 ? 23.228 -5.341 -44.861 1.00 82.31 795 THR A CA 1
ATOM 6088 C C . THR A 1 795 ? 23.771 -6.741 -45.180 1.00 82.31 795 THR A C 1
ATOM 6090 O O . THR A 1 795 ? 24.845 -7.106 -44.704 1.00 82.31 795 THR A O 1
ATOM 6093 N N . LYS A 1 796 ? 23.079 -7.506 -46.040 1.00 74.19 796 LYS A N 1
ATOM 6094 C CA . LYS A 1 796 ? 23.447 -8.871 -46.484 1.00 74.19 796 LYS A CA 1
ATOM 6095 C C . LYS A 1 796 ? 23.253 -9.069 -48.003 1.00 74.19 796 LYS A C 1
ATOM 6097 O O . LYS A 1 796 ? 22.593 -8.266 -48.665 1.00 74.19 796 LYS A O 1
ATOM 6102 N N . GLU A 1 797 ? 23.852 -10.122 -48.578 1.00 60.88 797 GLU A N 1
ATOM 6103 C CA . GLU A 1 797 ? 23.768 -10.433 -50.021 1.00 60.88 797 GLU A CA 1
ATOM 6104 C C . GLU A 1 797 ? 22.329 -10.727 -50.499 1.00 60.88 797 GLU A C 1
ATOM 6106 O O . GLU A 1 797 ? 21.509 -11.301 -49.783 1.00 60.88 797 GLU A O 1
ATOM 6111 N N . ARG A 1 798 ? 22.028 -10.367 -51.758 1.00 50.34 798 ARG A N 1
ATOM 6112 C CA . ARG A 1 798 ? 20.726 -10.604 -52.409 1.00 50.34 798 ARG A CA 1
ATOM 6113 C C . ARG A 1 798 ? 20.403 -12.103 -52.483 1.00 50.34 798 ARG A C 1
ATOM 6115 O O . ARG A 1 798 ? 21.064 -12.821 -53.229 1.00 50.34 798 ARG A O 1
ATOM 6122 N N . GLY A 1 799 ? 19.327 -12.551 -51.828 1.00 52.28 799 GLY A N 1
ATOM 6123 C CA . GLY A 1 799 ? 18.773 -13.893 -52.075 1.00 52.28 799 GLY A CA 1
ATOM 6124 C C . GLY A 1 799 ? 17.898 -14.518 -50.984 1.00 52.28 799 GLY A C 1
ATOM 6125 O O . GLY A 1 799 ? 17.238 -15.512 -51.271 1.00 52.28 799 GLY A O 1
ATOM 6126 N N . SER A 1 800 ? 17.853 -13.958 -49.772 1.00 56.56 800 SER A N 1
ATOM 6127 C CA . SER A 1 800 ? 17.005 -14.435 -48.666 1.00 56.56 800 SER A CA 1
ATOM 6128 C C . SER A 1 800 ? 16.323 -13.236 -47.989 1.00 56.56 800 SER A C 1
ATOM 6130 O O . SER A 1 800 ? 16.954 -12.180 -47.929 1.00 56.56 800 SER A O 1
ATOM 6132 N N . PRO A 1 801 ? 15.056 -13.337 -47.538 1.00 59.00 801 PRO A N 1
ATOM 6133 C CA . PRO A 1 801 ? 14.365 -12.221 -46.896 1.00 59.00 801 PRO A CA 1
ATOM 6134 C C . PRO A 1 801 ? 14.973 -11.969 -45.507 1.00 59.00 801 PRO A C 1
ATOM 6136 O O . PRO A 1 801 ? 14.871 -12.816 -44.618 1.00 59.00 801 PRO A O 1
ATOM 6139 N N . TYR A 1 802 ? 15.652 -10.833 -45.349 1.00 70.56 802 TYR A N 1
ATOM 6140 C CA . TYR A 1 802 ? 16.168 -10.338 -44.071 1.00 70.56 802 TYR A CA 1
ATOM 6141 C C . TYR A 1 802 ? 15.465 -9.014 -43.785 1.00 70.56 802 TYR A C 1
ATOM 6143 O O . TYR A 1 802 ? 15.897 -7.962 -44.255 1.00 70.56 802 TYR A O 1
ATOM 6151 N N . GLU A 1 803 ? 14.345 -9.084 -43.072 1.00 90.00 803 GLU A N 1
ATOM 6152 C CA . GLU A 1 803 ? 13.566 -7.897 -42.730 1.00 90.00 803 GLU A CA 1
ATOM 6153 C C . GLU A 1 803 ? 14.240 -7.187 -41.556 1.00 90.00 803 GLU A C 1
ATOM 6155 O O . GLU A 1 803 ? 14.544 -7.818 -40.541 1.00 90.00 803 GLU A O 1
ATOM 6160 N N . LEU A 1 804 ? 14.500 -5.884 -41.684 1.00 93.88 804 LEU A N 1
ATOM 6161 C CA . LEU A 1 804 ? 15.017 -5.091 -40.569 1.00 93.88 804 LEU A CA 1
ATOM 6162 C C . LEU A 1 804 ? 13.854 -4.699 -39.658 1.00 93.88 804 LEU A C 1
ATOM 6164 O O . LEU A 1 804 ? 12.810 -4.278 -40.152 1.00 93.88 804 LEU A O 1
ATOM 6168 N N . TYR A 1 805 ? 14.025 -4.808 -38.342 1.00 93.69 805 TYR A N 1
ATOM 6169 C CA . TYR A 1 805 ? 12.962 -4.497 -37.372 1.00 93.69 805 TYR A CA 1
ATOM 6170 C C . TYR A 1 805 ? 13.299 -3.318 -36.465 1.00 93.69 805 TYR A C 1
ATOM 6172 O O . TYR A 1 805 ? 12.404 -2.591 -36.043 1.00 93.69 805 TYR A O 1
ATOM 6180 N N . CYS A 1 806 ? 14.580 -3.092 -36.179 1.00 95.00 806 CYS A N 1
ATOM 6181 C CA . CYS A 1 806 ? 15.010 -2.028 -35.281 1.00 95.00 806 CYS A CA 1
ATOM 6182 C C . CYS A 1 806 ? 16.384 -1.478 -35.665 1.00 95.00 806 CYS A C 1
ATOM 6184 O O . CYS A 1 806 ? 17.197 -2.152 -36.302 1.00 95.00 806 CYS A O 1
ATOM 6186 N N . ILE A 1 807 ? 16.629 -0.230 -35.275 1.00 96.44 807 ILE A N 1
ATOM 6187 C CA . ILE A 1 807 ? 17.891 0.470 -35.488 1.00 96.44 807 ILE A CA 1
ATOM 6188 C C . ILE A 1 807 ? 18.155 1.396 -34.301 1.00 96.44 807 ILE A C 1
ATOM 6190 O O . ILE A 1 807 ? 17.228 2.019 -33.789 1.00 96.44 807 ILE A O 1
ATOM 6194 N N . ALA A 1 808 ? 19.404 1.471 -33.848 1.00 95.75 808 ALA A N 1
ATOM 6195 C CA . ALA A 1 808 ? 19.820 2.348 -32.755 1.00 95.75 808 ALA A CA 1
ATOM 6196 C C . ALA A 1 808 ? 21.199 2.947 -33.046 1.00 95.75 808 ALA A C 1
ATOM 6198 O O . ALA A 1 808 ? 22.077 2.260 -33.565 1.00 95.75 808 ALA A O 1
ATOM 6199 N N . PHE A 1 809 ? 21.393 4.218 -32.702 1.00 94.94 809 PHE A N 1
ATOM 6200 C CA . PHE A 1 809 ? 22.642 4.950 -32.912 1.00 94.94 809 PHE A CA 1
ATOM 6201 C C . PHE A 1 809 ? 23.413 5.119 -31.594 1.00 94.94 809 PHE A C 1
ATOM 6203 O O . PHE A 1 809 ? 22.797 5.312 -30.545 1.00 94.94 809 PHE A O 1
ATOM 6210 N N . ASN A 1 810 ? 24.746 5.068 -31.651 1.00 92.38 810 ASN A N 1
ATOM 6211 C CA . ASN A 1 810 ? 25.636 5.326 -30.523 1.00 92.38 810 ASN A CA 1
ATOM 6212 C C . ASN A 1 810 ? 26.637 6.450 -30.879 1.00 92.38 810 ASN A C 1
ATOM 6214 O O . ASN A 1 810 ? 27.407 6.284 -31.830 1.00 92.38 810 ASN A O 1
ATOM 6218 N N . PRO A 1 811 ? 26.672 7.562 -30.113 1.00 86.31 811 PRO A N 1
ATOM 6219 C CA . PRO A 1 811 ? 27.559 8.701 -30.376 1.00 86.31 811 PRO A CA 1
ATOM 6220 C C . PRO A 1 811 ? 29.026 8.460 -29.978 1.00 86.31 811 PRO A C 1
ATOM 6222 O O . PRO A 1 811 ? 29.872 9.317 -30.194 1.00 86.31 811 PRO A O 1
ATOM 6225 N N . GLY A 1 812 ? 29.356 7.320 -29.364 1.00 81.25 812 GLY A N 1
ATOM 6226 C CA . GLY A 1 812 ? 30.741 6.938 -29.081 1.00 81.25 812 GLY A CA 1
ATOM 6227 C C . GLY A 1 812 ? 31.360 7.537 -27.809 1.00 81.25 812 GLY A C 1
ATOM 6228 O O . GLY A 1 812 ? 32.561 7.384 -27.595 1.00 81.25 812 GLY A O 1
ATOM 6229 N N . GLU A 1 813 ? 30.566 8.153 -26.924 1.00 70.94 813 GLU A N 1
ATOM 6230 C CA . GLU A 1 813 ? 31.035 8.880 -25.722 1.00 70.94 813 GLU A CA 1
ATOM 6231 C C . GLU A 1 813 ? 31.784 8.018 -24.674 1.00 70.94 813 GLU A C 1
ATOM 6233 O O . GLU A 1 813 ? 32.407 8.557 -23.758 1.00 70.94 813 GLU A O 1
ATOM 6238 N N . TYR A 1 814 ? 31.784 6.685 -24.812 1.00 70.62 814 TYR A N 1
ATOM 6239 C CA . TYR A 1 814 ? 32.377 5.741 -23.847 1.00 70.62 814 TYR A CA 1
ATOM 6240 C C . TYR A 1 814 ? 33.143 4.572 -24.494 1.00 70.62 814 TYR A C 1
ATOM 6242 O O . TYR A 1 814 ? 33.253 3.490 -23.908 1.00 70.62 814 TYR A O 1
ATOM 6250 N N . LEU A 1 815 ? 33.662 4.768 -25.708 1.00 76.81 815 LEU A N 1
ATOM 6251 C CA . LEU A 1 815 ? 34.417 3.753 -26.451 1.00 76.81 815 LEU A CA 1
ATOM 6252 C C . LEU A 1 815 ? 35.930 3.850 -26.215 1.00 76.81 815 LEU A C 1
ATOM 6254 O O . LEU A 1 815 ? 36.459 4.899 -25.849 1.00 76.81 815 LEU A O 1
ATOM 6258 N N . LEU A 1 816 ? 36.649 2.748 -26.463 1.00 71.50 816 LEU A N 1
ATOM 6259 C CA . LEU A 1 816 ? 38.123 2.732 -26.424 1.00 71.50 816 LEU A CA 1
ATOM 6260 C C . LEU A 1 816 ? 38.757 3.604 -27.513 1.00 71.50 816 LEU A C 1
ATOM 6262 O O . LEU A 1 816 ? 39.857 4.126 -27.328 1.00 71.50 816 LEU A O 1
ATOM 6266 N N . THR A 1 817 ? 38.076 3.740 -28.646 1.00 69.25 817 THR A N 1
ATOM 6267 C CA . THR A 1 817 ? 38.441 4.616 -29.754 1.00 69.25 817 THR A CA 1
ATOM 6268 C C . THR A 1 817 ? 37.580 5.878 -29.686 1.00 69.25 817 THR A C 1
ATOM 6270 O O . THR A 1 817 ? 36.377 5.785 -29.927 1.00 69.25 817 THR A O 1
ATOM 6273 N N . PRO A 1 818 ? 38.156 7.048 -29.353 1.00 61.53 818 PRO A N 1
ATOM 6274 C CA . PRO A 1 818 ? 37.437 8.319 -29.416 1.00 61.53 818 PRO A CA 1
ATOM 6275 C C . PRO A 1 818 ? 36.973 8.589 -30.855 1.00 61.53 818 PRO A C 1
ATOM 6277 O O . PRO A 1 818 ? 37.747 8.317 -31.773 1.00 61.53 818 PRO A O 1
ATOM 6280 N N . HIS A 1 819 ? 35.773 9.153 -31.037 1.00 63.97 819 HIS A N 1
ATOM 6281 C CA . HIS A 1 819 ? 35.173 9.442 -32.357 1.00 63.97 819 HIS A CA 1
ATOM 6282 C C . HIS A 1 819 ? 34.958 8.184 -33.216 1.00 63.97 819 HIS A C 1
ATOM 6284 O O . HIS A 1 819 ? 35.423 8.090 -34.348 1.00 63.97 819 HIS A O 1
ATOM 6290 N N . ALA A 1 820 ? 34.353 7.156 -32.619 1.00 75.75 820 ALA A N 1
ATOM 6291 C CA . ALA A 1 820 ? 33.933 5.952 -33.328 1.00 75.75 820 ALA A CA 1
ATOM 6292 C C . ALA A 1 820 ? 32.410 5.826 -33.249 1.00 75.75 820 ALA A C 1
ATOM 6294 O O . ALA A 1 820 ? 31.879 4.947 -32.574 1.00 75.75 820 ALA A O 1
ATOM 6295 N N . GLU A 1 821 ? 31.706 6.748 -33.895 1.00 89.62 821 GLU A N 1
ATOM 6296 C CA . GLU A 1 821 ? 30.257 6.737 -34.043 1.00 89.62 821 GLU A CA 1
ATOM 6297 C C . GLU A 1 821 ? 29.836 5.489 -34.826 1.00 89.62 821 GLU A C 1
ATOM 6299 O O . GLU A 1 821 ? 30.390 5.153 -35.878 1.00 89.62 821 GLU A O 1
ATOM 6304 N N . TYR A 1 822 ? 28.841 4.773 -34.316 1.00 93.06 822 TYR A N 1
ATOM 6305 C CA . TYR A 1 822 ? 28.364 3.543 -34.940 1.00 93.06 822 TYR A CA 1
ATOM 6306 C C . TYR A 1 822 ? 26.879 3.344 -34.665 1.00 93.06 822 TYR A C 1
ATOM 6308 O O . TYR A 1 822 ? 26.286 3.971 -33.785 1.00 93.06 822 TYR A O 1
ATOM 6316 N N . PHE A 1 823 ? 26.256 2.461 -35.431 1.00 94.94 823 PHE A N 1
ATOM 6317 C CA . PHE A 1 823 ? 24.859 2.103 -35.240 1.00 94.94 823 PHE A CA 1
ATOM 6318 C C . PHE A 1 823 ? 24.664 0.592 -35.307 1.00 94.94 823 PHE A C 1
ATOM 6320 O O . PHE A 1 823 ? 25.427 -0.135 -35.947 1.00 94.94 823 PHE A O 1
ATOM 6327 N N . ALA A 1 824 ? 23.631 0.127 -34.615 1.00 96.12 824 ALA A N 1
ATOM 6328 C CA . ALA A 1 824 ? 23.220 -1.264 -34.555 1.00 96.12 824 ALA A CA 1
ATOM 6329 C C . ALA A 1 824 ? 21.912 -1.455 -35.322 1.00 96.12 824 ALA A C 1
ATOM 6331 O O . ALA A 1 824 ? 21.003 -0.632 -35.210 1.00 96.12 824 ALA A O 1
ATOM 6332 N N . VAL A 1 825 ? 21.808 -2.556 -36.062 1.00 95.75 825 VAL A N 1
ATOM 6333 C CA . VAL A 1 825 ? 20.611 -2.934 -36.823 1.00 95.75 825 VAL A CA 1
ATOM 6334 C C . VAL A 1 825 ? 20.223 -4.361 -36.465 1.00 95.75 825 VAL A C 1
ATOM 6336 O O . VAL A 1 825 ? 21.065 -5.251 -36.567 1.00 95.75 825 VAL A O 1
ATOM 6339 N N . GLY A 1 826 ? 18.971 -4.576 -36.063 1.00 95.06 826 GLY A N 1
ATOM 6340 C CA . GLY A 1 826 ? 18.421 -5.902 -35.765 1.00 95.06 826 GLY A CA 1
ATOM 6341 C C . GLY A 1 826 ? 17.551 -6.438 -36.903 1.00 95.06 826 GLY A C 1
ATOM 6342 O O . GLY A 1 826 ? 16.771 -5.682 -37.493 1.00 95.06 826 GLY A O 1
ATOM 6343 N N . ASP A 1 827 ? 17.680 -7.732 -37.204 1.00 93.38 827 ASP A N 1
ATOM 6344 C CA . ASP A 1 827 ? 16.930 -8.402 -38.272 1.00 93.38 827 ASP A CA 1
ATOM 6345 C C . ASP A 1 827 ? 15.927 -9.463 -37.777 1.00 93.38 827 ASP A C 1
ATOM 6347 O O . ASP A 1 827 ? 15.817 -9.782 -36.588 1.00 93.38 827 ASP A O 1
ATOM 6351 N N . SER A 1 828 ? 15.169 -10.005 -38.732 1.00 92.06 828 SER A N 1
ATOM 6352 C CA . SER A 1 828 ? 14.139 -11.028 -38.537 1.00 92.06 828 SER A CA 1
ATOM 6353 C C . SER A 1 828 ? 14.652 -12.396 -38.075 1.00 92.06 828 SER A C 1
ATOM 6355 O O . SER A 1 828 ? 13.846 -13.234 -37.685 1.00 92.06 828 SER A O 1
ATOM 6357 N N . HIS A 1 829 ? 15.959 -12.659 -38.156 1.00 89.62 829 HIS A N 1
ATOM 6358 C CA . HIS A 1 829 ? 16.567 -13.959 -37.835 1.00 89.62 829 HIS A CA 1
ATOM 6359 C C . HIS A 1 829 ? 17.313 -13.951 -36.498 1.00 89.62 829 HIS A C 1
ATOM 6361 O O . HIS A 1 829 ? 17.917 -14.959 -36.139 1.00 89.62 829 HIS A O 1
ATOM 6367 N N . GLY A 1 830 ? 17.273 -12.838 -35.763 1.00 91.06 830 GLY A N 1
ATOM 6368 C CA . GLY A 1 830 ? 17.955 -12.706 -34.476 1.00 91.06 830 GLY A CA 1
ATOM 6369 C C . GLY A 1 830 ? 19.366 -12.124 -34.568 1.00 91.06 830 GLY A C 1
ATOM 6370 O O . GLY A 1 830 ? 20.060 -12.053 -33.551 1.00 91.06 830 GLY A O 1
ATOM 6371 N N . ASP A 1 831 ? 19.804 -11.689 -35.753 1.00 93.06 831 ASP A N 1
ATOM 6372 C CA . ASP A 1 831 ? 21.123 -11.085 -35.912 1.00 93.06 831 ASP A CA 1
ATOM 6373 C C . ASP A 1 831 ? 21.089 -9.584 -35.606 1.00 93.06 831 ASP A C 1
ATOM 6375 O O . ASP A 1 831 ? 20.185 -8.855 -36.024 1.00 93.06 831 ASP A O 1
ATOM 6379 N N . ILE A 1 832 ? 22.135 -9.105 -34.930 1.00 95.50 832 ILE A N 1
ATOM 6380 C CA . ILE A 1 832 ? 22.399 -7.679 -34.724 1.00 95.50 832 ILE A CA 1
ATOM 6381 C C . ILE A 1 832 ? 23.702 -7.322 -35.430 1.00 95.50 832 ILE A C 1
ATOM 6383 O O . ILE A 1 832 ? 24.755 -7.891 -35.150 1.00 95.50 832 ILE A O 1
ATOM 6387 N N . MET A 1 833 ? 23.649 -6.371 -36.353 1.00 94.31 833 MET A N 1
ATOM 6388 C CA . MET A 1 833 ? 24.792 -5.939 -37.153 1.00 94.31 833 MET A CA 1
ATOM 6389 C C . MET A 1 833 ? 25.252 -4.554 -36.704 1.00 94.31 833 MET A C 1
ATOM 6391 O O . MET A 1 833 ? 24.452 -3.618 -36.693 1.00 94.31 833 MET A O 1
ATOM 6395 N N . LEU A 1 834 ? 26.533 -4.423 -36.345 1.00 94.69 834 LEU A N 1
ATOM 6396 C CA . LEU A 1 834 ? 27.143 -3.145 -35.970 1.00 94.69 834 LEU A CA 1
ATOM 6397 C C . LEU A 1 834 ? 27.882 -2.546 -37.167 1.00 94.69 834 LEU A C 1
ATOM 6399 O O . LEU A 1 834 ? 28.770 -3.194 -37.722 1.00 94.69 834 LEU A O 1
ATOM 6403 N N . TYR A 1 835 ? 27.541 -1.317 -37.541 1.00 93.38 835 TYR A N 1
ATOM 6404 C CA . TYR A 1 835 ? 28.164 -0.583 -38.642 1.00 93.38 835 TYR A CA 1
ATOM 6405 C C . TYR A 1 835 ? 28.800 0.705 -38.143 1.00 93.38 835 TYR A C 1
ATOM 6407 O O . TYR A 1 835 ? 28.167 1.445 -37.390 1.00 93.38 835 TYR A O 1
ATOM 6415 N N . GLY A 1 836 ? 30.003 1.009 -38.621 1.00 91.31 836 GLY A N 1
ATOM 6416 C CA . GLY A 1 836 ? 30.578 2.339 -38.456 1.00 91.31 836 GLY A CA 1
ATOM 6417 C C . GLY A 1 836 ? 29.755 3.391 -39.186 1.00 91.31 836 GLY A C 1
ATOM 6418 O O . GLY A 1 836 ? 29.297 3.159 -40.308 1.00 91.31 836 GLY A O 1
ATOM 6419 N N . PHE A 1 837 ? 29.562 4.546 -38.556 1.00 90.94 837 PHE A N 1
ATOM 6420 C CA . PHE A 1 837 ? 28.842 5.657 -39.171 1.00 90.94 837 PHE A CA 1
ATOM 6421 C C . PHE A 1 837 ? 29.676 6.294 -40.294 1.00 90.94 837 PHE A C 1
ATOM 6423 O O . PHE A 1 837 ? 29.198 6.425 -41.423 1.00 90.94 837 PHE A O 1
ATOM 6430 N N . ASP A 1 838 ? 30.951 6.578 -40.019 1.00 86.12 838 ASP A N 1
ATOM 6431 C CA . ASP A 1 838 ? 31.856 7.246 -40.961 1.00 86.12 838 ASP A CA 1
ATOM 6432 C C . ASP A 1 838 ? 32.329 6.342 -42.101 1.00 86.12 838 ASP A C 1
ATOM 6434 O O . ASP A 1 838 ? 32.291 6.714 -43.277 1.00 86.12 838 ASP A O 1
ATOM 6438 N N . ASP A 1 839 ? 32.804 5.139 -41.767 1.00 85.94 839 ASP A N 1
ATOM 6439 C CA . ASP A 1 839 ? 33.399 4.226 -42.745 1.00 85.94 839 ASP A CA 1
ATOM 6440 C C . ASP A 1 839 ? 32.374 3.304 -43.416 1.00 85.94 839 ASP A C 1
ATOM 6442 O O . ASP A 1 839 ? 32.692 2.681 -44.436 1.00 85.94 839 ASP A O 1
ATOM 6446 N N . GLN A 1 840 ? 31.149 3.249 -42.876 1.00 87.38 840 GLN A N 1
ATOM 6447 C CA . GLN A 1 840 ? 30.003 2.496 -43.397 1.00 87.38 840 GLN A CA 1
ATOM 6448 C C . GLN A 1 840 ? 30.287 0.993 -43.510 1.00 87.38 840 GLN A C 1
ATOM 6450 O O . GLN A 1 840 ? 29.661 0.277 -44.302 1.00 87.38 840 GLN A O 1
ATOM 6455 N N . ARG A 1 841 ? 31.265 0.497 -42.743 1.00 89.12 841 ARG A N 1
ATOM 6456 C CA . ARG A 1 841 ? 31.671 -0.908 -42.762 1.00 89.12 841 ARG A CA 1
ATOM 6457 C C . ARG A 1 841 ? 30.986 -1.672 -41.651 1.00 89.12 841 ARG A C 1
ATOM 6459 O O . ARG A 1 841 ? 30.825 -1.179 -40.542 1.00 89.12 841 ARG A O 1
ATOM 6466 N N . LEU A 1 842 ? 30.638 -2.919 -41.958 1.00 91.62 842 LEU A N 1
ATOM 6467 C CA . LEU A 1 842 ? 30.220 -3.884 -40.952 1.00 91.62 842 LEU A CA 1
ATOM 6468 C C . LEU A 1 842 ? 31.412 -4.190 -40.040 1.00 91.62 842 LEU A C 1
ATOM 6470 O O . LEU A 1 842 ? 32.447 -4.669 -40.509 1.00 91.62 842 LEU A O 1
ATOM 6474 N N . TYR A 1 843 ? 31.251 -3.926 -38.750 1.00 91.06 843 TYR A N 1
ATOM 6475 C CA . TYR A 1 843 ? 32.226 -4.247 -37.717 1.00 91.06 843 TYR A CA 1
ATOM 6476 C C . TYR A 1 843 ? 32.071 -5.693 -37.261 1.00 91.06 843 TYR A C 1
ATOM 6478 O O . TYR A 1 843 ? 33.022 -6.468 -37.340 1.00 91.06 843 TYR A O 1
ATOM 6486 N N . VAL A 1 844 ? 30.865 -6.069 -36.831 1.00 92.31 844 VAL A N 1
ATOM 6487 C CA . VAL A 1 844 ? 30.565 -7.411 -36.319 1.00 92.31 844 VAL A CA 1
ATOM 6488 C C . VAL A 1 844 ? 29.077 -7.736 -36.465 1.00 92.31 844 VAL A C 1
ATOM 6490 O O . VAL A 1 844 ? 28.230 -6.840 -36.498 1.00 92.31 844 VAL A O 1
ATOM 6493 N N . THR A 1 845 ? 28.764 -9.030 -36.541 1.00 93.38 845 THR A N 1
ATOM 6494 C CA . THR A 1 845 ? 27.401 -9.572 -36.460 1.00 93.38 845 THR A CA 1
ATOM 6495 C C . THR A 1 845 ? 27.267 -10.402 -35.186 1.00 93.38 845 THR A C 1
ATOM 6497 O O . THR A 1 845 ? 28.091 -11.277 -34.919 1.00 93.38 845 THR A O 1
ATOM 6500 N N . LEU A 1 846 ? 26.236 -10.114 -34.398 1.00 93.56 846 LEU A N 1
ATOM 6501 C CA . LEU A 1 846 ? 25.921 -10.751 -33.126 1.00 93.56 846 LEU A CA 1
ATOM 6502 C C . LEU A 1 846 ? 24.695 -11.657 -33.321 1.00 93.56 846 LEU A C 1
ATOM 6504 O O . LEU A 1 846 ? 23.601 -11.153 -33.545 1.00 93.56 846 LEU A O 1
ATOM 6508 N N . SER A 1 847 ? 24.877 -12.977 -33.231 1.00 89.38 847 SER A N 1
ATOM 6509 C CA . SER A 1 847 ? 23.895 -13.979 -33.698 1.00 89.38 847 SER A CA 1
ATOM 6510 C C . SER A 1 847 ? 23.365 -14.903 -32.595 1.00 89.38 847 SER A C 1
ATOM 6512 O O . SER A 1 847 ? 23.199 -16.103 -32.808 1.00 89.38 847 SER A O 1
ATOM 6514 N N . ASN A 1 848 ? 23.166 -14.384 -31.380 1.00 88.62 848 ASN A N 1
ATOM 6515 C CA . ASN A 1 848 ? 22.792 -15.231 -30.237 1.00 88.62 848 ASN A CA 1
ATOM 6516 C C . ASN A 1 848 ? 21.292 -15.216 -29.897 1.00 88.62 848 ASN A C 1
ATOM 6518 O O . ASN A 1 848 ? 20.883 -16.000 -29.037 1.00 88.62 848 ASN A O 1
ATOM 6522 N N . HIS A 1 849 ? 20.483 -14.340 -30.504 1.00 92.62 849 HIS A N 1
ATOM 6523 C CA . HIS A 1 849 ? 19.022 -14.443 -30.417 1.00 92.62 849 HIS A CA 1
ATOM 6524 C C . HIS A 1 849 ? 18.513 -15.546 -31.346 1.00 92.62 849 HIS A C 1
ATOM 6526 O O . HIS A 1 849 ? 19.133 -15.842 -32.364 1.00 92.62 849 HIS A O 1
ATOM 6532 N N . HIS A 1 850 ? 17.396 -16.172 -30.974 1.00 90.81 850 HIS A N 1
ATOM 6533 C CA . HIS A 1 850 ? 16.828 -17.295 -31.735 1.00 90.81 850 HIS A CA 1
ATOM 6534 C C . HIS A 1 850 ? 15.634 -16.898 -32.611 1.00 90.81 850 HIS A C 1
ATOM 6536 O O . HIS A 1 850 ? 15.177 -17.710 -33.408 1.00 90.81 850 HIS A O 1
ATOM 6542 N N . GLU A 1 851 ? 15.133 -15.677 -32.443 1.00 93.88 851 GLU A N 1
ATOM 6543 C CA . GLU A 1 851 ? 13.999 -15.098 -33.163 1.00 93.88 851 GLU A CA 1
ATOM 6544 C C . GLU A 1 851 ? 14.282 -13.610 -33.434 1.00 93.88 851 GLU A C 1
ATOM 6546 O O . GLU A 1 851 ? 15.261 -13.054 -32.923 1.00 93.88 851 GLU A O 1
ATOM 6551 N N . ALA A 1 852 ? 13.411 -12.948 -34.200 1.00 94.00 852 ALA A N 1
ATOM 6552 C CA . ALA A 1 852 ? 13.566 -11.554 -34.617 1.00 94.00 852 ALA A CA 1
ATOM 6553 C C . ALA A 1 852 ? 13.933 -10.596 -33.466 1.00 94.00 852 ALA A C 1
ATOM 6555 O O . ALA A 1 852 ? 13.358 -10.657 -32.373 1.00 94.00 852 ALA A O 1
ATOM 6556 N N . VAL A 1 853 ? 14.876 -9.683 -33.722 1.00 96.38 853 VAL A N 1
ATOM 6557 C CA . VAL A 1 853 ? 15.250 -8.618 -32.777 1.00 96.38 853 VAL A CA 1
ATOM 6558 C C . VAL A 1 853 ? 14.345 -7.417 -33.008 1.00 96.38 853 VAL A C 1
ATOM 6560 O O . VAL A 1 853 ? 14.420 -6.754 -34.041 1.00 96.38 853 VAL A O 1
ATOM 6563 N N . THR A 1 854 ? 13.479 -7.121 -32.047 1.00 95.25 854 THR A N 1
ATOM 6564 C CA . THR A 1 854 ? 12.395 -6.146 -32.218 1.00 95.25 854 THR A CA 1
ATOM 6565 C C . THR A 1 854 ? 12.775 -4.739 -31.781 1.00 95.25 854 THR A C 1
ATOM 6567 O O . THR A 1 854 ? 12.165 -3.781 -32.243 1.00 95.25 854 THR A O 1
ATOM 6570 N N . CYS A 1 855 ? 13.747 -4.599 -30.879 1.00 95.75 855 CYS A N 1
ATOM 6571 C CA . CYS A 1 855 ? 14.106 -3.317 -30.275 1.00 95.75 855 CYS A CA 1
ATOM 6572 C C . CYS A 1 855 ? 15.546 -3.313 -29.742 1.00 95.75 855 CYS A C 1
ATOM 6574 O O . CYS A 1 855 ? 16.053 -4.338 -29.275 1.00 95.75 855 CYS A O 1
ATOM 6576 N N . LEU A 1 856 ? 16.184 -2.140 -29.778 1.00 97.25 856 LEU A N 1
ATOM 6577 C CA . LEU A 1 856 ? 17.571 -1.919 -29.366 1.00 97.25 856 LEU A CA 1
ATOM 6578 C C . LEU A 1 856 ? 17.679 -0.625 -28.555 1.00 97.25 856 LEU A C 1
ATOM 6580 O O . LEU A 1 856 ? 17.080 0.381 -28.927 1.00 97.25 856 LEU A O 1
ATOM 6584 N N . ALA A 1 857 ? 18.490 -0.630 -27.498 1.00 95.25 857 ALA A N 1
ATOM 6585 C CA . ALA A 1 857 ? 18.816 0.572 -26.733 1.00 95.25 857 ALA A CA 1
ATOM 6586 C C . ALA A 1 857 ? 20.278 0.562 -26.269 1.00 95.25 857 ALA A C 1
ATOM 6588 O O . ALA A 1 857 ? 20.786 -0.468 -25.824 1.00 95.25 857 ALA A O 1
ATOM 6589 N N . PHE A 1 858 ? 20.941 1.716 -26.347 1.00 92.44 858 PHE A N 1
ATOM 6590 C CA . PHE A 1 858 ? 22.303 1.908 -25.846 1.00 92.44 858 PHE A CA 1
ATOM 6591 C C . PHE A 1 858 ? 22.303 2.612 -24.486 1.00 92.44 858 PHE A C 1
ATOM 6593 O O . PHE A 1 858 ? 21.553 3.564 -24.280 1.00 92.44 858 PHE A O 1
ATOM 6600 N N . ASP A 1 859 ? 23.199 2.179 -23.597 1.00 89.44 859 ASP A N 1
ATOM 6601 C CA . ASP A 1 859 ? 23.661 2.958 -22.444 1.00 89.44 859 ASP A CA 1
ATOM 6602 C C . ASP A 1 859 ? 25.192 2.957 -22.422 1.00 89.44 859 ASP A C 1
ATOM 6604 O O . ASP A 1 859 ? 25.835 1.974 -22.039 1.00 89.44 859 ASP A O 1
ATOM 6608 N N . GLY A 1 860 ? 25.789 4.043 -22.912 1.00 85.69 860 GLY A N 1
ATOM 6609 C CA . GLY A 1 860 ? 27.232 4.152 -23.095 1.00 85.69 860 GLY A CA 1
ATOM 6610 C C . GLY A 1 860 ? 27.800 3.024 -23.962 1.00 85.69 860 GLY A C 1
ATOM 6611 O O . GLY A 1 860 ? 27.557 2.972 -25.167 1.00 85.69 860 GLY A O 1
ATOM 6612 N N . SER A 1 861 ? 28.581 2.128 -23.355 1.00 87.12 861 SER A N 1
ATOM 6613 C CA . SER A 1 861 ? 29.208 0.985 -24.032 1.00 87.12 861 SER A CA 1
ATOM 6614 C C . SER A 1 861 ? 28.392 -0.311 -23.974 1.00 87.12 861 SER A C 1
ATOM 6616 O O . SER A 1 861 ? 28.834 -1.329 -24.510 1.00 87.12 861 SER A O 1
ATOM 6618 N N . PHE A 1 862 ? 27.217 -0.299 -23.342 1.00 90.44 862 PHE A N 1
ATOM 6619 C CA . PHE A 1 862 ? 26.307 -1.441 -23.306 1.00 90.44 862 PHE A CA 1
ATOM 6620 C C . PHE A 1 862 ? 25.216 -1.304 -24.361 1.00 90.44 862 PHE A C 1
ATOM 6622 O O . PHE A 1 862 ? 24.612 -0.242 -24.518 1.00 90.44 862 PHE A O 1
ATOM 6629 N N . LEU A 1 863 ? 24.937 -2.409 -25.049 1.00 94.56 863 LEU A N 1
ATOM 6630 C CA . LEU A 1 863 ? 23.790 -2.549 -25.939 1.00 94.56 863 LEU A CA 1
ATOM 6631 C C . LEU A 1 863 ? 22.806 -3.548 -25.333 1.00 94.56 863 LEU A C 1
ATOM 6633 O O . LEU A 1 863 ? 23.193 -4.649 -24.936 1.00 94.56 863 LEU A O 1
ATOM 6637 N N . PHE A 1 864 ? 21.534 -3.172 -25.302 1.00 96.19 864 PHE A N 1
ATOM 6638 C CA . PHE A 1 864 ? 20.422 -4.024 -24.899 1.00 96.19 864 PHE A CA 1
ATOM 6639 C C . PHE A 1 864 ? 19.577 -4.361 -26.120 1.00 96.19 864 PHE A C 1
ATOM 6641 O O . PHE A 1 864 ? 19.177 -3.460 -26.858 1.00 96.19 864 PHE A O 1
ATOM 6648 N N . SER A 1 865 ? 19.286 -5.644 -26.320 1.00 96.94 865 SER A N 1
ATOM 6649 C CA . SER A 1 865 ? 18.455 -6.115 -27.430 1.00 96.94 865 SER A CA 1
ATOM 6650 C C . SER A 1 865 ? 17.295 -6.960 -26.929 1.00 96.94 865 SER A C 1
ATOM 6652 O O . SER A 1 865 ? 17.504 -7.957 -26.240 1.00 96.94 865 SER A O 1
ATOM 6654 N N . GLY A 1 866 ? 16.074 -6.549 -27.265 1.00 96.44 866 GLY A N 1
ATOM 6655 C CA . GLY A 1 866 ? 14.858 -7.320 -27.008 1.00 96.44 866 GLY A CA 1
ATOM 6656 C C . GLY A 1 866 ? 14.444 -8.107 -28.249 1.00 96.44 866 GLY A C 1
ATOM 6657 O O . GLY A 1 866 ? 14.579 -7.612 -29.370 1.00 96.44 866 GLY A O 1
ATOM 6658 N N . SER A 1 867 ? 13.957 -9.331 -28.051 1.00 96.38 867 SER A N 1
ATOM 6659 C CA . SER A 1 867 ? 13.592 -10.244 -29.137 1.00 96.38 867 SER A CA 1
ATOM 6660 C C . SER A 1 867 ? 12.231 -10.907 -28.909 1.00 96.38 867 SER A C 1
ATOM 6662 O O . SER A 1 867 ? 11.697 -10.969 -27.792 1.00 96.38 867 SER A O 1
ATOM 6664 N N . GLU A 1 868 ? 11.671 -11.447 -29.993 1.00 95.19 868 GLU A N 1
ATOM 6665 C CA . GLU A 1 868 ? 10.498 -12.319 -29.940 1.00 95.19 868 GLU A CA 1
ATOM 6666 C C . GLU A 1 868 ? 10.752 -13.635 -29.191 1.00 95.19 868 GLU A C 1
ATOM 6668 O O . GLU A 1 868 ? 9.799 -14.263 -28.725 1.00 95.19 868 GLU A O 1
ATOM 6673 N N . ASP A 1 869 ? 12.020 -13.990 -28.949 1.00 92.88 869 ASP A N 1
ATOM 6674 C CA . ASP A 1 869 ? 12.414 -15.110 -28.084 1.00 92.88 869 ASP A CA 1
ATOM 6675 C C . ASP A 1 869 ? 12.107 -14.886 -26.587 1.00 92.88 869 ASP A C 1
ATOM 6677 O O . ASP A 1 869 ? 12.394 -15.749 -25.758 1.00 92.88 869 ASP A O 1
ATOM 6681 N N . CYS A 1 870 ? 11.465 -13.757 -26.255 1.00 93.31 870 CYS A N 1
ATOM 6682 C CA . CYS A 1 870 ? 11.037 -13.329 -24.920 1.00 93.31 870 CYS A CA 1
ATOM 6683 C C . CYS A 1 870 ? 12.182 -12.886 -23.988 1.00 93.31 870 CYS A C 1
ATOM 6685 O O . CYS A 1 870 ? 11.933 -12.545 -22.827 1.00 93.31 870 CYS A O 1
ATOM 6687 N N . THR A 1 871 ? 13.420 -12.830 -24.488 1.00 93.69 871 THR A N 1
ATOM 6688 C CA . THR A 1 871 ? 14.598 -12.439 -23.708 1.00 93.69 871 THR A CA 1
ATOM 6689 C C . THR A 1 871 ? 15.092 -11.039 -24.058 1.00 93.69 871 THR A C 1
ATOM 6691 O O . THR A 1 871 ? 14.808 -10.489 -25.126 1.00 93.69 871 THR A O 1
ATOM 6694 N N . ILE A 1 872 ? 15.862 -10.460 -23.134 1.00 95.31 872 ILE A N 1
ATOM 6695 C CA . ILE A 1 872 ? 16.671 -9.269 -23.400 1.00 95.31 872 ILE A CA 1
ATOM 6696 C C . ILE A 1 872 ? 18.138 -9.648 -23.241 1.00 95.31 872 ILE A C 1
ATOM 6698 O O . ILE A 1 872 ? 18.541 -10.081 -22.162 1.00 95.31 872 ILE A O 1
ATOM 6702 N N . LYS A 1 873 ? 18.952 -9.479 -24.283 1.00 94.31 873 LYS A N 1
ATOM 6703 C CA . LYS A 1 873 ? 20.402 -9.707 -24.209 1.00 94.31 873 LYS A CA 1
ATOM 6704 C C . LYS A 1 873 ? 21.156 -8.423 -23.917 1.00 94.31 873 LYS A C 1
ATOM 6706 O O . LYS A 1 873 ? 20.734 -7.336 -24.307 1.00 94.31 873 LYS A O 1
ATOM 6711 N N . ILE A 1 874 ? 22.280 -8.581 -23.224 1.00 93.94 874 ILE A N 1
ATOM 6712 C CA . ILE A 1 874 ? 23.199 -7.507 -22.858 1.00 93.94 874 ILE A CA 1
ATOM 6713 C C . ILE A 1 874 ? 24.533 -7.769 -23.546 1.00 93.94 874 ILE A C 1
ATOM 6715 O O . ILE A 1 874 ? 25.181 -8.798 -23.314 1.00 93.94 874 ILE A O 1
ATOM 6719 N N . TRP A 1 875 ? 24.965 -6.812 -24.355 1.00 93.81 875 TRP A N 1
ATOM 6720 C CA . TRP A 1 875 ? 26.204 -6.878 -25.116 1.00 93.81 875 TRP A CA 1
ATOM 6721 C C . TRP A 1 875 ? 27.186 -5.836 -24.607 1.00 93.81 875 TRP A C 1
ATOM 6723 O O . TRP A 1 875 ? 26.814 -4.702 -24.303 1.00 93.81 875 TRP A O 1
ATOM 6733 N N . ASN A 1 876 ? 28.453 -6.228 -24.528 1.00 89.75 876 ASN A N 1
ATOM 6734 C CA . ASN A 1 876 ? 29.540 -5.291 -24.311 1.00 89.75 876 ASN A CA 1
ATOM 6735 C C . ASN A 1 876 ? 30.040 -4.801 -25.672 1.00 89.75 876 ASN A C 1
ATOM 6737 O O . ASN A 1 876 ? 30.508 -5.604 -26.479 1.00 89.75 876 ASN A O 1
ATOM 6741 N N . CYS A 1 877 ? 29.953 -3.494 -25.895 1.00 89.75 877 CYS A N 1
ATOM 6742 C CA . CYS A 1 877 ? 30.370 -2.812 -27.115 1.00 89.75 877 CYS A CA 1
ATOM 6743 C C . CYS A 1 877 ? 31.448 -1.751 -26.833 1.00 89.75 877 CYS A C 1
ATOM 6745 O O . CYS A 1 877 ? 31.569 -0.790 -27.583 1.00 89.75 877 CYS A O 1
ATOM 6747 N N . VAL A 1 878 ? 32.242 -1.912 -25.763 1.00 88.19 878 VAL A N 1
ATOM 6748 C CA . VAL A 1 878 ? 33.388 -1.028 -25.448 1.00 88.19 878 VAL A CA 1
ATOM 6749 C C . VAL A 1 878 ? 34.372 -0.940 -26.626 1.00 88.19 878 VAL A C 1
ATOM 6751 O O . VAL A 1 878 ? 34.926 0.127 -26.897 1.00 88.19 87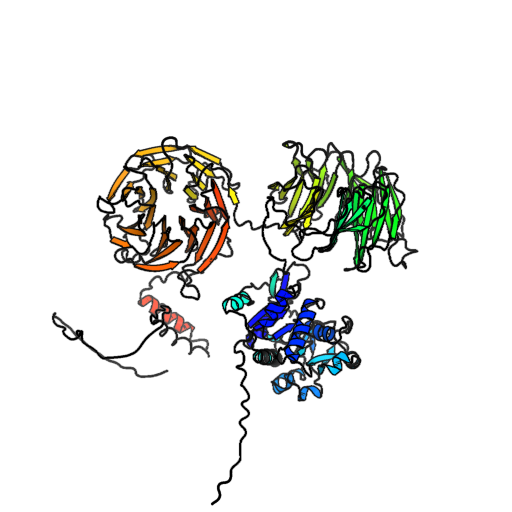8 VAL A O 1
ATOM 6754 N N . ASP A 1 879 ? 34.567 -2.063 -27.323 1.00 88.56 879 ASP A N 1
ATOM 6755 C CA . ASP A 1 879 ? 35.161 -2.131 -28.658 1.00 88.56 879 ASP A CA 1
ATOM 6756 C C . ASP A 1 879 ? 34.104 -2.693 -29.625 1.00 88.56 879 ASP A C 1
ATOM 6758 O O . ASP A 1 879 ? 33.797 -3.889 -29.554 1.00 88.56 879 ASP A O 1
ATOM 6762 N N . PRO A 1 880 ? 33.529 -1.872 -30.520 1.00 87.31 880 PRO A N 1
ATOM 6763 C CA . PRO A 1 880 ? 32.452 -2.318 -31.393 1.00 87.31 880 PRO A CA 1
ATOM 6764 C C . PRO A 1 880 ? 32.927 -3.323 -32.459 1.00 87.31 880 PRO A C 1
ATOM 6766 O O . PRO A 1 880 ? 32.108 -4.077 -32.982 1.00 87.31 880 PRO A O 1
ATOM 6769 N N . HIS A 1 881 ? 34.233 -3.418 -32.745 1.00 88.56 881 HIS A N 1
ATOM 6770 C CA . HIS A 1 881 ? 34.785 -4.450 -33.634 1.00 88.56 881 HIS A CA 1
ATOM 6771 C C . HIS A 1 881 ? 34.851 -5.835 -32.985 1.00 88.56 881 HIS A C 1
ATOM 6773 O O . HIS A 1 881 ? 34.891 -6.847 -33.685 1.00 88.56 881 HIS A O 1
ATOM 6779 N N . HIS A 1 882 ? 34.860 -5.890 -31.653 1.00 88.00 882 HIS A N 1
ATOM 6780 C CA . HIS A 1 882 ? 34.971 -7.123 -30.876 1.00 88.00 882 HIS A CA 1
ATOM 6781 C C . HIS A 1 882 ? 33.861 -7.222 -29.824 1.00 88.00 882 HIS A C 1
ATOM 6783 O O . HIS A 1 882 ? 34.097 -7.691 -28.708 1.00 88.00 882 HIS A O 1
ATOM 6789 N N . ALA A 1 883 ? 32.651 -6.778 -30.172 1.00 90.00 883 ALA A N 1
ATOM 6790 C CA . ALA A 1 883 ? 31.511 -6.855 -29.272 1.00 90.00 883 ALA A CA 1
ATOM 6791 C C . ALA A 1 883 ? 31.134 -8.315 -28.964 1.00 90.00 883 ALA A C 1
ATOM 6793 O O . ALA A 1 883 ? 31.224 -9.198 -29.822 1.00 90.00 883 ALA A O 1
ATOM 6794 N N . TYR A 1 884 ? 30.710 -8.577 -27.727 1.00 89.88 884 TYR A N 1
ATOM 6795 C CA . TYR A 1 884 ? 30.349 -9.921 -27.268 1.00 89.88 884 TYR A CA 1
ATOM 6796 C C . TYR A 1 884 ? 29.180 -9.901 -26.278 1.00 89.88 884 TYR A C 1
ATOM 6798 O O . TYR A 1 884 ? 28.937 -8.907 -25.591 1.00 89.88 884 TYR A O 1
ATOM 6806 N N . GLU A 1 885 ? 28.452 -11.018 -26.196 1.00 91.50 885 GLU A N 1
ATOM 6807 C CA . GLU A 1 885 ? 27.368 -11.197 -25.224 1.00 91.50 885 GLU A CA 1
ATOM 6808 C C . GLU A 1 885 ? 27.948 -11.303 -23.811 1.00 91.50 885 GLU A C 1
ATOM 6810 O O . GLU A 1 885 ? 28.767 -12.183 -23.535 1.00 91.50 885 GLU A O 1
ATOM 6815 N N . MET A 1 886 ? 27.496 -10.437 -22.901 1.00 87.88 886 MET A N 1
ATOM 6816 C CA . MET A 1 886 ? 27.789 -10.593 -21.477 1.00 87.88 886 MET A CA 1
ATOM 6817 C C . MET A 1 886 ? 26.819 -11.560 -20.810 1.00 87.88 886 MET A C 1
ATOM 6819 O O . MET A 1 886 ? 27.242 -12.358 -19.973 1.00 87.88 886 MET A O 1
ATOM 6823 N N . GLY A 1 887 ? 25.536 -11.476 -21.172 1.00 86.50 887 GLY A N 1
ATOM 6824 C CA . GLY A 1 887 ? 24.461 -12.268 -20.592 1.00 86.50 887 GLY A CA 1
ATOM 6825 C C . GLY A 1 887 ? 23.084 -11.905 -21.132 1.00 86.50 887 GLY A C 1
ATOM 6826 O O . GLY A 1 887 ? 22.954 -11.122 -22.073 1.00 86.50 887 GLY A O 1
ATOM 6827 N N . TYR A 1 888 ? 22.049 -12.454 -20.499 1.00 89.00 888 TYR A N 1
ATOM 6828 C CA . TYR A 1 888 ? 20.653 -12.189 -20.838 1.00 89.00 888 TYR A CA 1
ATOM 6829 C C . TYR A 1 888 ? 19.776 -12.067 -19.587 1.00 89.00 888 TYR A C 1
ATOM 6831 O O . TYR A 1 888 ? 20.132 -12.530 -18.500 1.00 89.00 888 TYR A O 1
ATOM 6839 N N . ILE A 1 889 ? 18.623 -11.431 -19.764 1.00 89.25 889 ILE A N 1
ATOM 6840 C CA . ILE A 1 889 ? 17.555 -11.262 -18.786 1.00 89.25 889 ILE A CA 1
ATOM 6841 C C . ILE A 1 889 ? 16.351 -12.054 -19.301 1.00 89.25 889 ILE A C 1
ATOM 6843 O O . ILE A 1 889 ? 15.882 -11.821 -20.420 1.00 89.25 889 ILE A O 1
ATOM 6847 N N . ASP A 1 890 ? 15.842 -12.973 -18.479 1.00 85.31 890 ASP A N 1
ATOM 6848 C CA . ASP A 1 890 ? 14.571 -13.665 -18.725 1.00 85.31 890 ASP A CA 1
ATOM 6849 C C . ASP A 1 890 ? 13.414 -12.715 -18.382 1.00 85.31 890 ASP A C 1
ATOM 6851 O O . ASP A 1 890 ? 12.841 -12.725 -17.288 1.00 85.31 890 ASP A O 1
ATOM 6855 N N . ALA A 1 891 ? 13.203 -11.755 -19.282 1.00 79.19 891 ALA A N 1
ATOM 6856 C CA . ALA A 1 891 ? 12.487 -10.534 -18.965 1.00 79.19 891 ALA A CA 1
ATOM 6857 C C . ALA A 1 891 ? 10.971 -10.700 -19.037 1.00 79.19 891 ALA A C 1
ATOM 6859 O O . ALA A 1 891 ? 10.274 -10.093 -18.225 1.00 79.19 891 ALA A O 1
ATOM 6860 N N . HIS A 1 892 ? 10.442 -11.471 -19.993 1.00 89.88 892 HIS A N 1
ATOM 6861 C CA . HIS A 1 892 ? 9.005 -11.555 -20.266 1.00 89.88 892 HIS A CA 1
ATOM 6862 C C . HIS A 1 892 ? 8.543 -12.968 -20.627 1.00 89.88 892 HIS A C 1
ATOM 6864 O O . HIS A 1 892 ? 9.321 -13.820 -21.025 1.00 89.88 892 HIS A O 1
ATOM 6870 N N . THR A 1 893 ? 7.239 -13.226 -20.483 1.00 90.69 893 THR A N 1
ATOM 6871 C CA . THR A 1 893 ? 6.626 -14.517 -20.875 1.00 90.69 893 THR A CA 1
ATOM 6872 C C . THR A 1 893 ? 6.044 -14.500 -22.292 1.00 90.69 893 THR A C 1
ATOM 6874 O O . THR A 1 893 ? 5.337 -15.425 -22.685 1.00 90.69 893 THR A O 1
ATOM 6877 N N . ALA A 1 894 ? 6.251 -13.405 -23.017 1.00 93.56 894 ALA A N 1
ATOM 6878 C CA . ALA A 1 894 ? 5.791 -13.173 -24.379 1.00 93.56 894 ALA A CA 1
ATOM 6879 C C . ALA A 1 894 ? 6.803 -12.252 -25.092 1.00 93.56 894 ALA A C 1
ATOM 6881 O O . ALA A 1 894 ? 7.624 -11.645 -24.395 1.00 93.56 894 ALA A O 1
ATOM 6882 N N . PRO A 1 895 ? 6.726 -12.107 -26.431 1.00 94.75 895 PRO A N 1
ATOM 6883 C CA . PRO A 1 895 ? 7.661 -11.300 -27.211 1.00 94.75 895 PRO A CA 1
ATOM 6884 C C . PRO A 1 895 ? 7.892 -9.913 -26.617 1.00 94.75 895 PRO A C 1
ATOM 6886 O O . PRO A 1 895 ? 6.926 -9.171 -26.386 1.00 94.75 895 PRO A O 1
ATOM 6889 N N . VAL A 1 896 ? 9.165 -9.580 -26.384 1.00 96.38 896 VAL A N 1
ATOM 6890 C CA . VAL A 1 896 ? 9.578 -8.220 -26.029 1.00 96.38 896 VAL A CA 1
ATOM 6891 C C . VAL A 1 896 ? 9.317 -7.351 -27.251 1.00 96.38 896 VAL A C 1
ATOM 6893 O O . VAL A 1 896 ? 9.543 -7.789 -28.373 1.00 96.38 896 VAL A O 1
ATOM 6896 N N . ARG A 1 897 ? 8.752 -6.162 -27.057 1.00 95.06 897 ARG A N 1
ATOM 6897 C CA . ARG A 1 897 ? 8.405 -5.272 -28.172 1.00 95.06 897 ARG A CA 1
ATOM 6898 C C . ARG A 1 897 ? 9.220 -4.004 -28.189 1.00 95.06 897 ARG A C 1
ATOM 6900 O O . ARG A 1 897 ? 9.572 -3.552 -29.271 1.00 95.06 897 ARG A O 1
ATOM 6907 N N . ASP A 1 898 ? 9.539 -3.477 -27.016 1.00 95.38 898 ASP A N 1
ATOM 6908 C CA . ASP A 1 898 ? 10.343 -2.274 -26.917 1.00 95.38 898 ASP A CA 1
ATOM 6909 C C . ASP A 1 898 ? 11.209 -2.266 -25.655 1.00 95.38 898 ASP A C 1
ATOM 6911 O O . ASP A 1 898 ? 10.844 -2.856 -24.627 1.00 95.38 898 ASP A O 1
ATOM 6915 N N . VAL A 1 899 ? 12.355 -1.590 -25.750 1.00 96.38 899 VAL A N 1
ATOM 6916 C CA . VAL A 1 899 ? 13.300 -1.369 -24.653 1.00 96.38 899 VAL A CA 1
ATOM 6917 C C . VAL A 1 899 ? 13.826 0.062 -24.696 1.00 96.38 899 VAL A C 1
ATOM 6919 O O . VAL A 1 899 ? 14.126 0.589 -25.761 1.00 96.38 899 VAL A O 1
ATOM 6922 N N . LEU A 1 900 ? 13.983 0.693 -23.533 1.00 94.25 900 LEU A N 1
ATOM 6923 C CA . LEU A 1 900 ? 14.581 2.027 -23.430 1.00 94.25 900 LEU A CA 1
ATOM 6924 C C . LEU A 1 900 ? 15.407 2.190 -22.159 1.00 94.25 900 LEU A C 1
ATOM 6926 O O . LEU A 1 900 ? 15.235 1.445 -21.194 1.00 94.25 900 LEU A O 1
ATOM 6930 N N . ILE A 1 901 ? 16.269 3.203 -22.145 1.00 91.06 901 ILE A N 1
ATOM 6931 C CA . ILE A 1 901 ? 17.046 3.603 -20.970 1.00 91.06 901 ILE A CA 1
ATOM 6932 C C . ILE A 1 901 ? 16.474 4.902 -20.407 1.00 91.06 901 ILE A C 1
ATOM 6934 O O . ILE A 1 901 ? 16.210 5.848 -21.149 1.00 91.06 901 ILE A O 1
ATOM 6938 N N . ILE A 1 902 ? 16.288 4.963 -19.087 1.00 86.69 902 ILE A N 1
ATOM 6939 C CA . ILE A 1 902 ? 15.894 6.193 -18.390 1.00 86.69 902 ILE A CA 1
ATOM 6940 C C . ILE A 1 902 ? 17.148 7.071 -18.200 1.00 86.69 902 ILE A C 1
ATOM 6942 O O . ILE A 1 902 ? 18.014 6.700 -17.402 1.00 86.69 902 ILE A O 1
ATOM 6946 N N . PRO A 1 903 ? 17.251 8.257 -18.838 1.00 72.31 903 PRO A N 1
ATOM 6947 C CA . PRO A 1 903 ? 18.511 9.014 -18.914 1.00 72.31 903 PRO A CA 1
ATOM 6948 C C . PRO A 1 903 ? 19.090 9.467 -17.564 1.00 72.31 903 PRO A C 1
ATOM 6950 O O . PRO A 1 903 ? 20.297 9.605 -17.410 1.00 72.31 903 PRO A O 1
ATOM 6953 N N . VAL A 1 904 ? 18.238 9.716 -16.564 1.00 66.94 904 VAL A N 1
ATOM 6954 C CA . VAL A 1 904 ? 18.668 10.242 -15.252 1.00 66.94 904 VAL A CA 1
ATOM 6955 C C . VAL A 1 904 ? 19.165 9.133 -14.318 1.00 66.94 904 VAL A C 1
ATOM 6957 O O . VAL A 1 904 ? 19.977 9.386 -13.424 1.00 66.94 904 VAL A O 1
ATOM 6960 N N . THR A 1 905 ? 18.667 7.910 -14.496 1.00 73.88 905 THR A N 1
ATOM 6961 C CA . THR A 1 905 ? 18.848 6.812 -13.536 1.00 73.88 905 THR A CA 1
ATOM 6962 C C . THR A 1 905 ? 19.680 5.668 -14.104 1.00 73.88 905 THR A C 1
ATOM 6964 O O . THR A 1 905 ? 20.258 4.918 -13.322 1.00 73.88 905 THR A O 1
ATOM 6967 N N . GLY A 1 906 ? 19.775 5.547 -15.433 1.00 77.31 906 GLY A N 1
ATOM 6968 C CA . GLY A 1 906 ? 20.439 4.423 -16.094 1.00 77.31 906 GLY A CA 1
ATOM 6969 C C . GLY A 1 906 ? 19.704 3.106 -15.850 1.00 77.31 906 GLY A C 1
ATOM 6970 O O . GLY A 1 906 ? 20.333 2.069 -15.694 1.00 77.31 906 GLY A O 1
ATOM 6971 N N . TYR A 1 907 ? 18.377 3.141 -15.696 1.00 87.88 907 TYR A N 1
ATOM 6972 C CA . TYR A 1 907 ? 17.565 1.927 -15.584 1.00 87.88 907 TYR A CA 1
ATOM 6973 C C . TYR A 1 907 ? 17.039 1.536 -16.959 1.00 87.88 907 TYR A C 1
ATOM 6975 O O . TYR A 1 907 ? 16.623 2.392 -17.741 1.00 87.88 907 TYR A O 1
ATOM 6983 N N . LEU A 1 908 ? 17.028 0.233 -17.216 1.00 92.31 908 LEU A N 1
ATOM 6984 C CA . LEU A 1 908 ? 16.480 -0.359 -18.426 1.00 92.31 908 LEU A CA 1
ATOM 6985 C C . LEU A 1 908 ? 14.985 -0.599 -18.234 1.00 92.31 908 LEU A C 1
ATOM 6987 O O . LEU A 1 908 ? 14.572 -1.193 -17.245 1.00 92.31 908 LEU A O 1
ATOM 6991 N N . VAL A 1 909 ? 14.163 -0.180 -19.183 1.00 93.56 909 VAL A N 1
ATOM 6992 C CA . VAL A 1 909 ? 12.722 -0.443 -19.194 1.00 93.56 909 VAL A CA 1
ATOM 6993 C C . VAL A 1 909 ? 12.399 -1.338 -20.372 1.00 93.56 909 VAL A C 1
ATOM 6995 O O . VAL A 1 909 ? 12.920 -1.121 -21.460 1.00 93.56 909 VAL A O 1
ATOM 6998 N N . SER A 1 910 ? 11.523 -2.315 -20.167 1.00 94.75 910 SER A N 1
ATOM 6999 C CA . SER A 1 910 ? 11.046 -3.209 -21.218 1.00 94.75 910 SER A CA 1
ATOM 7000 C C . SER A 1 910 ? 9.528 -3.352 -21.201 1.00 94.75 910 SER A C 1
ATOM 7002 O O . SER A 1 910 ? 8.910 -3.352 -20.132 1.00 94.75 910 SER A O 1
ATOM 7004 N N . CYS A 1 911 ? 8.920 -3.497 -22.379 1.00 94.56 911 CYS A N 1
ATOM 7005 C CA . CYS A 1 911 ? 7.515 -3.876 -22.525 1.00 94.56 911 CYS A CA 1
ATOM 7006 C C . CYS A 1 911 ? 7.364 -5.088 -23.443 1.00 94.56 911 CYS A C 1
ATOM 7008 O O . CYS A 1 911 ? 8.186 -5.339 -24.329 1.00 94.56 911 CYS A O 1
ATOM 7010 N N . ALA A 1 912 ? 6.285 -5.838 -23.235 1.00 94.25 912 ALA A N 1
ATOM 7011 C CA . ALA A 1 912 ? 5.989 -7.022 -24.024 1.00 94.25 912 ALA A CA 1
ATOM 7012 C C . ALA A 1 912 ? 4.485 -7.261 -24.187 1.00 94.25 912 ALA A C 1
ATOM 7014 O O . ALA A 1 912 ? 3.632 -6.682 -23.502 1.00 94.25 912 ALA A O 1
ATOM 7015 N N . TYR A 1 913 ? 4.159 -8.223 -25.048 1.00 92.94 913 TYR A N 1
ATOM 7016 C CA . TYR A 1 913 ? 2.792 -8.718 -25.230 1.00 92.94 913 TYR A CA 1
ATOM 7017 C C . TYR A 1 913 ? 2.223 -9.487 -24.026 1.00 92.94 913 TYR A C 1
ATOM 7019 O O . TYR A 1 913 ? 1.052 -9.862 -24.056 1.00 92.94 913 TYR A O 1
ATOM 7027 N N . ASP A 1 914 ? 2.999 -9.699 -22.957 1.00 87.06 914 ASP A N 1
ATOM 7028 C CA . ASP A 1 914 ? 2.505 -10.262 -21.692 1.00 87.06 914 ASP A CA 1
ATOM 7029 C C . ASP A 1 914 ? 1.746 -9.233 -20.836 1.00 87.06 914 ASP A C 1
ATOM 7031 O O . ASP A 1 914 ? 1.246 -9.573 -19.761 1.00 87.06 914 ASP A O 1
ATOM 7035 N N . GLY A 1 915 ? 1.654 -7.989 -21.320 1.00 84.44 915 GLY A N 1
ATOM 7036 C CA . GLY A 1 915 ? 0.948 -6.900 -20.660 1.00 84.44 915 GLY A CA 1
ATOM 7037 C C . GLY A 1 915 ? 1.717 -6.285 -19.496 1.00 84.44 915 GLY A C 1
ATOM 7038 O O . GLY A 1 915 ? 1.137 -5.632 -18.623 1.00 84.44 915 GLY A O 1
ATOM 7039 N N . LYS A 1 916 ? 3.034 -6.505 -19.449 1.00 89.62 916 LYS A N 1
ATOM 7040 C CA . LYS A 1 916 ? 3.888 -5.999 -18.378 1.00 89.62 916 LYS A CA 1
ATOM 7041 C C . LYS A 1 916 ? 4.877 -4.977 -18.907 1.00 89.62 916 LYS A C 1
ATOM 7043 O O . LYS A 1 916 ? 5.494 -5.179 -19.952 1.00 89.62 916 LYS A O 1
ATOM 7048 N N . VAL A 1 917 ? 5.057 -3.910 -18.133 1.00 91.25 917 VAL A N 1
ATOM 7049 C CA . VAL A 1 917 ? 6.215 -3.017 -18.245 1.00 91.25 917 VAL A CA 1
ATOM 7050 C C . VAL A 1 917 ? 7.115 -3.309 -17.060 1.00 91.25 917 VAL A C 1
ATOM 7052 O O . VAL A 1 917 ? 6.655 -3.295 -15.917 1.00 91.25 917 VAL A O 1
ATOM 7055 N N . ARG A 1 918 ? 8.386 -3.593 -17.314 1.00 90.00 918 ARG A N 1
ATOM 7056 C CA . ARG A 1 918 ? 9.364 -3.912 -16.274 1.00 90.00 918 ARG A CA 1
ATOM 7057 C C . ARG A 1 918 ? 10.489 -2.905 -16.289 1.00 90.00 918 ARG A C 1
ATOM 7059 O O . ARG A 1 918 ? 10.964 -2.524 -17.352 1.00 90.00 918 ARG A O 1
ATOM 7066 N N . VAL A 1 919 ? 10.897 -2.486 -15.100 1.00 89.62 919 VAL A N 1
ATOM 7067 C CA . VAL A 1 919 ? 12.026 -1.588 -14.888 1.00 89.62 919 VAL A CA 1
ATOM 7068 C C . VAL A 1 919 ? 13.132 -2.378 -14.209 1.00 89.62 919 VAL A C 1
ATOM 7070 O O . VAL A 1 919 ? 12.931 -2.943 -13.136 1.00 89.62 919 VAL A O 1
ATOM 7073 N N . TRP A 1 920 ? 14.296 -2.411 -14.836 1.00 88.19 920 TRP A N 1
ATOM 7074 C CA . TRP A 1 920 ? 15.449 -3.213 -14.472 1.00 88.19 920 TRP A CA 1
ATOM 7075 C C . TRP A 1 920 ? 16.618 -2.318 -14.084 1.00 88.19 920 TRP A C 1
ATOM 7077 O O . TRP A 1 920 ? 16.986 -1.384 -14.798 1.00 88.19 920 TRP A O 1
ATOM 7087 N N . ASN A 1 921 ? 17.254 -2.663 -12.975 1.00 85.81 921 ASN A N 1
ATOM 7088 C CA . ASN A 1 921 ? 18.533 -2.116 -12.575 1.00 85.81 921 ASN A CA 1
ATOM 7089 C C . ASN A 1 921 ? 19.634 -3.127 -12.932 1.00 85.81 921 ASN A C 1
ATOM 7091 O O . ASN A 1 921 ? 19.838 -4.111 -12.216 1.00 85.81 921 ASN A O 1
ATOM 7095 N N . TYR A 1 922 ? 20.337 -2.883 -14.041 1.00 83.25 922 TYR A N 1
ATOM 7096 C CA . TYR A 1 922 ? 21.489 -3.683 -14.488 1.00 83.25 922 TYR A CA 1
ATOM 7097 C C . TYR A 1 922 ? 22.820 -3.237 -13.861 1.00 83.25 922 TYR A C 1
ATOM 7099 O O . TYR A 1 922 ? 23.850 -3.863 -14.089 1.00 83.25 922 TYR A O 1
ATOM 7107 N N . GLN A 1 923 ? 22.820 -2.179 -13.043 1.00 74.19 923 GLN A N 1
ATOM 7108 C CA . GLN A 1 923 ? 24.004 -1.736 -12.297 1.00 74.19 923 GLN A CA 1
ATOM 7109 C C . GLN A 1 923 ? 24.241 -2.584 -11.035 1.00 74.19 923 GLN A C 1
ATOM 7111 O O . GLN A 1 923 ? 25.313 -2.522 -10.432 1.00 74.19 923 GLN A O 1
ATOM 7116 N N . VAL A 1 924 ? 23.250 -3.386 -10.627 1.00 63.31 924 VAL A N 1
ATOM 7117 C CA . VAL A 1 924 ? 23.323 -4.309 -9.491 1.00 63.31 924 VAL A CA 1
ATOM 7118 C C . VAL A 1 924 ? 23.060 -5.728 -9.992 1.00 63.31 924 VAL A C 1
ATOM 7120 O O . VAL A 1 924 ? 21.949 -6.043 -10.417 1.00 63.31 924 VAL A O 1
ATOM 7123 N N . CYS A 1 925 ? 24.067 -6.603 -9.914 1.00 53.94 925 CYS A N 1
ATOM 7124 C CA . CYS A 1 925 ? 23.877 -8.024 -10.203 1.00 53.94 925 CYS A CA 1
ATOM 7125 C C . CYS A 1 925 ? 22.976 -8.658 -9.131 1.00 53.94 925 CYS A C 1
ATOM 7127 O O . CYS A 1 925 ? 23.218 -8.499 -7.930 1.00 53.94 925 CYS A O 1
ATOM 7129 N N . GLY A 1 926 ? 21.951 -9.400 -9.554 1.00 48.47 926 GLY A N 1
ATOM 7130 C CA . GLY A 1 926 ? 21.038 -10.090 -8.645 1.00 48.47 926 GLY A CA 1
ATOM 7131 C C . GLY A 1 926 ? 21.754 -11.171 -7.826 1.00 48.47 926 GLY A C 1
ATOM 7132 O O . GLY A 1 926 ? 22.740 -11.767 -8.265 1.00 48.47 926 GLY A O 1
ATOM 7133 N N . ALA A 1 927 ? 21.232 -11.480 -6.634 1.00 41.53 927 ALA A N 1
ATOM 7134 C CA . ALA A 1 927 ? 21.832 -12.403 -5.656 1.00 41.53 927 ALA A CA 1
ATOM 7135 C C . ALA A 1 927 ? 21.936 -13.887 -6.107 1.00 41.53 927 ALA A C 1
ATOM 7137 O O . ALA A 1 927 ? 22.234 -14.759 -5.290 1.00 41.53 927 ALA A O 1
ATOM 7138 N N . GLY A 1 928 ? 21.686 -14.184 -7.387 1.00 43.78 928 GLY A N 1
ATOM 7139 C CA . GLY A 1 928 ? 21.736 -15.514 -8.000 1.00 43.78 928 GLY A CA 1
ATOM 7140 C C . GLY A 1 928 ? 22.533 -15.600 -9.309 1.00 43.78 928 GLY A C 1
ATOM 7141 O O . GLY A 1 928 ? 22.460 -16.633 -9.966 1.00 43.78 928 GLY A O 1
ATOM 7142 N N . GLY A 1 929 ? 23.283 -14.558 -9.693 1.00 53.00 929 GLY A N 1
ATOM 7143 C CA . GLY A 1 929 ? 23.967 -14.506 -10.996 1.00 53.00 929 GLY A CA 1
ATOM 7144 C C . GLY A 1 929 ? 23.105 -13.938 -12.131 1.00 53.00 929 GLY A C 1
ATOM 7145 O O . GLY A 1 929 ? 23.430 -14.130 -13.296 1.00 53.00 929 GLY A O 1
ATOM 7146 N N . GLU A 1 930 ? 22.016 -13.247 -11.791 1.00 62.62 930 GLU A N 1
ATOM 7147 C CA . GLU A 1 930 ? 21.192 -12.492 -12.740 1.00 62.62 930 GLU A CA 1
ATOM 7148 C C . GLU A 1 930 ? 21.900 -11.187 -13.132 1.00 62.62 930 GLU A C 1
ATOM 7150 O O . GLU A 1 930 ? 22.424 -10.473 -12.270 1.00 62.62 930 GLU A O 1
ATOM 7155 N N . TYR A 1 931 ? 21.900 -10.869 -14.430 1.00 72.75 931 TYR A N 1
ATOM 7156 C CA . TYR A 1 931 ? 22.595 -9.704 -14.993 1.00 72.75 931 TYR A CA 1
ATOM 7157 C C . TYR A 1 931 ? 21.883 -8.366 -14.739 1.00 72.75 931 TYR A C 1
ATOM 7159 O O . TYR A 1 931 ? 22.477 -7.311 -14.941 1.00 72.75 931 TYR A O 1
ATOM 7167 N N . ALA A 1 932 ? 20.629 -8.398 -14.282 1.00 78.44 932 ALA A N 1
ATOM 7168 C CA . ALA A 1 932 ? 19.887 -7.228 -13.833 1.00 78.44 932 ALA A CA 1
ATOM 7169 C C . ALA A 1 932 ? 18.880 -7.613 -12.746 1.00 78.44 932 ALA A C 1
ATOM 7171 O O . ALA A 1 932 ? 18.374 -8.734 -12.729 1.00 78.44 932 ALA A O 1
ATOM 7172 N N . SER A 1 933 ? 18.573 -6.672 -11.855 1.00 80.75 933 SER A N 1
ATOM 7173 C CA . SER A 1 933 ? 17.549 -6.824 -10.818 1.00 80.75 933 SER A CA 1
ATOM 7174 C C . SER A 1 933 ? 16.264 -6.099 -11.216 1.00 80.75 933 SER A C 1
ATOM 7176 O O . SER A 1 933 ? 16.303 -4.972 -11.709 1.00 80.75 933 SER A O 1
ATOM 7178 N N . LEU A 1 934 ? 15.112 -6.739 -11.020 1.00 82.00 934 LEU A N 1
ATOM 7179 C CA . LEU A 1 934 ? 13.814 -6.109 -11.262 1.00 82.00 934 LEU A CA 1
ATOM 7180 C C . LEU A 1 934 ? 13.551 -5.055 -10.175 1.00 82.00 934 LEU A C 1
ATOM 7182 O O . LEU A 1 934 ? 13.373 -5.404 -9.010 1.00 82.00 934 LEU A O 1
ATOM 7186 N N . ALA A 1 935 ? 13.531 -3.781 -10.562 1.00 77.12 935 ALA A N 1
ATOM 7187 C CA . ALA A 1 935 ? 13.267 -2.655 -9.671 1.00 77.12 935 ALA A CA 1
ATOM 7188 C C . ALA A 1 935 ? 11.762 -2.403 -9.503 1.00 77.12 935 ALA A C 1
ATOM 7190 O O . ALA A 1 935 ? 11.299 -2.171 -8.391 1.00 77.12 935 ALA A O 1
ATOM 7191 N N . HIS A 1 936 ? 10.994 -2.467 -10.595 1.00 77.56 936 HIS A N 1
ATOM 7192 C CA . HIS A 1 936 ? 9.547 -2.243 -10.567 1.00 77.56 936 HIS A CA 1
ATOM 7193 C C . HIS A 1 936 ? 8.838 -2.998 -11.702 1.00 77.56 936 HIS A C 1
ATOM 7195 O O . HIS A 1 936 ? 9.418 -3.221 -12.767 1.00 77.56 936 HIS A O 1
ATOM 7201 N N . GLU A 1 937 ? 7.573 -3.377 -11.501 1.00 83.75 937 GLU A N 1
ATOM 7202 C CA . GLU A 1 937 ? 6.748 -4.043 -12.517 1.00 83.75 937 GLU A CA 1
ATOM 7203 C C . GLU A 1 937 ? 5.334 -3.452 -12.552 1.00 83.75 937 GLU A C 1
ATOM 7205 O O . GLU A 1 937 ? 4.580 -3.532 -11.582 1.00 83.75 937 GLU A O 1
ATOM 7210 N N . PHE A 1 938 ? 4.948 -2.931 -13.713 1.00 80.31 938 PHE A N 1
ATOM 7211 C CA . PHE A 1 938 ? 3.595 -2.479 -14.002 1.00 80.31 938 PHE A CA 1
ATOM 7212 C C . PHE A 1 938 ? 2.821 -3.563 -14.760 1.00 80.31 938 PHE A C 1
ATOM 7214 O O . PHE A 1 938 ? 3.377 -4.233 -15.632 1.00 80.31 938 PHE A O 1
ATOM 7221 N N . ARG A 1 939 ? 1.526 -3.736 -14.455 1.00 77.38 939 ARG A N 1
ATOM 7222 C CA . ARG A 1 939 ? 0.679 -4.784 -15.056 1.00 77.38 939 ARG A CA 1
ATOM 7223 C C . ARG A 1 939 ? -0.609 -4.223 -15.654 1.00 77.38 939 ARG A C 1
ATOM 7225 O O . ARG A 1 939 ? -1.374 -3.551 -14.961 1.00 77.38 939 ARG A O 1
ATOM 7232 N N . LYS A 1 940 ? -0.898 -4.607 -16.899 1.00 73.94 940 LYS A N 1
ATOM 7233 C CA . LYS A 1 940 ? -2.161 -4.369 -17.612 1.00 73.94 940 LYS A CA 1
ATOM 7234 C C . LYS A 1 940 ? -2.528 -5.619 -18.433 1.00 73.94 940 LYS A C 1
ATOM 7236 O O . LYS A 1 940 ? -1.638 -6.255 -18.969 1.00 73.94 940 LYS A O 1
ATOM 7241 N N . PRO A 1 941 ? -3.810 -6.001 -18.570 1.00 60.88 941 PRO A N 1
ATOM 7242 C CA . PRO A 1 941 ? -4.199 -7.159 -19.384 1.00 60.88 941 PRO A CA 1
ATOM 7243 C C . PRO A 1 941 ? -4.089 -6.953 -20.912 1.00 60.88 941 PRO A C 1
ATOM 7245 O O . PRO A 1 941 ? -4.396 -7.880 -21.656 1.00 60.88 941 PRO A O 1
ATOM 7248 N N . GLU A 1 942 ? -3.686 -5.770 -21.382 1.00 79.25 942 GLU A N 1
ATOM 7249 C CA . GLU A 1 942 ? -3.546 -5.438 -22.810 1.00 79.25 942 GLU A CA 1
ATOM 7250 C C . GLU A 1 942 ? -2.139 -5.726 -23.329 1.00 79.25 942 GLU A C 1
ATOM 7252 O O . GLU A 1 942 ? -1.163 -5.644 -22.586 1.00 79.25 942 GLU A O 1
ATOM 7257 N N . ARG A 1 943 ? -2.019 -6.014 -24.626 1.00 87.88 943 ARG A N 1
ATOM 7258 C CA . ARG A 1 943 ? -0.720 -6.288 -25.260 1.00 87.88 943 ARG A CA 1
ATOM 7259 C C . ARG A 1 943 ? 0.023 -4.981 -25.536 1.00 87.88 943 ARG A C 1
ATOM 7261 O O . ARG A 1 943 ? -0.445 -4.171 -26.333 1.00 87.88 943 ARG A O 1
ATOM 7268 N N . LEU A 1 944 ? 1.187 -4.788 -24.920 1.00 92.50 944 LEU A N 1
ATOM 7269 C CA . LEU A 1 944 ? 1.995 -3.574 -25.090 1.00 92.50 944 LEU A CA 1
ATOM 7270 C C . LEU A 1 944 ? 2.886 -3.681 -26.332 1.00 92.50 944 LEU A C 1
ATOM 7272 O O . LEU A 1 944 ? 3.424 -4.752 -26.606 1.00 92.50 944 LEU A O 1
ATOM 7276 N N . HIS A 1 945 ? 3.019 -2.588 -27.084 1.00 92.62 945 HIS A N 1
ATOM 7277 C CA . HIS A 1 945 ? 3.707 -2.578 -28.378 1.00 92.62 945 HIS A CA 1
ATOM 7278 C C . HIS A 1 945 ? 4.908 -1.626 -28.444 1.00 92.62 945 HIS A C 1
ATOM 7280 O O . HIS A 1 945 ? 5.902 -1.969 -29.067 1.00 92.62 945 HIS A O 1
ATOM 7286 N N . CYS A 1 946 ? 4.835 -0.447 -27.831 1.00 93.12 946 CYS A N 1
ATOM 7287 C CA . CYS A 1 946 ? 5.902 0.558 -27.898 1.00 93.12 946 CYS A CA 1
ATOM 7288 C C . CYS A 1 946 ? 6.008 1.338 -26.586 1.00 93.12 946 CYS A C 1
ATOM 7290 O O . CYS A 1 946 ? 5.024 1.415 -25.841 1.00 93.12 946 CYS A O 1
ATOM 7292 N N . LEU A 1 947 ? 7.173 1.926 -26.321 1.00 93.94 947 LEU A N 1
ATOM 7293 C CA . LEU A 1 947 ? 7.526 2.640 -25.096 1.00 93.94 947 LEU A CA 1
ATOM 7294 C C . LEU A 1 947 ? 8.164 4.003 -25.392 1.00 93.94 947 LEU A C 1
ATOM 7296 O O . LEU A 1 947 ? 8.950 4.162 -26.315 1.00 93.94 947 LEU A O 1
ATOM 7300 N N . ALA A 1 948 ? 7.896 4.980 -24.529 1.00 92.12 948 ALA A N 1
ATOM 7301 C CA . ALA A 1 948 ? 8.660 6.220 -24.442 1.00 92.12 948 ALA A CA 1
ATOM 7302 C C . ALA A 1 948 ? 8.761 6.681 -22.986 1.00 92.12 948 ALA A C 1
ATOM 7304 O O . ALA A 1 948 ? 7.811 6.552 -22.213 1.00 92.12 948 ALA A O 1
ATOM 7305 N N . PHE A 1 949 ? 9.900 7.256 -22.606 1.00 89.00 949 PHE A N 1
ATOM 7306 C CA . PHE A 1 949 ? 10.046 7.914 -21.311 1.00 89.00 949 PHE A CA 1
ATOM 7307 C C . PHE A 1 949 ? 9.710 9.395 -21.443 1.00 89.00 949 PHE A C 1
ATOM 7309 O O . PHE A 1 949 ? 10.210 10.070 -22.337 1.00 89.00 949 PHE A O 1
ATOM 7316 N N . TRP A 1 950 ? 8.879 9.896 -20.535 1.00 85.75 950 TRP A N 1
ATOM 7317 C CA . TRP A 1 950 ? 8.454 11.284 -20.463 1.00 85.75 950 TRP A CA 1
ATOM 7318 C C . TRP A 1 950 ? 9.111 11.985 -19.262 1.00 85.75 950 TRP A C 1
ATOM 7320 O O . TRP A 1 950 ? 8.644 11.834 -18.124 1.00 85.75 950 TRP A O 1
ATOM 7330 N N . PRO A 1 951 ? 10.172 12.787 -19.484 1.00 74.81 951 PRO A N 1
ATOM 7331 C CA . PRO A 1 951 ? 10.982 13.317 -18.390 1.00 74.81 951 PRO A CA 1
ATOM 7332 C C . PRO A 1 951 ? 10.262 14.329 -17.494 1.00 74.81 951 PRO A C 1
ATOM 7334 O O . PRO A 1 951 ? 10.439 14.293 -16.280 1.00 74.81 951 PRO A O 1
ATOM 7337 N N . GLN A 1 952 ? 9.421 15.211 -18.052 1.00 72.31 952 GLN A N 1
ATOM 7338 C CA . GLN A 1 952 ? 8.783 16.300 -17.288 1.00 72.31 952 GLN A CA 1
ATOM 7339 C C . GLN A 1 952 ? 7.804 15.759 -16.246 1.00 72.31 952 GLN A C 1
ATOM 7341 O O . GLN A 1 952 ? 7.723 16.278 -15.133 1.00 72.31 952 GLN A O 1
ATOM 7346 N N . ARG A 1 953 ? 7.063 14.708 -16.611 1.00 72.94 953 ARG A N 1
ATOM 7347 C CA . ARG A 1 953 ? 6.121 14.034 -15.716 1.00 72.94 953 ARG A CA 1
ATOM 7348 C C . ARG A 1 953 ? 6.789 12.934 -14.884 1.00 72.94 953 ARG A C 1
ATOM 7350 O O . ARG A 1 953 ? 6.226 12.523 -13.876 1.00 72.94 953 ARG A O 1
ATOM 7357 N N . ASN A 1 954 ? 7.999 12.509 -15.259 1.00 76.88 954 ASN A N 1
ATOM 7358 C CA . ASN A 1 954 ? 8.637 11.292 -14.762 1.00 76.88 954 ASN A CA 1
ATOM 7359 C C . ASN A 1 954 ? 7.704 10.086 -14.949 1.00 76.88 954 ASN A C 1
ATOM 7361 O O . ASN A 1 954 ? 7.301 9.443 -13.983 1.00 76.88 954 ASN A O 1
ATOM 7365 N N . ALA A 1 955 ? 7.304 9.835 -16.195 1.00 83.88 955 ALA A N 1
ATOM 7366 C CA . ALA A 1 955 ? 6.324 8.811 -16.543 1.00 83.88 955 ALA A CA 1
ATOM 7367 C C . ALA A 1 955 ? 6.778 7.982 -17.752 1.00 83.88 955 ALA A C 1
ATOM 7369 O O . ALA A 1 955 ? 7.554 8.450 -18.580 1.00 83.88 955 ALA A O 1
ATOM 7370 N N . LEU A 1 956 ? 6.276 6.757 -17.872 1.00 88.69 956 LEU A N 1
ATOM 7371 C CA . LEU A 1 956 ? 6.431 5.901 -19.044 1.00 88.69 956 LEU A CA 1
ATOM 7372 C C . LEU A 1 956 ? 5.142 5.934 -19.856 1.00 88.69 956 LEU A C 1
ATOM 7374 O O . LEU A 1 956 ? 4.065 5.664 -19.335 1.00 88.69 956 LEU A O 1
ATOM 7378 N N . VAL A 1 957 ? 5.247 6.241 -21.139 1.00 91.50 957 VAL A N 1
ATOM 7379 C CA . VAL A 1 957 ? 4.134 6.199 -22.086 1.00 91.50 957 VAL A CA 1
ATOM 7380 C C . VAL A 1 957 ? 4.247 4.908 -22.885 1.00 91.50 957 VAL A C 1
ATOM 7382 O O . VAL A 1 957 ? 5.304 4.617 -23.433 1.00 91.50 957 VAL A O 1
ATOM 7385 N N . CYS A 1 958 ? 3.172 4.128 -22.951 1.00 92.44 958 CYS A N 1
ATOM 7386 C CA . CYS A 1 958 ? 3.119 2.872 -23.692 1.00 92.44 958 CYS A CA 1
ATOM 7387 C C . CYS A 1 958 ? 1.976 2.893 -24.702 1.00 92.44 958 CYS A C 1
ATOM 7389 O O . CYS A 1 958 ? 0.848 3.226 -24.344 1.00 92.44 958 CYS A O 1
ATOM 7391 N N . GLY A 1 959 ? 2.234 2.473 -25.936 1.00 92.88 959 GLY A N 1
ATOM 7392 C CA . GLY A 1 959 ? 1.174 2.160 -26.895 1.00 92.88 959 GLY A CA 1
ATOM 7393 C C . GLY A 1 959 ? 0.755 0.698 -26.777 1.00 92.88 959 GLY A C 1
ATOM 7394 O O . GLY A 1 959 ? 1.604 -0.176 -26.571 1.00 92.88 959 GLY A O 1
ATOM 7395 N N . THR A 1 960 ? -0.541 0.418 -26.893 1.00 92.62 960 THR A N 1
ATOM 7396 C CA . THR A 1 960 ? -1.072 -0.949 -26.887 1.00 92.62 960 THR A CA 1
ATOM 7397 C C . THR A 1 960 ? -1.513 -1.381 -28.279 1.00 92.62 960 THR A C 1
ATOM 7399 O O . THR A 1 960 ? -1.917 -0.577 -29.124 1.00 92.62 960 THR A O 1
ATOM 7402 N N . ARG A 1 961 ? -1.475 -2.694 -28.515 1.00 88.62 961 ARG A N 1
ATOM 7403 C CA . ARG A 1 961 ? -2.093 -3.311 -29.693 1.00 88.62 961 ARG A CA 1
ATOM 7404 C C . ARG A 1 961 ? -3.621 -3.193 -29.662 1.00 88.62 961 ARG A C 1
ATOM 7406 O O . ARG A 1 961 ? -4.256 -3.264 -30.704 1.00 88.62 961 ARG A O 1
ATOM 7413 N N . ASP A 1 962 ? -4.186 -2.969 -28.477 1.00 81.88 962 ASP A N 1
ATOM 7414 C CA . ASP A 1 962 ? -5.619 -2.862 -28.199 1.00 81.88 962 ASP A CA 1
ATOM 7415 C C . ASP A 1 962 ? -6.120 -1.400 -28.235 1.00 81.88 962 ASP A C 1
ATOM 7417 O O . ASP A 1 962 ? -7.095 -1.061 -27.570 1.00 81.88 962 ASP A O 1
ATOM 7421 N N . THR A 1 963 ? -5.455 -0.553 -29.034 1.00 87.12 963 THR A N 1
ATOM 7422 C CA . THR A 1 963 ? -5.820 0.835 -29.398 1.00 87.12 963 THR A CA 1
ATOM 7423 C C . THR A 1 963 ? -5.589 1.935 -28.358 1.00 87.12 963 THR A C 1
ATOM 7425 O O . THR A 1 963 ? -5.934 3.099 -28.598 1.00 87.12 963 THR A O 1
ATOM 7428 N N . ASN A 1 964 ? -5.013 1.618 -27.203 1.00 87.81 964 ASN A N 1
ATOM 7429 C CA . ASN A 1 964 ? -4.864 2.579 -26.113 1.00 87.81 964 ASN A CA 1
ATOM 7430 C C . ASN A 1 964 ? -3.442 3.131 -26.025 1.00 87.81 964 ASN A C 1
ATOM 7432 O O . ASN A 1 964 ? -2.463 2.480 -26.390 1.00 87.81 964 ASN A O 1
ATOM 7436 N N . VAL A 1 965 ? -3.336 4.339 -25.473 1.00 89.75 965 VAL A N 1
ATOM 7437 C CA . VAL A 1 965 ? -2.080 4.862 -24.932 1.00 89.75 965 VAL A CA 1
ATOM 7438 C C . VAL A 1 965 ? -2.183 4.820 -23.412 1.00 89.75 965 VAL A C 1
ATOM 7440 O O . VAL A 1 965 ? -3.157 5.299 -22.836 1.00 89.75 965 VAL A O 1
ATOM 7443 N N . LEU A 1 966 ? -1.203 4.216 -22.753 1.00 89.12 966 LEU A N 1
ATOM 7444 C CA . LEU A 1 966 ? -1.127 4.090 -21.302 1.00 89.12 966 LEU A CA 1
ATOM 7445 C C . LEU A 1 966 ? 0.002 4.974 -20.777 1.00 89.12 966 LEU A C 1
ATOM 7447 O O . LEU A 1 966 ? 1.076 5.008 -21.368 1.00 89.12 966 LEU A O 1
ATOM 7451 N N . VAL A 1 967 ? -0.214 5.665 -19.663 1.00 87.44 967 VAL A N 1
ATOM 7452 C CA . VAL A 1 967 ? 0.803 6.520 -19.029 1.00 87.44 967 VAL A CA 1
ATOM 7453 C C . VAL A 1 967 ? 1.032 6.053 -17.602 1.00 87.44 967 VAL A C 1
ATOM 7455 O O . VAL A 1 967 ? 0.153 6.236 -16.769 1.00 87.44 967 VAL A O 1
ATOM 7458 N N . PHE A 1 968 ? 2.190 5.464 -17.324 1.00 84.00 968 PHE A N 1
ATOM 7459 C CA . PHE A 1 968 ? 2.595 4.958 -16.014 1.00 84.00 968 PHE A CA 1
ATOM 7460 C C . PHE A 1 968 ? 3.457 5.993 -15.295 1.00 84.00 968 PHE A C 1
ATOM 7462 O O . PHE A 1 968 ? 4.529 6.339 -15.784 1.00 84.00 968 PHE A O 1
ATOM 7469 N N . ASP A 1 969 ? 3.027 6.486 -14.137 1.00 77.31 969 ASP A N 1
ATOM 7470 C CA . ASP A 1 969 ? 3.857 7.398 -13.347 1.00 77.31 969 ASP A CA 1
ATOM 7471 C C . ASP A 1 969 ? 4.979 6.607 -12.660 1.00 77.31 969 ASP A C 1
ATOM 7473 O O . ASP A 1 969 ? 4.740 5.607 -11.980 1.00 77.31 969 ASP A O 1
ATOM 7477 N N . VAL A 1 970 ? 6.223 7.044 -12.854 1.00 71.88 970 VAL A N 1
ATOM 7478 C CA . VAL A 1 970 ? 7.403 6.388 -12.293 1.00 71.88 970 VAL A CA 1
ATOM 7479 C C . VAL A 1 970 ? 7.612 6.904 -10.862 1.00 71.88 970 VAL A C 1
ATOM 7481 O O . VAL A 1 970 ? 7.835 8.110 -10.680 1.00 71.88 970 VAL A O 1
ATOM 7484 N N . PRO A 1 971 ? 7.555 6.047 -9.822 1.00 59.19 971 PRO A N 1
ATOM 7485 C CA . PRO A 1 971 ? 7.668 6.493 -8.437 1.00 59.19 971 PRO A CA 1
ATOM 7486 C C . PRO A 1 971 ? 9.017 7.170 -8.163 1.00 59.19 971 PRO A C 1
ATOM 7488 O O . PRO A 1 971 ? 10.079 6.555 -8.264 1.00 59.19 971 PRO A O 1
ATOM 7491 N N . LYS A 1 972 ? 8.984 8.445 -7.752 1.00 51.91 972 LYS A N 1
ATOM 7492 C CA . LYS A 1 972 ? 10.193 9.246 -7.462 1.00 51.91 972 LYS A CA 1
ATOM 7493 C C . LYS A 1 972 ? 11.049 8.686 -6.315 1.00 51.91 972 LYS A C 1
ATOM 7495 O O . LYS A 1 972 ? 12.226 9.015 -6.229 1.00 51.91 972 LYS A O 1
ATOM 7500 N N . HIS A 1 973 ? 10.459 7.877 -5.433 1.00 42.50 973 HIS A N 1
ATOM 7501 C CA . HIS A 1 973 ? 11.115 7.338 -4.237 1.00 42.50 973 HIS A CA 1
ATOM 7502 C C . HIS A 1 973 ? 11.703 5.928 -4.419 1.00 42.50 973 HIS A C 1
ATOM 7504 O O . HIS A 1 973 ? 12.513 5.524 -3.591 1.00 42.50 973 HIS A O 1
ATOM 7510 N N . GLU A 1 974 ? 11.332 5.200 -5.480 1.00 42.69 974 GLU A N 1
ATOM 7511 C CA . GLU A 1 974 ? 11.854 3.848 -5.759 1.00 42.69 974 GLU A CA 1
ATOM 7512 C C . GLU A 1 974 ? 12.983 3.855 -6.795 1.00 42.69 974 GLU A C 1
ATOM 7514 O O . GLU A 1 974 ? 13.842 2.978 -6.777 1.00 42.69 974 GLU A O 1
ATOM 7519 N N . ILE A 1 975 ? 13.020 4.868 -7.668 1.00 45.03 975 ILE A N 1
ATOM 7520 C CA . ILE A 1 975 ? 14.073 5.044 -8.675 1.00 45.03 975 ILE A CA 1
ATOM 7521 C C . ILE A 1 975 ? 15.004 6.184 -8.259 1.00 45.03 975 ILE A C 1
ATOM 7523 O O . ILE A 1 975 ? 15.209 7.173 -8.963 1.00 45.03 975 ILE A O 1
ATOM 7527 N N . THR A 1 976 ? 15.553 6.076 -7.056 1.00 35.22 976 THR A N 1
ATOM 7528 C CA . THR A 1 976 ? 16.655 6.931 -6.628 1.00 35.22 976 THR A CA 1
ATOM 7529 C C . THR A 1 976 ? 17.914 6.468 -7.340 1.00 35.22 976 THR A C 1
ATOM 7531 O O . THR A 1 976 ? 18.270 5.291 -7.300 1.00 35.22 976 THR A O 1
ATOM 7534 N N . ARG A 1 977 ? 18.627 7.409 -7.965 1.00 35.47 977 ARG A N 1
ATOM 7535 C CA . ARG A 1 977 ? 20.014 7.201 -8.380 1.00 35.47 977 ARG A CA 1
ATOM 7536 C C . ARG A 1 977 ? 20.753 6.625 -7.169 1.00 35.47 977 ARG A C 1
ATOM 7538 O O . ARG A 1 977 ? 20.949 7.334 -6.180 1.00 35.47 977 ARG A O 1
ATOM 7545 N N . CYS A 1 978 ? 21.177 5.361 -7.227 1.00 31.22 978 CYS A N 1
ATOM 7546 C CA . CYS A 1 978 ? 22.355 4.993 -6.461 1.00 31.22 978 CYS A CA 1
ATOM 7547 C C . CYS A 1 978 ? 23.405 5.977 -6.955 1.00 31.22 978 CYS A C 1
ATOM 7549 O O . CYS A 1 978 ? 23.697 6.000 -8.149 1.00 31.22 978 CYS A O 1
ATOM 7551 N N . LEU A 1 979 ? 23.892 6.861 -6.084 1.00 27.77 979 LEU A N 1
ATOM 7552 C CA . LEU A 1 979 ? 25.125 7.584 -6.346 1.00 27.77 979 LEU A CA 1
ATOM 7553 C C . LEU A 1 979 ? 26.195 6.507 -6.531 1.00 27.77 979 LEU A C 1
ATOM 7555 O O . LEU A 1 979 ? 26.888 6.124 -5.593 1.00 27.77 979 LEU A O 1
ATOM 7559 N N . SER A 1 980 ? 26.297 5.977 -7.747 1.00 28.38 980 SER A N 1
ATOM 7560 C CA . SER A 1 980 ? 27.535 5.455 -8.256 1.00 28.38 980 SER A CA 1
ATOM 7561 C C . SER A 1 980 ? 28.508 6.597 -8.038 1.00 28.38 980 SER A C 1
ATOM 7563 O O . SER A 1 980 ? 28.314 7.702 -8.562 1.00 28.38 980 SER A O 1
ATOM 7565 N N . ILE A 1 981 ? 29.504 6.335 -7.196 1.00 25.06 981 ILE A N 1
ATOM 7566 C CA . ILE A 1 981 ? 30.781 7.041 -7.192 1.00 25.06 981 ILE A CA 1
ATOM 7567 C C . ILE A 1 981 ? 31.032 7.459 -8.646 1.00 25.06 981 ILE A C 1
ATOM 7569 O O . ILE A 1 981 ? 30.900 6.582 -9.510 1.00 25.06 981 ILE A O 1
ATOM 7573 N N . PRO A 1 982 ? 31.271 8.753 -8.951 1.00 25.66 982 PRO A N 1
ATOM 7574 C CA . PRO A 1 982 ? 31.527 9.151 -10.326 1.00 25.66 982 PRO A CA 1
ATOM 7575 C C . PRO A 1 982 ? 32.556 8.175 -10.873 1.00 25.66 982 PRO A C 1
ATOM 7577 O O . PRO A 1 982 ? 33.538 7.885 -10.179 1.00 25.66 982 PRO A O 1
ATOM 7580 N N . ALA A 1 983 ? 32.244 7.600 -12.041 1.00 31.28 983 ALA A N 1
ATOM 7581 C CA . ALA A 1 983 ? 33.149 6.749 -12.791 1.00 31.28 983 ALA A CA 1
ATOM 7582 C C . ALA A 1 983 ? 34.554 7.295 -12.573 1.00 31.28 983 ALA A C 1
ATOM 7584 O O . ALA A 1 983 ? 34.745 8.499 -12.755 1.00 31.28 983 ALA A O 1
ATOM 7585 N N . PHE A 1 984 ? 35.462 6.460 -12.056 1.00 30.89 984 PHE A N 1
ATOM 7586 C CA . PHE A 1 984 ? 36.854 6.830 -11.849 1.00 30.89 984 PHE A CA 1
ATOM 7587 C C . PHE A 1 984 ? 37.328 7.509 -13.136 1.00 30.89 984 PHE A C 1
ATOM 7589 O O . PHE A 1 984 ? 37.677 6.842 -14.107 1.00 30.89 984 PHE A O 1
ATOM 7596 N N . ALA A 1 985 ? 37.331 8.843 -13.146 1.00 29.48 985 ALA A N 1
ATOM 7597 C CA . ALA A 1 985 ? 38.224 9.588 -13.990 1.00 29.48 985 ALA A CA 1
ATOM 7598 C C . ALA A 1 985 ? 39.581 9.027 -13.589 1.00 29.48 985 ALA A C 1
ATOM 7600 O O . ALA A 1 985 ? 39.933 9.055 -12.404 1.00 29.48 985 ALA A O 1
ATOM 7601 N N . MET A 1 986 ? 40.266 8.385 -14.535 1.00 33.34 986 MET A N 1
ATOM 7602 C CA . MET A 1 986 ? 41.649 7.988 -14.345 1.00 33.34 986 MET A CA 1
ATOM 7603 C C . MET A 1 986 ? 42.423 9.253 -13.978 1.00 33.34 986 MET A C 1
ATOM 7605 O O . MET A 1 986 ? 42.856 10.005 -14.845 1.00 33.34 986 MET A O 1
ATOM 7609 N N . LEU A 1 987 ? 42.567 9.493 -12.677 1.00 35.19 987 LEU A N 1
ATOM 7610 C CA . LEU A 1 987 ? 43.628 10.317 -12.145 1.00 35.19 987 LEU A CA 1
ATOM 7611 C C . LEU A 1 987 ? 44.920 9.679 -12.637 1.00 35.19 987 LEU A C 1
ATOM 7613 O O . LEU A 1 987 ? 45.098 8.455 -12.566 1.00 35.19 987 LEU A O 1
ATOM 7617 N N . SER A 1 988 ? 45.809 10.508 -13.166 1.00 43.25 988 SER A N 1
ATOM 7618 C CA . SER A 1 988 ? 47.155 10.061 -13.498 1.00 43.25 988 SER A CA 1
ATOM 7619 C C . SER A 1 988 ? 47.797 9.427 -12.253 1.00 43.25 988 SER A C 1
ATOM 7621 O O . SER A 1 988 ? 47.491 9.805 -11.118 1.00 43.25 988 SER A O 1
ATOM 7623 N N . LEU A 1 989 ? 48.687 8.444 -12.435 1.00 41.19 989 LEU A N 1
ATOM 7624 C CA . LEU A 1 989 ? 49.369 7.761 -11.321 1.00 41.19 989 LEU A CA 1
ATOM 7625 C C . LEU A 1 989 ? 49.994 8.751 -10.314 1.00 41.19 989 LEU A C 1
ATOM 7627 O O . LEU A 1 989 ? 50.021 8.467 -9.117 1.00 41.19 989 LEU A O 1
ATOM 7631 N N . ASP A 1 990 ? 50.410 9.933 -10.772 1.00 42.69 990 ASP A N 1
ATOM 7632 C CA . ASP A 1 990 ? 50.995 10.991 -9.944 1.00 42.69 990 ASP A CA 1
ATOM 7633 C C . ASP A 1 990 ? 49.981 11.696 -9.022 1.00 42.69 990 ASP A C 1
ATOM 7635 O O . ASP A 1 990 ? 50.303 12.035 -7.878 1.00 42.69 990 ASP A O 1
ATOM 7639 N N . GLU A 1 991 ? 48.730 11.861 -9.453 1.00 41.44 991 GLU A N 1
ATOM 7640 C CA . GLU A 1 991 ? 47.664 12.455 -8.633 1.00 41.44 991 GLU A CA 1
ATOM 7641 C C . GLU A 1 991 ? 47.193 11.491 -7.535 1.00 41.44 991 GLU A C 1
ATOM 7643 O O . GLU A 1 991 ? 46.900 11.912 -6.410 1.00 41.44 991 GLU A O 1
ATOM 7648 N N . LEU A 1 992 ? 47.226 10.182 -7.816 1.00 41.34 992 LEU A N 1
ATOM 7649 C CA . LEU A 1 992 ? 46.900 9.131 -6.853 1.00 41.34 992 LEU A CA 1
ATOM 7650 C C . LEU A 1 992 ? 47.925 9.077 -5.704 1.00 41.34 992 LEU A C 1
ATOM 7652 O O . LEU A 1 992 ? 47.547 8.950 -4.537 1.00 41.34 992 LEU A O 1
ATOM 7656 N N . PHE A 1 993 ? 49.217 9.261 -6.004 1.00 42.38 993 PHE A N 1
ATOM 7657 C CA . PHE A 1 993 ? 50.273 9.342 -4.986 1.00 42.38 993 PHE A CA 1
ATOM 7658 C C . PHE A 1 993 ? 50.188 10.611 -4.128 1.00 42.38 993 PHE A C 1
ATOM 7660 O O . PHE A 1 993 ? 50.506 10.569 -2.934 1.00 42.38 993 PHE A O 1
ATOM 7667 N N . SER A 1 994 ? 49.728 11.726 -4.699 1.00 41.75 994 SER A N 1
ATOM 7668 C CA . SER A 1 994 ? 49.514 12.975 -3.959 1.00 41.75 994 SER A CA 1
ATOM 7669 C C . SER A 1 994 ? 48.322 12.874 -2.997 1.00 41.75 994 SER A C 1
ATOM 7671 O O . SER A 1 994 ? 48.435 13.244 -1.826 1.00 41.75 994 SER A O 1
ATOM 7673 N N . ALA A 1 995 ? 47.212 12.270 -3.438 1.00 37.97 995 ALA A N 1
ATOM 7674 C CA . ALA A 1 995 ? 46.036 12.031 -2.600 1.00 37.97 995 ALA A CA 1
ATOM 7675 C C . ALA A 1 995 ? 46.322 11.040 -1.453 1.00 37.97 995 ALA A C 1
ATOM 7677 O O . ALA A 1 995 ? 45.924 11.280 -0.309 1.00 37.97 995 ALA A O 1
ATOM 7678 N N . LEU A 1 996 ? 47.090 9.974 -1.720 1.00 40.25 996 LEU A N 1
ATOM 7679 C CA . LEU A 1 996 ? 47.539 9.015 -0.701 1.00 40.25 996 LEU A CA 1
ATOM 7680 C C . LEU A 1 996 ? 48.476 9.646 0.340 1.00 40.25 996 LEU A C 1
ATOM 7682 O O . LEU A 1 996 ? 48.380 9.316 1.522 1.00 40.25 996 LEU A O 1
ATOM 7686 N N . ARG A 1 997 ? 49.336 10.596 -0.055 1.00 41.38 997 ARG A N 1
ATOM 7687 C CA . ARG A 1 997 ? 50.166 11.362 0.893 1.00 41.38 997 ARG A CA 1
ATOM 7688 C C . ARG A 1 997 ? 49.338 12.270 1.798 1.00 41.38 997 ARG A C 1
ATOM 7690 O O . ARG A 1 997 ? 49.643 12.359 2.984 1.00 41.38 997 ARG A O 1
ATOM 7697 N N . CYS A 1 998 ? 48.285 12.899 1.278 1.00 39.09 998 CYS A N 1
ATOM 7698 C CA . CYS A 1 998 ? 47.372 13.706 2.090 1.00 39.09 998 CYS A CA 1
ATOM 7699 C C . CYS A 1 998 ? 46.551 12.848 3.067 1.00 39.09 998 CYS A C 1
ATOM 7701 O O . CYS A 1 998 ? 46.447 13.203 4.238 1.00 39.09 998 CYS A O 1
ATOM 7703 N N . LEU A 1 999 ? 46.041 11.692 2.634 1.00 38.09 999 LEU A N 1
ATOM 7704 C CA . LEU A 1 999 ? 45.266 10.778 3.487 1.00 38.09 999 LEU A CA 1
ATOM 7705 C C . LEU A 1 999 ? 46.109 10.126 4.596 1.00 38.09 999 LEU A C 1
ATOM 7707 O O . LEU A 1 999 ? 45.640 9.996 5.727 1.00 38.09 999 LEU A O 1
ATOM 7711 N N . LEU A 1 1000 ? 47.375 9.795 4.321 1.00 38.78 1000 LEU A N 1
ATOM 7712 C CA . LEU A 1 1000 ? 48.302 9.264 5.329 1.00 38.78 1000 LEU A CA 1
ATOM 7713 C C . LEU A 1 1000 ? 48.730 10.312 6.372 1.00 38.78 1000 LEU A C 1
ATOM 7715 O O . LEU A 1 1000 ? 49.034 9.947 7.506 1.00 38.78 1000 LEU A O 1
ATOM 7719 N N . LEU A 1 1001 ? 48.705 11.605 6.029 1.00 37.72 1001 LEU A N 1
ATOM 7720 C CA . LEU A 1 1001 ? 48.966 12.696 6.977 1.00 37.72 1001 LEU A CA 1
ATOM 7721 C C . LEU A 1 1001 ? 47.789 12.950 7.932 1.00 37.72 1001 LEU A C 1
ATOM 7723 O O . LEU A 1 1001 ? 48.018 13.347 9.073 1.00 37.72 1001 LEU A O 1
ATOM 7727 N N . PHE A 1 1002 ? 46.551 12.663 7.514 1.00 37.41 1002 PHE A N 1
ATOM 7728 C CA . PHE A 1 1002 ? 45.370 12.753 8.384 1.00 37.41 1002 PHE A CA 1
ATOM 7729 C C . PHE A 1 1002 ? 45.142 11.491 9.233 1.00 37.41 1002 PHE A C 1
ATOM 7731 O O . PHE A 1 1002 ? 44.635 11.592 10.347 1.00 37.41 1002 PHE A O 1
ATOM 7738 N N . ALA A 1 1003 ? 45.584 10.316 8.770 1.00 35.59 1003 ALA A N 1
ATOM 7739 C CA . ALA A 1 1003 ? 45.437 9.052 9.501 1.00 35.59 1003 ALA A CA 1
ATOM 7740 C C . ALA A 1 1003 ? 46.389 8.888 10.710 1.00 35.59 1003 ALA A C 1
ATOM 7742 O O . ALA A 1 1003 ? 46.229 7.959 11.499 1.00 35.59 1003 ALA A O 1
ATOM 7743 N N . ALA A 1 1004 ? 47.369 9.780 10.893 1.00 34.06 1004 ALA A N 1
ATOM 7744 C CA . ALA A 1 1004 ? 48.340 9.699 11.990 1.00 34.06 1004 ALA A CA 1
ATOM 7745 C C . ALA A 1 1004 ? 47.859 10.313 13.326 1.00 34.06 1004 ALA A C 1
ATOM 7747 O O . ALA A 1 1004 ? 48.566 10.213 14.328 1.00 34.06 1004 ALA A O 1
ATOM 7748 N N . ILE A 1 1005 ? 46.663 10.913 13.384 1.00 38.53 1005 ILE A N 1
ATOM 7749 C CA . ILE A 1 1005 ? 46.089 11.479 14.618 1.00 38.53 1005 ILE A CA 1
ATOM 7750 C C . ILE A 1 1005 ? 44.761 10.772 14.925 1.00 38.53 1005 ILE A C 1
ATOM 7752 O O . ILE A 1 1005 ? 43.686 11.329 14.734 1.00 38.53 1005 ILE A O 1
ATOM 7756 N N . GLY A 1 1006 ? 44.834 9.520 15.387 1.00 28.44 1006 GLY A N 1
ATOM 7757 C CA . GLY A 1 1006 ? 43.654 8.800 15.882 1.00 28.44 1006 GLY A CA 1
ATOM 7758 C C . GLY A 1 1006 ? 43.757 7.277 15.831 1.00 28.44 1006 GLY A C 1
ATOM 7759 O O . GLY A 1 1006 ? 43.037 6.632 15.080 1.00 28.44 1006 GLY A O 1
ATOM 7760 N N . ALA A 1 1007 ? 44.647 6.690 16.632 1.00 30.58 1007 ALA A N 1
ATOM 7761 C CA . ALA A 1 1007 ? 44.617 5.258 16.954 1.00 30.58 1007 ALA A CA 1
ATOM 7762 C C . ALA A 1 1007 ? 43.300 4.887 17.689 1.00 30.58 1007 ALA A C 1
ATOM 7764 O O . ALA A 1 1007 ? 42.772 5.718 18.418 1.00 30.58 1007 ALA A O 1
ATOM 7765 N N . GLY A 1 1008 ? 42.730 3.679 17.621 1.00 26.80 1008 GLY A N 1
ATOM 7766 C CA . GLY A 1 1008 ? 43.153 2.441 16.977 1.00 26.80 1008 GLY A CA 1
ATOM 7767 C C . GLY A 1 1008 ? 42.158 1.285 17.214 1.00 26.80 1008 GLY A C 1
ATOM 7768 O O . GLY A 1 1008 ? 41.228 1.398 18.004 1.00 26.80 1008 GLY A O 1
ATOM 7769 N N . ILE A 1 1009 ? 42.460 0.157 16.552 1.00 34.34 1009 ILE A N 1
ATOM 7770 C CA . ILE A 1 1009 ? 41.924 -1.215 16.701 1.00 34.34 1009 ILE A CA 1
ATOM 7771 C C . ILE A 1 1009 ? 40.551 -1.499 16.050 1.00 34.34 1009 ILE A C 1
ATOM 7773 O O . ILE A 1 1009 ? 39.525 -1.420 16.713 1.00 34.34 1009 ILE A O 1
ATOM 7777 N N . ALA A 1 1010 ? 40.570 -1.938 14.775 1.00 29.81 1010 ALA A N 1
ATOM 7778 C CA . ALA A 1 1010 ? 39.926 -3.178 14.270 1.00 29.81 1010 ALA A CA 1
ATOM 7779 C C . ALA A 1 1010 ? 39.781 -3.220 12.724 1.00 29.81 1010 ALA A C 1
ATOM 7781 O O . ALA A 1 1010 ? 38.669 -3.259 12.215 1.00 29.81 1010 ALA A O 1
ATOM 7782 N N . ILE A 1 1011 ? 40.875 -3.264 11.944 1.00 32.75 1011 ILE A N 1
ATOM 7783 C CA . ILE A 1 1011 ? 40.808 -3.627 10.507 1.00 32.75 1011 ILE A CA 1
ATOM 7784 C C . ILE A 1 1011 ? 42.049 -4.446 10.117 1.00 32.75 1011 ILE A C 1
ATOM 7786 O O . ILE A 1 1011 ? 43.023 -3.891 9.629 1.00 32.75 1011 ILE A O 1
ATOM 7790 N N . VAL A 1 1012 ? 42.028 -5.769 10.336 1.00 30.73 1012 VAL A N 1
ATOM 7791 C CA . VAL A 1 1012 ? 42.950 -6.733 9.678 1.00 30.73 1012 VAL A CA 1
ATOM 7792 C C . VAL A 1 1012 ? 42.233 -8.069 9.398 1.00 30.73 1012 VAL A C 1
ATOM 7794 O O . VAL A 1 1012 ? 42.731 -9.147 9.698 1.00 30.73 1012 VAL A O 1
ATOM 7797 N N . ARG A 1 1013 ? 41.011 -8.049 8.846 1.00 26.75 1013 ARG A N 1
ATOM 7798 C CA . ARG A 1 1013 ? 40.382 -9.309 8.383 1.00 26.75 1013 ARG A CA 1
ATOM 7799 C C . ARG A 1 1013 ? 39.512 -9.217 7.131 1.00 26.75 1013 ARG A C 1
ATOM 7801 O O . ARG A 1 1013 ? 38.773 -10.148 6.856 1.00 26.75 1013 ARG A O 1
ATOM 7808 N N . LEU A 1 1014 ? 39.622 -8.138 6.354 1.00 29.39 1014 LEU A N 1
ATOM 7809 C CA . LEU A 1 1014 ? 38.766 -7.907 5.178 1.00 29.39 1014 LEU A CA 1
ATOM 7810 C C . LEU A 1 1014 ? 39.519 -7.593 3.876 1.00 29.39 1014 LEU A C 1
ATOM 7812 O O . LEU A 1 1014 ? 38.927 -7.073 2.939 1.00 29.39 1014 LEU A O 1
ATOM 7816 N N . THR A 1 1015 ? 40.800 -7.956 3.769 1.00 29.45 1015 THR A N 1
ATOM 7817 C CA . THR A 1 1015 ? 41.587 -7.685 2.547 1.00 29.45 1015 THR A CA 1
ATOM 7818 C C . THR A 1 1015 ? 42.246 -8.909 1.910 1.00 29.45 1015 THR A C 1
ATOM 7820 O O . THR A 1 1015 ? 42.991 -8.756 0.950 1.00 29.45 1015 THR A O 1
ATOM 7823 N N . ILE A 1 1016 ? 41.946 -10.132 2.371 1.00 30.62 1016 ILE A N 1
ATOM 7824 C CA . ILE A 1 1016 ? 42.477 -11.372 1.759 1.00 30.62 1016 ILE A CA 1
ATOM 7825 C C . ILE A 1 1016 ? 41.389 -12.237 1.086 1.00 30.62 1016 ILE A C 1
ATOM 7827 O O . ILE A 1 1016 ? 41.713 -13.006 0.182 1.00 30.62 1016 ILE A O 1
ATOM 7831 N N . ASP A 1 1017 ? 40.100 -12.040 1.385 1.00 28.78 1017 ASP A N 1
ATOM 7832 C CA . ASP A 1 1017 ? 39.025 -12.833 0.757 1.00 28.78 1017 ASP A CA 1
ATOM 7833 C C . ASP A 1 1017 ? 38.483 -12.243 -0.562 1.00 28.78 1017 ASP A C 1
ATOM 7835 O O . ASP A 1 1017 ? 37.888 -12.964 -1.361 1.00 28.78 1017 ASP A O 1
ATOM 7839 N N . ALA A 1 1018 ? 38.778 -10.977 -0.881 1.00 30.69 1018 ALA A N 1
ATOM 7840 C CA . ALA A 1 1018 ? 38.326 -10.335 -2.124 1.00 30.69 1018 ALA A CA 1
ATOM 7841 C C . ALA A 1 1018 ? 39.127 -10.738 -3.385 1.00 30.69 1018 ALA A C 1
ATOM 7843 O O . ALA A 1 1018 ? 38.732 -10.397 -4.496 1.00 30.69 1018 ALA A O 1
ATOM 7844 N N . VAL A 1 1019 ? 40.227 -11.492 -3.250 1.00 30.86 1019 VAL A N 1
ATOM 7845 C CA . VAL A 1 1019 ? 41.095 -11.885 -4.387 1.00 30.86 1019 VAL A CA 1
ATOM 7846 C C . VAL A 1 1019 ? 40.992 -13.386 -4.727 1.00 30.86 1019 VAL A C 1
ATOM 7848 O O . VAL A 1 1019 ? 41.617 -13.855 -5.673 1.00 30.86 1019 VAL A O 1
ATOM 7851 N N . ARG A 1 1020 ? 40.156 -14.170 -4.028 1.00 27.70 1020 ARG A N 1
ATOM 7852 C CA . ARG A 1 1020 ? 39.963 -15.613 -4.317 1.00 27.70 1020 ARG A CA 1
ATOM 7853 C C . ARG A 1 1020 ? 38.589 -16.011 -4.872 1.00 27.70 1020 ARG A C 1
ATOM 7855 O O . ARG A 1 1020 ? 38.376 -17.192 -5.125 1.00 27.70 1020 ARG A O 1
ATOM 7862 N N . GLY A 1 1021 ? 37.687 -15.060 -5.123 1.00 28.27 1021 GLY A N 1
ATOM 7863 C CA . GLY A 1 1021 ? 36.347 -15.333 -5.669 1.00 28.27 1021 GLY A CA 1
ATOM 7864 C C . GLY A 1 1021 ? 36.253 -15.481 -7.197 1.00 28.27 1021 GLY A C 1
ATOM 7865 O O . GLY A 1 1021 ? 35.261 -16.005 -7.693 1.00 28.27 1021 GLY A O 1
ATOM 7866 N N . TYR A 1 1022 ? 37.273 -15.075 -7.961 1.00 29.02 1022 TYR A N 1
ATOM 7867 C CA . TYR A 1 1022 ? 37.277 -15.199 -9.426 1.00 29.02 1022 TYR A CA 1
ATOM 7868 C C . TYR A 1 1022 ? 37.839 -16.551 -9.874 1.00 29.02 1022 TYR A C 1
ATOM 7870 O O . TYR A 1 1022 ? 38.971 -16.630 -10.338 1.00 29.02 1022 TYR A O 1
ATOM 7878 N N . CYS A 1 1023 ? 37.059 -17.618 -9.699 1.00 24.77 1023 CYS A N 1
ATOM 7879 C CA . CYS A 1 1023 ? 37.142 -18.875 -10.457 1.00 24.77 1023 CYS A CA 1
ATOM 7880 C C . CYS A 1 1023 ? 35.944 -19.756 -10.063 1.00 24.77 1023 CYS A C 1
ATOM 7882 O O . CYS A 1 1023 ? 36.031 -20.533 -9.113 1.00 24.77 1023 CYS A O 1
ATOM 7884 N N . CYS A 1 1024 ? 34.823 -19.657 -10.783 1.00 24.58 1024 CYS A N 1
ATOM 7885 C CA . CYS A 1 1024 ? 33.768 -20.666 -10.693 1.00 24.58 1024 CYS A CA 1
ATOM 7886 C C . CYS A 1 1024 ? 34.015 -21.744 -11.767 1.00 24.58 1024 CYS A C 1
ATOM 7888 O O . CYS A 1 1024 ? 34.191 -21.394 -12.936 1.00 24.58 1024 CYS A O 1
ATOM 7890 N N . PRO A 1 1025 ? 34.060 -23.042 -11.415 1.00 30.09 1025 PRO A N 1
ATOM 7891 C CA . PRO A 1 1025 ? 34.140 -24.114 -12.391 1.00 30.09 1025 PRO A CA 1
ATOM 7892 C C . PRO A 1 1025 ? 32.747 -24.440 -12.941 1.00 30.09 1025 PRO A C 1
ATOM 7894 O O . PRO A 1 1025 ? 31.793 -24.657 -12.196 1.00 30.09 1025 PRO A O 1
ATOM 7897 N N . VAL A 1 1026 ? 32.669 -24.547 -14.265 1.00 29.16 1026 VAL A N 1
ATOM 7898 C CA . VAL A 1 1026 ? 31.548 -25.121 -15.014 1.00 29.16 1026 VAL A CA 1
ATOM 7899 C C . VAL A 1 1026 ? 31.208 -26.512 -14.462 1.00 29.16 1026 VAL A C 1
ATOM 7901 O O . VAL A 1 1026 ? 32.051 -27.412 -14.474 1.00 29.16 1026 VAL A O 1
ATOM 7904 N N . LYS A 1 1027 ? 29.962 -26.716 -14.023 1.00 26.05 1027 LYS A N 1
ATOM 7905 C CA . LYS A 1 1027 ? 29.359 -28.049 -13.898 1.00 26.05 1027 LYS A CA 1
ATOM 7906 C C . LYS A 1 1027 ? 27.974 -28.061 -14.534 1.00 26.05 1027 LYS A C 1
ATOM 7908 O O . LYS A 1 1027 ? 27.003 -27.551 -13.991 1.00 26.05 1027 LYS A O 1
ATOM 7913 N N . THR A 1 1028 ? 27.945 -28.684 -15.702 1.00 29.41 1028 THR A N 1
ATOM 7914 C CA . THR A 1 1028 ? 26.793 -29.172 -16.451 1.00 29.41 1028 THR A CA 1
ATOM 7915 C C . THR A 1 1028 ? 25.933 -30.124 -15.615 1.00 29.41 1028 THR A C 1
ATOM 7917 O O . THR A 1 1028 ? 26.450 -31.028 -14.958 1.00 29.41 1028 THR A O 1
ATOM 7920 N N . ALA A 1 1029 ? 24.612 -29.968 -15.702 1.00 24.69 1029 ALA A N 1
ATOM 7921 C CA . ALA A 1 1029 ? 23.635 -30.969 -15.291 1.00 24.69 1029 ALA A CA 1
ATOM 7922 C C . ALA A 1 1029 ? 22.843 -31.411 -16.533 1.00 24.69 1029 ALA A C 1
ATOM 7924 O O . ALA A 1 1029 ? 22.037 -30.653 -17.060 1.00 24.69 1029 ALA A O 1
ATOM 7925 N N . MET A 1 1030 ? 23.088 -32.635 -17.005 1.00 26.20 1030 MET A N 1
ATOM 7926 C CA . MET A 1 1030 ? 22.187 -33.363 -17.904 1.00 26.20 1030 MET A CA 1
ATOM 7927 C C . MET A 1 1030 ? 21.559 -34.507 -17.107 1.00 26.20 1030 MET A C 1
ATOM 7929 O O . MET A 1 1030 ? 22.256 -35.244 -16.407 1.00 26.20 1030 MET A O 1
ATOM 7933 N N . GLY A 1 1031 ? 20.234 -34.614 -17.182 1.00 23.94 1031 GLY A N 1
ATOM 7934 C CA . GLY A 1 1031 ? 19.441 -35.617 -16.484 1.00 23.94 1031 GLY A CA 1
ATOM 7935 C C . GLY A 1 1031 ? 19.466 -37.004 -17.139 1.00 23.94 1031 GLY A C 1
ATOM 7936 O O . GLY A 1 1031 ? 19.511 -37.131 -18.355 1.00 23.94 1031 GLY A O 1
ATOM 7937 N N . LEU A 1 1032 ? 19.412 -38.013 -16.264 1.00 27.84 1032 LEU A N 1
ATOM 7938 C CA . LEU A 1 1032 ? 18.723 -39.313 -16.349 1.00 27.84 1032 LEU A CA 1
ATOM 7939 C C . LEU A 1 1032 ? 18.586 -40.023 -17.712 1.00 27.84 1032 LEU A C 1
ATOM 7941 O O . LEU A 1 1032 ? 17.779 -39.618 -18.536 1.00 27.84 1032 LEU A O 1
ATOM 7945 N N . LEU A 1 1033 ? 19.186 -41.220 -17.812 1.00 24.41 1033 LEU A N 1
ATOM 7946 C CA . LEU A 1 1033 ? 18.542 -42.484 -18.233 1.00 24.41 1033 LEU A CA 1
ATOM 7947 C C . LEU A 1 1033 ? 19.397 -43.689 -17.742 1.00 24.41 1033 LEU A C 1
ATOM 7949 O O . LEU A 1 1033 ? 20.611 -43.537 -17.597 1.00 24.41 1033 LEU A O 1
ATOM 7953 N N . PRO A 1 1034 ? 18.811 -44.870 -17.435 1.00 34.66 1034 PRO A N 1
ATOM 7954 C CA . PRO A 1 1034 ? 19.507 -45.967 -16.758 1.00 34.66 1034 PRO A CA 1
ATOM 7955 C C . PRO A 1 1034 ? 19.941 -47.102 -17.703 1.00 34.66 1034 PRO A C 1
ATOM 7957 O O . PRO A 1 1034 ? 19.214 -47.464 -18.624 1.00 34.66 1034 PRO A O 1
ATOM 7960 N N . GLY A 1 1035 ? 21.050 -47.770 -17.366 1.00 25.28 1035 GLY A N 1
ATOM 7961 C CA . GLY A 1 1035 ? 21.255 -49.180 -17.711 1.00 25.28 1035 GLY A CA 1
ATOM 7962 C C . GLY A 1 1035 ? 22.586 -49.558 -18.374 1.00 25.28 1035 GLY A C 1
ATOM 7963 O O . GLY A 1 1035 ? 22.879 -49.140 -19.481 1.00 25.28 1035 GLY A O 1
ATOM 7964 N N . ILE A 1 1036 ? 23.250 -50.526 -17.726 1.00 25.84 1036 ILE A N 1
ATOM 7965 C CA . ILE A 1 1036 ? 24.058 -51.616 -18.314 1.00 25.84 1036 ILE A CA 1
ATOM 7966 C C . ILE A 1 1036 ? 25.572 -51.370 -18.531 1.00 25.84 1036 ILE A C 1
ATOM 7968 O O . ILE A 1 1036 ? 26.003 -50.770 -19.501 1.00 25.84 1036 ILE A O 1
ATOM 7972 N N . ARG A 1 1037 ? 26.316 -52.009 -17.609 1.00 24.45 1037 ARG A N 1
ATOM 7973 C CA . ARG A 1 1037 ? 27.581 -52.785 -17.681 1.00 24.45 1037 ARG A CA 1
ATOM 7974 C C . ARG A 1 1037 ? 28.874 -52.185 -18.261 1.00 24.45 1037 ARG A C 1
ATOM 7976 O O . ARG A 1 1037 ? 28.928 -51.643 -19.352 1.00 24.45 1037 ARG A O 1
ATOM 7983 N N . ALA A 1 1038 ? 29.926 -52.435 -17.478 1.00 29.02 1038 ALA A N 1
ATOM 7984 C CA . ALA A 1 1038 ? 31.344 -52.339 -17.792 1.00 29.02 1038 ALA A CA 1
ATOM 7985 C C . ALA A 1 1038 ? 31.772 -53.327 -18.890 1.00 29.02 1038 ALA A C 1
ATOM 7987 O O . ALA A 1 1038 ? 31.214 -54.422 -18.944 1.00 29.02 1038 ALA A O 1
ATOM 7988 N N . ASP A 1 1039 ? 32.740 -52.927 -19.723 1.00 26.00 1039 ASP A N 1
ATOM 7989 C CA . ASP A 1 1039 ? 34.029 -53.614 -19.939 1.00 26.00 1039 ASP A CA 1
ATOM 7990 C C . ASP A 1 1039 ? 34.894 -52.861 -20.989 1.00 26.00 1039 ASP A C 1
ATOM 7992 O O . ASP A 1 1039 ? 34.367 -52.233 -21.907 1.00 26.00 1039 ASP A O 1
ATOM 7996 N N . ASP A 1 1040 ? 36.217 -52.949 -20.795 1.00 26.45 1040 ASP A N 1
ATOM 7997 C CA . ASP A 1 1040 ? 37.352 -52.799 -21.734 1.00 26.45 1040 ASP A CA 1
ATOM 7998 C C . ASP A 1 1040 ? 37.786 -51.429 -22.333 1.00 26.45 1040 ASP A C 1
ATOM 8000 O O . ASP A 1 1040 ? 37.236 -50.917 -23.302 1.00 26.45 1040 ASP A O 1
ATOM 8004 N N . ASP A 1 1041 ? 38.856 -50.885 -21.725 1.00 27.47 1041 ASP A N 1
ATOM 8005 C CA . ASP A 1 1041 ? 40.177 -50.428 -22.240 1.00 27.47 1041 ASP A CA 1
ATOM 8006 C C . ASP A 1 1041 ? 40.424 -49.961 -23.718 1.00 27.47 1041 ASP A C 1
ATOM 8008 O O . ASP A 1 1041 ? 39.691 -50.274 -24.651 1.00 27.47 1041 ASP A O 1
ATOM 8012 N N . PRO A 1 1042 ? 41.506 -49.178 -23.978 1.00 34.72 1042 PRO A N 1
ATOM 8013 C CA . PRO A 1 1042 ? 41.440 -47.948 -24.772 1.00 34.72 1042 PRO A CA 1
ATOM 8014 C C . PRO A 1 1042 ? 42.280 -47.958 -26.064 1.00 34.72 1042 PRO A C 1
ATOM 8016 O O . PRO A 1 1042 ? 43.379 -48.511 -26.110 1.00 34.72 1042 PRO A O 1
ATOM 8019 N N . VAL A 1 1043 ? 41.862 -47.202 -27.091 1.00 26.98 1043 VAL A N 1
ATOM 8020 C CA . VAL A 1 1043 ? 42.715 -46.874 -28.252 1.00 26.98 1043 VAL A CA 1
ATOM 8021 C C . VAL A 1 1043 ? 42.539 -45.416 -28.713 1.00 26.98 1043 VAL A C 1
ATOM 8023 O O . VAL A 1 1043 ? 41.575 -45.057 -29.368 1.00 26.98 1043 VAL A O 1
ATOM 8026 N N . HIS A 1 1044 ? 43.560 -44.617 -28.377 1.00 24.86 1044 HIS A N 1
ATOM 8027 C CA . HIS A 1 1044 ? 44.196 -43.530 -29.145 1.00 24.86 1044 HIS A CA 1
ATOM 8028 C C . HIS A 1 1044 ? 43.357 -42.350 -29.683 1.00 24.86 1044 HIS A C 1
ATOM 8030 O O . HIS A 1 1044 ? 42.713 -42.453 -30.716 1.00 24.86 1044 HIS A O 1
ATOM 8036 N N . CYS A 1 1045 ? 43.680 -41.145 -29.191 1.00 23.70 1045 CYS A N 1
ATOM 8037 C CA . CYS A 1 1045 ? 44.360 -40.161 -30.045 1.00 23.70 1045 CYS A CA 1
ATOM 8038 C C . CYS A 1 1045 ? 45.276 -39.236 -29.221 1.00 23.70 1045 CYS A C 1
ATOM 8040 O O . CYS A 1 1045 ? 44.858 -38.578 -28.273 1.00 23.70 1045 CYS A O 1
ATOM 8042 N N . ARG A 1 1046 ? 46.564 -39.222 -29.585 1.00 24.91 1046 ARG A N 1
ATOM 8043 C CA . ARG A 1 1046 ? 47.605 -38.305 -29.096 1.00 24.91 1046 ARG A CA 1
ATOM 8044 C C . ARG A 1 1046 ? 47.528 -37.013 -29.904 1.00 24.91 1046 ARG A C 1
ATOM 8046 O O . ARG A 1 1046 ? 47.515 -37.131 -31.120 1.00 24.91 1046 ARG A O 1
ATOM 8053 N N . TRP A 1 1047 ? 47.662 -35.844 -29.274 1.00 23.75 1047 TRP A N 1
ATOM 8054 C CA . TRP A 1 1047 ? 48.736 -34.884 -29.594 1.00 23.75 1047 TRP A CA 1
ATOM 8055 C C . TRP A 1 1047 ? 48.654 -33.619 -28.731 1.00 23.75 1047 TRP A C 1
ATOM 8057 O O . TRP A 1 1047 ? 47.760 -32.804 -28.902 1.00 23.75 1047 TRP A O 1
ATOM 8067 N N . CYS A 1 1048 ? 49.634 -33.421 -27.847 1.00 23.67 1048 CYS A N 1
ATOM 8068 C CA . CYS A 1 1048 ? 50.110 -32.080 -27.507 1.00 23.67 1048 CYS A CA 1
ATOM 8069 C C . CYS A 1 1048 ? 51.517 -32.175 -26.899 1.00 23.67 1048 CYS A C 1
ATOM 8071 O O . CYS A 1 1048 ? 51.689 -32.467 -25.715 1.00 23.67 1048 CYS A O 1
ATOM 8073 N N . ARG A 1 1049 ? 52.547 -31.986 -27.735 1.00 24.36 1049 ARG A N 1
ATOM 8074 C CA . ARG A 1 1049 ? 53.893 -31.557 -27.321 1.00 24.36 1049 ARG A CA 1
ATOM 8075 C C . ARG A 1 1049 ? 54.694 -31.054 -28.527 1.00 24.36 1049 ARG A C 1
ATOM 8077 O O . ARG A 1 1049 ? 54.848 -31.804 -29.485 1.00 24.36 1049 ARG A O 1
ATOM 8084 N N . ARG A 1 1050 ? 55.339 -29.891 -28.320 1.00 25.47 1050 ARG A N 1
ATOM 8085 C CA . ARG A 1 1050 ? 56.444 -29.254 -29.086 1.00 25.47 1050 ARG A CA 1
ATOM 8086 C C . ARG A 1 1050 ? 55.989 -28.472 -30.335 1.00 25.47 1050 ARG A C 1
ATOM 8088 O O . ARG A 1 1050 ? 55.180 -28.981 -31.083 1.00 25.47 1050 ARG A O 1
ATOM 8095 N N . HIS A 1 1051 ? 56.448 -27.254 -30.641 1.00 24.80 1051 HIS A N 1
ATOM 8096 C CA . HIS A 1 1051 ? 57.657 -26.513 -30.263 1.00 24.80 1051 HIS A CA 1
ATOM 8097 C C . HIS A 1 1051 ? 57.459 -24.990 -30.437 1.00 24.80 1051 HIS A C 1
ATOM 8099 O O . HIS A 1 1051 ? 56.810 -24.550 -31.377 1.00 24.80 1051 HIS A O 1
ATOM 8105 N N . LEU A 1 1052 ? 58.134 -24.213 -29.584 1.00 26.27 1052 LEU A N 1
ATOM 8106 C CA . LEU A 1 1052 ? 58.608 -22.848 -29.852 1.00 26.27 1052 LEU A CA 1
ATOM 8107 C C . LEU A 1 1052 ? 59.686 -22.848 -30.954 1.00 26.27 1052 LEU A C 1
ATOM 8109 O O . LEU A 1 1052 ? 60.604 -23.662 -30.856 1.00 26.27 1052 LEU A O 1
ATOM 8113 N N . SER A 1 1053 ? 59.660 -21.886 -31.891 1.00 25.28 1053 SER A N 1
ATOM 8114 C CA . SER A 1 1053 ? 60.867 -21.157 -32.346 1.00 25.28 1053 SER A CA 1
ATOM 8115 C C . SER A 1 1053 ? 60.559 -19.982 -33.299 1.00 25.28 1053 SER A C 1
ATOM 8117 O O . SER A 1 1053 ? 59.756 -20.147 -34.211 1.00 25.28 1053 SER A O 1
ATOM 8119 N N . ARG A 1 1054 ? 61.357 -18.904 -33.142 1.00 24.88 1054 ARG A N 1
ATOM 8120 C CA . ARG A 1 1054 ? 61.591 -17.710 -34.002 1.00 24.88 1054 ARG A CA 1
ATOM 8121 C C . ARG A 1 1054 ? 60.577 -16.567 -33.795 1.00 24.88 1054 ARG A C 1
ATOM 8123 O O . ARG A 1 1054 ? 59.396 -16.767 -33.999 1.00 24.88 1054 ARG A O 1
ATOM 8130 N N . CYS A 1 1055 ? 60.964 -15.378 -33.319 1.00 24.47 1055 CYS A N 1
ATOM 8131 C CA . CYS A 1 1055 ? 62.073 -14.537 -33.791 1.00 24.47 1055 CYS A CA 1
ATOM 8132 C C . CYS A 1 1055 ? 62.903 -13.844 -32.681 1.00 24.47 1055 CYS A C 1
ATOM 8134 O O . CYS A 1 1055 ? 62.374 -13.376 -31.679 1.00 24.47 1055 CYS A O 1
ATOM 8136 N N . CYS A 1 1056 ? 64.218 -13.754 -32.929 1.00 24.80 1056 CYS A N 1
ATOM 8137 C CA . CYS A 1 1056 ? 65.166 -12.734 -32.439 1.00 24.80 1056 CYS A CA 1
ATOM 8138 C C . CYS A 1 1056 ? 64.721 -11.336 -32.952 1.00 24.80 1056 CYS A C 1
ATOM 8140 O O . CYS A 1 1056 ? 63.970 -11.293 -33.918 1.00 24.80 1056 CYS A O 1
ATOM 8142 N N . CYS A 1 1057 ? 65.109 -10.139 -32.502 1.00 27.08 1057 CYS A N 1
ATOM 8143 C CA . CYS A 1 1057 ? 66.241 -9.522 -31.786 1.00 27.08 1057 CYS A CA 1
ATOM 8144 C C . CYS A 1 1057 ? 65.755 -8.065 -31.485 1.00 27.08 1057 CYS A C 1
ATOM 8146 O O . CYS A 1 1057 ? 64.949 -7.563 -32.257 1.00 27.08 1057 CYS A O 1
ATOM 8148 N N . GLY A 1 1058 ? 66.169 -7.277 -30.491 1.00 23.69 1058 GLY A N 1
ATOM 8149 C CA . GLY A 1 1058 ? 67.130 -7.407 -29.410 1.00 23.69 1058 GLY A CA 1
ATOM 8150 C C . GLY A 1 1058 ? 67.240 -6.082 -28.621 1.00 23.69 1058 GLY A C 1
ATOM 8151 O O . GLY A 1 1058 ? 66.658 -5.082 -29.022 1.00 23.69 1058 GLY A O 1
ATOM 8152 N N . HIS A 1 1059 ? 68.060 -6.133 -27.560 1.00 26.52 1059 HIS A N 1
ATOM 8153 C CA . HIS A 1 1059 ? 68.707 -5.037 -26.806 1.00 26.52 1059 HIS A CA 1
ATOM 8154 C C . HIS A 1 1059 ? 67.795 -4.016 -26.085 1.00 26.52 1059 HIS A C 1
ATOM 8156 O O . HIS A 1 1059 ? 66.994 -3.341 -26.702 1.00 26.52 1059 HIS A O 1
ATOM 8162 N N . GLY A 1 1060 ? 67.925 -3.778 -24.779 1.00 24.72 1060 GLY A N 1
ATOM 8163 C CA . GLY A 1 1060 ? 68.867 -4.309 -23.798 1.00 24.72 1060 GLY A CA 1
ATOM 8164 C C . GLY A 1 1060 ? 68.674 -3.656 -22.426 1.00 24.72 1060 GLY A C 1
ATOM 8165 O O . GLY A 1 1060 ? 68.015 -2.631 -22.349 1.00 24.72 1060 GLY A O 1
ATOM 8166 N N . ALA A 1 1061 ? 69.302 -4.281 -21.419 1.00 26.41 1061 ALA A N 1
ATOM 8167 C CA . ALA A 1 1061 ? 69.823 -3.724 -20.158 1.00 26.41 1061 ALA A CA 1
ATOM 8168 C C . ALA A 1 1061 ? 68.846 -2.940 -19.247 1.00 26.41 1061 ALA A C 1
ATOM 8170 O O . ALA A 1 1061 ? 68.110 -2.080 -19.690 1.00 26.41 1061 ALA A O 1
ATOM 8171 N N . ALA A 1 1062 ? 68.828 -3.083 -17.928 1.00 25.77 1062 ALA A N 1
ATOM 8172 C CA . ALA A 1 1062 ? 69.602 -3.844 -16.960 1.00 25.77 1062 ALA A CA 1
ATOM 8173 C C . ALA A 1 1062 ? 68.894 -3.648 -15.602 1.00 25.77 1062 ALA A C 1
ATOM 8175 O O . ALA A 1 1062 ? 68.269 -2.612 -15.417 1.00 25.77 1062 ALA A O 1
ATOM 8176 N N . GLU A 1 1063 ? 69.038 -4.640 -14.713 1.00 26.88 1063 GLU A N 1
ATOM 8177 C CA . GLU A 1 1063 ? 69.273 -4.494 -13.258 1.00 26.88 1063 GLU A CA 1
ATOM 8178 C C . GLU A 1 1063 ? 68.274 -3.657 -12.409 1.00 26.88 1063 GLU A C 1
ATOM 8180 O O . GLU A 1 1063 ? 67.834 -2.584 -12.767 1.00 26.88 1063 GLU A O 1
ATOM 8185 N N . GLU A 1 1064 ? 67.866 -4.024 -11.198 1.00 24.92 1064 GLU A N 1
ATOM 8186 C CA . GLU A 1 1064 ? 68.309 -5.051 -10.272 1.00 24.92 1064 GLU A CA 1
ATOM 8187 C C . GLU A 1 1064 ? 67.229 -5.242 -9.188 1.00 24.92 1064 GLU A C 1
ATOM 8189 O O . GLU A 1 1064 ? 66.562 -4.302 -8.769 1.00 24.92 1064 GLU A O 1
ATOM 8194 N N . LYS A 1 1065 ? 67.091 -6.500 -8.758 1.00 24.47 1065 LYS A N 1
ATOM 8195 C CA . LYS A 1 1065 ? 66.748 -7.008 -7.417 1.00 24.47 1065 LYS A CA 1
ATOM 8196 C C . LYS A 1 1065 ? 66.237 -6.000 -6.367 1.00 24.47 1065 LYS A C 1
ATOM 8198 O O . LYS A 1 1065 ? 66.972 -5.113 -5.959 1.00 24.47 1065 LYS A O 1
ATOM 8203 N N . LEU A 1 1066 ? 65.162 -6.375 -5.667 1.00 24.80 1066 LEU A N 1
ATOM 8204 C CA . LEU A 1 1066 ? 65.307 -6.939 -4.314 1.00 24.80 1066 LEU A CA 1
ATOM 8205 C C . LEU A 1 1066 ? 63.995 -7.509 -3.764 1.00 24.80 1066 LEU A C 1
ATOM 8207 O O . LEU A 1 1066 ? 62.900 -6.994 -3.947 1.00 24.80 1066 LEU A O 1
ATOM 8211 N N . SER A 1 1067 ? 64.187 -8.633 -3.096 1.00 27.19 1067 SER A N 1
ATOM 8212 C CA . SER A 1 1067 ? 63.264 -9.518 -2.402 1.00 27.19 1067 SER A CA 1
ATOM 8213 C C . SER A 1 1067 ? 62.697 -8.957 -1.091 1.00 27.19 1067 SER A C 1
ATOM 8215 O O . SER A 1 1067 ? 63.467 -8.473 -0.267 1.00 27.19 1067 SER A O 1
ATOM 8217 N N . LEU A 1 1068 ? 61.417 -9.222 -0.820 1.00 24.98 1068 LEU A N 1
ATOM 8218 C CA . LEU A 1 1068 ? 60.840 -9.459 0.518 1.00 24.98 1068 LEU A CA 1
ATOM 8219 C C . LEU A 1 1068 ? 59.742 -10.521 0.317 1.00 24.98 1068 LEU A C 1
ATOM 8221 O O . LEU A 1 1068 ? 58.855 -10.316 -0.501 1.00 24.98 1068 LEU A O 1
ATOM 8225 N N . VAL A 1 1069 ? 59.820 -11.769 0.792 1.00 27.39 1069 VAL A N 1
ATOM 8226 C CA . VAL A 1 1069 ? 59.976 -12.312 2.158 1.00 27.39 1069 VAL A CA 1
ATOM 8227 C C . VAL A 1 1069 ? 58.877 -11.854 3.124 1.00 27.39 1069 VAL A C 1
ATOM 8229 O O . VAL A 1 1069 ? 58.989 -10.822 3.765 1.00 27.39 1069 VAL A O 1
ATOM 8232 N N . ALA A 1 1070 ? 57.882 -12.743 3.225 1.00 25.48 1070 ALA A N 1
ATOM 8233 C CA . ALA A 1 1070 ? 57.165 -13.210 4.415 1.00 25.48 1070 ALA A CA 1
ATOM 8234 C C . ALA A 1 1070 ? 56.259 -12.260 5.231 1.00 25.48 1070 ALA A C 1
ATOM 8236 O O . ALA A 1 1070 ? 56.722 -11.366 5.923 1.00 25.48 1070 ALA A O 1
ATOM 8237 N N . PHE A 1 1071 ? 54.982 -12.670 5.259 1.00 23.17 1071 PHE A N 1
ATOM 8238 C CA . PHE A 1 1071 ? 54.075 -12.768 6.414 1.00 23.17 1071 PHE A CA 1
ATOM 8239 C C . PHE A 1 1071 ? 53.840 -11.527 7.295 1.00 23.17 1071 PHE A C 1
ATOM 8241 O O . PHE A 1 1071 ? 54.592 -11.279 8.233 1.00 23.17 1071 PHE A O 1
ATOM 8248 N N . ALA A 1 1072 ? 52.675 -10.898 7.107 1.00 29.56 1072 ALA A N 1
ATOM 8249 C CA . ALA A 1 1072 ? 51.578 -10.850 8.088 1.00 29.56 1072 ALA A CA 1
ATOM 8250 C C . ALA A 1 1072 ? 50.298 -10.366 7.394 1.00 29.56 1072 ALA A C 1
ATOM 8252 O O . ALA A 1 1072 ? 50.383 -9.336 6.691 1.00 29.56 1072 ALA A O 1
#

Organism: Achlya hypogyna (NCBI:txid1202772)